Protein AF-A0A9D2F7X6-F1 (afdb_monomer)

Nearest PDB structures (foldseek):
  5cwb-assembly1_A  TM=2.161E-01  e=6.148E+00  synthetic construct
  7mwr-assembly1_B  TM=1.899E-01  e=4.172E+00  synthetic construct

Structure (mmCIF, N/CA/C/O backbone):
data_AF-A0A9D2F7X6-F1
#
_entry.id   AF-A0A9D2F7X6-F1
#
loop_
_atom_site.group_PDB
_atom_site.id
_atom_site.type_symbol
_atom_site.label_atom_id
_atom_site.label_alt_id
_atom_site.label_comp_id
_atom_site.label_asym_id
_atom_site.label_entity_id
_atom_site.label_seq_id
_atom_site.pdbx_PDB_ins_code
_atom_site.Cartn_x
_atom_site.Cartn_y
_atom_site.Cartn_z
_atom_site.occupancy
_atom_site.B_iso_or_equiv
_atom_site.auth_seq_id
_atom_site.auth_comp_id
_atom_site.auth_asym_id
_atom_site.auth_atom_id
_atom_site.pdbx_PDB_model_num
ATOM 1 N N . MET A 1 1 ? -31.550 -9.008 15.359 1.00 56.41 1 MET A N 1
ATOM 2 C CA . MET A 1 1 ? -31.671 -8.046 14.242 1.00 56.41 1 MET A CA 1
ATOM 3 C C . MET A 1 1 ? -32.116 -6.667 14.711 1.00 56.41 1 MET A C 1
ATOM 5 O O . MET A 1 1 ? -31.264 -5.796 14.711 1.00 56.41 1 MET A O 1
ATOM 9 N N . GLN A 1 2 ? -33.357 -6.445 15.178 1.00 63.03 2 GLN A N 1
ATOM 10 C CA . GLN A 1 2 ? -33.814 -5.104 15.616 1.00 63.03 2 GLN A CA 1
ATOM 11 C C . GLN A 1 2 ? -32.894 -4.434 16.651 1.00 63.03 2 GLN A C 1
ATOM 13 O O . GLN A 1 2 ? -32.585 -3.258 16.517 1.00 63.03 2 GLN A O 1
ATOM 18 N N . PHE A 1 3 ? -32.396 -5.184 17.635 1.00 65.75 3 PHE A N 1
ATOM 19 C CA . PHE A 1 3 ? -31.446 -4.672 18.626 1.00 65.75 3 PHE A CA 1
ATOM 20 C C . PHE A 1 3 ? -30.077 -4.287 18.030 1.00 65.75 3 PHE A C 1
ATOM 22 O O . PHE A 1 3 ? -29.533 -3.250 18.381 1.00 65.75 3 PHE A O 1
ATOM 29 N N . GLU A 1 4 ? -29.541 -5.067 17.085 1.00 62.84 4 GLU A N 1
ATOM 30 C CA . GLU A 1 4 ? -28.301 -4.710 16.371 1.00 62.84 4 GLU A CA 1
ATOM 31 C C . GLU A 1 4 ? -28.515 -3.488 15.466 1.00 62.84 4 GLU A C 1
ATOM 33 O O . GLU A 1 4 ? -27.662 -2.611 15.389 1.00 62.84 4 GLU A O 1
ATOM 38 N N . TRP A 1 5 ? -29.700 -3.363 14.863 1.00 63.31 5 TRP A N 1
ATOM 39 C CA . TRP A 1 5 ? -30.104 -2.174 14.114 1.00 63.31 5 TRP A CA 1
ATOM 40 C C . TRP A 1 5 ? -30.262 -0.943 15.012 1.00 63.31 5 TRP A C 1
ATOM 42 O O . TRP A 1 5 ? -29.903 0.166 14.627 1.00 63.31 5 TRP A O 1
ATOM 52 N N . GLN A 1 6 ? -30.770 -1.123 16.232 1.00 66.88 6 GLN A N 1
ATOM 53 C CA . GLN A 1 6 ? -30.838 -0.066 17.235 1.00 66.88 6 GLN A CA 1
ATOM 54 C C . GLN A 1 6 ? -29.460 0.287 17.789 1.00 66.88 6 GLN A C 1
ATOM 56 O O . GLN A 1 6 ? -29.223 1.465 17.988 1.00 66.88 6 GLN A O 1
ATOM 61 N N . LYS A 1 7 ? -28.538 -0.666 17.983 1.00 64.06 7 LYS A N 1
ATOM 62 C CA . LYS A 1 7 ? -27.128 -0.392 18.313 1.00 64.06 7 LYS A CA 1
ATOM 63 C C . LYS A 1 7 ? -26.434 0.380 17.205 1.00 64.06 7 LYS A C 1
ATOM 65 O O . LYS A 1 7 ? -25.734 1.329 17.521 1.00 64.06 7 LYS A O 1
ATOM 70 N N . LEU A 1 8 ? -26.659 0.008 15.943 1.00 57.41 8 LEU A N 1
ATOM 71 C CA . LEU A 1 8 ? -26.263 0.819 14.797 1.00 57.41 8 LEU A CA 1
ATOM 72 C C . LEU A 1 8 ? -26.842 2.215 14.986 1.00 57.41 8 LEU A C 1
ATOM 74 O O . LEU A 1 8 ? -26.084 3.130 15.252 1.00 57.41 8 LEU A O 1
ATOM 78 N N . LYS A 1 9 ? -28.167 2.400 15.006 1.00 56.81 9 LYS A N 1
ATOM 79 C CA . LYS A 1 9 ? -28.824 3.713 15.212 1.00 56.81 9 LYS A CA 1
ATOM 80 C C . LYS A 1 9 ? -28.338 4.504 16.446 1.00 56.81 9 LYS A C 1
ATOM 82 O O . LYS A 1 9 ? -28.261 5.728 16.381 1.00 56.81 9 LYS A O 1
ATOM 87 N N . ALA A 1 10 ? -28.042 3.827 17.554 1.00 55.28 10 ALA A N 1
ATOM 88 C CA . ALA A 1 10 ? -27.684 4.389 18.858 1.00 55.28 10 ALA A CA 1
ATOM 89 C C . ALA A 1 10 ? -26.180 4.592 19.048 1.00 55.28 10 ALA A C 1
ATOM 91 O O . ALA A 1 10 ? -25.790 5.408 19.887 1.00 55.28 10 ALA A O 1
ATOM 92 N N . ALA A 1 11 ? -25.336 3.946 18.239 1.00 54.69 11 ALA A N 1
ATOM 93 C CA . ALA A 1 11 ? -24.028 4.466 17.899 1.00 54.69 11 ALA A CA 1
ATOM 94 C C . ALA A 1 11 ? -24.296 5.776 17.153 1.00 54.69 11 ALA A C 1
ATOM 96 O O . ALA A 1 11 ? -24.245 5.855 15.937 1.00 54.69 11 ALA A O 1
ATOM 97 N N . LYS A 1 12 ? -24.638 6.838 17.892 1.00 47.41 12 LYS A N 1
ATOM 98 C CA . LYS A 1 12 ? -24.925 8.183 17.374 1.00 47.41 12 LYS A CA 1
ATOM 99 C C . LYS A 1 12 ? -23.704 8.797 16.663 1.00 47.41 12 LYS A C 1
ATOM 101 O O . LYS A 1 12 ? -23.815 9.846 16.046 1.00 47.41 12 LYS A O 1
ATOM 106 N N . GLY A 1 13 ? -22.581 8.073 16.647 1.00 44.47 13 GLY A N 1
ATOM 107 C CA . GLY A 1 13 ? -21.526 8.142 15.641 1.00 44.47 13 GLY A CA 1
ATOM 108 C C . GLY A 1 13 ? -21.865 7.533 14.267 1.00 44.47 13 GLY A C 1
ATOM 109 O O . GLY A 1 13 ? -20.953 7.387 13.481 1.00 44.47 13 GLY A O 1
ATOM 110 N N . ASN A 1 14 ? -23.111 7.208 13.905 1.00 47.56 14 ASN A N 1
ATOM 111 C CA . ASN A 1 14 ? -23.527 6.876 12.524 1.00 47.56 14 ASN A CA 1
ATOM 112 C C . ASN A 1 14 ? -23.370 8.048 11.554 1.00 47.56 14 ASN A C 1
ATOM 114 O O . ASN A 1 14 ? -23.218 7.855 10.352 1.00 47.56 14 ASN A O 1
ATOM 118 N N . VAL A 1 15 ? -23.313 9.257 12.111 1.00 48.38 15 VAL A N 1
ATOM 119 C CA . VAL A 1 15 ? -22.747 10.469 11.508 1.00 48.38 15 VAL A CA 1
ATOM 120 C C . VAL A 1 15 ? -21.325 10.223 10.965 1.00 48.38 15 VAL A C 1
ATOM 122 O O . VAL A 1 15 ? -20.863 10.935 10.087 1.00 48.38 15 VAL A O 1
ATOM 125 N N . PHE A 1 16 ? -20.638 9.173 11.420 1.00 45.88 16 PHE A N 1
ATOM 126 C CA . PHE A 1 16 ? -19.346 8.733 10.911 1.00 45.88 16 PHE A CA 1
ATOM 127 C C . PHE A 1 16 ? -19.420 7.790 9.711 1.00 45.88 16 PHE A C 1
ATOM 129 O O . PHE A 1 16 ? -18.524 7.789 8.876 1.00 45.88 16 PHE A O 1
ATOM 136 N N . LEU A 1 17 ? -20.495 7.016 9.579 1.00 41.22 17 LEU A N 1
ATOM 137 C CA . LEU A 1 17 ? -20.753 6.274 8.352 1.00 41.22 17 LEU A CA 1
ATOM 138 C C . LEU A 1 17 ? -21.128 7.215 7.201 1.00 41.22 17 LEU A C 1
ATOM 140 O O . LEU A 1 17 ? -20.724 6.996 6.065 1.00 41.22 17 LEU A O 1
ATOM 144 N N . LEU A 1 18 ? -21.810 8.315 7.534 1.00 46.72 18 LEU A N 1
ATOM 145 C CA . LEU A 1 18 ? -21.977 9.478 6.664 1.00 46.72 18 LEU A CA 1
ATOM 146 C C . LEU A 1 18 ? -20.610 10.083 6.277 1.00 46.72 18 LEU A C 1
ATOM 148 O O . LEU A 1 18 ? -20.424 10.508 5.150 1.00 46.72 18 LEU A O 1
ATOM 152 N N . LEU A 1 19 ? -19.628 10.059 7.181 1.00 46.69 19 LEU A N 1
ATOM 153 C CA . LEU A 1 19 ? -18.274 10.600 6.987 1.00 46.69 19 LEU A CA 1
ATOM 154 C C . LEU A 1 19 ? -17.358 9.657 6.178 1.00 46.69 19 LEU A C 1
ATOM 156 O O . LEU A 1 19 ? -16.547 10.133 5.395 1.00 46.69 19 LEU A O 1
ATOM 160 N N . ALA A 1 20 ? -17.538 8.336 6.285 1.00 47.91 20 ALA A N 1
ATOM 161 C CA . ALA A 1 20 ? -16.945 7.342 5.386 1.00 47.91 20 ALA A CA 1
ATOM 162 C C . ALA A 1 20 ? -17.583 7.382 3.984 1.00 47.91 20 ALA A C 1
ATOM 164 O O . ALA A 1 20 ? -16.874 7.230 2.997 1.00 47.91 20 ALA A O 1
ATOM 165 N N . MET A 1 21 ? -18.887 7.668 3.882 1.00 44.75 21 MET A N 1
ATOM 166 C CA . MET A 1 21 ? -19.545 7.986 2.608 1.00 44.75 21 MET A CA 1
ATOM 167 C C . MET A 1 21 ? -19.063 9.324 2.017 1.00 44.75 21 MET A C 1
ATOM 169 O O . MET A 1 21 ? -18.865 9.396 0.815 1.00 44.75 21 MET A O 1
ATOM 173 N N . ILE A 1 22 ? -18.794 10.355 2.831 1.00 47.69 22 ILE A N 1
ATOM 174 C CA . ILE A 1 22 ? -18.197 11.635 2.392 1.00 47.69 22 ILE A CA 1
ATOM 175 C C . ILE A 1 22 ? -16.727 11.458 1.974 1.00 47.69 22 ILE A C 1
ATOM 177 O O . ILE A 1 22 ? -16.302 12.088 1.015 1.00 47.69 22 ILE A O 1
ATOM 181 N N . LEU A 1 23 ? -15.959 10.577 2.623 1.00 52.12 23 LEU A N 1
ATOM 182 C CA . LEU A 1 23 ? -14.587 10.235 2.222 1.00 52.12 23 LEU A CA 1
ATOM 183 C C . LEU A 1 23 ? -14.542 9.357 0.965 1.00 52.12 23 LEU A C 1
ATOM 185 O O . LEU A 1 23 ? -13.654 9.540 0.143 1.00 52.12 23 LEU A O 1
ATOM 189 N N . PHE A 1 24 ? -15.523 8.473 0.772 1.00 44.50 24 PHE A N 1
ATOM 190 C CA . PHE A 1 24 ? -15.733 7.735 -0.474 1.00 44.50 24 PHE A CA 1
ATOM 191 C C . PHE A 1 24 ? -16.151 8.681 -1.618 1.00 44.50 24 PHE A C 1
ATOM 193 O O . PHE A 1 24 ? -15.562 8.611 -2.687 1.00 44.50 24 PHE A O 1
ATOM 200 N N . CYS A 1 25 ? -17.047 9.649 -1.379 1.00 45.12 25 CYS A N 1
ATOM 201 C CA . CYS A 1 25 ? -17.405 10.681 -2.364 1.00 45.12 25 CYS A CA 1
ATOM 202 C C . CYS A 1 25 ? -16.272 11.693 -2.636 1.00 45.12 25 CYS A C 1
ATOM 204 O O . CYS A 1 25 ? -16.121 12.135 -3.766 1.00 45.12 25 CYS A O 1
ATOM 206 N N . MET A 1 26 ? -15.445 12.049 -1.646 1.00 46.03 26 MET A N 1
ATOM 207 C CA . MET A 1 26 ? -14.251 12.889 -1.844 1.00 46.03 26 MET A CA 1
ATOM 208 C C . MET A 1 26 ? -13.150 12.142 -2.609 1.00 46.03 26 MET A C 1
ATOM 210 O O . MET A 1 26 ? -12.499 12.746 -3.451 1.00 46.03 26 MET A O 1
ATOM 214 N N . PHE A 1 27 ? -12.987 10.830 -2.399 1.00 48.78 27 PHE A N 1
ATOM 215 C CA . PHE A 1 27 ? -12.135 9.972 -3.235 1.00 48.78 27 PHE A CA 1
ATOM 216 C C . PHE A 1 27 ? -12.654 9.935 -4.683 1.00 48.78 27 PHE A C 1
ATOM 218 O O . PHE A 1 27 ? -11.879 10.081 -5.622 1.00 48.78 27 PHE A O 1
ATOM 225 N N . SER A 1 28 ? -13.977 9.880 -4.867 1.00 41.38 28 SER A N 1
ATOM 226 C CA . SER A 1 28 ? -14.625 9.997 -6.179 1.00 41.38 28 SER A CA 1
ATOM 227 C C . SER A 1 28 ? -14.502 11.385 -6.837 1.00 41.38 28 SER A C 1
ATOM 229 O O . SER A 1 28 ? -14.572 11.446 -8.056 1.00 41.38 28 SER A O 1
ATOM 231 N N . ILE A 1 29 ? -14.294 12.478 -6.085 1.00 46.41 29 ILE A N 1
ATOM 232 C CA . ILE A 1 29 ? -14.084 13.853 -6.606 1.00 46.41 29 ILE A CA 1
ATOM 233 C C . ILE A 1 29 ? -12.595 14.132 -6.893 1.00 46.41 29 ILE A C 1
ATOM 235 O O . ILE A 1 29 ? -12.261 14.813 -7.857 1.00 46.41 29 ILE A O 1
ATOM 239 N N . ILE A 1 30 ? -11.684 13.567 -6.097 1.00 44.72 30 ILE A N 1
ATOM 240 C CA . ILE A 1 30 ? -10.230 13.751 -6.225 1.00 44.72 30 ILE A CA 1
ATOM 241 C C . ILE A 1 30 ? -9.653 12.878 -7.356 1.00 44.72 30 ILE A C 1
ATOM 243 O O . ILE A 1 30 ? -8.818 13.360 -8.116 1.00 44.72 30 ILE A O 1
ATOM 247 N N . SER A 1 31 ? -10.148 11.648 -7.552 1.00 44.34 31 SER A N 1
ATOM 248 C CA . SER A 1 31 ? -9.810 10.817 -8.725 1.00 44.34 31 SER A CA 1
ATOM 249 C C . SER A 1 31 ? -10.421 11.330 -10.036 1.00 44.34 31 SER A C 1
ATOM 251 O O . SER A 1 31 ? -9.948 10.966 -11.105 1.00 44.34 31 SER A O 1
ATOM 253 N N . PHE A 1 32 ? -11.456 12.174 -9.964 1.00 38.28 32 PHE A N 1
ATOM 254 C CA . PHE A 1 32 ? -12.116 12.757 -11.138 1.00 38.28 32 PHE A CA 1
ATOM 255 C C . PHE A 1 32 ? -11.474 14.077 -11.608 1.00 38.28 32 PHE A C 1
ATOM 257 O O . PHE A 1 32 ? -11.680 14.465 -12.747 1.00 38.28 32 PHE A O 1
ATOM 264 N N . SER A 1 33 ? -10.677 14.754 -10.766 1.00 40.28 33 SER A N 1
ATOM 265 C CA . SER A 1 33 ? -10.168 16.119 -11.015 1.00 40.28 33 SER A CA 1
ATOM 266 C C . SER A 1 33 ? -8.638 16.238 -11.188 1.00 40.28 33 SER A C 1
ATOM 268 O O . SER A 1 33 ? -8.157 17.333 -11.497 1.00 40.28 33 SER A O 1
ATOM 270 N N . LEU A 1 34 ? -7.843 15.183 -10.952 1.00 41.41 34 LEU A N 1
ATOM 271 C CA . LEU A 1 34 ? -6.375 15.307 -10.832 1.00 41.41 34 LEU A CA 1
ATOM 272 C C . LEU A 1 34 ? -5.518 14.685 -11.932 1.00 41.41 34 LEU A C 1
ATOM 274 O O . LEU A 1 34 ? -4.314 14.926 -11.937 1.00 41.41 34 LEU A O 1
ATOM 278 N N . THR A 1 35 ? -6.087 13.956 -12.885 1.00 40.62 35 THR A N 1
ATOM 279 C CA . THR A 1 35 ? -5.270 13.200 -13.849 1.00 40.62 35 THR A CA 1
ATOM 280 C C . THR A 1 35 ? -5.066 13.878 -15.206 1.00 40.62 35 THR A C 1
ATOM 282 O O . THR A 1 35 ? -4.226 13.412 -15.961 1.00 40.62 35 THR A O 1
ATOM 285 N N . VAL A 1 36 ? -5.767 14.969 -15.544 1.00 42.12 36 VAL A N 1
ATOM 286 C CA . VAL A 1 36 ? -5.799 15.437 -16.954 1.00 42.12 36 VAL A CA 1
ATOM 287 C C . VAL A 1 36 ? -4.914 16.648 -17.214 1.00 42.12 36 VAL A C 1
ATOM 289 O O . VAL A 1 36 ? -4.020 16.579 -18.046 1.00 42.12 36 VAL A O 1
ATOM 292 N N . ASN A 1 37 ? -5.035 17.714 -16.421 1.00 40.03 37 ASN A N 1
ATOM 293 C CA . ASN A 1 37 ? -4.262 18.938 -16.683 1.00 40.03 37 ASN A CA 1
ATOM 294 C C . ASN A 1 37 ? -2.744 18.769 -16.475 1.00 40.03 37 ASN A C 1
ATOM 296 O O . ASN A 1 37 ? -1.966 19.588 -16.941 1.00 40.03 37 ASN A O 1
ATOM 300 N N . LYS A 1 38 ? -2.327 17.740 -15.723 1.00 41.59 38 LYS A N 1
ATOM 301 C CA . LYS A 1 38 ? -0.916 17.443 -15.455 1.00 41.59 38 LYS A CA 1
ATOM 302 C C . LYS A 1 38 ? -0.289 16.538 -16.500 1.00 41.59 38 LYS A C 1
ATOM 304 O O . LYS A 1 38 ? 0.898 16.690 -16.726 1.00 41.59 38 LYS A O 1
ATOM 309 N N . ASN A 1 39 ? -1.049 15.636 -17.122 1.00 44.38 39 ASN A N 1
ATOM 310 C CA . ASN A 1 39 ? -0.533 14.955 -18.300 1.00 44.38 39 ASN A CA 1
ATOM 311 C C . ASN A 1 39 ? -0.401 15.968 -19.422 1.00 44.38 39 ASN A C 1
ATOM 313 O O . ASN A 1 39 ? 0.643 15.999 -20.021 1.00 44.38 39 ASN A O 1
ATOM 317 N N . GLU A 1 40 ? -1.350 16.878 -19.614 1.00 39.66 40 GLU A N 1
ATOM 318 C CA . GLU A 1 40 ? -1.210 17.917 -20.635 1.00 39.66 40 GLU A CA 1
ATOM 319 C C . GLU A 1 40 ? -0.037 18.866 -20.347 1.00 39.66 40 GLU A C 1
ATOM 321 O O . GLU A 1 40 ? 0.799 19.070 -21.207 1.00 39.66 40 GLU A O 1
ATOM 326 N N . GLU A 1 41 ? 0.120 19.389 -19.127 1.00 41.84 41 GLU A N 1
ATOM 327 C CA . GLU A 1 41 ? 1.219 20.318 -18.822 1.00 41.84 41 GLU A CA 1
ATOM 328 C C . GLU A 1 41 ? 2.581 19.618 -18.679 1.00 41.84 41 GLU A C 1
ATOM 330 O O . GLU A 1 41 ? 3.587 20.185 -19.083 1.00 41.84 41 GLU A O 1
ATOM 335 N N . ALA A 1 42 ? 2.647 18.390 -18.148 1.00 42.88 42 ALA A N 1
ATOM 336 C CA . ALA A 1 42 ? 3.895 17.624 -18.069 1.00 42.88 42 ALA A CA 1
ATOM 337 C C . ALA A 1 42 ? 4.279 16.990 -19.408 1.00 42.88 42 ALA A C 1
ATOM 339 O O . ALA A 1 42 ? 5.467 16.939 -19.683 1.00 42.88 42 ALA A O 1
ATOM 340 N N . LEU A 1 43 ? 3.313 16.570 -20.233 1.00 45.06 43 LEU A N 1
ATOM 341 C CA . LEU A 1 43 ? 3.536 16.141 -21.616 1.00 45.06 43 LEU A CA 1
ATOM 342 C C . LEU A 1 43 ? 3.917 17.345 -22.468 1.00 45.06 43 LEU A C 1
ATOM 344 O O . LEU A 1 43 ? 4.912 17.287 -23.157 1.00 45.06 43 LEU A O 1
ATOM 348 N N . ASN A 1 44 ? 3.225 18.481 -22.367 1.00 46.59 44 ASN A N 1
ATOM 349 C CA . ASN A 1 44 ? 3.620 19.692 -23.090 1.00 46.59 44 ASN A CA 1
ATOM 350 C C . ASN A 1 44 ? 4.997 20.175 -22.645 1.00 46.59 44 ASN A C 1
ATOM 352 O O . ASN A 1 44 ? 5.764 20.655 -23.468 1.00 46.59 44 ASN A O 1
ATOM 356 N N . LYS A 1 45 ? 5.339 20.028 -21.361 1.00 49.94 45 LYS A N 1
ATOM 357 C CA . LYS A 1 45 ? 6.662 20.375 -20.842 1.00 49.94 45 LYS A CA 1
ATOM 358 C C . LYS A 1 45 ? 7.724 19.340 -21.210 1.00 49.94 45 LYS A C 1
ATOM 360 O O . LYS A 1 45 ? 8.843 19.752 -21.469 1.00 49.94 45 LYS A O 1
ATOM 365 N N . SER A 1 46 ? 7.406 18.046 -21.269 1.00 47.75 46 SER A N 1
ATOM 366 C CA . SER A 1 46 ? 8.332 17.013 -21.748 1.00 47.75 46 SER A CA 1
ATOM 367 C C . SER A 1 46 ? 8.553 17.141 -23.249 1.00 47.75 46 SER A C 1
ATOM 369 O O . SER A 1 46 ? 9.694 17.145 -23.668 1.00 47.75 46 SER A O 1
ATOM 371 N N . LEU A 1 47 ? 7.493 17.371 -24.028 1.00 49.06 47 LEU A N 1
ATOM 372 C CA . LEU A 1 47 ? 7.542 17.671 -25.459 1.00 49.06 47 LEU A CA 1
ATOM 373 C C . LEU A 1 47 ? 8.298 18.978 -25.718 1.00 49.06 47 LEU A C 1
ATOM 375 O O . LEU A 1 47 ? 9.086 19.046 -26.645 1.00 49.06 47 LEU A O 1
ATOM 379 N N . GLN A 1 48 ? 8.111 20.019 -24.899 1.00 52.19 48 GLN A N 1
ATOM 380 C CA . GLN A 1 48 ? 8.902 21.252 -25.003 1.00 52.19 48 GLN A CA 1
ATOM 381 C C . GLN A 1 48 ? 10.369 21.034 -24.646 1.00 52.19 48 GLN A C 1
ATOM 383 O O . GLN A 1 48 ? 11.227 21.617 -25.298 1.00 52.19 48 GLN A O 1
ATOM 388 N N . VAL A 1 49 ? 10.669 20.238 -23.616 1.00 55.09 49 VAL A N 1
ATOM 389 C CA . VAL A 1 49 ? 12.048 19.875 -23.260 1.00 55.09 49 VAL A CA 1
ATOM 390 C C . VAL A 1 49 ? 12.680 19.070 -24.391 1.00 55.09 49 VAL A C 1
ATOM 392 O O . VAL A 1 49 ? 13.771 19.418 -24.810 1.00 55.09 49 VAL A O 1
ATOM 395 N N . GLU A 1 50 ? 11.965 18.100 -24.955 1.00 52.78 50 GLU A N 1
ATOM 396 C CA . GLU A 1 50 ? 12.406 17.279 -26.084 1.00 52.78 50 GLU A CA 1
ATOM 397 C C . GLU A 1 50 ? 12.624 18.122 -27.350 1.00 52.78 50 GLU A C 1
ATOM 399 O O . GLU A 1 50 ? 13.674 18.020 -27.975 1.00 52.78 50 GLU A O 1
ATOM 404 N N . ILE A 1 51 ? 11.715 19.054 -27.666 1.00 55.25 51 ILE A N 1
ATOM 405 C CA . ILE A 1 51 ? 11.911 20.049 -28.735 1.00 55.25 51 ILE A CA 1
ATOM 406 C C . ILE A 1 51 ? 13.145 20.911 -28.450 1.00 55.25 51 ILE A C 1
ATOM 408 O O . ILE A 1 51 ? 13.954 21.120 -29.344 1.00 55.25 51 ILE A O 1
ATOM 412 N N . THR A 1 52 ? 13.322 21.391 -27.217 1.00 63.12 52 THR A N 1
ATOM 413 C CA . THR A 1 52 ? 14.464 22.249 -26.851 1.00 63.12 52 THR A CA 1
ATOM 414 C C . THR A 1 52 ? 15.789 21.483 -26.927 1.00 63.12 52 THR A C 1
ATOM 416 O O . THR A 1 52 ? 16.794 22.043 -27.355 1.00 63.12 52 THR A O 1
ATOM 419 N N . GLU A 1 53 ? 15.806 20.211 -26.528 1.00 58.09 53 GLU A N 1
ATOM 420 C CA . GLU A 1 53 ? 16.970 19.323 -26.622 1.00 58.09 53 GLU A CA 1
ATOM 421 C C . GLU A 1 53 ? 17.310 19.024 -28.088 1.00 58.09 53 GLU A C 1
ATOM 423 O O . GLU A 1 53 ? 18.471 19.133 -28.483 1.00 58.09 53 GLU A O 1
ATOM 428 N N . GLN A 1 54 ? 16.310 18.747 -28.929 1.00 56.62 54 GLN A N 1
ATOM 429 C CA . GLN A 1 54 ? 16.517 18.554 -30.366 1.00 56.62 54 GLN A CA 1
ATOM 430 C C . GLN A 1 54 ? 16.962 19.844 -31.075 1.00 56.62 54 GLN A C 1
ATOM 432 O O . GLN A 1 54 ? 17.872 19.812 -31.903 1.00 56.62 54 GLN A O 1
ATOM 437 N N . GLU A 1 55 ? 16.408 21.001 -30.708 1.00 64.88 55 GLU A N 1
ATOM 438 C CA . GLU A 1 55 ? 16.872 22.309 -31.186 1.00 64.88 55 GLU A CA 1
ATOM 439 C C . GLU A 1 55 ? 18.314 22.599 -30.743 1.00 64.88 55 GLU A C 1
ATOM 441 O O . GLU A 1 55 ? 19.087 23.192 -31.498 1.00 64.88 55 GLU A O 1
ATOM 446 N N . GLN A 1 56 ? 18.716 22.184 -29.538 1.00 65.00 56 GLN A N 1
ATOM 447 C CA . GLN A 1 56 ? 20.107 22.284 -29.089 1.00 65.00 56 GLN A CA 1
ATOM 448 C C . GLN A 1 56 ? 21.036 21.401 -29.927 1.00 65.00 56 GLN A C 1
ATOM 450 O O . GLN A 1 56 ? 22.073 21.894 -30.365 1.00 65.00 56 GLN A O 1
ATOM 455 N N . LEU A 1 57 ? 20.640 20.164 -30.241 1.00 56.59 57 LEU A N 1
ATOM 456 C CA . LEU A 1 57 ? 21.408 19.268 -31.117 1.00 56.59 57 LEU A CA 1
ATOM 457 C C . LEU A 1 57 ? 21.582 19.841 -32.537 1.00 56.59 57 LEU A C 1
ATOM 459 O O . LEU A 1 57 ? 22.669 19.740 -33.109 1.00 56.59 57 LEU A O 1
ATOM 463 N N . ILE A 1 58 ? 20.554 20.503 -33.085 1.00 62.91 58 ILE A N 1
ATOM 464 C CA . ILE A 1 58 ? 20.651 21.234 -34.363 1.00 62.91 58 ILE A CA 1
ATOM 465 C C . ILE A 1 58 ? 21.641 22.401 -34.248 1.00 62.91 58 ILE A C 1
ATOM 467 O O . ILE A 1 58 ? 22.508 22.573 -35.106 1.00 62.91 58 ILE A O 1
ATOM 471 N N . ASN A 1 59 ? 21.545 23.195 -33.179 1.00 69.31 59 ASN A N 1
ATOM 472 C CA . ASN A 1 59 ? 22.395 24.370 -32.973 1.00 69.31 59 ASN A CA 1
ATOM 473 C C . ASN A 1 59 ? 23.868 24.023 -32.694 1.00 69.31 59 ASN A C 1
ATOM 475 O O . ASN A 1 59 ? 24.750 24.833 -32.983 1.00 69.31 59 ASN A O 1
ATOM 479 N N . GLU A 1 60 ? 24.150 22.833 -32.162 1.00 66.81 60 GLU A N 1
ATOM 480 C CA . GLU A 1 60 ? 25.511 22.324 -31.961 1.00 66.81 60 GLU A CA 1
ATOM 481 C C . GLU A 1 60 ? 26.193 21.883 -33.270 1.00 66.81 60 GLU A C 1
ATOM 483 O O . GLU A 1 60 ? 27.405 21.672 -33.283 1.00 66.81 60 GLU A O 1
ATOM 488 N N . GLY A 1 61 ? 25.458 21.816 -34.390 1.00 56.62 61 GLY A N 1
ATOM 489 C CA . GLY A 1 61 ? 26.020 21.675 -35.739 1.00 56.62 61 GLY A CA 1
ATOM 490 C C . GLY A 1 61 ? 26.634 20.308 -36.057 1.00 56.62 61 GLY A C 1
ATOM 491 O O . GLY A 1 61 ? 27.383 20.189 -37.024 1.00 56.62 61 GLY A O 1
ATOM 492 N N . ASN A 1 62 ? 26.331 19.281 -35.259 1.00 52.06 62 ASN A N 1
ATOM 493 C CA . ASN A 1 62 ? 26.907 17.937 -35.391 1.00 52.06 62 ASN A CA 1
ATOM 494 C C . ASN A 1 62 ? 26.032 16.952 -36.192 1.00 52.06 62 ASN A C 1
ATOM 496 O O . ASN A 1 62 ? 26.374 15.774 -36.294 1.00 52.06 62 ASN A O 1
ATOM 500 N N . LEU A 1 63 ? 24.908 17.405 -36.755 1.00 53.47 63 LEU A N 1
ATOM 501 C CA . LEU A 1 63 ? 23.971 16.562 -37.500 1.00 53.47 63 LEU A CA 1
ATOM 502 C C . LEU A 1 63 ? 24.296 16.557 -39.001 1.00 53.47 63 LEU A C 1
ATOM 504 O O . LEU A 1 63 ? 24.632 17.588 -39.579 1.00 53.47 63 LEU A O 1
ATOM 508 N N . SER A 1 64 ? 24.182 15.389 -39.638 1.00 62.34 64 SER A N 1
ATOM 509 C CA . SER A 1 64 ? 24.262 15.275 -41.100 1.00 62.34 64 SER A CA 1
ATOM 510 C C . SER A 1 64 ? 23.040 15.920 -41.767 1.00 62.34 64 SER A C 1
ATOM 512 O O . SER A 1 64 ? 21.981 15.968 -41.147 1.00 62.34 64 SER A O 1
ATOM 514 N N . ASP A 1 65 ? 23.145 16.359 -43.027 1.00 54.78 65 ASP A N 1
ATOM 515 C CA . ASP A 1 65 ? 22.030 17.002 -43.753 1.00 54.78 65 ASP A CA 1
ATOM 516 C C . ASP A 1 65 ? 20.751 16.138 -43.777 1.00 54.78 65 ASP A C 1
ATOM 518 O O . ASP A 1 65 ? 19.640 16.659 -43.711 1.00 54.78 65 ASP A O 1
ATOM 522 N N . GLU A 1 66 ? 20.890 14.810 -43.826 1.00 48.91 66 GLU A N 1
ATOM 523 C CA . GLU A 1 66 ? 19.763 13.869 -43.817 1.00 48.91 66 GLU A CA 1
ATOM 524 C C . GLU A 1 66 ? 19.156 13.704 -42.411 1.00 48.91 66 GLU A C 1
ATOM 526 O O . GLU A 1 66 ? 17.935 13.673 -42.257 1.00 48.91 66 GLU A O 1
ATOM 531 N N . SER A 1 67 ? 19.999 13.683 -41.373 1.00 43.91 67 SER A N 1
ATOM 532 C CA . SER A 1 67 ? 19.569 13.695 -39.966 1.00 43.91 67 SER A CA 1
ATOM 533 C C . SER A 1 67 ? 18.870 15.006 -39.602 1.00 43.91 67 SER A C 1
ATOM 535 O O . SER A 1 67 ? 17.905 15.003 -38.847 1.00 43.91 67 SER A O 1
ATOM 537 N N . LEU A 1 68 ? 19.331 16.125 -40.159 1.00 48.47 68 LEU A N 1
ATOM 538 C CA . LEU A 1 68 ? 18.803 17.460 -39.893 1.00 48.47 68 LEU A CA 1
ATOM 539 C C . LEU A 1 68 ? 17.362 17.585 -40.406 1.00 48.47 68 LEU A C 1
ATOM 541 O O . LEU A 1 68 ? 16.494 18.043 -39.670 1.00 48.47 68 LEU A O 1
ATOM 545 N N . VAL A 1 69 ? 17.076 17.055 -41.600 1.00 56.69 69 VAL A N 1
ATOM 546 C CA . VAL A 1 69 ? 15.709 16.983 -42.147 1.00 56.69 69 VAL A CA 1
ATOM 547 C C . VAL A 1 69 ? 14.794 16.102 -41.285 1.00 56.69 69 VAL A C 1
ATOM 549 O O . VAL A 1 69 ? 13.642 16.466 -41.059 1.00 56.69 69 VAL A O 1
ATOM 552 N N . GLN A 1 70 ? 15.288 14.972 -40.767 1.00 52.50 70 GLN A N 1
ATOM 553 C CA . GLN A 1 70 ? 14.496 14.088 -39.897 1.00 52.50 70 GLN A CA 1
ATOM 554 C C . GLN A 1 70 ? 14.188 14.725 -38.536 1.00 52.50 70 GLN A C 1
ATOM 556 O O . GLN A 1 70 ? 13.060 14.615 -38.054 1.00 52.50 70 GLN A O 1
ATOM 561 N N . VAL A 1 71 ? 15.160 15.413 -37.931 1.00 48.38 71 VAL A N 1
ATOM 562 C CA . VAL A 1 71 ? 14.979 16.117 -36.651 1.00 48.38 71 VAL A CA 1
ATOM 563 C C . VAL A 1 71 ? 14.074 17.344 -36.828 1.00 48.38 71 VAL A C 1
ATOM 565 O O . VAL A 1 71 ? 13.178 17.561 -36.017 1.00 48.38 71 VAL A O 1
ATOM 568 N N . GLU A 1 72 ? 14.208 18.110 -37.916 1.00 54.75 72 GLU A N 1
ATOM 569 C CA . GLU A 1 72 ? 13.290 19.217 -38.237 1.00 54.75 72 GLU A CA 1
ATOM 570 C C . GLU A 1 72 ? 11.853 18.731 -38.479 1.00 54.75 72 GLU A C 1
ATOM 572 O O . GLU A 1 72 ? 10.895 19.365 -38.028 1.00 54.75 72 GLU A O 1
ATOM 577 N N . GLU A 1 73 ? 11.687 17.592 -39.156 1.00 56.38 73 GLU A N 1
ATOM 578 C CA . GLU A 1 73 ? 10.382 16.967 -39.356 1.00 56.38 73 GLU A CA 1
ATOM 579 C C . GLU A 1 73 ? 9.788 16.504 -38.014 1.00 56.38 73 GLU A C 1
ATOM 581 O O . GLU A 1 73 ? 8.623 16.788 -37.732 1.00 56.38 73 GLU A O 1
ATOM 586 N N . GLN A 1 74 ? 10.583 15.891 -37.131 1.00 51.44 74 GLN A N 1
ATOM 587 C CA . GLN A 1 74 ? 10.147 15.541 -35.774 1.00 51.44 74 GLN A CA 1
ATOM 588 C C . GLN A 1 74 ? 9.731 16.769 -34.954 1.00 51.44 74 GLN A C 1
ATOM 590 O O . GLN A 1 74 ? 8.633 16.765 -34.399 1.00 51.44 74 GLN A O 1
ATOM 595 N N . ILE A 1 75 ? 10.530 17.841 -34.927 1.00 54.22 75 ILE A N 1
ATOM 596 C CA . ILE A 1 75 ? 10.190 19.103 -34.244 1.00 54.22 75 ILE A CA 1
ATOM 597 C C . ILE A 1 75 ? 8.883 19.685 -34.797 1.00 54.22 75 ILE A C 1
ATOM 599 O O . ILE A 1 75 ? 8.016 20.117 -34.032 1.00 54.22 75 ILE A O 1
ATOM 603 N N . TYR A 1 76 ? 8.701 19.660 -36.119 1.00 58.09 76 TYR A N 1
ATOM 604 C CA . TYR A 1 76 ? 7.470 20.110 -36.765 1.00 58.09 76 TYR A CA 1
ATOM 605 C C . TYR A 1 76 ? 6.245 19.305 -36.297 1.00 58.09 76 TYR A C 1
ATOM 607 O O . TYR A 1 76 ? 5.204 19.889 -35.977 1.00 58.09 76 TYR A O 1
ATOM 615 N N . TRP A 1 77 ? 6.361 17.979 -36.198 1.00 55.12 77 TRP A N 1
ATOM 616 C CA . TRP A 1 77 ? 5.275 17.099 -35.751 1.00 55.12 77 TRP A CA 1
ATOM 617 C C . TRP A 1 77 ? 5.010 17.173 -34.240 1.00 55.12 77 TRP A C 1
ATOM 619 O O . TRP A 1 77 ? 3.848 17.173 -33.819 1.00 55.12 77 TRP A O 1
ATOM 629 N N . LEU A 1 78 ? 6.054 17.308 -33.418 1.00 49.78 78 LEU A N 1
ATOM 630 C CA . LEU A 1 78 ? 5.944 17.576 -31.980 1.00 49.78 78 LEU A CA 1
ATOM 631 C C . LEU A 1 78 ? 5.253 18.935 -31.742 1.00 49.78 78 LEU A C 1
ATOM 633 O O . LEU A 1 78 ? 4.361 19.043 -30.899 1.00 49.78 78 LEU A O 1
ATOM 637 N N . GLY A 1 79 ? 5.564 19.947 -32.562 1.00 51.28 79 GLY A N 1
ATOM 638 C CA . GLY A 1 79 ? 4.902 21.257 -32.569 1.00 51.28 79 GLY A CA 1
ATOM 639 C C . GLY A 1 79 ? 3.437 21.226 -33.035 1.00 51.28 79 GLY A C 1
ATOM 640 O O . GLY A 1 79 ? 2.583 21.918 -32.473 1.00 51.28 79 GLY A O 1
ATOM 641 N N . GLN A 1 80 ? 3.105 20.392 -34.023 1.00 55.50 80 GLN A N 1
ATOM 642 C CA . GLN A 1 80 ? 1.718 20.123 -34.440 1.00 55.50 80 GLN A CA 1
ATOM 643 C C . GLN A 1 80 ? 0.917 19.438 -33.322 1.00 55.50 80 GLN A C 1
ATOM 645 O O . GLN A 1 80 ? -0.218 19.820 -33.042 1.00 55.50 80 GLN A O 1
ATOM 650 N N . SER A 1 81 ? 1.529 18.478 -32.627 1.00 48.69 81 SER A N 1
ATOM 651 C CA . SER A 1 81 ? 0.914 17.776 -31.493 1.00 48.69 81 SER A CA 1
ATOM 652 C C . SER A 1 81 ? 0.640 18.723 -30.315 1.00 48.69 81 SER A C 1
ATOM 654 O O . SER A 1 81 ? -0.411 18.637 -29.686 1.00 48.69 81 SER A O 1
ATOM 656 N N . LEU A 1 82 ? 1.526 19.702 -30.082 1.00 48.41 82 LEU A N 1
ATOM 657 C CA . LEU A 1 82 ? 1.350 20.784 -29.102 1.00 48.41 82 LEU A CA 1
ATOM 658 C C . LEU A 1 82 ? 0.217 21.768 -29.440 1.00 48.41 82 LEU A C 1
ATOM 660 O O . LEU A 1 82 ? -0.271 22.462 -28.548 1.00 48.41 82 LEU A O 1
ATOM 664 N N . THR A 1 83 ? -0.187 21.879 -30.710 1.00 47.28 83 THR A N 1
ATOM 665 C CA . THR A 1 83 ? -1.148 22.903 -31.162 1.00 47.28 83 THR A CA 1
ATOM 666 C C . THR A 1 83 ? -2.584 22.403 -31.320 1.00 47.28 83 THR A C 1
ATOM 668 O O . THR A 1 83 ? -3.462 23.223 -31.586 1.00 47.28 83 THR A O 1
ATOM 671 N N . GLY A 1 84 ? -2.854 21.119 -31.051 1.00 44.34 84 GLY A N 1
ATOM 672 C CA . GLY A 1 84 ? -4.203 20.545 -31.023 1.00 44.34 84 GLY A CA 1
ATOM 673 C C . GLY A 1 84 ? -4.850 20.501 -32.412 1.00 44.34 84 GLY A C 1
ATOM 674 O O . GLY A 1 84 ? -5.329 21.506 -32.934 1.00 44.34 84 GLY A O 1
ATOM 675 N N . LEU A 1 85 ? -4.864 19.314 -33.018 1.00 42.00 85 LEU A N 1
ATOM 676 C CA . LEU A 1 85 ? -5.276 19.069 -34.403 1.00 42.00 85 LEU A CA 1
ATOM 677 C C . LEU A 1 85 ? -6.625 19.704 -34.789 1.00 42.00 85 LEU A C 1
ATOM 679 O O . LEU A 1 85 ? -7.653 19.489 -34.146 1.00 42.00 85 LEU A O 1
ATOM 683 N N . ASN A 1 86 ? -6.639 20.375 -35.947 1.00 35.72 86 ASN A N 1
ATOM 684 C CA . ASN A 1 86 ? -7.856 20.658 -36.702 1.00 35.72 86 ASN A CA 1
ATOM 685 C C . ASN A 1 86 ? -7.800 19.948 -38.067 1.00 35.72 86 ASN A C 1
ATOM 687 O O . ASN A 1 86 ? -7.126 20.386 -38.995 1.00 35.72 86 ASN A O 1
ATOM 691 N N . THR A 1 87 ? -8.553 18.848 -38.163 1.00 44.62 87 THR A N 1
ATOM 692 C CA . THR A 1 87 ? -9.122 18.219 -39.371 1.00 44.62 87 THR A CA 1
ATOM 693 C C . THR A 1 87 ? -8.202 17.965 -40.578 1.00 44.62 87 THR A C 1
ATOM 695 O O . THR A 1 87 ? -8.114 18.816 -41.464 1.00 44.62 87 THR A O 1
ATOM 698 N N . LYS A 1 88 ? -7.675 16.731 -40.704 1.00 40.41 88 LYS A N 1
ATOM 699 C CA . LYS A 1 88 ? -7.605 15.948 -41.971 1.00 40.41 88 LYS A CA 1
ATOM 700 C C . LYS A 1 88 ? -7.050 14.518 -41.757 1.00 40.41 88 LYS A C 1
ATOM 702 O O . LYS A 1 88 ? -6.047 14.115 -42.335 1.00 40.41 88 LYS A O 1
ATOM 707 N N . ASP A 1 89 ? -7.763 13.711 -40.973 1.00 49.22 89 ASP A N 1
ATOM 708 C CA . ASP A 1 89 ? -7.365 12.334 -40.630 1.00 49.22 89 ASP A CA 1
ATOM 709 C C . ASP A 1 89 ? -7.855 11.282 -41.634 1.00 49.22 89 ASP A C 1
ATOM 711 O O . ASP A 1 89 ? -8.839 10.576 -41.409 1.00 49.22 89 ASP A O 1
ATOM 715 N N . LYS A 1 90 ? -7.152 11.145 -42.762 1.00 39.12 90 LYS A N 1
ATOM 716 C CA . LYS A 1 90 ? -7.294 9.947 -43.613 1.00 39.12 90 LYS A CA 1
ATOM 717 C C . LYS A 1 90 ? -5.964 9.419 -44.144 1.00 39.12 90 LYS A C 1
ATOM 719 O O . LYS A 1 90 ? -5.750 8.217 -44.098 1.00 39.12 90 LYS A O 1
ATOM 724 N N . GLU A 1 91 ? -5.040 10.305 -44.510 1.00 40.75 91 GLU A N 1
ATOM 725 C CA . GLU A 1 91 ? -3.656 9.929 -44.853 1.00 40.75 91 GLU A CA 1
ATOM 726 C C . GLU A 1 91 ? -2.805 9.613 -43.609 1.00 40.75 91 GLU A C 1
ATOM 728 O O . GLU A 1 91 ? -1.884 8.804 -43.683 1.00 40.75 91 GLU A O 1
ATOM 733 N N . LEU A 1 92 ? -3.138 10.189 -42.445 1.00 47.06 92 LEU A N 1
ATOM 734 C CA . LEU A 1 92 ? -2.411 9.985 -41.183 1.00 47.06 92 LEU A CA 1
ATOM 735 C C . LEU A 1 92 ? -2.525 8.541 -40.660 1.00 47.06 92 LEU A C 1
ATOM 737 O O . LEU A 1 92 ? -1.563 7.995 -40.126 1.00 47.06 92 LEU A O 1
ATOM 741 N N . VAL A 1 93 ? -3.684 7.902 -40.854 1.00 44.09 93 VAL A N 1
ATOM 742 C CA . VAL A 1 93 ? -3.922 6.501 -40.463 1.00 44.09 93 VAL A CA 1
ATOM 743 C C . VAL A 1 93 ? -3.191 5.543 -41.408 1.00 44.09 93 VAL A C 1
ATOM 745 O O . VAL A 1 93 ? -2.580 4.585 -40.952 1.00 44.09 93 VAL A O 1
ATOM 748 N N . GLU A 1 94 ? -3.170 5.826 -42.713 1.00 40.25 94 GLU A N 1
ATOM 749 C CA . GLU A 1 94 ? -2.463 4.996 -43.702 1.00 40.25 94 GLU A CA 1
ATOM 750 C C . GLU A 1 94 ? -0.935 5.099 -43.578 1.00 40.25 94 GLU A C 1
ATOM 752 O O . GLU A 1 94 ? -0.233 4.102 -43.744 1.00 40.25 94 GLU A O 1
ATOM 757 N N . ARG A 1 95 ? -0.402 6.276 -43.226 1.00 40.78 95 ARG A N 1
ATOM 758 C CA . ARG A 1 95 ? 1.047 6.483 -43.079 1.00 40.78 95 ARG A CA 1
ATOM 759 C C . ARG A 1 95 ? 1.591 5.971 -41.745 1.00 40.78 95 ARG A C 1
ATOM 761 O O . ARG A 1 95 ? 2.678 5.404 -41.723 1.00 40.78 95 ARG A O 1
ATOM 768 N N . SER A 1 96 ? 0.819 6.087 -40.661 1.00 41.16 96 SER A N 1
ATOM 769 C CA . SER A 1 96 ? 1.157 5.439 -39.385 1.00 41.16 96 SER A CA 1
ATOM 770 C C . SER A 1 96 ? 1.104 3.913 -39.499 1.00 41.16 96 SER A C 1
ATOM 772 O O . SER A 1 96 ? 2.002 3.254 -38.991 1.00 41.16 96 SER A O 1
ATOM 774 N N . LEU A 1 97 ? 0.150 3.345 -40.251 1.00 38.28 97 LEU A N 1
ATOM 775 C CA . LEU A 1 97 ? 0.131 1.913 -40.589 1.00 38.28 97 LEU A CA 1
ATOM 776 C C . LEU A 1 97 ? 1.383 1.465 -41.368 1.00 38.28 97 LEU A C 1
ATOM 778 O O . LEU A 1 97 ? 1.894 0.379 -41.110 1.00 38.28 97 LEU A O 1
ATOM 782 N N . TYR A 1 98 ? 1.905 2.303 -42.269 1.00 41.22 98 TYR A N 1
ATOM 783 C CA . TYR A 1 98 ? 3.110 2.019 -43.061 1.00 41.22 98 TYR A CA 1
ATOM 784 C C . TYR A 1 98 ? 4.419 2.131 -42.250 1.00 41.22 98 TYR A C 1
ATOM 786 O O . TYR A 1 98 ? 5.301 1.283 -42.369 1.00 41.22 98 TYR A O 1
ATOM 794 N N . GLU A 1 99 ? 4.542 3.140 -41.383 1.00 40.53 99 GLU A N 1
ATOM 795 C CA . GLU A 1 99 ? 5.689 3.317 -40.473 1.00 40.53 99 GLU A CA 1
ATOM 796 C C . GLU A 1 99 ? 5.722 2.237 -39.367 1.00 40.53 99 GLU A C 1
ATOM 798 O O . GLU A 1 99 ? 6.788 1.724 -39.021 1.00 40.53 99 GLU A O 1
ATOM 803 N N . LEU A 1 100 ? 4.553 1.800 -38.875 1.00 39.28 100 LEU A N 1
ATOM 804 C CA . LEU A 1 100 ? 4.405 0.715 -37.890 1.00 39.28 100 LEU A CA 1
ATOM 805 C C . LEU A 1 100 ? 4.826 -0.663 -38.431 1.00 39.28 100 LEU A C 1
ATOM 807 O O . LEU A 1 100 ? 5.241 -1.526 -37.658 1.00 39.28 100 LEU A O 1
ATOM 811 N N . GLU A 1 101 ? 4.742 -0.885 -39.744 1.00 38.28 101 GLU A N 1
ATOM 812 C CA . GLU A 1 101 ? 5.150 -2.144 -40.384 1.00 38.28 101 GLU A CA 1
ATOM 813 C C . GLU A 1 101 ? 6.673 -2.218 -40.621 1.00 38.28 101 GLU A C 1
ATOM 815 O O . GLU A 1 101 ? 7.241 -3.308 -40.755 1.00 38.28 101 GLU A O 1
ATOM 820 N N . LYS A 1 102 ? 7.345 -1.058 -40.611 1.00 38.25 102 LYS A N 1
ATOM 821 C CA . LYS A 1 102 ? 8.778 -0.887 -40.887 1.00 38.25 102 LYS A CA 1
ATOM 822 C C . LYS A 1 102 ? 9.669 -1.122 -39.656 1.00 38.25 102 LYS A C 1
ATOM 824 O O . LYS A 1 102 ? 10.777 -1.630 -39.808 1.00 38.25 102 LYS A O 1
ATOM 829 N N . ASN A 1 103 ? 9.180 -0.872 -38.438 1.00 36.66 103 ASN A N 1
ATOM 830 C CA . ASN A 1 103 ? 9.945 -1.015 -37.182 1.00 36.66 103 ASN A CA 1
ATOM 831 C C . ASN A 1 103 ? 9.929 -2.447 -36.599 1.00 36.66 103 ASN A C 1
ATOM 833 O O . ASN A 1 103 ? 9.684 -2.675 -35.417 1.00 36.66 103 ASN A O 1
ATOM 837 N N . ARG A 1 104 ? 10.166 -3.449 -37.453 1.00 36.97 104 ARG A N 1
ATOM 838 C CA . ARG A 1 104 ? 9.838 -4.866 -37.210 1.00 36.97 104 ARG A CA 1
ATOM 839 C C . ARG A 1 104 ? 10.903 -5.709 -36.475 1.00 36.97 104 ARG A C 1
ATOM 841 O O . ARG A 1 104 ? 10.826 -6.933 -36.576 1.00 36.97 104 ARG A O 1
ATOM 848 N N . PHE A 1 105 ? 11.863 -5.133 -35.739 1.00 35.84 105 PHE A N 1
ATOM 849 C CA . PHE A 1 105 ? 12.912 -5.926 -35.064 1.00 35.84 105 PHE A CA 1
ATOM 850 C C . PHE A 1 105 ? 13.317 -5.429 -33.657 1.00 35.84 105 PHE A C 1
ATOM 852 O O . PHE A 1 105 ? 13.627 -4.254 -33.505 1.00 35.84 105 PHE A O 1
ATOM 859 N N . ALA A 1 106 ? 13.386 -6.396 -32.715 1.00 36.34 106 ALA A N 1
ATOM 860 C CA . ALA A 1 106 ? 14.092 -6.467 -31.408 1.00 36.34 106 ALA A CA 1
ATOM 861 C C . ALA A 1 106 ? 13.281 -6.487 -30.073 1.00 36.34 106 ALA A C 1
ATOM 863 O O . ALA A 1 106 ? 12.826 -5.469 -29.583 1.00 36.34 106 ALA A O 1
ATOM 864 N N . SER A 1 107 ? 13.233 -7.691 -29.469 1.00 43.91 107 SER A N 1
ATOM 865 C CA . SER A 1 107 ? 12.985 -8.103 -28.059 1.00 43.91 107 SER A CA 1
ATOM 866 C C . SER A 1 107 ? 11.710 -7.647 -27.305 1.00 43.91 107 SER A C 1
ATOM 868 O O . SER A 1 107 ? 11.017 -6.725 -27.707 1.00 43.91 107 SER A O 1
ATOM 870 N N . GLU A 1 108 ? 11.326 -8.391 -26.251 1.00 39.69 108 GLU A N 1
ATOM 871 C CA . GLU A 1 108 ? 9.996 -8.472 -25.581 1.00 39.69 108 GLU A CA 1
ATOM 872 C C . GLU A 1 108 ? 9.230 -7.150 -25.338 1.00 39.69 108 GLU A C 1
ATOM 874 O O . GLU A 1 108 ? 7.995 -7.141 -25.287 1.00 39.69 108 GLU A O 1
ATOM 879 N N . GLU A 1 109 ? 9.927 -6.022 -25.217 1.00 37.59 109 GLU A N 1
ATOM 880 C CA . GLU A 1 109 ? 9.330 -4.687 -25.105 1.00 37.59 109 GLU A CA 1
ATOM 881 C C . GLU A 1 109 ? 8.645 -4.247 -26.417 1.00 37.59 109 GLU A C 1
ATOM 883 O O . GLU A 1 109 ? 7.544 -3.690 -26.394 1.00 37.59 109 GLU A O 1
ATOM 888 N N . ILE A 1 110 ? 9.208 -4.620 -27.573 1.00 45.25 110 ILE A N 1
ATOM 889 C CA . ILE A 1 110 ? 8.586 -4.457 -28.893 1.00 45.25 110 ILE A CA 1
ATOM 890 C C . ILE A 1 110 ? 7.396 -5.393 -29.070 1.00 45.25 110 ILE A C 1
ATOM 892 O O . ILE A 1 110 ? 6.433 -5.010 -29.725 1.00 45.25 110 ILE A O 1
ATOM 896 N N . GLU A 1 111 ? 7.389 -6.595 -28.491 1.00 46.56 111 GLU A N 1
ATOM 897 C CA . GLU A 1 111 ? 6.219 -7.476 -28.592 1.00 46.56 111 GLU A CA 1
ATOM 898 C C . GLU A 1 111 ? 5.031 -6.896 -27.815 1.00 46.56 111 GLU A C 1
ATOM 900 O O . GLU A 1 111 ? 3.917 -6.829 -28.337 1.00 46.56 111 GLU A O 1
ATOM 905 N N . MET A 1 112 ? 5.276 -6.362 -26.616 1.00 49.59 112 MET A N 1
ATOM 906 C CA . MET A 1 112 ? 4.263 -5.643 -25.842 1.00 49.59 112 MET A CA 1
ATOM 907 C C . MET A 1 112 ? 3.788 -4.360 -26.536 1.00 49.59 112 MET A C 1
ATOM 909 O O . MET A 1 112 ? 2.585 -4.085 -26.527 1.00 49.59 112 MET A O 1
ATOM 913 N N . ASN A 1 113 ? 4.688 -3.614 -27.184 1.00 52.09 113 ASN A N 1
ATOM 914 C CA . ASN A 1 113 ? 4.325 -2.449 -27.995 1.00 52.09 113 ASN A CA 1
ATOM 915 C C . ASN A 1 113 ? 3.554 -2.853 -29.260 1.00 52.09 113 ASN A C 1
ATOM 917 O O . ASN A 1 113 ? 2.519 -2.278 -29.575 1.00 52.09 113 ASN A O 1
ATOM 921 N N . ARG A 1 114 ? 3.961 -3.912 -29.957 1.00 57.41 114 ARG A N 1
ATOM 922 C CA . ARG A 1 114 ? 3.250 -4.459 -31.119 1.00 57.41 114 ARG A CA 1
ATOM 923 C C . ARG A 1 114 ? 1.835 -4.890 -30.749 1.00 57.41 114 ARG A C 1
ATOM 925 O O . ARG A 1 114 ? 0.896 -4.613 -31.489 1.00 57.41 114 ARG A O 1
ATOM 932 N N . LEU A 1 115 ? 1.675 -5.558 -29.611 1.00 62.72 115 LEU A N 1
ATOM 933 C CA . LEU A 1 115 ? 0.378 -5.994 -29.105 1.00 62.72 115 LEU A CA 1
ATOM 934 C C . LEU A 1 115 ? -0.486 -4.813 -28.651 1.00 62.72 115 LEU A C 1
ATOM 936 O O . LEU A 1 115 ? -1.694 -4.825 -28.885 1.00 62.72 115 LEU A O 1
ATOM 940 N N . SER A 1 116 ? 0.107 -3.780 -28.043 1.00 64.44 116 SER A N 1
ATOM 941 C CA . SER A 1 116 ? -0.616 -2.561 -27.663 1.00 64.44 116 SER A CA 1
ATOM 942 C C . SER A 1 116 ? -1.080 -1.771 -28.895 1.00 64.44 116 SER A C 1
ATOM 944 O O . SER A 1 116 ? -2.236 -1.345 -28.947 1.00 64.44 116 SER A O 1
ATOM 946 N N . HIS A 1 117 ? -0.241 -1.670 -29.931 1.00 64.50 117 HIS A N 1
ATOM 947 C CA . HIS A 1 117 ? -0.593 -1.068 -31.216 1.00 64.50 117 HIS A CA 1
ATOM 948 C C . HIS A 1 117 ? -1.668 -1.873 -31.947 1.00 64.50 117 HIS A C 1
ATOM 950 O O . HIS A 1 117 ? -2.667 -1.298 -32.373 1.00 64.50 117 HIS A O 1
ATOM 956 N N . ALA A 1 118 ? -1.531 -3.198 -32.039 1.00 70.81 118 ALA A N 1
ATOM 957 C CA . ALA A 1 118 ? -2.537 -4.059 -32.661 1.00 70.81 118 ALA A CA 1
ATOM 958 C C . ALA A 1 118 ? -3.891 -3.976 -31.933 1.00 70.81 118 ALA A C 1
ATOM 960 O O . ALA A 1 118 ? -4.942 -3.944 -32.572 1.00 70.81 118 ALA A O 1
ATOM 961 N N . LEU A 1 119 ? -3.874 -3.863 -30.601 1.00 74.31 119 LEU A N 1
ATOM 962 C CA . LEU A 1 119 ? -5.073 -3.621 -29.805 1.00 74.31 119 LEU A CA 1
ATOM 963 C C . LEU A 1 119 ? -5.711 -2.266 -30.131 1.00 74.31 119 LEU A C 1
ATOM 965 O O . LEU A 1 119 ? -6.934 -2.190 -30.258 1.00 74.31 119 LEU A O 1
ATOM 969 N N . LYS A 1 120 ? -4.904 -1.212 -30.307 1.00 75.56 120 LYS A N 1
ATOM 970 C CA . LYS A 1 120 ? -5.415 0.110 -30.684 1.00 75.56 120 LYS A CA 1
ATOM 971 C C . LYS A 1 120 ? -5.990 0.123 -32.099 1.00 75.56 120 LYS A C 1
ATOM 973 O O . LYS A 1 120 ? -7.033 0.729 -32.322 1.00 75.56 120 LYS A O 1
ATOM 978 N N . VAL A 1 121 ? -5.359 -0.580 -33.038 1.00 74.25 121 VAL A N 1
ATOM 979 C CA . VAL A 1 121 ? -5.870 -0.752 -34.406 1.00 74.25 121 VAL A CA 1
ATOM 980 C C . VAL A 1 121 ? -7.213 -1.481 -34.385 1.00 74.25 121 VAL A C 1
ATOM 982 O O . VAL A 1 121 ? -8.180 -0.972 -34.943 1.00 74.25 121 VAL A O 1
ATOM 985 N N . ALA A 1 122 ? -7.317 -2.602 -33.667 1.00 76.44 122 ALA A N 1
ATOM 986 C CA . ALA A 1 122 ? -8.573 -3.342 -33.530 1.00 76.44 122 ALA A CA 1
ATOM 987 C C . ALA A 1 122 ? -9.692 -2.489 -32.900 1.00 76.44 122 ALA A C 1
ATOM 989 O O . ALA A 1 122 ? -10.855 -2.570 -33.303 1.00 76.44 122 ALA A O 1
ATOM 990 N N . GLU A 1 123 ? -9.343 -1.639 -31.930 1.00 80.12 123 GLU A N 1
ATOM 991 C CA . GLU A 1 123 ? -10.265 -0.666 -31.347 1.00 80.12 123 GLU A CA 1
ATOM 992 C C . GLU A 1 123 ? -10.770 0.339 -32.398 1.00 80.12 123 GLU A C 1
ATOM 994 O O . GLU A 1 123 ? -11.978 0.563 -32.516 1.00 80.12 123 GLU A O 1
ATOM 999 N N . LEU A 1 124 ? -9.868 0.925 -33.189 1.00 78.75 124 LEU A N 1
ATOM 1000 C CA . LEU A 1 124 ? -10.211 1.897 -34.229 1.00 78.75 124 LEU A CA 1
ATOM 1001 C C . LEU A 1 124 ? -11.040 1.276 -35.363 1.00 78.75 124 LEU A C 1
ATOM 1003 O O . LEU A 1 124 ? -12.044 1.865 -35.763 1.00 78.75 124 LEU A O 1
ATOM 1007 N N . GLU A 1 125 ? -10.689 0.076 -35.831 1.00 79.88 125 GLU A N 1
ATOM 1008 C CA . GLU A 1 125 ? -11.451 -0.669 -36.847 1.00 79.88 125 GLU A CA 1
ATOM 1009 C C . GLU A 1 125 ? -12.886 -0.955 -36.387 1.00 79.88 125 GLU A C 1
ATOM 1011 O O . GLU A 1 125 ? -13.849 -0.843 -37.159 1.00 79.88 125 GLU A O 1
ATOM 1016 N N . PHE A 1 126 ? -13.065 -1.278 -35.103 1.00 84.31 126 PHE A N 1
ATOM 1017 C CA . PHE A 1 126 ? -14.393 -1.444 -34.527 1.00 84.31 126 PHE A CA 1
ATOM 1018 C C . PHE A 1 126 ? -15.188 -0.137 -34.549 1.00 84.31 126 PHE A C 1
ATOM 1020 O O . PHE A 1 126 ? -16.363 -0.138 -34.919 1.00 84.31 126 PHE A O 1
ATOM 1027 N N . PHE A 1 127 ? -14.592 0.992 -34.167 1.00 82.38 127 PHE A N 1
ATOM 1028 C CA . PHE A 1 127 ? -15.299 2.277 -34.192 1.00 82.38 127 PHE A CA 1
ATOM 1029 C C . PHE A 1 127 ? -15.586 2.765 -35.612 1.00 82.38 127 PHE A C 1
ATOM 1031 O O . PHE A 1 127 ? -16.630 3.364 -35.845 1.00 82.38 127 PHE A O 1
ATOM 1038 N N . GLN A 1 128 ? -14.727 2.442 -36.576 1.00 82.88 128 GLN A N 1
ATOM 1039 C CA . GLN A 1 128 ? -14.951 2.758 -37.983 1.00 82.88 128 GLN A CA 1
ATOM 1040 C C . GLN A 1 128 ? -16.098 1.936 -38.594 1.00 82.88 128 GLN A C 1
ATOM 1042 O O . GLN A 1 128 ? -16.853 2.438 -39.427 1.00 82.88 128 GLN A O 1
ATOM 1047 N N . SER A 1 129 ? -16.232 0.669 -38.193 1.00 81.81 129 SER A N 1
ATOM 1048 C CA . SER A 1 129 ? -17.267 -0.243 -38.700 1.00 81.81 129 SER A CA 1
ATOM 1049 C C . SER A 1 129 ? -18.585 -0.181 -37.917 1.00 81.81 129 SER A C 1
ATOM 1051 O O . SER A 1 129 ? -19.640 -0.556 -38.439 1.00 81.81 129 SER A O 1
ATOM 1053 N N . SER A 1 130 ? -18.560 0.295 -36.671 1.00 82.12 130 SER A N 1
ATOM 1054 C CA . SER A 1 130 ? -19.734 0.391 -35.804 1.00 82.12 130 SER A CA 1
ATOM 1055 C C . SER A 1 130 ? -20.394 1.775 -35.848 1.00 82.12 130 SER A C 1
ATOM 1057 O O . SER A 1 130 ? -19.806 2.774 -36.236 1.00 82.12 130 SER A O 1
ATOM 1059 N N . LYS A 1 131 ? -21.663 1.849 -35.425 1.00 82.56 131 LYS A N 1
ATOM 1060 C CA . LYS A 1 131 ? -22.391 3.123 -35.238 1.00 82.56 131 LYS A CA 1
ATOM 1061 C C . LYS A 1 131 ? -22.152 3.752 -33.856 1.00 82.56 131 LYS A C 1
ATOM 1063 O O . LYS A 1 131 ? -22.951 4.580 -33.426 1.00 82.56 131 LYS A O 1
ATOM 1068 N N . ILE A 1 132 ? -21.160 3.272 -33.107 1.00 82.31 132 ILE A N 1
ATOM 1069 C CA . ILE A 1 132 ? -20.876 3.747 -31.751 1.00 82.31 132 ILE A CA 1
ATOM 1070 C C . ILE A 1 132 ? -19.825 4.843 -31.873 1.00 82.31 132 ILE A C 1
ATOM 1072 O O . ILE A 1 132 ? -18.749 4.598 -32.405 1.00 82.31 132 ILE A O 1
ATOM 1076 N N . GLU A 1 133 ? -20.131 6.038 -31.375 1.00 79.69 133 GLU A N 1
ATOM 1077 C CA . GLU A 1 133 ? -19.145 7.114 -31.318 1.00 79.69 133 GLU A CA 1
ATOM 1078 C C . GLU A 1 133 ? -18.030 6.739 -30.338 1.00 79.69 133 GLU A C 1
ATOM 1080 O O . GLU A 1 133 ? -18.289 6.316 -29.203 1.00 79.69 133 GLU A O 1
ATOM 1085 N N . ARG A 1 134 ? -16.782 6.877 -30.797 1.00 80.06 134 ARG A N 1
ATOM 1086 C CA . ARG A 1 134 ? -15.614 6.730 -29.936 1.00 80.06 134 ARG A CA 1
ATOM 1087 C C . ARG A 1 134 ? -15.643 7.857 -28.912 1.00 80.06 134 ARG A C 1
ATOM 1089 O O . ARG A 1 134 ? -15.777 9.025 -29.268 1.00 80.06 134 ARG A O 1
ATOM 1096 N N . ILE A 1 135 ? -15.530 7.495 -27.641 1.00 75.31 135 ILE A N 1
ATOM 1097 C CA . ILE A 1 135 ? -15.403 8.482 -26.575 1.00 75.31 135 ILE A CA 1
ATOM 1098 C C . ILE A 1 135 ? -13.942 8.889 -26.533 1.00 75.31 135 ILE A C 1
ATOM 1100 O O . ILE A 1 135 ? -13.064 8.030 -26.522 1.00 75.31 135 ILE A O 1
ATOM 1104 N N . ASP A 1 136 ? -13.708 10.194 -26.551 1.00 64.81 136 ASP A N 1
ATOM 1105 C CA . ASP A 1 136 ? -12.361 10.728 -26.569 1.00 64.81 136 ASP A CA 1
ATOM 1106 C C . ASP A 1 136 ? -11.618 10.348 -25.280 1.00 64.81 136 ASP A C 1
ATOM 1108 O O . ASP A 1 136 ? -12.066 10.637 -24.162 1.00 64.81 136 ASP A O 1
ATOM 1112 N N . ASP A 1 137 ? -10.499 9.648 -25.449 1.00 59.75 137 ASP A N 1
ATOM 1113 C CA . ASP A 1 137 ? -9.665 9.192 -24.342 1.00 59.75 137 ASP A CA 1
ATOM 1114 C C . ASP A 1 137 ? -8.948 10.378 -23.677 1.00 59.75 137 ASP A C 1
ATOM 1116 O O . ASP A 1 137 ? -8.644 10.301 -22.482 1.00 59.75 137 ASP A O 1
ATOM 1120 N N . GLU A 1 138 ? -8.762 11.476 -24.422 1.00 51.09 138 GLU A N 1
ATOM 1121 C CA . GLU A 1 138 ? -8.053 12.694 -24.012 1.00 51.09 138 GLU A CA 1
ATOM 1122 C C . GLU A 1 138 ? -8.846 13.535 -23.002 1.00 51.09 138 GLU A C 1
ATOM 1124 O O . GLU A 1 138 ? -8.262 14.219 -22.161 1.00 51.09 138 GLU A O 1
ATOM 1129 N N . PHE A 1 139 ? -10.179 13.413 -22.986 1.00 57.25 139 PHE A N 1
ATOM 1130 C CA . PHE A 1 139 ? -11.052 14.149 -22.065 1.00 57.25 139 PHE A CA 1
ATOM 1131 C C . PHE A 1 139 ? -11.805 13.207 -21.117 1.00 57.25 139 PHE A C 1
ATOM 1133 O O . PHE A 1 139 ? -13.037 13.097 -21.186 1.00 57.25 139 PHE A O 1
ATOM 1140 N N . PRO A 1 140 ? -11.122 12.541 -20.165 1.00 57.34 140 PRO A N 1
ATOM 1141 C CA . PRO A 1 140 ? -11.768 11.582 -19.274 1.00 57.34 140 PRO A CA 1
ATOM 1142 C C . PRO A 1 140 ? -12.804 12.228 -18.338 1.00 57.34 140 PRO A C 1
ATOM 1144 O O . PRO A 1 140 ? -13.669 11.527 -17.811 1.00 57.34 140 PRO A O 1
ATOM 1147 N N . GLU A 1 141 ? -12.772 13.555 -18.187 1.00 56.22 141 GLU A N 1
ATOM 1148 C CA . GLU A 1 141 ? -13.765 14.347 -17.452 1.00 56.22 141 GLU A CA 1
ATOM 1149 C C . GLU A 1 141 ? -15.140 14.356 -18.129 1.00 56.22 141 GLU A C 1
ATOM 1151 O O . GLU A 1 141 ? -16.144 14.541 -17.454 1.00 56.22 141 GLU A O 1
ATOM 1156 N N . LYS A 1 142 ? -15.218 14.109 -19.444 1.00 68.38 142 LYS A N 1
ATOM 1157 C CA . LYS A 1 142 ? -16.479 14.100 -20.203 1.00 68.38 142 LYS A CA 1
ATOM 1158 C C . LYS A 1 142 ? -17.068 12.697 -20.369 1.00 68.38 142 LYS A C 1
ATOM 1160 O O . LYS A 1 142 ? -17.922 12.482 -21.229 1.00 68.38 142 LYS A O 1
ATOM 1165 N N . ARG A 1 143 ? -16.618 11.721 -19.571 1.00 78.44 143 ARG A N 1
ATOM 1166 C CA . ARG A 1 143 ? -17.079 10.332 -19.690 1.00 78.44 143 ARG A CA 1
ATOM 1167 C C . ARG A 1 143 ? -18.533 10.199 -19.217 1.00 78.44 143 ARG A C 1
ATOM 1169 O O . ARG A 1 143 ? -18.830 10.518 -18.064 1.00 78.44 143 ARG A O 1
ATOM 1176 N N . PRO A 1 144 ? -19.433 9.660 -20.057 1.00 85.44 144 PRO A N 1
ATOM 1177 C CA . PRO A 1 144 ? -20.789 9.320 -19.640 1.00 85.44 144 PRO A CA 1
ATOM 1178 C C . PRO A 1 144 ? -20.799 8.275 -18.513 1.00 85.44 144 PRO A C 1
ATOM 1180 O O . PRO A 1 144 ? -19.814 7.561 -18.315 1.00 85.44 144 PRO A O 1
ATOM 1183 N N . LEU A 1 145 ? -21.928 8.124 -17.806 1.00 88.19 145 LEU A N 1
ATOM 1184 C CA . LEU A 1 145 ? -22.058 7.262 -16.616 1.00 88.19 145 LEU A CA 1
ATOM 1185 C C . LEU A 1 145 ? -21.449 5.865 -16.787 1.00 88.19 145 LEU A C 1
ATOM 1187 O O . LEU A 1 145 ? -20.718 5.412 -15.906 1.00 88.19 145 LEU A O 1
ATOM 1191 N N . VAL A 1 146 ? -21.764 5.157 -17.877 1.00 88.06 146 VAL A N 1
ATOM 1192 C CA . VAL A 1 146 ? -21.301 3.771 -18.061 1.00 88.06 146 VAL A CA 1
ATOM 1193 C C . VAL A 1 146 ? -19.778 3.719 -18.150 1.00 88.06 146 VAL A C 1
ATOM 1195 O O . VAL A 1 146 ? -19.154 2.928 -17.444 1.00 88.06 146 VAL A O 1
ATOM 1198 N N . GLN A 1 147 ? -19.183 4.586 -18.966 1.00 88.00 147 GLN A N 1
ATOM 1199 C CA . GLN A 1 147 ? -17.738 4.664 -19.163 1.00 88.00 147 GLN A CA 1
ATOM 1200 C C . GLN A 1 147 ? -17.020 5.201 -17.928 1.00 88.00 147 GLN A C 1
ATOM 1202 O O . GLN A 1 147 ? -15.921 4.756 -17.597 1.00 88.00 147 GLN A O 1
ATOM 1207 N N . TYR A 1 148 ? -17.651 6.121 -17.203 1.00 84.50 148 TYR A N 1
ATOM 1208 C CA . TYR A 1 148 ? -17.172 6.568 -15.905 1.00 84.50 148 TYR A CA 1
ATOM 1209 C C . TYR A 1 148 ? -17.077 5.389 -14.928 1.00 84.50 148 TYR A C 1
ATOM 1211 O O . TYR A 1 148 ? -16.021 5.167 -14.340 1.00 84.50 148 TYR A O 1
ATOM 1219 N N . LEU A 1 149 ? -18.134 4.577 -14.804 1.00 85.06 149 LEU A N 1
ATOM 1220 C CA . LEU A 1 149 ? -18.134 3.413 -13.914 1.00 85.06 149 LEU A CA 1
ATOM 1221 C C . LEU A 1 149 ? -17.111 2.351 -14.335 1.00 85.06 149 LEU A C 1
ATOM 1223 O O . LEU A 1 149 ? -16.439 1.796 -13.465 1.00 85.06 149 LEU A O 1
ATOM 1227 N N . THR A 1 150 ? -16.956 2.063 -15.633 1.00 86.38 150 THR A N 1
ATOM 1228 C CA . THR A 1 150 ? -15.931 1.107 -16.092 1.00 86.38 150 THR A CA 1
ATOM 1229 C C . THR A 1 150 ? -14.530 1.602 -15.754 1.00 86.38 150 THR A C 1
ATOM 1231 O O . THR A 1 150 ? -13.744 0.853 -15.183 1.00 86.38 150 THR A O 1
ATOM 1234 N N . THR A 1 151 ? -14.245 2.877 -16.017 1.00 82.19 151 THR A N 1
ATOM 1235 C CA . THR A 1 151 ? -12.948 3.502 -15.712 1.00 82.19 151 THR A CA 1
ATOM 1236 C C . THR A 1 151 ? -12.679 3.543 -14.209 1.00 82.19 151 THR A C 1
ATOM 1238 O O . THR A 1 151 ? -11.570 3.251 -13.759 1.00 82.19 151 THR A O 1
ATOM 1241 N N . PHE A 1 152 ? -13.702 3.863 -13.413 1.00 81.31 152 PHE A N 1
ATOM 1242 C CA . PHE A 1 152 ? -13.620 3.859 -11.958 1.00 81.31 152 PHE A CA 1
ATOM 1243 C C . PHE A 1 152 ? -13.214 2.479 -11.444 1.00 81.31 152 PHE A C 1
ATOM 1245 O O . PHE A 1 152 ? -12.276 2.371 -10.665 1.00 81.31 152 PHE A O 1
ATOM 1252 N N . PHE A 1 153 ? -13.865 1.412 -11.911 1.00 82.44 153 PHE A N 1
ATOM 1253 C CA . PHE A 1 153 ? -13.533 0.061 -11.464 1.00 82.44 153 PHE A CA 1
ATOM 1254 C C . PHE A 1 153 ? -12.196 -0.456 -11.997 1.00 82.44 153 PHE A C 1
ATOM 1256 O O . PHE A 1 153 ? -11.527 -1.182 -11.267 1.00 82.44 153 PHE A O 1
ATOM 1263 N N . MET A 1 154 ? -11.775 -0.054 -13.200 1.00 79.88 154 MET A N 1
ATOM 1264 C CA . MET A 1 154 ? -10.446 -0.395 -13.722 1.00 79.88 154 MET A CA 1
ATOM 1265 C C . MET A 1 154 ? -9.317 0.276 -12.937 1.00 79.88 154 MET A C 1
ATOM 1267 O O . MET A 1 154 ? -8.280 -0.340 -12.715 1.00 79.88 154 MET A O 1
ATOM 1271 N N . SER A 1 155 ? -9.520 1.520 -12.499 1.00 73.50 155 SER A N 1
ATOM 1272 C CA . SER A 1 155 ? -8.520 2.288 -11.740 1.00 73.50 155 SER A CA 1
ATOM 1273 C C . SER A 1 155 ? -8.579 2.055 -10.226 1.00 73.50 155 SER A C 1
ATOM 1275 O O . SER A 1 155 ? -7.691 2.486 -9.486 1.00 73.50 155 SER A O 1
ATOM 1277 N N . LEU A 1 156 ? -9.611 1.365 -9.734 1.00 74.19 156 LEU A N 1
ATOM 1278 C CA . LEU A 1 156 ? -9.800 1.119 -8.312 1.00 74.19 156 LEU A CA 1
ATOM 1279 C C . LEU A 1 156 ? -8.712 0.181 -7.773 1.00 74.19 156 LEU A C 1
ATOM 1281 O O . LEU A 1 156 ? -8.673 -1.004 -8.096 1.00 74.19 156 LEU A O 1
ATOM 1285 N N . SER A 1 157 ? -7.873 0.689 -6.866 1.00 74.19 157 SER A N 1
ATOM 1286 C CA . SER A 1 157 ? -6.908 -0.142 -6.140 1.00 74.19 157 SER A CA 1
ATOM 1287 C C . SER A 1 157 ? -7.636 -1.162 -5.259 1.00 74.19 157 SER A C 1
ATOM 1289 O O . SER A 1 157 ? -8.072 -0.858 -4.140 1.00 74.19 157 SER A O 1
ATOM 1291 N N . THR A 1 158 ? -7.758 -2.398 -5.751 1.00 78.56 158 THR A N 1
ATOM 1292 C CA . THR A 1 158 ? -8.481 -3.457 -5.038 1.00 78.56 158 THR A CA 1
ATOM 1293 C C . THR A 1 158 ? -7.889 -3.714 -3.651 1.00 78.56 158 THR A C 1
ATOM 1295 O O . THR A 1 158 ? -8.634 -3.876 -2.683 1.00 78.56 158 THR A O 1
ATOM 1298 N N . GLY A 1 159 ? -6.559 -3.657 -3.516 1.00 76.38 159 GLY A N 1
ATOM 1299 C CA . GLY A 1 159 ? -5.872 -3.822 -2.235 1.00 76.38 159 GLY A CA 1
ATOM 1300 C C . GLY A 1 159 ? -6.278 -2.784 -1.184 1.00 76.38 159 GLY A C 1
ATOM 1301 O O . GLY A 1 159 ? -6.556 -3.150 -0.039 1.00 76.38 159 GLY A O 1
ATOM 1302 N N . ALA A 1 160 ? -6.402 -1.509 -1.568 1.00 72.00 160 ALA A N 1
ATOM 1303 C CA . ALA A 1 160 ? -6.809 -0.437 -0.657 1.00 72.00 160 ALA A CA 1
ATOM 1304 C C . ALA A 1 160 ? -8.256 -0.614 -0.169 1.00 72.00 160 ALA A C 1
ATOM 1306 O O . ALA A 1 160 ? -8.547 -0.463 1.022 1.00 72.00 160 ALA A O 1
ATOM 1307 N N . VAL A 1 161 ? -9.165 -0.990 -1.073 1.00 78.12 161 VAL A N 1
ATOM 1308 C CA . VAL A 1 161 ? -10.578 -1.221 -0.743 1.00 78.12 161 VAL A CA 1
ATOM 1309 C C . VAL A 1 161 ? -10.742 -2.450 0.154 1.00 78.12 161 VAL A C 1
ATOM 1311 O O . VAL A 1 161 ? -11.436 -2.381 1.172 1.00 78.12 161 VAL A O 1
ATOM 1314 N N . VAL A 1 162 ? -10.061 -3.555 -0.172 1.00 82.56 162 VAL A N 1
ATOM 1315 C CA . VAL A 1 162 ? -10.027 -4.777 0.650 1.00 82.56 162 VAL A CA 1
ATOM 1316 C C . VAL A 1 162 ? -9.526 -4.470 2.060 1.00 82.56 162 VAL A C 1
ATOM 1318 O O . VAL A 1 162 ? -10.107 -4.941 3.038 1.00 82.56 162 VAL A O 1
ATOM 1321 N N . LEU A 1 163 ? -8.491 -3.639 2.183 1.00 79.06 163 LEU A N 1
ATOM 1322 C CA . LEU A 1 163 ? -7.923 -3.225 3.463 1.00 79.06 163 LEU A CA 1
ATOM 1323 C C . LEU A 1 163 ? -8.924 -2.414 4.300 1.00 79.06 163 LEU A C 1
ATOM 1325 O O . LEU A 1 163 ? -9.164 -2.746 5.463 1.00 79.06 163 LEU A O 1
ATOM 1329 N N . LEU A 1 164 ? -9.552 -1.391 3.714 1.00 77.50 164 LEU A N 1
ATOM 1330 C CA . LEU A 1 164 ? -10.534 -0.541 4.398 1.00 77.50 164 LEU A CA 1
ATOM 1331 C C . LEU A 1 164 ? -11.759 -1.329 4.874 1.00 77.50 164 LEU A C 1
ATOM 1333 O O . LEU A 1 164 ? -12.155 -1.247 6.042 1.00 77.50 164 LEU A O 1
ATOM 1337 N N . ILE A 1 165 ? -12.348 -2.121 3.979 1.00 82.25 165 ILE A N 1
ATOM 1338 C CA . ILE A 1 165 ? -13.548 -2.913 4.271 1.00 82.25 165 ILE A CA 1
ATOM 1339 C C . ILE A 1 165 ? -13.215 -4.046 5.241 1.00 82.25 165 ILE A C 1
ATOM 1341 O O . ILE A 1 165 ? -13.963 -4.306 6.188 1.00 82.25 165 ILE A O 1
ATOM 1345 N N . GLY A 1 166 ? -12.051 -4.671 5.071 1.00 84.06 166 GLY A N 1
ATOM 1346 C CA . GLY A 1 166 ? -11.518 -5.661 5.994 1.00 84.06 166 GLY A CA 1
ATOM 1347 C C . GLY A 1 166 ? -11.361 -5.112 7.412 1.00 84.06 166 GLY A C 1
ATOM 1348 O O . GLY A 1 166 ? -11.790 -5.752 8.378 1.00 84.06 166 GLY A O 1
ATOM 1349 N N . PHE A 1 167 ? -10.831 -3.893 7.556 1.00 79.19 167 PHE A N 1
ATOM 1350 C CA . PHE A 1 167 ? -10.740 -3.222 8.851 1.00 79.19 167 PHE A CA 1
ATOM 1351 C C . PHE A 1 167 ? -12.100 -2.892 9.451 1.00 79.19 167 PHE A C 1
ATOM 1353 O O . PHE A 1 167 ? -12.280 -3.095 10.655 1.00 79.19 167 PHE A O 1
ATOM 1360 N N . PHE A 1 168 ? -13.062 -2.439 8.646 1.00 82.56 168 PHE A N 1
ATOM 1361 C CA . PHE A 1 168 ? -14.426 -2.212 9.120 1.00 82.56 168 PHE A CA 1
ATOM 1362 C C . PHE A 1 168 ? -15.032 -3.504 9.688 1.00 82.56 168 PHE A C 1
ATOM 1364 O O . PHE A 1 168 ? -15.503 -3.514 10.830 1.00 82.56 168 PHE A O 1
ATOM 1371 N N . PHE A 1 169 ? -14.959 -4.617 8.946 1.00 84.44 169 PHE A N 1
ATOM 1372 C CA . PHE A 1 169 ? -15.470 -5.909 9.413 1.00 84.44 169 PHE A CA 1
ATOM 1373 C C . PHE A 1 169 ? -14.774 -6.370 10.694 1.00 84.44 169 PHE A C 1
ATOM 1375 O O . PHE A 1 169 ? -15.439 -6.717 11.673 1.00 84.44 169 PHE A O 1
ATOM 1382 N N . ALA A 1 170 ? -13.440 -6.342 10.720 1.00 84.69 170 ALA A N 1
ATOM 1383 C CA . ALA A 1 170 ? -12.660 -6.743 11.884 1.00 84.69 170 ALA A CA 1
ATOM 1384 C C . ALA A 1 170 ? -12.985 -5.890 13.120 1.00 84.69 170 ALA A C 1
ATOM 1386 O O . ALA A 1 170 ? -13.110 -6.417 14.231 1.00 84.69 170 ALA A O 1
ATOM 1387 N N . PHE A 1 171 ? -13.161 -4.581 12.943 1.00 79.50 171 PHE A N 1
ATOM 1388 C CA . PHE A 1 171 ? -13.521 -3.666 14.019 1.00 79.50 171 PHE A CA 1
ATOM 1389 C C . PHE A 1 171 ? -14.919 -3.961 14.570 1.00 79.50 171 PHE A C 1
ATOM 1391 O O . PHE A 1 171 ? -15.068 -4.195 15.771 1.00 79.50 171 PHE A O 1
ATOM 1398 N N . TRP A 1 172 ? -15.928 -4.006 13.699 1.00 82.44 172 TRP A N 1
ATOM 1399 C CA . TRP A 1 172 ? -17.324 -4.170 14.102 1.00 82.44 172 TRP A CA 1
ATOM 1400 C C . TRP A 1 172 ? -17.586 -5.541 14.737 1.00 82.44 172 TRP A C 1
ATOM 1402 O O . TRP A 1 172 ? -18.201 -5.666 15.801 1.00 82.44 172 TRP A O 1
ATOM 1412 N N . LEU A 1 173 ? -17.048 -6.605 14.137 1.00 84.00 173 LEU A N 1
ATOM 1413 C CA . LEU A 1 173 ? -17.227 -7.959 14.658 1.00 84.00 173 LEU A CA 1
ATOM 1414 C C . LEU A 1 173 ? -16.546 -8.149 16.018 1.00 84.00 173 LEU A C 1
ATOM 1416 O O . LEU A 1 173 ? -17.052 -8.913 16.845 1.00 84.00 173 LEU A O 1
ATOM 1420 N N . THR A 1 174 ? -15.469 -7.412 16.306 1.00 81.81 174 THR A N 1
ATOM 1421 C CA . THR A 1 174 ? -14.743 -7.522 17.582 1.00 81.81 174 THR A CA 1
ATOM 1422 C C . THR A 1 174 ? -15.180 -6.531 18.661 1.00 81.81 174 THR A C 1
ATOM 1424 O O . THR A 1 174 ? -14.713 -6.638 19.797 1.00 81.81 174 THR A O 1
ATOM 1427 N N . GLU A 1 175 ? -16.104 -5.617 18.361 1.00 78.19 175 GLU A N 1
ATOM 1428 C CA . GLU A 1 175 ? -16.558 -4.582 19.296 1.00 78.19 175 GLU A CA 1
ATOM 1429 C C . GLU A 1 175 ? -17.071 -5.144 20.633 1.00 78.19 175 GLU A C 1
ATOM 1431 O O . GLU A 1 175 ? -16.797 -4.591 21.697 1.00 78.19 175 GLU A O 1
ATOM 1436 N N . GLU A 1 176 ? -17.754 -6.285 20.612 1.00 73.12 176 GLU A N 1
ATOM 1437 C CA . GLU A 1 176 ? -18.314 -6.883 21.829 1.00 73.12 176 GLU A CA 1
ATOM 1438 C C . GLU A 1 176 ? -17.237 -7.461 22.745 1.00 73.12 176 GLU A C 1
ATOM 1440 O O . GLU A 1 176 ? -17.317 -7.316 23.963 1.00 73.12 176 GLU A O 1
ATOM 1445 N N . TYR A 1 177 ? -16.185 -8.050 22.167 1.00 74.69 177 TYR A N 1
ATOM 1446 C CA . TYR A 1 177 ? -15.031 -8.515 22.937 1.00 74.69 177 TYR A CA 1
ATOM 1447 C C . TYR A 1 177 ? -14.243 -7.344 23.518 1.00 74.69 177 TYR A C 1
ATOM 1449 O O . TYR A 1 177 ? -13.688 -7.446 24.612 1.00 74.69 177 TYR A O 1
ATOM 1457 N N . ARG A 1 178 ? -14.192 -6.222 22.791 1.00 67.44 178 ARG A N 1
ATOM 1458 C CA . ARG A 1 178 ? -13.543 -4.996 23.257 1.00 67.44 178 ARG A CA 1
ATOM 1459 C C . ARG A 1 178 ? -14.278 -4.407 24.455 1.00 67.44 178 ARG A C 1
ATOM 1461 O O . ARG A 1 178 ? -13.640 -4.103 25.458 1.00 67.44 178 ARG A O 1
ATOM 1468 N N . ASN A 1 179 ? -15.597 -4.287 24.349 1.00 68.19 179 ASN A N 1
ATOM 1469 C CA . ASN A 1 179 ? -16.435 -3.669 25.372 1.00 68.19 179 ASN A CA 1
ATOM 1470 C C . ASN A 1 179 ? -16.837 -4.659 26.487 1.00 68.19 179 ASN A C 1
ATOM 1472 O O . ASN A 1 179 ? -17.552 -4.275 27.406 1.00 68.19 179 ASN A O 1
ATOM 1476 N N . GLN A 1 180 ? -16.394 -5.924 26.413 1.00 68.38 180 GLN A N 1
ATOM 1477 C CA . GLN A 1 180 ? -16.767 -7.025 27.321 1.00 68.38 180 GLN A CA 1
ATOM 1478 C C . GLN A 1 180 ? -18.281 -7.277 27.407 1.00 68.38 180 GLN A C 1
ATOM 1480 O O . GLN A 1 180 ? -18.779 -7.876 28.362 1.00 68.38 180 GLN A O 1
ATOM 1485 N N . THR A 1 181 ? -19.031 -6.834 26.399 1.00 70.44 181 THR A N 1
ATOM 1486 C CA . THR A 1 181 ? -20.475 -7.060 26.316 1.00 70.44 181 THR A CA 1
ATOM 1487 C C . THR A 1 181 ? -20.797 -8.485 25.873 1.00 70.44 181 THR A C 1
ATOM 1489 O O . THR A 1 181 ? -21.924 -8.935 26.059 1.00 70.44 181 THR A O 1
ATOM 1492 N N . ASP A 1 182 ? -19.815 -9.241 25.371 1.00 70.38 182 ASP A N 1
ATOM 1493 C CA . ASP A 1 182 ? -19.954 -10.663 25.038 1.00 70.38 182 ASP A CA 1
ATOM 1494 C C . ASP A 1 182 ? -20.389 -11.508 26.248 1.00 70.38 182 ASP A C 1
ATOM 1496 O O . ASP A 1 182 ? -21.220 -12.410 26.117 1.00 70.38 182 ASP A O 1
ATOM 1500 N N . VAL A 1 183 ? -19.895 -11.176 27.446 1.00 68.75 183 VAL A N 1
ATOM 1501 C CA . VAL A 1 183 ? -20.314 -11.811 28.705 1.00 68.75 183 VAL A CA 1
ATOM 1502 C C . VAL A 1 183 ? -21.794 -11.550 28.978 1.00 68.75 183 VAL A C 1
ATOM 1504 O O . VAL A 1 183 ? -22.509 -12.455 29.399 1.00 68.75 183 VAL A O 1
ATOM 1507 N N . TRP A 1 184 ? -22.279 -10.347 28.686 1.00 67.25 184 TRP A N 1
ATOM 1508 C CA . TRP A 1 184 ? -23.682 -9.989 28.882 1.00 67.25 184 TRP A CA 1
ATOM 1509 C C . TRP A 1 184 ? -24.596 -10.667 27.852 1.00 67.25 184 TRP A C 1
ATOM 1511 O O . TRP A 1 184 ? -25.638 -11.210 28.203 1.00 67.25 184 TRP A O 1
ATOM 1521 N N . PHE A 1 185 ? -24.179 -10.770 26.586 1.00 66.69 185 PHE A N 1
ATOM 1522 C CA . PHE A 1 185 ? -24.933 -11.542 25.588 1.00 66.69 185 PHE A CA 1
ATOM 1523 C C . PHE A 1 185 ? -24.982 -13.035 25.901 1.00 66.69 185 PHE A C 1
ATOM 1525 O O . PHE A 1 185 ? -25.955 -13.710 25.557 1.00 66.69 185 PHE A O 1
ATOM 1532 N N . SER A 1 186 ? -23.966 -13.538 26.606 1.00 66.06 186 SER A N 1
ATOM 1533 C CA . SER A 1 186 ? -23.905 -14.933 27.024 1.00 66.06 186 SER A CA 1
ATOM 1534 C C . SER A 1 186 ? -24.925 -15.325 28.095 1.00 66.06 186 SER A C 1
ATOM 1536 O O . SER A 1 186 ? -25.138 -16.522 28.280 1.00 66.06 186 SER A O 1
ATOM 1538 N N . THR A 1 187 ? -25.560 -14.357 28.768 1.00 69.75 187 THR A N 1
ATOM 1539 C CA . THR A 1 187 ? -26.600 -14.613 29.778 1.00 69.75 187 THR A CA 1
ATOM 1540 C C . THR A 1 187 ? -28.019 -14.614 29.210 1.00 69.75 187 THR A C 1
ATOM 1542 O O . THR A 1 187 ? -28.943 -15.018 29.910 1.00 69.75 187 THR A O 1
ATOM 1545 N N . PHE A 1 188 ? -28.221 -14.191 27.956 1.00 69.38 188 PHE A N 1
ATOM 1546 C CA . PHE A 1 188 ? -29.545 -14.236 27.331 1.00 69.38 188 PHE A CA 1
ATOM 1547 C C . PHE A 1 188 ? -29.907 -15.652 26.867 1.00 69.38 188 PHE A C 1
ATOM 1549 O O . PHE A 1 188 ? -29.049 -16.344 26.313 1.00 69.38 188 PHE A O 1
ATOM 1556 N N . PRO A 1 189 ? -31.185 -16.066 26.981 1.00 72.56 189 PRO A N 1
ATOM 1557 C CA . PRO A 1 189 ? -31.667 -17.380 26.553 1.00 72.56 189 PRO A CA 1
ATOM 1558 C C . PRO A 1 189 ? -31.859 -17.455 25.025 1.00 72.56 189 PRO A C 1
ATOM 1560 O O . PRO A 1 189 ? -32.866 -17.942 24.521 1.00 72.56 189 PRO A O 1
ATOM 1563 N N . VAL A 1 190 ? -30.903 -16.937 24.254 1.00 75.94 190 VAL A N 1
ATOM 1564 C CA . VAL A 1 190 ? -30.909 -16.996 22.790 1.00 75.94 190 VAL A CA 1
ATOM 1565 C C . VAL A 1 190 ? -29.749 -17.873 22.346 1.00 75.94 190 VAL A C 1
ATOM 1567 O O . VAL A 1 190 ? -28.623 -17.705 22.810 1.00 75.94 190 VAL A O 1
ATOM 1570 N N . LYS A 1 191 ? -30.004 -18.801 21.413 1.00 77.56 191 LYS A N 1
ATOM 1571 C CA . LYS A 1 191 ? -28.943 -19.629 20.822 1.00 77.56 191 LYS A CA 1
ATOM 1572 C C . LYS A 1 191 ? -27.826 -18.725 20.285 1.00 77.56 191 LYS A C 1
ATOM 1574 O O . LYS A 1 191 ? -28.071 -17.869 19.436 1.00 77.56 191 LYS A O 1
ATOM 1579 N N . ARG A 1 192 ? -26.592 -18.951 20.738 1.00 71.56 192 ARG A N 1
ATOM 1580 C CA . ARG A 1 192 ? -25.409 -18.153 20.370 1.00 71.56 192 ARG A CA 1
ATOM 1581 C C . ARG A 1 192 ? -25.153 -18.083 18.863 1.00 71.56 192 ARG A C 1
ATOM 1583 O O . ARG A 1 192 ? -24.796 -17.028 18.356 1.00 71.56 192 ARG A O 1
ATOM 1590 N N . ILE A 1 193 ? -25.421 -19.170 18.138 1.00 76.69 193 ILE A N 1
ATOM 1591 C CA . ILE A 1 193 ? -25.348 -19.205 16.669 1.00 76.69 193 ILE A CA 1
ATOM 1592 C C . ILE A 1 193 ? -26.280 -18.154 16.046 1.00 76.69 193 ILE A C 1
ATOM 1594 O O . ILE A 1 193 ? -25.872 -17.440 15.138 1.00 76.69 193 ILE A O 1
ATOM 1598 N N . ARG A 1 194 ? -27.499 -17.983 16.579 1.00 81.06 194 ARG A N 1
ATOM 1599 C CA . ARG A 1 194 ? -28.461 -16.973 16.104 1.00 81.06 194 ARG A CA 1
ATOM 1600 C C . ARG A 1 194 ? -27.981 -15.546 16.392 1.00 81.06 194 ARG A C 1
ATOM 1602 O O . ARG A 1 194 ? -28.209 -14.661 15.572 1.00 81.06 194 ARG A O 1
ATOM 1609 N N . GLN A 1 195 ? -27.313 -15.317 17.526 1.00 78.44 195 GLN A N 1
ATOM 1610 C CA . GLN A 1 195 ? -26.702 -14.017 17.841 1.00 78.44 195 GLN A CA 1
ATOM 1611 C C . GLN A 1 195 ? -25.588 -13.687 16.839 1.00 78.44 195 GLN A C 1
ATOM 1613 O O . GLN A 1 195 ? -25.594 -12.613 16.239 1.00 78.44 195 GLN A O 1
ATOM 1618 N N . LEU A 1 196 ? -24.692 -14.645 16.592 1.00 81.19 196 LEU A N 1
ATOM 1619 C CA . LEU A 1 196 ? -23.583 -14.487 15.659 1.00 81.19 196 LEU A CA 1
ATOM 1620 C C . LEU A 1 196 ? -24.076 -14.279 14.214 1.00 81.19 196 LEU A C 1
ATOM 1622 O O . LEU A 1 196 ? -23.627 -13.347 13.553 1.00 81.19 196 LEU A O 1
ATOM 1626 N N . LEU A 1 197 ? -25.055 -15.070 13.756 1.00 83.50 197 LEU A N 1
ATOM 1627 C CA . LEU A 1 197 ? -25.707 -14.910 12.447 1.00 83.50 197 LEU A CA 1
ATOM 1628 C C . LEU A 1 197 ? -26.375 -13.545 12.299 1.00 83.50 197 LEU A C 1
ATOM 1630 O O . LEU A 1 197 ? -26.241 -12.903 11.259 1.00 83.50 197 LEU A O 1
ATOM 1634 N N . SER A 1 198 ? -27.075 -13.075 13.337 1.00 82.88 198 SER A N 1
ATOM 1635 C CA . SER A 1 198 ? -27.684 -11.743 13.323 1.00 82.88 198 SER A CA 1
ATOM 1636 C C . SER A 1 198 ? -26.635 -10.645 13.205 1.00 82.88 198 SER A C 1
ATOM 1638 O O . SER A 1 198 ? -26.915 -9.632 12.577 1.00 82.88 198 SER A O 1
ATOM 1640 N N . LYS A 1 199 ? -25.470 -10.801 13.835 1.00 81.31 199 LYS A N 1
ATOM 1641 C CA . LYS A 1 199 ? -24.400 -9.806 13.762 1.00 81.31 199 LYS A CA 1
ATOM 1642 C C . LYS A 1 199 ? -23.765 -9.805 12.376 1.00 81.31 199 LYS A C 1
ATOM 1644 O O . LYS A 1 199 ? -23.717 -8.768 11.729 1.00 81.31 199 LYS A O 1
ATOM 1649 N N . TYR A 1 200 ? -23.365 -10.985 11.907 1.00 86.31 200 TYR A N 1
ATOM 1650 C CA . TYR A 1 200 ? -22.776 -11.192 10.589 1.00 86.31 200 TYR A CA 1
ATOM 1651 C C . TYR A 1 200 ? -23.666 -10.643 9.462 1.00 86.31 200 TYR A C 1
ATOM 1653 O O . TYR A 1 200 ? -23.217 -9.807 8.682 1.00 86.31 200 TYR A O 1
ATOM 1661 N N . SER A 1 201 ? -24.942 -11.044 9.427 1.00 85.62 201 SER A N 1
ATOM 1662 C CA . SER A 1 201 ? -25.891 -10.619 8.385 1.00 85.62 201 SER A CA 1
ATOM 1663 C C . SER A 1 201 ? -26.127 -9.110 8.373 1.00 85.62 201 SER A C 1
ATOM 1665 O O . SER A 1 201 ? -26.104 -8.505 7.306 1.00 85.62 201 SER A O 1
ATOM 1667 N N . VAL A 1 202 ? -26.306 -8.484 9.542 1.00 84.62 202 VAL A N 1
ATOM 1668 C CA . VAL A 1 202 ? -26.528 -7.033 9.634 1.00 84.62 202 VAL A CA 1
ATOM 1669 C C . VAL A 1 202 ? -25.297 -6.260 9.162 1.00 84.62 202 VAL A C 1
ATOM 1671 O O . VAL A 1 202 ? -25.443 -5.320 8.388 1.00 84.62 202 VAL A O 1
ATOM 1674 N N . THR A 1 203 ? -24.089 -6.658 9.575 1.00 82.69 203 THR A N 1
ATOM 1675 C CA . THR A 1 203 ? -22.850 -5.990 9.145 1.00 82.69 203 THR A CA 1
ATOM 1676 C C . THR A 1 203 ? -22.598 -6.160 7.648 1.00 82.69 203 THR A C 1
ATOM 1678 O O . THR A 1 203 ? -22.241 -5.192 6.984 1.00 82.69 203 THR A O 1
ATOM 1681 N N . TYR A 1 204 ? -22.806 -7.366 7.111 1.00 87.19 204 TYR A N 1
ATOM 1682 C CA . TYR A 1 204 ? -22.650 -7.643 5.683 1.00 87.19 204 TYR A CA 1
ATOM 1683 C C . TYR A 1 204 ? -23.628 -6.819 4.834 1.00 87.19 204 TYR A C 1
ATOM 1685 O O . TYR A 1 204 ? -23.196 -6.078 3.953 1.00 87.19 204 TYR A O 1
ATOM 1693 N N . LEU A 1 205 ? -24.929 -6.876 5.147 1.00 86.44 205 LEU A N 1
ATOM 1694 C CA . LEU A 1 205 ? -25.962 -6.134 4.415 1.00 86.44 205 LEU A CA 1
ATOM 1695 C C . LEU A 1 205 ? -25.731 -4.625 4.463 1.00 86.44 205 LEU A C 1
ATOM 1697 O O . LEU A 1 205 ? -25.945 -3.936 3.472 1.00 86.44 205 LEU A O 1
ATOM 1701 N N . PHE A 1 206 ? -25.281 -4.117 5.606 1.00 82.69 206 PHE A N 1
ATOM 1702 C CA . PHE A 1 206 ? -24.999 -2.703 5.777 1.00 82.69 206 PHE A CA 1
ATOM 1703 C C . PHE A 1 206 ? -23.873 -2.214 4.863 1.00 82.69 206 PHE A C 1
ATOM 1705 O O . PHE A 1 206 ? -24.055 -1.204 4.193 1.00 82.69 206 PHE A O 1
ATOM 1712 N N . ILE A 1 207 ? -22.753 -2.942 4.773 1.00 82.88 207 ILE A N 1
ATOM 1713 C CA . ILE A 1 207 ? -21.658 -2.564 3.865 1.00 82.88 207 ILE A CA 1
ATOM 1714 C C . ILE A 1 207 ? -22.104 -2.652 2.410 1.00 82.88 207 ILE A C 1
ATOM 1716 O O . ILE A 1 207 ? -21.893 -1.700 1.667 1.00 82.88 207 ILE A O 1
ATOM 1720 N N . VAL A 1 208 ? -22.759 -3.751 2.016 1.00 85.69 208 VAL A N 1
ATOM 1721 C CA . VAL A 1 208 ? -23.274 -3.916 0.647 1.00 85.69 208 VAL A CA 1
ATOM 1722 C C . VAL A 1 208 ? -24.181 -2.741 0.278 1.00 85.69 208 VAL A C 1
ATOM 1724 O O . VAL A 1 208 ? -24.004 -2.127 -0.771 1.00 85.69 208 VAL A O 1
ATOM 1727 N N . PHE A 1 209 ? -25.105 -2.371 1.166 1.00 82.75 209 PHE A N 1
ATOM 1728 C CA . PHE A 1 209 ? -26.018 -1.256 0.943 1.00 82.75 209 PHE A CA 1
ATOM 1729 C C . PHE A 1 209 ? -25.293 0.096 0.868 1.00 82.75 209 PHE A C 1
ATOM 1731 O O . PHE A 1 209 ? -25.560 0.879 -0.041 1.00 82.75 209 PHE A O 1
ATOM 1738 N N . SER A 1 210 ? -24.339 0.365 1.765 1.00 77.38 210 SER A N 1
ATOM 1739 C CA . SER A 1 210 ? -23.533 1.592 1.731 1.00 77.38 210 SER A CA 1
ATOM 1740 C C . SER A 1 210 ? -22.701 1.717 0.452 1.00 77.38 210 SER A C 1
ATOM 1742 O O . SER A 1 210 ? -22.635 2.805 -0.118 1.00 77.38 210 SER A O 1
ATOM 1744 N N . SER A 1 211 ? -22.112 0.620 -0.031 1.00 79.44 211 SER A N 1
ATOM 1745 C CA . SER A 1 211 ? -21.369 0.598 -1.296 1.00 79.44 211 SER A CA 1
ATOM 1746 C C . SER A 1 211 ? -22.276 0.874 -2.496 1.00 79.44 211 SER A C 1
ATOM 1748 O O . SER A 1 211 ? -21.907 1.663 -3.363 1.00 79.44 211 SER A O 1
ATOM 1750 N N . ILE A 1 212 ? -23.480 0.289 -2.526 1.00 82.50 212 ILE A N 1
ATOM 1751 C CA . ILE A 1 212 ? -24.468 0.555 -3.584 1.00 82.50 212 ILE A CA 1
ATOM 1752 C C . ILE A 1 212 ? -24.861 2.034 -3.590 1.00 82.50 212 ILE A C 1
ATOM 1754 O O . ILE A 1 212 ? -24.883 2.647 -4.653 1.00 82.50 212 ILE A O 1
ATOM 1758 N N . ILE A 1 213 ? -25.123 2.634 -2.423 1.00 78.25 213 ILE A N 1
ATOM 1759 C CA . ILE A 1 213 ? -25.479 4.056 -2.347 1.00 78.25 213 ILE A CA 1
ATOM 1760 C C . ILE A 1 213 ? -24.353 4.939 -2.896 1.00 78.25 213 ILE A C 1
ATOM 1762 O O . ILE A 1 213 ? -24.631 5.843 -3.680 1.00 78.25 213 ILE A O 1
ATOM 1766 N N . GLY A 1 214 ? -23.099 4.674 -2.514 1.00 72.69 214 GLY A N 1
ATOM 1767 C CA . GLY A 1 214 ? -21.952 5.434 -3.015 1.00 72.69 214 GLY A CA 1
ATOM 1768 C C . GLY A 1 214 ? -21.827 5.371 -4.542 1.00 72.69 214 GLY A C 1
ATOM 1769 O O . GLY A 1 214 ? -21.659 6.404 -5.185 1.00 72.69 214 GLY A O 1
ATOM 1770 N N . LEU A 1 215 ? -21.992 4.178 -5.128 1.00 77.50 215 LEU A N 1
ATOM 1771 C CA . LEU A 1 215 ? -21.968 3.986 -6.583 1.00 77.50 215 LEU A CA 1
ATOM 1772 C C . LEU A 1 215 ? -23.131 4.692 -7.288 1.00 77.50 215 LEU A C 1
ATOM 1774 O O . LEU A 1 215 ? -22.925 5.317 -8.324 1.00 77.50 215 LEU A O 1
ATOM 1778 N N . VAL A 1 216 ? -24.341 4.628 -6.726 1.00 79.38 216 VAL A N 1
ATOM 1779 C CA . VAL A 1 216 ? -25.514 5.313 -7.288 1.00 79.38 216 VAL A CA 1
ATOM 1780 C C . VAL A 1 216 ? -25.330 6.828 -7.239 1.00 79.38 216 VAL A C 1
ATOM 1782 O O . VAL A 1 216 ? -25.628 7.493 -8.222 1.00 79.38 216 VAL A O 1
ATOM 1785 N N . MET A 1 217 ? -24.804 7.384 -6.143 1.00 73.94 217 MET A N 1
ATOM 1786 C CA . MET A 1 217 ? -24.537 8.825 -6.041 1.00 73.94 217 MET A CA 1
ATOM 1787 C C . MET A 1 217 ? -23.516 9.291 -7.086 1.00 73.94 217 MET A C 1
ATOM 1789 O O . MET A 1 217 ? -23.797 10.243 -7.811 1.00 73.94 217 MET A O 1
ATOM 1793 N N . GLY A 1 218 ? -22.371 8.606 -7.200 1.00 72.00 218 GLY A N 1
ATOM 1794 C CA . GLY A 1 218 ? -21.355 8.930 -8.209 1.00 72.00 218 GLY A CA 1
ATOM 1795 C C . GLY A 1 218 ? -21.881 8.776 -9.639 1.00 72.00 218 GLY A C 1
ATOM 1796 O O . GLY A 1 218 ? -21.686 9.658 -10.471 1.00 72.00 218 GLY A O 1
ATOM 1797 N N . GLY A 1 219 ? -22.635 7.703 -9.899 1.00 76.62 219 GLY A N 1
ATOM 1798 C CA . GLY A 1 219 ? -23.286 7.470 -11.185 1.00 76.62 219 GLY A CA 1
ATOM 1799 C C . GLY A 1 219 ? -24.288 8.567 -11.541 1.00 76.62 219 GLY A C 1
ATOM 1800 O O . GLY A 1 219 ? -24.222 9.110 -12.635 1.00 76.62 219 GLY A O 1
ATOM 1801 N N . VAL A 1 220 ? -25.178 8.954 -10.622 1.00 79.38 220 VAL A N 1
ATOM 1802 C CA . VAL A 1 220 ? -26.166 10.022 -10.862 1.00 79.38 220 VAL A CA 1
ATOM 1803 C C . VAL A 1 220 ? -25.482 11.340 -11.225 1.00 79.38 220 VAL A C 1
ATOM 1805 O O . VAL A 1 220 ? -25.933 12.002 -12.155 1.00 79.38 220 VAL A O 1
ATOM 1808 N N . ILE A 1 221 ? -24.383 11.701 -10.557 1.00 75.88 221 ILE A N 1
ATOM 1809 C CA . ILE A 1 221 ? -23.613 12.910 -10.893 1.00 75.88 221 ILE A CA 1
ATOM 1810 C C . ILE A 1 221 ? -23.073 12.820 -12.328 1.00 75.88 221 ILE A C 1
ATOM 1812 O O . ILE A 1 221 ? -23.316 13.729 -13.120 1.00 75.88 221 ILE A O 1
ATOM 1816 N N . ALA A 1 222 ? -22.429 11.705 -12.687 1.00 76.88 222 ALA A N 1
ATOM 1817 C CA . ALA A 1 222 ? -21.899 11.493 -14.035 1.00 76.88 222 ALA A CA 1
ATOM 1818 C C . ALA A 1 222 ? -23.005 11.500 -15.109 1.00 76.88 222 ALA A C 1
ATOM 1820 O O . ALA A 1 222 ? -22.855 12.135 -16.150 1.00 76.88 222 ALA A O 1
ATOM 1821 N N . ALA A 1 223 ? -24.151 10.862 -14.842 1.00 82.50 223 ALA A N 1
ATOM 1822 C CA . ALA A 1 223 ? -25.287 10.848 -15.765 1.00 82.50 223 ALA A CA 1
ATOM 1823 C C . ALA A 1 223 ? -25.904 12.230 -15.977 1.00 82.50 223 ALA A C 1
ATOM 1825 O O . ALA A 1 223 ? -26.305 12.547 -17.095 1.00 82.50 223 ALA A O 1
ATOM 1826 N N . LEU A 1 224 ? -25.998 13.043 -14.923 1.00 80.69 224 LEU A N 1
ATOM 1827 C CA . LEU A 1 224 ? -26.545 14.396 -15.022 1.00 80.69 224 LEU A CA 1
ATOM 1828 C C . LEU A 1 224 ? -25.617 15.340 -15.791 1.00 80.69 224 LEU A C 1
ATOM 1830 O O . LEU A 1 224 ? -26.109 16.234 -16.471 1.00 80.69 224 LEU A O 1
ATOM 1834 N N . GLN A 1 225 ? -24.300 15.155 -15.682 1.00 80.19 225 GLN A N 1
ATOM 1835 C CA . GLN A 1 225 ? -23.318 16.030 -16.324 1.00 80.19 225 GLN A CA 1
ATOM 1836 C C . GLN A 1 225 ? -23.003 15.624 -17.770 1.00 80.19 225 GLN A C 1
ATOM 1838 O O . GLN A 1 225 ? -22.877 16.495 -18.626 1.00 80.19 225 GLN A O 1
ATOM 1843 N N . PHE A 1 226 ? -22.904 14.322 -18.051 1.00 82.12 226 PHE A N 1
ATOM 1844 C CA . PHE A 1 226 ? -22.347 13.807 -19.312 1.00 82.12 226 PHE A CA 1
ATOM 1845 C C . PHE A 1 226 ? -23.234 12.758 -19.997 1.00 82.12 226 PHE A C 1
ATOM 1847 O O . PHE A 1 226 ? -22.862 12.181 -21.017 1.00 82.12 226 PHE A O 1
ATOM 1854 N N . GLY A 1 227 ? -24.428 12.502 -19.457 1.00 87.81 227 GLY A N 1
ATOM 1855 C CA . GLY A 1 227 ? -25.366 11.521 -19.993 1.00 87.81 227 GLY A CA 1
ATOM 1856 C C . GLY A 1 227 ? -25.058 10.074 -19.588 1.00 87.81 227 GLY A C 1
ATOM 1857 O O . GLY A 1 227 ? -24.131 9.769 -18.839 1.00 87.81 227 GLY A O 1
ATOM 1858 N N . MET A 1 228 ? -25.890 9.146 -20.068 1.00 88.19 228 MET A N 1
ATOM 1859 C CA . MET A 1 228 ? -25.828 7.728 -19.679 1.00 88.19 228 MET A CA 1
ATOM 1860 C C . MET A 1 228 ? -24.677 6.958 -20.343 1.00 88.19 228 MET A C 1
ATOM 1862 O O . MET A 1 228 ? -24.097 6.072 -19.717 1.00 88.19 228 MET A O 1
ATOM 1866 N N . GLY A 1 229 ? -24.350 7.281 -21.597 1.00 87.81 229 GLY A N 1
ATOM 1867 C CA . GLY A 1 229 ? -23.395 6.525 -22.411 1.00 87.81 229 GLY A CA 1
ATOM 1868 C C . GLY A 1 229 ? -23.957 5.225 -22.984 1.00 87.81 229 GLY A C 1
ATOM 1869 O O . GLY A 1 229 ? -25.151 4.929 -22.887 1.00 87.81 229 GLY A O 1
ATOM 1870 N N . HIS A 1 230 ? -23.072 4.431 -23.589 1.00 89.44 230 HIS A N 1
ATOM 1871 C CA . HIS A 1 230 ? -23.429 3.167 -24.238 1.00 89.44 230 HIS A CA 1
ATOM 1872 C C . HIS A 1 230 ? -23.033 1.946 -23.396 1.00 89.44 230 HIS A C 1
ATOM 1874 O O . HIS A 1 230 ? -21.856 1.686 -23.176 1.00 89.44 230 HIS A O 1
ATOM 1880 N N . TRP A 1 231 ? -24.011 1.124 -23.002 1.00 90.06 231 TRP A N 1
ATOM 1881 C CA . TRP A 1 231 ? -23.796 -0.136 -22.262 1.00 90.06 231 TRP A CA 1
ATOM 1882 C C . TRP A 1 231 ? -23.017 -1.205 -23.040 1.00 90.06 231 TRP A C 1
ATOM 1884 O O . TRP A 1 231 ? -22.368 -2.065 -22.446 1.00 90.06 231 TRP A O 1
ATOM 1894 N N . ARG A 1 232 ? -23.084 -1.149 -24.374 1.00 90.62 232 ARG A N 1
ATOM 1895 C CA . ARG A 1 232 ? -22.387 -2.062 -25.292 1.00 90.62 232 ARG A CA 1
ATOM 1896 C C . ARG A 1 232 ? -21.046 -1.517 -25.780 1.00 90.62 232 ARG A C 1
ATOM 1898 O O . ARG A 1 232 ? -20.509 -2.050 -26.742 1.00 90.62 232 ARG A O 1
ATOM 1905 N N . TYR A 1 233 ? -20.534 -0.460 -25.154 1.00 88.94 233 TYR A N 1
ATOM 1906 C CA . TYR A 1 233 ? -19.222 0.067 -25.500 1.00 88.94 233 TYR A CA 1
ATOM 1907 C C . TYR A 1 233 ? -18.166 -1.033 -25.305 1.00 88.94 233 TYR A C 1
ATOM 1909 O O . TYR A 1 233 ? -18.196 -1.714 -24.269 1.00 88.94 233 TYR A O 1
ATOM 1917 N N . PRO A 1 234 ? -17.315 -1.292 -26.307 1.00 90.06 234 PRO A N 1
ATOM 1918 C CA . PRO A 1 234 ? -16.325 -2.350 -26.221 1.00 90.06 234 PRO A CA 1
ATOM 1919 C C . PRO A 1 234 ? -15.185 -1.931 -25.292 1.00 90.06 234 PRO A C 1
ATOM 1921 O O . PRO A 1 234 ? -14.793 -0.772 -25.215 1.00 90.06 234 PRO A O 1
ATOM 1924 N N . ILE A 1 235 ? -14.653 -2.906 -24.579 1.00 88.12 235 ILE A N 1
ATOM 1925 C CA . ILE A 1 235 ? -13.413 -2.823 -23.826 1.00 88.12 235 ILE A CA 1
ATOM 1926 C C . ILE A 1 235 ? -12.493 -3.828 -24.501 1.00 88.12 235 ILE A C 1
ATOM 1928 O O . ILE A 1 235 ? -12.733 -5.035 -24.401 1.00 88.12 235 ILE A O 1
ATOM 1932 N N . PHE A 1 236 ? -11.490 -3.326 -25.213 1.00 83.94 236 PHE A N 1
ATOM 1933 C CA . PHE A 1 236 ? -10.455 -4.146 -25.828 1.00 83.94 236 PHE A CA 1
ATOM 1934 C C . PHE A 1 236 ? -9.352 -4.424 -24.818 1.00 83.94 236 PHE A C 1
ATOM 1936 O O . PHE A 1 236 ? -8.968 -3.548 -24.042 1.00 83.94 236 PHE A O 1
ATOM 1943 N N . TYR A 1 237 ? -8.870 -5.659 -24.802 1.00 83.19 237 TYR A N 1
ATOM 1944 C CA . TYR A 1 237 ? -7.810 -6.082 -23.904 1.00 83.19 237 TYR A CA 1
ATOM 1945 C C . TYR A 1 237 ? -7.004 -7.239 -24.484 1.00 83.19 237 TYR A C 1
ATOM 1947 O O . TYR A 1 237 ? -7.480 -7.982 -25.339 1.00 83.19 237 TYR A O 1
ATOM 1955 N N . LEU A 1 238 ? -5.782 -7.398 -23.983 1.00 76.38 238 LEU A N 1
ATOM 1956 C CA . LEU A 1 238 ? -4.937 -8.554 -24.260 1.00 76.38 238 LEU A CA 1
ATOM 1957 C C . LEU A 1 238 ? -5.182 -9.606 -23.181 1.00 76.38 238 LEU A C 1
ATOM 1959 O O . LEU A 1 238 ? -5.054 -9.305 -21.989 1.00 76.38 238 LEU A O 1
ATOM 1963 N N . ASN A 1 239 ? -5.541 -10.821 -23.591 1.00 76.25 239 ASN A N 1
ATOM 1964 C CA . ASN A 1 239 ? -5.628 -11.947 -22.665 1.00 76.25 239 ASN A CA 1
ATOM 1965 C C . ASN A 1 239 ? -4.214 -12.427 -22.255 1.00 76.25 239 ASN A C 1
ATOM 1967 O O . ASN A 1 239 ? -3.195 -11.950 -22.756 1.00 76.25 239 ASN A O 1
ATOM 1971 N N . TYR A 1 240 ? -4.135 -13.400 -21.344 1.00 71.19 240 TYR A N 1
ATOM 1972 C CA . TYR A 1 240 ? -2.857 -13.986 -20.907 1.00 71.19 240 TYR A CA 1
ATOM 1973 C C . TYR A 1 240 ? -2.071 -14.721 -22.014 1.00 71.19 240 TYR A C 1
ATOM 1975 O O . TYR A 1 240 ? -0.887 -14.982 -21.826 1.00 71.19 240 TYR A O 1
ATOM 1983 N N . GLN A 1 241 ? -2.716 -15.082 -23.128 1.00 70.31 241 GLN A N 1
ATOM 1984 C CA . GLN A 1 241 ? -2.106 -15.683 -24.327 1.00 70.31 241 GLN A CA 1
ATOM 1985 C C . GLN A 1 241 ? -1.755 -14.628 -25.380 1.00 70.31 241 GLN A C 1
ATOM 1987 O O . GLN A 1 241 ? -1.552 -14.992 -26.531 1.00 70.31 241 GLN A O 1
ATOM 1992 N N . THR A 1 242 ? -1.757 -13.347 -24.988 1.00 70.50 242 THR A N 1
ATOM 1993 C CA . THR A 1 242 ? -1.510 -12.185 -25.851 1.00 70.50 242 THR A CA 1
ATOM 1994 C C . THR A 1 242 ? -2.475 -12.043 -27.034 1.00 70.50 242 THR A C 1
ATOM 1996 O O . THR A 1 242 ? -2.232 -11.268 -27.954 1.00 70.50 242 THR A O 1
ATOM 1999 N N . GLU A 1 243 ? -3.637 -12.699 -26.987 1.00 77.81 243 GLU A N 1
ATOM 2000 C CA . GLU A 1 243 ? -4.684 -12.545 -27.996 1.00 77.81 243 GLU A CA 1
ATOM 2001 C C . GLU A 1 243 ? -5.565 -11.329 -27.688 1.00 77.81 243 GLU A C 1
ATOM 2003 O O . GLU A 1 243 ? -5.993 -11.105 -26.547 1.00 77.81 243 GLU A O 1
ATOM 2008 N N . ILE A 1 244 ? -5.877 -10.552 -28.728 1.00 80.75 244 ILE A N 1
ATOM 2009 C CA . ILE A 1 244 ? -6.785 -9.408 -28.630 1.00 80.75 244 ILE A CA 1
ATOM 2010 C C . ILE A 1 244 ? -8.204 -9.936 -28.451 1.00 80.75 244 ILE A C 1
ATOM 2012 O O . ILE A 1 244 ? -8.780 -10.574 -29.330 1.00 80.75 244 ILE A O 1
ATOM 2016 N N . SER A 1 245 ? -8.779 -9.635 -27.297 1.00 86.19 245 SER A N 1
ATOM 2017 C CA . SER A 1 245 ? -10.150 -9.963 -26.942 1.00 86.19 245 SER A CA 1
ATOM 2018 C C . SER A 1 245 ? -10.937 -8.683 -26.684 1.00 86.19 245 SER A C 1
ATOM 2020 O O . SER A 1 245 ? -10.381 -7.630 -26.364 1.00 86.19 245 SER A O 1
ATOM 2022 N N . SER A 1 246 ? -12.260 -8.758 -26.816 1.00 87.94 246 SER A N 1
ATOM 2023 C CA . SER A 1 246 ? -13.140 -7.645 -26.467 1.00 87.94 246 SER A CA 1
ATOM 2024 C C . SER A 1 246 ? -14.287 -8.110 -25.585 1.00 87.94 246 SER A C 1
ATOM 2026 O O . SER A 1 246 ? -14.813 -9.216 -25.723 1.00 87.94 246 SER A O 1
ATOM 2028 N N . MET A 1 247 ? -14.691 -7.249 -24.657 1.00 92.81 247 MET A N 1
ATOM 2029 C CA . MET A 1 247 ? -15.899 -7.443 -23.865 1.00 92.81 247 MET A CA 1
ATOM 2030 C C . MET A 1 247 ? -16.702 -6.156 -23.793 1.00 92.81 247 MET A C 1
ATOM 2032 O O . MET A 1 247 ? -16.160 -5.063 -23.868 1.00 92.81 247 MET A O 1
ATOM 2036 N N . THR A 1 248 ? -18.010 -6.258 -23.598 1.00 93.25 248 THR A N 1
ATOM 2037 C CA . THR A 1 248 ? -18.840 -5.059 -23.426 1.00 93.25 248 THR A CA 1
ATOM 2038 C C . THR A 1 248 ? -18.684 -4.462 -22.023 1.00 93.25 248 THR A C 1
ATOM 2040 O O . THR A 1 248 ? -18.495 -5.190 -21.040 1.00 93.25 248 THR A O 1
ATOM 2043 N N . SER A 1 249 ? -18.867 -3.146 -21.890 1.00 91.88 249 SER A N 1
ATOM 2044 C CA . SER A 1 249 ? -18.948 -2.472 -20.586 1.00 91.88 249 SER A CA 1
ATOM 2045 C C . SER A 1 249 ? -19.995 -3.101 -19.663 1.00 91.88 249 SER A C 1
ATOM 2047 O O . SER A 1 249 ? -19.743 -3.273 -18.473 1.00 91.88 249 SER A O 1
ATOM 2049 N N . GLN A 1 250 ? -21.147 -3.520 -20.198 1.00 93.25 250 GLN A N 1
ATOM 2050 C CA . GLN A 1 250 ? -22.172 -4.231 -19.434 1.00 93.25 250 GLN A CA 1
ATOM 2051 C C . GLN A 1 250 ? -21.638 -5.534 -18.823 1.00 93.25 250 GLN A C 1
ATOM 2053 O O . GLN A 1 250 ? -21.801 -5.762 -17.623 1.00 93.25 250 GLN A O 1
ATOM 2058 N N . THR A 1 251 ? -20.998 -6.390 -19.627 1.00 94.12 251 THR A N 1
ATOM 2059 C CA . THR A 1 251 ? -20.430 -7.656 -19.137 1.00 94.12 251 THR A CA 1
ATOM 2060 C C . THR A 1 251 ? -19.348 -7.419 -18.087 1.00 94.12 251 THR A C 1
ATOM 2062 O O . THR A 1 251 ? -19.338 -8.106 -17.065 1.00 94.12 251 THR A O 1
ATOM 2065 N N . TYR A 1 252 ? -18.498 -6.408 -18.291 1.00 93.69 252 TYR A N 1
ATOM 2066 C CA . TYR A 1 252 ? -17.463 -6.021 -17.335 1.00 93.69 252 TYR A CA 1
ATOM 2067 C C . TYR A 1 252 ? -18.063 -5.582 -15.990 1.00 93.69 252 TYR A C 1
ATOM 2069 O O . TYR A 1 252 ? -17.720 -6.136 -14.947 1.00 93.69 252 TYR A O 1
ATOM 2077 N N . LEU A 1 253 ? -19.026 -4.652 -16.002 1.00 91.81 253 LEU A N 1
ATOM 2078 C CA . LEU A 1 253 ? -19.660 -4.134 -14.784 1.00 91.81 253 LEU A CA 1
ATOM 2079 C C . LEU A 1 253 ? -20.419 -5.221 -14.008 1.00 91.81 253 LEU A C 1
ATOM 2081 O O . LEU A 1 253 ? -20.371 -5.241 -12.778 1.00 91.81 253 LEU A O 1
ATOM 2085 N N . ILE A 1 254 ? -21.082 -6.158 -14.696 1.00 93.44 254 ILE A N 1
ATOM 2086 C CA . ILE A 1 254 ? -21.748 -7.296 -14.041 1.00 93.44 254 ILE A CA 1
ATOM 2087 C C . ILE A 1 254 ? -20.718 -8.200 -13.354 1.00 93.44 254 ILE A C 1
ATOM 2089 O O . ILE A 1 254 ? -20.886 -8.518 -12.171 1.00 93.44 254 ILE A O 1
ATOM 2093 N N . LYS A 1 255 ? -19.640 -8.582 -14.060 1.00 94.31 255 LYS A N 1
ATOM 2094 C CA . LYS A 1 255 ? -18.545 -9.378 -13.481 1.00 94.31 255 LYS A CA 1
ATOM 2095 C C . LYS A 1 255 ? -17.942 -8.665 -12.266 1.00 94.31 255 LYS A C 1
ATOM 2097 O O . LYS A 1 255 ? -17.734 -9.294 -11.227 1.00 94.31 255 LYS A O 1
ATOM 2102 N N . GLN A 1 256 ? -17.741 -7.353 -12.348 1.00 91.19 256 GLN A N 1
ATOM 2103 C CA . GLN A 1 256 ? -17.190 -6.536 -11.269 1.00 91.19 256 GLN A CA 1
ATOM 2104 C C . GLN A 1 256 ? -18.101 -6.492 -10.032 1.00 91.19 256 GLN A C 1
ATOM 2106 O O . GLN A 1 256 ? -17.640 -6.733 -8.914 1.00 91.19 256 GLN A O 1
ATOM 2111 N N . CYS A 1 257 ? -19.398 -6.236 -10.217 1.00 90.69 257 CYS A N 1
ATOM 2112 C CA . CYS A 1 257 ? -20.383 -6.218 -9.133 1.00 90.69 257 CYS A CA 1
ATOM 2113 C C . CYS A 1 257 ? -20.476 -7.573 -8.421 1.00 90.69 257 CYS A C 1
ATOM 2115 O O . CYS A 1 257 ? -20.459 -7.624 -7.188 1.00 90.69 257 CYS A O 1
ATOM 2117 N N . LEU A 1 258 ? -20.525 -8.676 -9.180 1.00 93.81 258 LEU A N 1
ATOM 2118 C CA . LEU A 1 258 ? -20.547 -10.023 -8.607 1.00 93.81 258 LEU A CA 1
ATOM 2119 C C . LEU A 1 258 ? -19.277 -10.302 -7.794 1.00 93.81 258 LEU A C 1
ATOM 2121 O O . LEU A 1 258 ? -19.350 -10.814 -6.676 1.00 93.81 258 LEU A O 1
ATOM 2125 N N . SER A 1 259 ? -18.121 -9.910 -8.326 1.00 92.81 259 SER A N 1
ATOM 2126 C CA . SER A 1 259 ? -16.834 -10.121 -7.666 1.00 92.81 259 SER A CA 1
ATOM 2127 C C . SER A 1 259 ? -16.728 -9.367 -6.339 1.00 92.81 259 SER A C 1
ATOM 2129 O O . SER A 1 259 ? -16.304 -9.941 -5.334 1.00 92.81 259 SER A O 1
ATOM 2131 N N . TRP A 1 260 ? -17.189 -8.112 -6.285 1.00 90.69 260 TRP A N 1
ATOM 2132 C CA . TRP A 1 260 ? -17.220 -7.333 -5.043 1.00 90.69 260 TRP A CA 1
ATOM 2133 C C . TRP A 1 260 ? -18.131 -7.948 -3.976 1.00 90.69 260 TRP A C 1
ATOM 2135 O O . TRP A 1 260 ? -17.745 -8.013 -2.807 1.00 90.69 260 TRP A O 1
ATOM 2145 N N . LEU A 1 261 ? -19.304 -8.461 -4.363 1.00 91.88 261 LEU A N 1
ATOM 2146 C CA . LEU A 1 261 ? -20.210 -9.148 -3.434 1.00 91.88 261 LEU A CA 1
ATOM 2147 C C . LEU A 1 261 ? -19.561 -10.388 -2.806 1.00 91.88 261 LEU A C 1
ATOM 2149 O O . LEU A 1 261 ? -19.684 -10.597 -1.592 1.00 91.88 261 LEU A O 1
ATOM 2153 N N . VAL A 1 262 ? -18.848 -11.180 -3.614 1.00 93.44 262 VAL A N 1
ATOM 2154 C CA . VAL A 1 262 ? -18.110 -12.368 -3.159 1.00 93.44 262 VAL A CA 1
ATOM 2155 C C . VAL A 1 262 ? -16.944 -11.971 -2.253 1.00 93.44 262 VAL A C 1
ATOM 2157 O O . VAL A 1 262 ? -16.766 -12.564 -1.191 1.00 93.44 262 VAL A O 1
ATOM 2160 N N . ILE A 1 263 ? -16.194 -10.920 -2.588 1.00 91.00 263 ILE A N 1
ATOM 2161 C CA . ILE A 1 263 ? -15.095 -10.431 -1.742 1.00 91.00 263 ILE A CA 1
ATOM 2162 C C . ILE A 1 263 ? -15.600 -9.945 -0.386 1.00 91.00 263 ILE A C 1
ATOM 2164 O O . ILE A 1 263 ? -15.034 -10.313 0.644 1.00 91.00 263 ILE A O 1
ATOM 2168 N N . PHE A 1 264 ? -16.692 -9.178 -0.340 1.00 91.00 264 PHE A N 1
ATOM 2169 C CA . PHE A 1 264 ? -17.283 -8.759 0.934 1.00 91.00 264 PHE A CA 1
ATOM 2170 C C . PHE A 1 264 ? -17.729 -9.965 1.766 1.00 91.00 264 PHE A C 1
ATOM 2172 O O . PHE A 1 264 ? -17.594 -9.968 2.995 1.00 91.00 264 PHE A O 1
ATOM 2179 N N . PHE A 1 265 ? -18.219 -11.018 1.110 1.00 92.44 265 PHE A N 1
ATOM 2180 C CA . PHE A 1 265 ? -18.608 -12.259 1.770 1.00 92.44 265 PHE A CA 1
ATOM 2181 C C . PHE A 1 265 ? -17.392 -12.996 2.355 1.00 92.44 265 PHE A C 1
ATOM 2183 O O . PHE A 1 265 ? -17.419 -13.397 3.522 1.00 92.44 265 PHE A O 1
ATOM 2190 N N . VAL A 1 266 ? -16.291 -13.106 1.610 1.00 91.94 266 VAL A N 1
ATOM 2191 C CA . VAL A 1 266 ? -15.046 -13.733 2.086 1.00 91.94 266 VAL A CA 1
ATOM 2192 C C . VAL A 1 266 ? -14.421 -12.941 3.231 1.00 91.94 266 VAL A C 1
ATOM 2194 O O . VAL A 1 266 ? -14.134 -13.517 4.282 1.00 91.94 266 VAL A O 1
ATOM 2197 N N . LEU A 1 267 ? -14.262 -11.623 3.078 1.00 90.75 267 LEU A N 1
ATOM 2198 C CA . LEU A 1 267 ? -13.648 -10.766 4.098 1.00 90.75 267 LEU A CA 1
ATOM 2199 C C . LEU A 1 267 ? -14.442 -10.776 5.403 1.00 90.75 267 LEU A C 1
ATOM 2201 O O . LEU A 1 267 ? -13.858 -10.899 6.480 1.00 90.75 267 LEU A O 1
ATOM 2205 N N . SER A 1 268 ? -15.772 -10.701 5.325 1.00 91.62 268 SER A N 1
ATOM 2206 C CA . SER A 1 268 ? -16.629 -10.789 6.511 1.00 91.62 268 SER A CA 1
ATOM 2207 C C . SER A 1 268 ? -16.529 -12.152 7.199 1.00 91.62 268 SER A C 1
ATOM 2209 O O . SER A 1 268 ? -16.451 -12.212 8.428 1.00 91.62 268 SER A O 1
ATOM 2211 N N . SER A 1 269 ? -16.484 -13.242 6.428 1.00 92.69 269 SER A N 1
ATOM 2212 C CA . SER A 1 269 ? -16.389 -14.613 6.950 1.00 92.69 269 SER A CA 1
ATOM 2213 C C . SER A 1 269 ? -15.035 -14.878 7.608 1.00 92.69 269 SER A C 1
ATOM 2215 O O . SER A 1 269 ? -14.969 -15.451 8.698 1.00 92.69 269 SER A O 1
ATOM 2217 N N . LEU A 1 270 ? -13.951 -14.396 6.998 1.00 90.94 270 LEU A N 1
ATOM 2218 C CA . LEU A 1 270 ? -12.608 -14.464 7.566 1.00 90.94 270 LEU A CA 1
ATOM 2219 C C . LEU A 1 270 ? -12.489 -13.612 8.835 1.00 90.94 270 LEU A C 1
ATOM 2221 O O . LEU A 1 270 ? -11.997 -14.089 9.860 1.00 90.94 270 LEU A O 1
ATOM 2225 N N . ALA A 1 271 ? -12.976 -12.367 8.802 1.00 91.06 271 ALA A N 1
ATOM 2226 C CA . ALA A 1 271 ? -12.986 -11.479 9.962 1.00 91.06 271 ALA A CA 1
ATOM 2227 C C . ALA A 1 271 ? -13.744 -12.110 11.135 1.00 91.06 271 ALA A C 1
ATOM 2229 O O . ALA A 1 271 ? -13.287 -12.071 12.281 1.00 91.06 271 ALA A O 1
ATOM 2230 N N . LEU A 1 272 ? -14.874 -12.756 10.847 1.00 90.56 272 LEU A N 1
ATOM 2231 C CA . LEU A 1 272 ? -15.656 -13.492 11.825 1.00 90.56 272 LEU A CA 1
ATOM 2232 C C . LEU A 1 272 ? -14.876 -14.677 12.406 1.00 90.56 272 LEU A C 1
ATOM 2234 O O . LEU A 1 272 ? -14.779 -14.786 13.631 1.00 90.56 272 LEU A O 1
ATOM 2238 N N . LEU A 1 273 ? -14.272 -15.520 11.564 1.00 90.56 273 LEU A N 1
ATOM 2239 C CA . LEU A 1 273 ? -13.451 -16.652 11.998 1.00 90.56 273 LEU A CA 1
ATOM 2240 C C . LEU A 1 273 ? -12.305 -16.199 12.912 1.00 90.56 273 LEU A C 1
ATOM 2242 O O . LEU A 1 273 ? -12.157 -16.707 14.028 1.00 90.56 273 LEU A O 1
ATOM 2246 N N . LEU A 1 274 ? -11.535 -15.198 12.482 1.00 88.75 274 LEU A N 1
ATOM 2247 C CA . LEU A 1 274 ? -10.426 -14.636 13.251 1.00 88.75 274 LEU A CA 1
ATOM 2248 C C . LEU A 1 274 ? -10.910 -14.013 14.567 1.00 88.75 274 LEU A C 1
ATOM 2250 O O . LEU A 1 274 ? -10.279 -14.194 15.612 1.00 88.75 274 LEU A O 1
ATOM 2254 N N . SER A 1 275 ? -12.054 -13.322 14.554 1.00 87.81 275 SER A N 1
ATOM 2255 C CA . SER A 1 275 ? -12.664 -12.778 15.773 1.00 87.81 275 SER A CA 1
ATOM 2256 C C . SER A 1 275 ? -13.053 -13.885 16.764 1.00 87.81 275 SER A C 1
ATOM 2258 O O . SER A 1 275 ? -12.807 -13.747 17.964 1.00 87.81 275 SER A O 1
ATOM 2260 N N . ALA A 1 276 ? -13.584 -15.014 16.282 1.00 83.75 276 ALA A N 1
ATOM 2261 C CA . ALA A 1 276 ? -13.975 -16.158 17.104 1.00 83.75 276 ALA A CA 1
ATOM 2262 C C . ALA A 1 276 ? -12.760 -16.940 17.640 1.00 83.75 276 ALA A C 1
ATOM 2264 O O . ALA A 1 276 ? -12.771 -17.446 18.772 1.00 83.75 276 ALA A O 1
ATOM 2265 N N . LEU A 1 277 ? -11.689 -17.046 16.846 1.00 83.69 277 LEU A N 1
ATOM 2266 C CA . LEU A 1 277 ? -10.438 -17.704 17.225 1.00 83.69 277 LEU A CA 1
ATOM 2267 C C . LEU A 1 277 ? -9.690 -16.906 18.292 1.00 83.69 277 LEU A C 1
ATOM 2269 O O . LEU A 1 277 ? -9.428 -17.437 19.375 1.00 83.69 277 LEU A O 1
ATOM 2273 N N . PHE A 1 278 ? -9.400 -15.637 18.019 1.00 81.00 278 PHE A N 1
ATOM 2274 C CA . PHE A 1 278 ? -8.478 -14.862 18.843 1.00 81.00 278 PHE A CA 1
ATOM 2275 C C . PHE A 1 278 ? -9.179 -13.990 19.883 1.00 81.00 278 PHE A C 1
ATOM 2277 O O . PHE A 1 278 ? -8.624 -13.772 20.958 1.00 81.00 278 PHE A O 1
ATOM 2284 N N . ARG A 1 279 ? -10.393 -13.490 19.601 1.00 75.69 279 ARG A N 1
ATOM 2285 C CA . ARG A 1 279 ? -11.112 -12.500 20.438 1.00 75.69 279 ARG A CA 1
ATOM 2286 C C . ARG A 1 279 ? -10.273 -11.258 20.764 1.00 75.69 279 ARG A C 1
ATOM 2288 O O . ARG A 1 279 ? -10.460 -10.605 21.791 1.00 75.69 279 ARG A O 1
ATOM 2295 N N . LYS A 1 280 ? -9.301 -10.952 19.902 1.00 76.69 280 LYS A N 1
ATOM 2296 C CA . LYS A 1 280 ? -8.408 -9.799 20.000 1.00 76.69 280 LYS A CA 1
ATOM 2297 C C . LYS A 1 280 ? -8.575 -8.967 18.739 1.00 76.69 280 LYS A C 1
ATOM 2299 O O . LYS A 1 280 ? -8.138 -9.388 17.676 1.00 76.69 280 LYS A O 1
ATOM 2304 N N . THR A 1 281 ? -9.137 -7.768 18.886 1.00 76.00 281 THR A N 1
ATOM 2305 C CA . THR A 1 281 ? -9.358 -6.820 17.782 1.00 76.00 281 THR A CA 1
ATOM 2306 C C . THR A 1 281 ? -8.105 -6.581 16.943 1.00 76.00 281 THR A C 1
ATOM 2308 O O . THR A 1 281 ? -8.206 -6.544 15.729 1.00 76.00 281 THR A O 1
ATOM 2311 N N . MET A 1 282 ? -6.924 -6.478 17.565 1.00 72.12 282 MET A N 1
ATOM 2312 C CA . MET A 1 282 ? -5.658 -6.275 16.843 1.00 72.12 282 MET A CA 1
ATOM 2313 C C . MET A 1 282 ? -5.309 -7.431 15.908 1.00 72.12 282 MET A C 1
ATOM 2315 O O . MET A 1 282 ? -4.972 -7.209 14.754 1.00 72.12 282 MET A O 1
ATOM 2319 N N . VAL A 1 283 ? -5.418 -8.665 16.405 1.00 77.00 283 VAL A N 1
ATOM 2320 C CA . VAL A 1 283 ? -5.085 -9.860 15.622 1.00 77.00 283 VAL A CA 1
ATOM 2321 C C . VAL A 1 283 ? -6.077 -10.023 14.474 1.00 77.00 283 VAL A C 1
ATOM 2323 O O . VAL A 1 283 ? -5.681 -10.355 13.366 1.00 77.00 283 VAL A O 1
ATOM 2326 N N . THR A 1 284 ? -7.357 -9.731 14.714 1.00 82.25 284 THR A N 1
ATOM 2327 C CA . THR A 1 284 ? -8.377 -9.739 13.659 1.00 82.25 284 THR A CA 1
ATOM 2328 C C . THR A 1 284 ? -8.136 -8.631 12.631 1.00 82.25 284 THR A C 1
ATOM 2330 O O . THR A 1 284 ? -8.203 -8.906 11.441 1.00 82.25 284 THR A O 1
ATOM 2333 N N . LEU A 1 285 ? -7.818 -7.405 13.065 1.00 79.25 285 LEU A N 1
ATOM 2334 C CA . LEU A 1 285 ? -7.503 -6.290 12.165 1.00 79.25 285 LEU A CA 1
ATOM 2335 C C . LEU A 1 285 ? -6.300 -6.618 11.283 1.00 79.25 285 LEU A C 1
ATOM 2337 O O . LEU A 1 285 ? -6.395 -6.480 10.073 1.00 79.25 285 LEU A O 1
ATOM 2341 N N . LEU A 1 286 ? -5.203 -7.098 11.869 1.00 75.25 286 LEU A N 1
ATOM 2342 C CA . LEU A 1 286 ? -4.002 -7.449 11.113 1.00 75.25 286 LEU A CA 1
ATOM 2343 C C . LEU A 1 286 ? -4.201 -8.667 10.222 1.00 75.25 286 LEU A C 1
ATOM 2345 O O . LEU A 1 286 ? -3.720 -8.648 9.103 1.00 75.25 286 LEU A O 1
ATOM 2349 N N . GLY A 1 287 ? -4.919 -9.694 10.681 1.00 79.44 287 GLY A N 1
ATOM 2350 C CA . GLY A 1 287 ? -5.136 -10.904 9.888 1.00 79.44 287 GLY A CA 1
ATOM 2351 C C . GLY A 1 287 ? -6.045 -10.693 8.674 1.00 79.44 287 GLY A C 1
ATOM 2352 O O . GLY A 1 287 ? -5.854 -11.350 7.660 1.00 79.44 287 GLY A O 1
ATOM 2353 N N . VAL A 1 288 ? -7.023 -9.783 8.754 1.00 82.50 288 VAL A N 1
ATOM 2354 C CA . VAL A 1 288 ? -7.843 -9.412 7.585 1.00 82.50 288 VAL A CA 1
ATOM 2355 C C . VAL A 1 288 ? -7.126 -8.356 6.743 1.00 82.50 288 VAL A C 1
ATOM 2357 O O . VAL A 1 288 ? -7.083 -8.458 5.522 1.00 82.50 288 VAL A O 1
ATOM 2360 N N . GLY A 1 289 ? -6.525 -7.352 7.389 1.00 75.56 289 GLY A N 1
ATOM 2361 C CA . GLY A 1 289 ? -5.809 -6.275 6.709 1.00 75.56 289 GLY A CA 1
ATOM 2362 C C . GLY A 1 289 ? -4.559 -6.735 5.971 1.00 75.56 289 GLY A C 1
ATOM 2363 O O . GLY A 1 289 ? -4.228 -6.148 4.947 1.00 75.56 289 GLY A O 1
ATOM 2364 N N . SER A 1 290 ? -3.898 -7.804 6.428 1.00 75.00 290 SER A N 1
ATOM 2365 C CA . SER A 1 290 ? -2.747 -8.378 5.731 1.00 75.00 290 SER A CA 1
ATOM 2366 C C . SER A 1 290 ? -3.101 -8.836 4.321 1.00 75.00 290 SER A C 1
ATOM 2368 O O . SER A 1 290 ? -2.262 -8.698 3.444 1.00 75.00 290 SER A O 1
ATOM 2370 N N . MET A 1 291 ? -4.333 -9.289 4.053 1.00 76.69 291 MET A N 1
ATOM 2371 C CA . MET A 1 291 ? -4.755 -9.616 2.683 1.00 76.69 291 MET A CA 1
ATOM 2372 C C . MET A 1 291 ? -4.747 -8.383 1.776 1.00 76.69 291 MET A C 1
ATOM 2374 O O . MET A 1 291 ? -4.286 -8.460 0.643 1.00 76.69 291 MET A O 1
ATOM 2378 N N . GLY A 1 292 ? -5.213 -7.237 2.283 1.00 72.75 292 GLY A N 1
ATOM 2379 C CA . GLY A 1 292 ? -5.164 -5.970 1.553 1.00 72.75 292 GLY A CA 1
ATOM 2380 C C . GLY A 1 292 ? -3.735 -5.459 1.363 1.00 72.75 292 GLY A C 1
ATOM 2381 O O . GLY A 1 292 ? -3.387 -5.018 0.275 1.00 72.75 292 GLY A O 1
ATOM 2382 N N . ILE A 1 293 ? -2.882 -5.591 2.387 1.00 70.38 293 ILE A N 1
ATOM 2383 C CA . ILE A 1 293 ? -1.454 -5.234 2.306 1.00 70.38 293 ILE A CA 1
ATOM 2384 C C . ILE A 1 293 ? -0.746 -6.079 1.244 1.00 70.38 293 ILE A C 1
ATOM 2386 O O . ILE A 1 293 ? -0.016 -5.540 0.425 1.00 70.38 293 ILE A O 1
ATOM 2390 N N . VAL A 1 294 ? -1.002 -7.387 1.219 1.00 72.00 294 VAL A N 1
ATOM 2391 C CA . VAL A 1 294 ? -0.413 -8.308 0.241 1.00 72.00 294 VAL A CA 1
ATOM 2392 C C . VAL A 1 294 ? -0.816 -7.946 -1.197 1.00 72.00 294 VAL A C 1
ATOM 2394 O O . VAL A 1 294 ? 0.004 -8.059 -2.097 1.00 72.00 294 VAL A O 1
ATOM 2397 N N . LEU A 1 295 ? -2.033 -7.437 -1.420 1.00 70.12 295 LEU A N 1
ATOM 2398 C CA . LEU A 1 295 ? -2.463 -6.944 -2.739 1.00 70.12 295 LEU A CA 1
ATOM 2399 C C . LEU A 1 295 ? -1.850 -5.599 -3.122 1.00 70.12 295 LEU A C 1
ATOM 2401 O O . LEU A 1 295 ? -1.584 -5.361 -4.293 1.00 70.12 295 LEU A O 1
ATOM 2405 N N . LEU A 1 296 ? -1.625 -4.719 -2.145 1.00 66.50 296 LEU A N 1
ATOM 2406 C CA . LEU A 1 296 ? -0.897 -3.465 -2.361 1.00 66.50 296 LEU A CA 1
ATOM 2407 C C . LEU A 1 296 ? 0.596 -3.699 -2.624 1.00 66.50 296 LEU A C 1
ATOM 2409 O O . LEU A 1 296 ? 1.293 -2.791 -3.064 1.00 66.50 296 LEU A O 1
ATOM 2413 N N . MET A 1 297 ? 1.085 -4.907 -2.352 1.00 66.62 297 MET A N 1
ATOM 2414 C CA . MET A 1 297 ? 2.474 -5.310 -2.523 1.00 66.62 297 MET A CA 1
ATOM 2415 C C . MET A 1 297 ? 2.526 -6.556 -3.419 1.00 66.62 297 MET A C 1
ATOM 2417 O O . MET A 1 297 ? 2.898 -7.625 -2.938 1.00 66.62 297 MET A O 1
ATOM 2421 N N . PRO A 1 298 ? 2.158 -6.457 -4.714 1.00 57.78 298 PRO A N 1
ATOM 2422 C CA . PRO A 1 298 ? 2.021 -7.613 -5.609 1.00 57.78 298 PRO A CA 1
ATOM 2423 C C . PRO A 1 298 ? 3.295 -8.456 -5.701 1.00 57.78 298 PRO A C 1
ATOM 2425 O O . PRO A 1 298 ? 3.237 -9.659 -5.944 1.00 57.78 298 PRO A O 1
ATOM 2428 N N . GLY A 1 299 ? 4.454 -7.862 -5.428 1.00 54.66 299 GLY A N 1
ATOM 2429 C CA . GLY A 1 299 ? 5.690 -8.611 -5.322 1.00 54.66 299 GLY A CA 1
ATOM 2430 C C . GLY A 1 299 ? 5.699 -9.683 -4.213 1.00 54.66 299 GLY A C 1
ATOM 2431 O O . GLY A 1 299 ? 6.320 -10.720 -4.425 1.00 54.66 299 GLY A O 1
ATOM 2432 N N . LEU A 1 300 ? 4.994 -9.508 -3.078 1.00 55.34 300 LEU A N 1
ATOM 2433 C CA . LEU A 1 300 ? 4.957 -10.481 -1.960 1.00 55.34 300 LEU A CA 1
ATOM 2434 C C . LEU A 1 300 ? 4.464 -11.847 -2.415 1.00 55.34 300 LEU A C 1
ATOM 2436 O O . LEU A 1 300 ? 4.906 -12.889 -1.942 1.00 55.34 300 LEU A O 1
ATOM 2440 N N . LEU A 1 301 ? 3.519 -11.822 -3.341 1.00 57.53 301 LEU A N 1
ATOM 2441 C CA . LEU A 1 301 ? 2.883 -13.009 -3.869 1.00 57.53 301 LEU A CA 1
ATOM 2442 C C . LEU A 1 301 ? 3.718 -13.670 -4.977 1.00 57.53 301 LEU A C 1
ATOM 2444 O O . LEU A 1 301 ? 3.557 -14.869 -5.188 1.00 57.53 301 LEU A O 1
ATOM 2448 N N . LYS A 1 302 ? 4.653 -12.947 -5.622 1.00 56.19 302 LYS A N 1
ATOM 2449 C CA . LYS A 1 302 ? 5.566 -13.534 -6.623 1.00 56.19 302 LYS A CA 1
ATOM 2450 C C . LYS A 1 302 ? 6.512 -14.570 -5.998 1.00 56.19 302 LYS A C 1
ATOM 2452 O O . LYS A 1 302 ? 6.890 -15.507 -6.685 1.00 56.19 302 LYS A O 1
ATOM 2457 N N . MET A 1 303 ? 6.806 -14.483 -4.695 1.00 51.97 303 MET A N 1
ATOM 2458 C CA . MET A 1 303 ? 7.621 -15.478 -3.968 1.00 51.97 303 MET A CA 1
ATOM 2459 C C . MET A 1 303 ? 7.015 -16.886 -3.946 1.00 51.97 303 MET A C 1
ATOM 2461 O O . MET A 1 303 ? 7.689 -17.861 -3.610 1.00 51.97 303 MET A O 1
ATOM 2465 N N . ILE A 1 304 ? 5.712 -17.000 -4.195 1.00 62.41 304 ILE A N 1
ATOM 2466 C CA . ILE A 1 304 ? 5.007 -18.263 -4.051 1.00 62.41 304 ILE A CA 1
ATOM 2467 C C . ILE A 1 304 ? 5.138 -19.008 -5.380 1.00 62.41 304 ILE A C 1
ATOM 2469 O O . ILE A 1 304 ? 4.727 -18.461 -6.404 1.00 62.41 304 ILE A O 1
ATOM 2473 N N . PRO A 1 305 ? 5.685 -20.244 -5.396 1.00 65.25 305 PRO A N 1
ATOM 2474 C CA . PRO A 1 305 ? 5.911 -20.961 -6.643 1.00 65.25 305 PRO A CA 1
ATOM 2475 C C . PRO A 1 305 ? 4.640 -20.995 -7.485 1.00 65.25 305 PRO A C 1
ATOM 2477 O O . PRO A 1 305 ? 3.556 -21.223 -6.941 1.00 65.25 305 PRO A O 1
ATOM 2480 N N . THR A 1 306 ? 4.767 -20.821 -8.803 1.00 68.19 306 THR A N 1
ATOM 2481 C CA . THR A 1 306 ? 3.625 -20.648 -9.721 1.00 68.19 306 THR A CA 1
ATOM 2482 C C . THR A 1 306 ? 2.563 -21.739 -9.597 1.00 68.19 306 THR A C 1
ATOM 2484 O O . THR A 1 306 ? 1.374 -21.474 -9.758 1.00 68.19 306 THR A O 1
ATOM 2487 N N . LYS A 1 307 ? 2.979 -22.946 -9.198 1.00 74.94 307 LYS A N 1
ATOM 2488 C CA . LYS A 1 307 ? 2.120 -24.098 -8.890 1.00 74.94 307 LYS A CA 1
ATOM 2489 C C . LYS A 1 307 ? 1.149 -23.868 -7.726 1.00 74.94 307 LYS A C 1
ATOM 2491 O O . LYS A 1 307 ? 0.061 -24.429 -7.738 1.00 74.94 307 LYS A O 1
ATOM 2496 N N . TRP A 1 308 ? 1.524 -23.081 -6.720 1.00 75.44 308 TRP A N 1
ATOM 2497 C CA . TRP A 1 308 ? 0.716 -22.824 -5.523 1.00 75.44 308 TRP A CA 1
ATOM 2498 C C . TRP A 1 308 ? -0.224 -21.627 -5.672 1.00 75.44 308 TRP A C 1
ATOM 2500 O O . TRP A 1 308 ? -1.220 -21.540 -4.954 1.00 75.44 308 TRP A O 1
ATOM 2510 N N . ILE A 1 309 ? 0.061 -20.729 -6.618 1.00 78.31 309 ILE A N 1
ATOM 2511 C CA . ILE A 1 309 ? -0.697 -19.492 -6.839 1.00 78.31 309 ILE A CA 1
ATOM 2512 C C . ILE A 1 309 ? -2.204 -19.744 -7.031 1.00 78.31 309 ILE A C 1
ATOM 2514 O O . ILE A 1 309 ? -2.985 -19.049 -6.379 1.00 78.31 309 ILE A O 1
ATOM 2518 N N . PRO A 1 310 ? -2.657 -20.743 -7.820 1.00 83.44 310 PRO A N 1
ATOM 2519 C CA . PRO A 1 310 ? -4.086 -21.011 -8.001 1.00 83.44 310 PRO A CA 1
ATOM 2520 C C . PRO A 1 310 ? -4.825 -21.424 -6.725 1.00 83.44 310 PRO A C 1
ATOM 2522 O O . PRO A 1 310 ? -6.054 -21.413 -6.703 1.00 83.44 310 PRO A O 1
ATOM 2525 N N . TYR A 1 311 ? -4.108 -21.777 -5.658 1.00 83.19 311 TYR A N 1
ATOM 2526 C CA . TYR A 1 311 ? -4.690 -22.193 -4.382 1.00 83.19 311 TYR A CA 1
ATOM 2527 C C . TYR A 1 311 ? -4.708 -21.067 -3.341 1.00 83.19 311 TYR A C 1
ATOM 2529 O O . TYR A 1 311 ? -5.206 -21.252 -2.230 1.00 83.19 311 TYR A O 1
ATOM 2537 N N . LEU A 1 312 ? -4.192 -19.881 -3.658 1.00 82.19 312 LEU A N 1
ATOM 2538 C CA . LEU A 1 312 ? -4.204 -18.754 -2.733 1.00 82.19 312 LEU A CA 1
ATOM 2539 C C . LEU A 1 312 ? -5.443 -17.894 -2.935 1.00 82.19 312 LEU A C 1
ATOM 2541 O O . LEU A 1 312 ? -5.767 -17.484 -4.044 1.00 82.19 312 LEU A O 1
ATOM 2545 N N . ILE A 1 313 ? -6.096 -17.537 -1.830 1.00 83.75 313 ILE A N 1
ATOM 2546 C CA . ILE A 1 313 ? -7.255 -16.633 -1.852 1.00 83.75 313 ILE A CA 1
ATOM 2547 C C . ILE A 1 313 ? -6.859 -15.272 -2.439 1.00 83.75 313 ILE A C 1
ATOM 2549 O O . ILE A 1 313 ? -7.602 -14.703 -3.229 1.00 83.75 313 ILE A O 1
ATOM 2553 N N . THR A 1 314 ? -5.672 -14.770 -2.090 1.00 82.62 314 THR A N 1
ATOM 2554 C CA . THR A 1 314 ? -5.153 -13.471 -2.537 1.00 82.62 314 THR A CA 1
ATOM 2555 C C . THR A 1 314 ? -4.924 -13.391 -4.041 1.00 82.62 314 THR A C 1
ATOM 2557 O O . THR A 1 314 ? -5.075 -12.312 -4.601 1.00 82.62 314 THR A O 1
ATOM 2560 N N . SER A 1 315 ? -4.637 -14.508 -4.713 1.00 82.44 315 SER A N 1
ATOM 2561 C CA . SER A 1 315 ? -4.388 -14.520 -6.160 1.00 82.44 315 SER A CA 1
ATOM 2562 C C . SER A 1 315 ? -5.626 -14.197 -6.996 1.00 82.44 315 SER A C 1
ATOM 2564 O O . SER A 1 315 ? -5.488 -13.775 -8.139 1.00 82.44 315 SER A O 1
ATOM 2566 N N . TYR A 1 316 ? -6.824 -14.338 -6.419 1.00 87.06 316 TYR A N 1
ATOM 2567 C CA . TYR A 1 316 ? -8.100 -14.018 -7.068 1.00 87.06 316 TYR A CA 1
ATOM 2568 C C . TYR A 1 316 ? -8.692 -12.674 -6.629 1.00 87.06 316 TYR A C 1
ATOM 2570 O O . TYR A 1 316 ? -9.801 -12.335 -7.036 1.00 87.06 316 TYR A O 1
ATOM 2578 N N . LEU A 1 317 ? -8.002 -11.922 -5.763 1.00 85.12 317 LEU A N 1
ATOM 2579 C CA . LEU A 1 317 ? -8.518 -10.647 -5.266 1.00 85.12 317 LEU A CA 1
ATOM 2580 C C . LEU A 1 317 ? -8.179 -9.464 -6.180 1.00 85.12 317 LEU A C 1
ATOM 2582 O O . LEU A 1 317 ? -8.777 -8.417 -5.989 1.00 85.12 317 LEU A O 1
ATOM 2586 N N . ASP A 1 318 ? -7.277 -9.589 -7.159 1.00 81.75 318 ASP A N 1
ATOM 2587 C CA . ASP A 1 318 ? -7.007 -8.506 -8.117 1.00 81.75 318 ASP A CA 1
ATOM 2588 C C . ASP A 1 318 ? -8.042 -8.478 -9.255 1.00 81.75 318 ASP A C 1
ATOM 2590 O O . ASP A 1 318 ? -7.856 -9.062 -10.323 1.00 81.75 318 ASP A O 1
ATOM 2594 N N . LEU A 1 319 ? -9.187 -7.851 -8.981 1.00 83.38 319 LEU A N 1
ATOM 2595 C CA . LEU A 1 319 ? -10.378 -7.954 -9.824 1.00 83.38 319 LEU A CA 1
ATOM 2596 C C . LEU A 1 319 ? -10.228 -7.390 -11.240 1.00 83.38 319 LEU A C 1
ATOM 2598 O O . LEU A 1 319 ? -10.638 -8.099 -12.161 1.00 83.38 319 LEU A O 1
ATOM 2602 N N . PRO A 1 320 ? -9.708 -6.161 -11.451 1.00 83.00 320 PRO A N 1
ATOM 2603 C CA . PRO A 1 320 ? -9.680 -5.574 -12.787 1.00 83.00 320 PRO A CA 1
ATOM 2604 C C . PRO A 1 320 ? -8.875 -6.445 -13.747 1.00 83.00 320 PRO A C 1
ATOM 2606 O O . PRO A 1 320 ? -9.365 -6.799 -14.817 1.00 83.00 320 PRO A O 1
ATOM 2609 N N . SER A 1 321 ? -7.694 -6.875 -13.307 1.00 82.38 321 SER A N 1
ATOM 2610 C CA . SER A 1 321 ? -6.785 -7.706 -14.087 1.00 82.38 321 SER A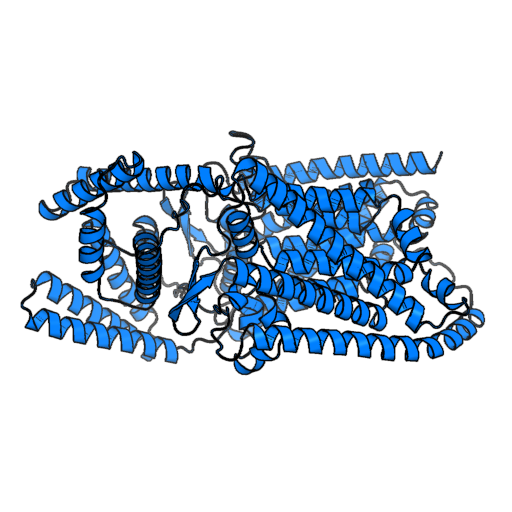 CA 1
ATOM 2611 C C . SER A 1 321 ? -7.360 -9.117 -14.293 1.00 82.38 321 SER A C 1
ATOM 2613 O O . SER A 1 321 ? -7.378 -9.617 -15.415 1.00 82.38 321 SER A O 1
ATOM 2615 N N . LEU A 1 322 ? -7.952 -9.736 -13.260 1.00 86.62 322 LEU A N 1
ATOM 2616 C CA . LEU A 1 322 ? -8.563 -11.069 -13.372 1.00 86.62 322 LEU A CA 1
ATOM 2617 C C . LEU A 1 322 ? -9.774 -11.104 -14.320 1.00 86.62 322 LEU A C 1
ATOM 2619 O O . LEU A 1 322 ? -9.955 -12.084 -15.040 1.00 86.62 322 LEU A O 1
ATOM 2623 N N . ILE A 1 323 ? -10.619 -10.067 -14.316 1.00 87.44 323 ILE A N 1
ATOM 2624 C CA . ILE A 1 323 ? -11.796 -9.983 -15.200 1.00 87.44 323 ILE A CA 1
ATOM 2625 C C . ILE A 1 323 ? -11.368 -9.836 -16.656 1.00 87.44 323 ILE A C 1
ATOM 2627 O O . ILE A 1 323 ? -11.978 -10.456 -17.523 1.00 87.44 323 ILE A O 1
ATOM 2631 N N . ILE A 1 324 ? -10.323 -9.044 -16.890 1.00 84.75 324 ILE A N 1
ATOM 2632 C CA . ILE A 1 324 ? -9.693 -8.803 -18.190 1.00 84.75 324 ILE A CA 1
ATOM 2633 C C . ILE A 1 324 ? -8.794 -9.994 -18.600 1.00 84.75 324 ILE A C 1
ATOM 2635 O O . ILE A 1 324 ? -8.124 -9.963 -19.620 1.00 84.75 324 ILE A O 1
ATOM 2639 N N . GLU A 1 325 ? -8.774 -11.081 -17.820 1.00 81.06 325 GLU A N 1
ATOM 2640 C CA . GLU A 1 325 ? -7.952 -12.278 -18.071 1.00 81.06 325 GLU A CA 1
ATOM 2641 C C . GLU A 1 325 ? -6.445 -11.987 -18.157 1.00 81.06 325 GLU A C 1
ATOM 2643 O O . GLU A 1 325 ? -5.655 -12.818 -18.603 1.00 81.06 325 GLU A O 1
ATOM 2648 N N . ARG A 1 326 ? -6.038 -10.826 -17.640 1.00 71.56 326 ARG A N 1
ATOM 2649 C CA . ARG A 1 326 ? -4.657 -10.408 -17.452 1.00 71.56 326 ARG A CA 1
ATOM 2650 C C . ARG A 1 326 ? -4.288 -10.722 -16.013 1.00 71.56 326 ARG A C 1
ATOM 2652 O O . ARG A 1 326 ? -4.495 -9.913 -15.120 1.00 71.56 326 ARG A O 1
ATOM 2659 N N . ASN A 1 327 ? -3.801 -11.923 -15.730 1.00 69.00 327 ASN A N 1
ATOM 2660 C CA . ASN A 1 327 ? -3.377 -12.227 -14.364 1.00 69.00 327 ASN A CA 1
ATOM 2661 C C . ASN A 1 327 ? -1.915 -11.800 -14.143 1.00 69.00 327 ASN A C 1
ATOM 2663 O O . ASN A 1 327 ? -1.062 -12.023 -14.991 1.00 69.00 327 ASN A O 1
ATOM 2667 N N . ILE A 1 328 ? -1.611 -11.218 -12.976 1.00 64.31 328 ILE A N 1
ATOM 2668 C CA . ILE A 1 328 ? -0.247 -10.777 -12.589 1.00 64.31 328 ILE A CA 1
ATOM 2669 C C . ILE A 1 328 ? 0.753 -11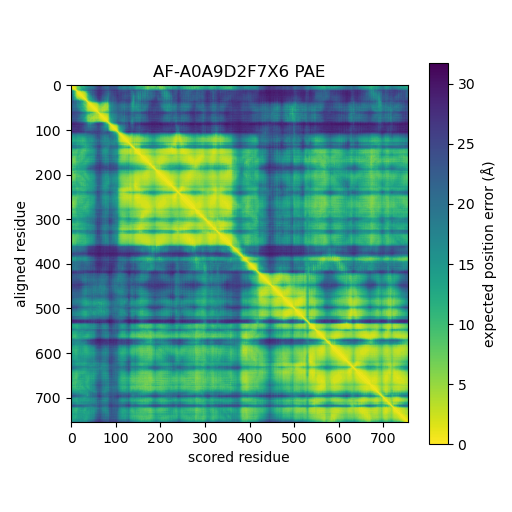.959 -12.524 1.00 64.31 328 ILE A C 1
ATOM 2671 O O . ILE A 1 328 ? 1.960 -11.781 -12.366 1.00 64.31 328 ILE A O 1
ATOM 2675 N N . TRP A 1 329 ? 0.243 -13.185 -12.617 1.00 65.94 329 TRP A N 1
ATOM 2676 C CA . TRP A 1 329 ? 0.943 -14.429 -12.323 1.00 65.94 329 TRP A CA 1
ATOM 2677 C C . TRP A 1 329 ? 1.371 -15.205 -13.567 1.00 65.94 329 TRP A C 1
ATOM 2679 O O . TRP A 1 329 ? 1.983 -16.260 -13.411 1.00 65.94 329 TRP A O 1
ATOM 2689 N N . ASN A 1 330 ? 0.986 -14.741 -14.759 1.00 66.62 330 ASN A N 1
ATOM 2690 C CA . ASN A 1 330 ? 1.082 -15.454 -16.034 1.00 66.62 330 ASN A CA 1
ATOM 2691 C C . ASN A 1 330 ? 0.701 -16.946 -15.923 1.00 66.62 330 ASN A C 1
ATOM 2693 O O . ASN A 1 330 ? 1.379 -17.827 -16.445 1.00 66.62 330 ASN A O 1
ATOM 2697 N N . ASN A 1 331 ? -0.377 -17.256 -15.191 1.00 70.12 331 ASN A N 1
ATOM 2698 C CA . ASN A 1 331 ? -0.812 -18.629 -14.931 1.00 70.12 331 ASN A CA 1
ATOM 2699 C C . ASN A 1 331 ? -2.191 -18.909 -15.538 1.00 70.12 331 ASN A C 1
ATOM 2701 O O . ASN A 1 331 ? -3.206 -18.410 -15.055 1.00 70.12 331 ASN A O 1
ATOM 2705 N N . VAL A 1 332 ? -2.232 -19.792 -16.535 1.00 75.81 332 VAL A N 1
ATOM 2706 C CA . VAL A 1 332 ? -3.436 -20.226 -17.273 1.00 75.81 332 VAL A CA 1
ATOM 2707 C C . VAL A 1 332 ? -4.564 -20.735 -16.364 1.00 75.81 332 VAL A C 1
ATOM 2709 O O . VAL A 1 332 ? -5.747 -20.682 -16.698 1.00 75.81 332 VAL A O 1
ATOM 2712 N N . GLN A 1 333 ? -4.231 -21.253 -15.181 1.00 81.50 333 GLN A N 1
ATOM 2713 C CA . GLN A 1 333 ? -5.229 -21.803 -14.269 1.00 81.50 333 GLN A CA 1
ATOM 2714 C C . GLN A 1 333 ? -6.056 -20.727 -13.556 1.00 81.50 333 GLN A C 1
ATOM 2716 O O . GLN A 1 333 ? -7.139 -21.048 -13.061 1.00 81.50 333 GLN A O 1
ATOM 2721 N N . LEU A 1 334 ? -5.589 -19.477 -13.518 1.00 83.00 334 LEU A N 1
ATOM 2722 C CA . LEU A 1 334 ? -6.273 -18.361 -12.872 1.00 83.00 334 LEU A CA 1
ATOM 2723 C C . LEU A 1 334 ? -7.268 -17.715 -13.831 1.00 83.00 334 LEU A C 1
ATOM 2725 O O . LEU A 1 334 ? -6.934 -16.815 -14.596 1.00 83.00 334 LEU A O 1
ATOM 2729 N N . THR A 1 335 ? -8.513 -18.166 -13.746 1.00 88.50 335 THR A N 1
ATOM 2730 C CA . THR A 1 335 ? -9.644 -17.581 -14.473 1.00 88.50 335 THR A CA 1
ATOM 2731 C C . THR A 1 335 ? -10.629 -16.960 -13.493 1.00 88.50 335 THR A C 1
ATOM 2733 O O . THR A 1 335 ? -10.740 -17.394 -12.340 1.00 88.50 335 THR A O 1
ATOM 2736 N N . TRP A 1 336 ? -11.374 -15.957 -13.958 1.00 91.31 336 TRP A N 1
ATOM 2737 C CA . TRP A 1 336 ? -12.414 -15.302 -13.165 1.00 91.31 336 TRP A CA 1
ATOM 2738 C C . TRP A 1 336 ? -13.447 -16.302 -12.616 1.00 91.31 336 TRP A C 1
ATOM 2740 O O . TRP A 1 336 ? -13.797 -16.255 -11.437 1.00 91.31 336 TRP A O 1
ATOM 2750 N N . GLU A 1 337 ? -13.870 -17.263 -13.439 1.00 91.94 337 GLU A N 1
ATOM 2751 C CA . GLU A 1 337 ? -14.868 -18.280 -13.084 1.00 91.94 337 GLU A CA 1
ATOM 2752 C C . GLU A 1 337 ? -14.395 -19.166 -11.925 1.00 91.94 337 GLU A C 1
ATOM 2754 O O . GLU A 1 337 ? -15.093 -19.318 -10.917 1.00 91.94 337 GLU A O 1
ATOM 2759 N N . LYS A 1 338 ? -13.166 -19.695 -12.024 1.00 90.50 338 LYS A N 1
ATOM 2760 C CA . LYS A 1 338 ? -12.544 -20.477 -10.947 1.00 90.50 338 LYS A CA 1
ATOM 2761 C C . LYS A 1 338 ? -12.361 -19.635 -9.690 1.00 90.50 338 LYS A C 1
ATOM 2763 O O . LYS A 1 338 ? -12.609 -20.133 -8.593 1.00 90.50 338 LYS A O 1
ATOM 2768 N N . GLY A 1 339 ? -11.994 -18.363 -9.846 1.00 90.12 339 GLY A N 1
ATOM 2769 C CA . GLY A 1 339 ? -11.842 -17.425 -8.740 1.00 90.12 339 GLY A CA 1
ATOM 2770 C C . GLY A 1 339 ? -13.125 -17.233 -7.943 1.00 90.12 339 GLY A C 1
ATOM 2771 O O . GLY A 1 339 ? -13.114 -17.398 -6.725 1.00 90.12 339 GLY A O 1
ATOM 2772 N N . ILE A 1 340 ? -14.254 -16.970 -8.606 1.00 93.31 340 ILE A N 1
ATOM 2773 C CA . ILE A 1 340 ? -15.551 -16.807 -7.933 1.00 93.31 340 ILE A CA 1
ATOM 2774 C C . ILE A 1 340 ? -15.950 -18.073 -7.167 1.00 93.31 340 ILE A C 1
ATOM 2776 O O . ILE A 1 340 ? -16.375 -17.979 -6.011 1.00 93.31 340 ILE A O 1
ATOM 2780 N N . ILE A 1 341 ? -15.778 -19.254 -7.768 1.00 92.75 341 ILE A N 1
ATOM 2781 C CA . ILE A 1 341 ? -16.096 -20.538 -7.124 1.00 92.75 341 ILE A CA 1
ATOM 2782 C C . ILE A 1 341 ? -15.193 -20.763 -5.907 1.00 92.75 341 ILE A C 1
ATOM 2784 O O . ILE A 1 341 ? -15.685 -21.050 -4.813 1.00 92.75 341 ILE A O 1
ATOM 2788 N N . TYR A 1 342 ? -13.881 -20.592 -6.076 1.00 91.75 342 TYR A N 1
ATOM 2789 C CA . TYR A 1 342 ? -12.896 -20.812 -5.024 1.00 91.75 342 TYR A CA 1
ATOM 2790 C C . TYR A 1 342 ? -13.085 -19.853 -3.844 1.00 91.75 342 TYR A C 1
ATOM 2792 O O . TYR A 1 342 ? -13.159 -20.291 -2.695 1.00 91.75 342 TYR A O 1
ATOM 2800 N N . LEU A 1 343 ? -13.243 -18.554 -4.118 1.00 92.31 343 LEU A N 1
ATOM 2801 C CA . LEU A 1 343 ? -13.510 -17.538 -3.102 1.00 92.31 343 LEU A CA 1
ATOM 2802 C C . LEU A 1 343 ? -14.809 -17.839 -2.345 1.00 92.31 343 LEU A C 1
ATOM 2804 O O . LEU A 1 343 ? -14.831 -17.793 -1.115 1.00 92.31 343 LEU A O 1
ATOM 2808 N N . SER A 1 344 ? -15.875 -18.212 -3.053 1.00 94.19 344 SER A N 1
ATOM 2809 C CA . SER A 1 344 ? -17.155 -18.563 -2.429 1.00 94.19 344 SER A CA 1
ATOM 2810 C C . SER A 1 344 ? -17.020 -19.771 -1.500 1.00 94.19 344 SER A C 1
ATOM 2812 O O . SER A 1 344 ? -17.475 -19.717 -0.354 1.00 94.19 344 SER A O 1
ATOM 2814 N N . LEU A 1 345 ? -16.335 -20.830 -1.947 1.00 92.88 345 LEU A N 1
ATOM 2815 C CA . LEU A 1 345 ? -16.053 -22.009 -1.125 1.00 92.88 345 LEU A CA 1
ATOM 2816 C C . LEU A 1 345 ? -15.223 -21.645 0.111 1.00 92.88 345 LEU A C 1
ATOM 2818 O O . LEU A 1 345 ? -15.607 -22.001 1.224 1.00 92.88 345 LEU A O 1
ATOM 2822 N N . ALA A 1 346 ? -14.148 -20.871 -0.054 1.00 90.62 346 ALA A N 1
ATOM 2823 C CA . ALA A 1 346 ? -13.311 -20.416 1.052 1.00 90.62 346 ALA A CA 1
ATOM 2824 C C . ALA A 1 346 ? -14.104 -19.585 2.078 1.00 90.62 346 ALA A C 1
ATOM 2826 O O . ALA A 1 346 ? -13.948 -19.775 3.290 1.00 90.62 346 ALA A O 1
ATOM 2827 N N . GLY A 1 347 ? -14.993 -18.701 1.613 1.00 92.81 347 GLY A N 1
ATOM 2828 C CA . GLY A 1 347 ? -15.897 -17.927 2.463 1.00 92.81 347 GLY A CA 1
ATOM 2829 C C . GLY A 1 347 ? -16.843 -18.819 3.271 1.00 92.81 347 GLY A C 1
ATOM 2830 O O . GLY A 1 347 ? -16.916 -18.685 4.495 1.00 92.81 347 GLY A O 1
ATOM 2831 N N . VAL A 1 348 ? -17.497 -19.789 2.620 1.00 94.00 348 VAL A N 1
ATOM 2832 C CA . VAL A 1 348 ? -18.384 -20.762 3.285 1.00 94.00 348 VAL A CA 1
ATOM 2833 C C . VAL A 1 348 ? -17.614 -21.600 4.308 1.00 94.00 348 VAL A C 1
ATOM 2835 O O . VAL A 1 348 ? -18.071 -21.745 5.443 1.00 94.00 348 VAL A O 1
ATOM 2838 N N . SER A 1 349 ? -16.423 -22.098 3.963 1.00 92.38 349 SER A N 1
ATOM 2839 C CA . SER A 1 349 ? -15.566 -22.848 4.886 1.00 92.38 349 SER A CA 1
ATOM 2840 C C . SER A 1 349 ? -15.179 -22.014 6.109 1.00 92.38 349 SER A C 1
ATOM 2842 O O . SER A 1 349 ? -15.302 -22.493 7.238 1.00 92.38 349 SER A O 1
ATOM 2844 N N . CYS A 1 350 ? -14.775 -20.753 5.919 1.00 92.38 350 CYS A N 1
ATOM 2845 C CA . CYS A 1 350 ? -14.459 -19.846 7.026 1.00 92.38 350 CYS A CA 1
ATOM 2846 C C . CYS A 1 350 ? -15.666 -19.631 7.944 1.00 92.38 350 CYS A C 1
ATOM 2848 O O . CYS A 1 350 ? -15.538 -19.666 9.171 1.00 92.38 350 CYS A O 1
ATOM 2850 N N . LEU A 1 351 ? -16.845 -19.448 7.354 1.00 91.69 351 LEU A N 1
ATOM 2851 C CA . LEU A 1 351 ? -18.090 -19.232 8.075 1.00 91.69 351 LEU A CA 1
ATOM 2852 C C . LEU A 1 351 ? -18.490 -20.480 8.885 1.00 91.69 351 LEU A C 1
ATOM 2854 O O . LEU A 1 351 ? -18.766 -20.362 10.081 1.00 91.69 351 LEU A O 1
ATOM 2858 N N . LEU A 1 352 ? -18.419 -21.681 8.304 1.00 91.19 352 LEU A N 1
ATOM 2859 C CA . LEU A 1 352 ? -18.675 -22.947 9.006 1.00 91.19 352 LEU A CA 1
ATOM 2860 C C . LEU A 1 352 ? -17.687 -23.182 10.157 1.00 91.19 352 LEU A C 1
ATOM 2862 O O . LEU A 1 352 ? -18.097 -23.474 11.283 1.00 91.19 352 LEU A O 1
ATOM 2866 N N . LEU A 1 353 ? -16.387 -22.987 9.912 1.00 91.00 353 LEU A N 1
ATOM 2867 C CA . LEU A 1 353 ? -15.355 -23.096 10.946 1.00 91.00 353 LEU A CA 1
ATOM 2868 C C . LEU A 1 353 ? -15.579 -22.092 12.080 1.00 91.00 353 LEU A C 1
ATOM 2870 O O . LEU A 1 353 ? -15.364 -22.418 13.253 1.00 91.00 353 LEU A O 1
ATOM 2874 N N . SER A 1 354 ? -16.048 -20.884 11.752 1.00 89.69 354 SER A N 1
ATOM 2875 C CA . SER A 1 354 ? -16.375 -19.871 12.753 1.00 89.69 354 SER A CA 1
ATOM 2876 C C . SER A 1 354 ? -17.491 -20.355 13.683 1.00 89.69 354 SER A C 1
ATOM 2878 O O . SER A 1 354 ? -17.352 -20.224 14.901 1.00 89.69 354 SER A O 1
ATOM 2880 N N . PHE A 1 355 ? -18.535 -21.000 13.146 1.00 86.75 355 PHE A N 1
ATOM 2881 C CA . PHE A 1 355 ? -19.629 -21.554 13.943 1.00 86.75 355 PHE A CA 1
ATOM 2882 C C . PHE A 1 355 ? -19.163 -22.683 14.857 1.00 86.75 355 PHE A C 1
ATOM 2884 O O . PHE A 1 355 ? -19.415 -22.624 16.062 1.00 86.75 355 PHE A O 1
ATOM 2891 N N . ILE A 1 356 ? -18.418 -23.653 14.315 1.00 85.94 356 ILE A N 1
ATOM 2892 C CA . ILE A 1 356 ? -17.904 -24.802 15.078 1.00 85.94 356 ILE A CA 1
ATOM 2893 C C . ILE A 1 356 ? -17.045 -24.322 16.259 1.00 85.94 356 ILE A C 1
ATOM 2895 O O . ILE A 1 356 ? -17.191 -24.776 17.397 1.00 85.94 356 ILE A O 1
ATOM 2899 N N . ASN A 1 357 ? -16.142 -23.373 16.007 1.00 84.06 357 ASN A N 1
ATOM 2900 C CA . ASN A 1 357 ? -15.257 -22.830 17.034 1.00 84.06 357 ASN A CA 1
ATOM 2901 C C . ASN A 1 357 ? -16.021 -21.991 18.079 1.00 84.06 357 ASN A C 1
ATOM 2903 O O . ASN A 1 357 ? -15.711 -22.045 19.276 1.00 84.06 357 ASN A O 1
ATOM 2907 N N . TYR A 1 358 ? -17.034 -21.234 17.651 1.00 78.31 358 TYR A N 1
ATOM 2908 C CA . TYR A 1 358 ? -17.854 -20.429 18.555 1.00 78.31 358 TYR A CA 1
ATOM 2909 C C . TYR A 1 358 ? -18.682 -21.296 19.514 1.00 78.31 358 TYR A C 1
ATOM 2911 O O . TYR A 1 358 ? -18.802 -20.964 20.698 1.00 78.31 358 TYR A O 1
ATOM 2919 N N . GLU A 1 359 ? -19.182 -22.438 19.036 1.00 74.44 359 GLU A N 1
ATOM 2920 C CA . GLU A 1 359 ? -19.920 -23.412 19.839 1.00 74.44 359 GLU A CA 1
ATOM 2921 C C . GLU A 1 359 ? -19.018 -24.098 20.877 1.00 74.44 359 GLU A C 1
ATOM 2923 O O . GLU A 1 359 ? -19.299 -24.021 22.076 1.00 74.44 359 GLU A O 1
ATOM 2928 N N . LYS A 1 360 ? -17.866 -24.655 20.471 1.00 69.94 360 LYS A N 1
ATOM 2929 C CA . LYS A 1 360 ? -16.944 -25.365 21.386 1.00 69.94 360 LYS A CA 1
ATOM 2930 C C . LYS A 1 360 ? -16.426 -24.492 22.535 1.00 69.94 360 LYS A C 1
ATOM 2932 O O . LYS A 1 360 ? -16.385 -24.921 23.687 1.00 69.94 360 LYS A O 1
ATOM 2937 N N . LYS A 1 361 ? -16.054 -23.235 22.264 1.00 64.44 361 LYS A N 1
ATOM 2938 C CA . LYS A 1 361 ? -15.538 -22.321 23.305 1.00 64.44 361 LYS A CA 1
ATOM 2939 C C . LYS A 1 361 ? -16.615 -21.796 24.260 1.00 64.44 361 LYS A C 1
ATOM 2941 O O . LYS A 1 361 ? -16.273 -21.149 25.253 1.00 64.44 361 LYS A O 1
ATOM 2946 N N . SER A 1 362 ? -17.899 -22.014 23.972 1.00 55.19 362 SER A N 1
ATOM 2947 C CA . SER A 1 362 ? -18.989 -21.591 24.856 1.00 55.19 362 SER A CA 1
ATOM 2948 C C . SER A 1 362 ? -19.041 -22.412 26.149 1.00 55.19 362 SER A C 1
ATOM 2950 O O . SER A 1 362 ? -19.244 -21.832 27.215 1.00 55.19 362 SER A O 1
ATOM 2952 N N . VAL A 1 363 ? -18.731 -23.708 26.056 1.00 51.97 363 VAL A N 1
ATOM 2953 C CA . VAL A 1 363 ? -18.702 -24.665 27.172 1.00 51.97 363 VAL A CA 1
ATOM 2954 C C . VAL A 1 363 ? -17.549 -24.347 28.134 1.00 51.97 363 VAL A C 1
ATOM 2956 O O . VAL A 1 363 ? -17.750 -24.166 29.330 1.00 51.97 363 VAL A O 1
ATOM 2959 N N . LEU A 1 364 ? -16.353 -24.114 27.589 1.00 53.69 364 LEU A N 1
ATOM 2960 C CA . LEU A 1 364 ? -15.107 -23.901 28.344 1.00 53.69 364 LEU A CA 1
ATOM 2961 C C . LEU A 1 364 ? -15.072 -22.619 29.205 1.00 53.69 364 LEU A C 1
ATOM 2963 O O . LEU A 1 364 ? -14.319 -22.525 30.177 1.00 53.69 364 LEU A O 1
ATOM 2967 N N . ASN A 1 365 ? -15.851 -21.595 28.845 1.00 53.94 365 ASN A N 1
ATOM 2968 C CA . ASN A 1 365 ? -15.843 -20.308 29.550 1.00 53.94 365 ASN A CA 1
ATOM 2969 C C . ASN A 1 365 ? -16.750 -20.272 30.784 1.00 53.94 365 ASN A C 1
ATOM 2971 O O . ASN A 1 365 ? -16.455 -19.514 31.712 1.00 53.94 365 ASN A O 1
ATOM 2975 N N . LEU A 1 366 ? -17.818 -21.074 30.815 1.00 55.47 366 LEU A N 1
ATOM 2976 C CA . LEU A 1 366 ? -18.661 -21.207 32.006 1.00 55.47 366 LEU A CA 1
ATOM 2977 C C . LEU A 1 366 ? -17.851 -21.775 33.180 1.00 55.47 366 LEU A C 1
ATOM 2979 O O . LEU A 1 366 ? -17.944 -21.262 34.297 1.00 55.47 366 LEU A O 1
ATOM 2983 N N . ASP A 1 367 ? -16.963 -22.729 32.907 1.00 51.88 367 ASP A N 1
ATOM 2984 C CA . ASP A 1 367 ? -16.104 -23.341 33.925 1.00 51.88 367 ASP A CA 1
ATOM 2985 C C . ASP A 1 367 ? -15.006 -22.388 34.419 1.00 51.88 367 ASP A C 1
ATOM 2987 O O . ASP A 1 367 ? -14.749 -22.276 35.620 1.00 51.88 367 ASP A O 1
ATOM 2991 N N . ARG A 1 368 ? -14.408 -21.590 33.521 1.00 53.56 368 ARG A N 1
ATOM 2992 C CA . ARG A 1 368 ? -13.399 -20.583 33.906 1.00 53.56 368 ARG A CA 1
ATOM 2993 C C . ARG A 1 368 ? -13.975 -19.418 34.710 1.00 53.56 368 ARG A C 1
ATOM 2995 O O . ARG A 1 368 ? -13.273 -18.874 35.563 1.00 53.56 368 ARG A O 1
ATOM 3002 N N . LEU A 1 369 ? -15.222 -19.011 34.461 1.00 54.81 369 LEU A N 1
ATOM 3003 C CA . LEU A 1 369 ? -15.891 -17.972 35.255 1.00 54.81 369 LEU A CA 1
ATOM 3004 C C . LEU A 1 369 ? -16.203 -18.458 36.678 1.00 54.81 369 LEU A C 1
ATOM 3006 O O . LEU A 1 369 ? -16.032 -17.684 37.623 1.00 54.81 369 LEU A O 1
ATOM 3010 N N . LYS A 1 370 ? -16.557 -19.740 36.846 1.00 54.47 370 LYS A N 1
ATOM 3011 C CA . LYS A 1 370 ? -16.674 -20.380 38.168 1.00 54.47 370 LYS A CA 1
ATOM 3012 C C . LYS A 1 370 ? -15.321 -20.402 38.898 1.00 54.47 370 LYS A C 1
ATOM 3014 O O . LYS A 1 370 ? -15.241 -19.975 40.047 1.00 54.47 370 LYS A O 1
ATOM 3019 N N . LEU A 1 371 ? -14.235 -20.754 38.203 1.00 51.78 371 LEU A N 1
ATOM 3020 C CA . LEU A 1 371 ? -12.874 -20.780 38.767 1.00 51.78 371 LEU A CA 1
ATOM 3021 C C . LEU A 1 371 ? -12.299 -19.386 39.091 1.00 51.78 371 LEU A C 1
ATOM 3023 O O . LEU A 1 371 ? -11.594 -19.223 40.084 1.00 51.78 371 LEU A O 1
ATOM 3027 N N . ARG A 1 372 ? -12.604 -18.346 38.300 1.00 48.62 372 ARG A N 1
ATOM 3028 C CA . ARG A 1 372 ? -12.156 -16.966 38.584 1.00 48.62 372 ARG A CA 1
ATOM 3029 C C . ARG A 1 372 ? -12.861 -16.338 39.784 1.00 48.62 372 ARG A C 1
ATOM 3031 O O . ARG A 1 372 ? -12.233 -15.539 40.476 1.00 48.62 372 ARG A O 1
ATOM 3038 N N . LYS A 1 373 ? -14.122 -16.697 40.055 1.00 51.91 373 LYS A N 1
ATOM 3039 C CA . LYS A 1 373 ? -14.799 -16.303 41.302 1.00 51.91 373 LYS A CA 1
ATOM 3040 C C . LYS A 1 373 ? -14.164 -16.978 42.523 1.00 51.91 373 LYS A C 1
ATOM 3042 O O . LYS A 1 373 ? -14.053 -16.333 43.557 1.00 51.91 373 LYS A O 1
ATOM 3047 N N . ALA A 1 374 ? -13.666 -18.207 42.375 1.00 47.12 374 ALA A N 1
ATOM 3048 C CA . ALA A 1 374 ? -12.996 -18.937 43.451 1.00 47.12 374 ALA A CA 1
ATOM 3049 C C . ALA A 1 374 ? -11.588 -18.407 43.802 1.00 47.12 374 ALA A C 1
ATOM 3051 O O . ALA A 1 374 ? -11.099 -18.669 44.893 1.00 47.12 374 ALA A O 1
ATOM 3052 N N . ASN A 1 375 ? -10.926 -17.651 42.913 1.00 42.84 375 ASN A N 1
ATOM 3053 C CA . ASN A 1 375 ? -9.486 -17.377 43.031 1.00 42.84 375 ASN A CA 1
ATOM 3054 C C . ASN A 1 375 ? -9.110 -15.885 43.125 1.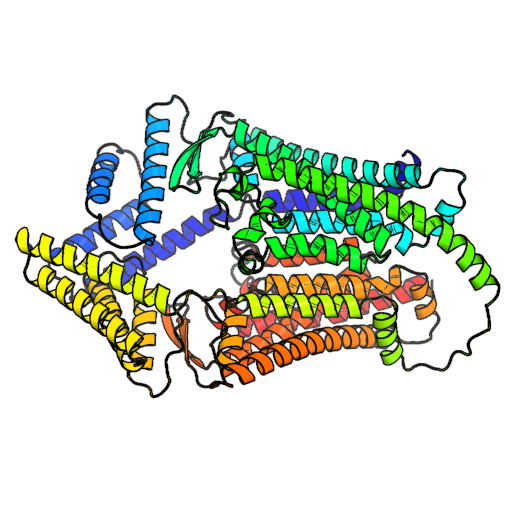00 42.84 375 ASN A C 1
ATOM 3056 O O . ASN A 1 375 ? -8.035 -15.463 42.690 1.00 42.84 375 ASN A O 1
ATOM 3060 N N . LYS A 1 376 ? -9.987 -15.053 43.697 1.00 42.38 376 LYS A N 1
ATOM 3061 C CA . LYS A 1 376 ? -9.746 -13.612 43.875 1.00 42.38 376 LYS A CA 1
ATOM 3062 C C . LYS A 1 376 ? -8.854 -13.338 45.102 1.00 42.38 376 LYS A C 1
ATOM 3064 O O . LYS A 1 376 ? -9.257 -12.652 46.032 1.00 42.38 376 LYS A O 1
ATOM 3069 N N . LYS A 1 377 ? -7.623 -13.868 45.105 1.00 43.62 377 LYS A N 1
ATOM 3070 C CA . LYS A 1 377 ? -6.570 -13.447 46.047 1.00 43.62 377 LYS A CA 1
ATOM 3071 C C . LYS A 1 377 ? -6.036 -12.075 45.627 1.00 43.62 377 LYS A C 1
ATOM 3073 O O . LYS A 1 377 ? -5.585 -11.878 44.498 1.00 43.62 377 LYS A O 1
ATOM 3078 N N . THR A 1 378 ? -6.116 -11.124 46.548 1.00 45.16 378 THR A N 1
ATOM 3079 C CA . THR A 1 378 ? -5.666 -9.736 46.430 1.00 45.16 378 THR A CA 1
ATOM 3080 C C . THR A 1 378 ? -4.164 -9.673 46.134 1.00 45.16 378 THR A C 1
ATOM 3082 O O . THR A 1 378 ? -3.320 -9.948 46.984 1.00 45.16 378 THR A O 1
ATOM 3085 N N . ARG A 1 379 ? -3.797 -9.318 44.895 1.00 45.00 379 ARG A N 1
ATOM 3086 C CA . ARG A 1 379 ? -2.401 -9.025 44.538 1.00 45.00 379 ARG A CA 1
ATOM 3087 C C . ARG A 1 379 ? -2.031 -7.644 45.079 1.00 45.00 379 ARG A C 1
ATOM 3089 O O . ARG A 1 379 ? -2.633 -6.652 44.677 1.00 45.00 379 ARG A O 1
ATOM 3096 N N . LYS A 1 380 ? -1.027 -7.588 45.963 1.00 39.78 380 LYS A N 1
ATOM 3097 C CA . LYS A 1 380 ? -0.401 -6.336 46.417 1.00 39.78 380 LYS A CA 1
ATOM 3098 C C . LYS A 1 380 ? 0.144 -5.569 45.208 1.00 39.78 380 LYS A C 1
ATOM 3100 O O . LYS A 1 380 ? 0.934 -6.107 44.431 1.00 39.78 380 LYS A O 1
ATOM 3105 N N . ILE A 1 381 ? -0.290 -4.322 45.058 1.00 46.44 381 ILE A N 1
ATOM 3106 C CA . ILE A 1 381 ? 0.158 -3.417 44.001 1.00 46.44 381 ILE A CA 1
ATOM 3107 C C . ILE A 1 381 ? 1.512 -2.854 44.439 1.00 46.44 381 ILE A C 1
ATOM 3109 O O . ILE A 1 381 ? 1.582 -2.050 45.363 1.00 46.44 381 ILE A O 1
ATOM 3113 N N . LYS A 1 382 ? 2.603 -3.316 43.819 1.00 47.94 382 LYS A N 1
ATOM 3114 C CA . LYS A 1 382 ? 3.907 -2.648 43.945 1.00 47.94 382 LYS A CA 1
ATOM 3115 C C . LYS A 1 382 ? 3.888 -1.362 43.104 1.00 47.94 382 LYS A C 1
ATOM 3117 O O . LYS A 1 382 ? 3.273 -1.380 42.036 1.00 47.94 382 LYS A O 1
ATOM 3122 N N . PRO A 1 383 ? 4.569 -0.282 43.525 1.00 49.28 383 PRO A N 1
ATOM 3123 C CA . PRO A 1 383 ? 4.771 0.883 42.673 1.00 49.28 383 PRO A CA 1
ATOM 3124 C C . PRO A 1 383 ? 5.595 0.452 41.452 1.00 49.28 383 PRO A C 1
ATOM 3126 O O . PRO A 1 383 ? 6.739 0.019 41.569 1.00 49.28 383 PRO A O 1
ATOM 3129 N N . ILE A 1 384 ? 4.970 0.472 40.278 1.00 57.81 384 ILE A N 1
ATOM 3130 C CA . ILE A 1 384 ? 5.594 0.108 39.003 1.00 57.81 384 ILE A CA 1
ATOM 3131 C C . ILE A 1 384 ? 6.018 1.415 38.331 1.00 57.81 384 ILE A C 1
ATOM 3133 O O . ILE A 1 384 ? 5.199 2.319 38.187 1.00 57.81 384 ILE A O 1
ATOM 3137 N N . ASN A 1 385 ? 7.282 1.512 37.905 1.00 72.75 385 ASN A N 1
ATOM 3138 C CA . ASN A 1 385 ? 7.764 2.613 37.067 1.00 72.75 385 ASN A CA 1
ATOM 3139 C C . ASN A 1 385 ? 6.827 2.777 35.851 1.00 72.75 385 ASN A C 1
ATOM 3141 O O . ASN A 1 385 ? 6.575 1.800 35.143 1.00 72.75 385 ASN A O 1
ATOM 3145 N N . ARG A 1 386 ? 6.290 3.979 35.610 1.00 69.12 386 ARG A N 1
ATOM 3146 C CA . ARG A 1 386 ? 5.240 4.225 34.605 1.00 69.12 386 ARG A CA 1
ATOM 3147 C C . ARG A 1 386 ? 5.650 3.817 33.191 1.00 69.12 386 ARG A C 1
ATOM 3149 O O . ARG A 1 386 ? 4.846 3.218 32.482 1.00 69.12 386 ARG A O 1
ATOM 3156 N N . LEU A 1 387 ? 6.913 4.029 32.823 1.00 71.62 387 LEU A N 1
ATOM 3157 C CA . LEU A 1 387 ? 7.439 3.550 31.544 1.00 71.62 387 LEU A CA 1
ATOM 3158 C C . LEU A 1 387 ? 7.289 2.023 31.448 1.00 71.62 387 LEU A C 1
ATOM 3160 O O . LEU A 1 387 ? 6.720 1.493 30.499 1.00 71.62 387 LEU A O 1
ATOM 3164 N N . SER A 1 388 ? 7.702 1.302 32.495 1.00 69.81 388 SER A N 1
ATOM 3165 C CA . SER A 1 388 ? 7.555 -0.157 32.561 1.00 69.81 388 SER A CA 1
ATOM 3166 C C . SER A 1 388 ? 6.088 -0.617 32.589 1.00 69.81 388 SER A C 1
ATOM 3168 O O . SER A 1 388 ? 5.790 -1.737 32.175 1.00 69.81 388 SER A O 1
ATOM 3170 N N . PHE A 1 389 ? 5.158 0.229 33.047 1.00 73.50 389 PHE A N 1
ATOM 3171 C CA . PHE A 1 389 ? 3.721 -0.032 32.966 1.00 73.50 389 PHE A CA 1
ATOM 3172 C C . PHE A 1 389 ? 3.211 0.050 31.522 1.00 73.50 389 PHE A C 1
ATOM 3174 O O . PHE A 1 389 ? 2.520 -0.872 31.088 1.00 73.50 389 PHE A O 1
ATOM 3181 N N . GLU A 1 390 ? 3.588 1.081 30.760 1.00 74.12 390 GLU A N 1
ATOM 3182 C CA . GLU A 1 390 ? 3.227 1.193 29.338 1.00 74.12 390 GLU A CA 1
ATOM 3183 C C . GLU A 1 390 ? 3.828 0.042 28.510 1.00 74.12 390 GLU A C 1
ATOM 3185 O O . GLU A 1 390 ? 3.119 -0.597 27.727 1.00 74.12 390 GLU A O 1
ATOM 3190 N N . TRP A 1 391 ? 5.075 -0.350 28.786 1.00 75.50 391 TRP A N 1
ATOM 3191 C CA . TRP A 1 391 ? 5.686 -1.554 28.208 1.00 75.50 391 TRP A CA 1
ATOM 3192 C C . TRP A 1 391 ? 4.917 -2.841 28.560 1.00 75.50 391 TRP A C 1
ATOM 3194 O O . TRP A 1 391 ? 4.595 -3.652 27.689 1.00 75.50 391 TRP A O 1
ATOM 3204 N N . LYS A 1 392 ? 4.531 -3.034 29.828 1.00 71.38 392 LYS A N 1
ATOM 3205 C CA . LYS A 1 392 ? 3.719 -4.197 30.242 1.00 71.38 392 LYS A CA 1
ATOM 3206 C C . LYS A 1 392 ? 2.326 -4.197 29.612 1.00 71.38 392 LYS A C 1
ATOM 3208 O O . LYS A 1 392 ? 1.786 -5.265 29.318 1.00 71.38 392 LYS A O 1
ATOM 3213 N N . LYS A 1 393 ? 1.739 -3.022 29.385 1.00 69.62 393 LYS A N 1
ATOM 3214 C CA . LYS A 1 393 ? 0.439 -2.846 28.722 1.00 69.62 393 LYS A CA 1
ATOM 3215 C C . LYS A 1 393 ? 0.502 -3.248 27.249 1.00 69.62 393 LYS A C 1
ATOM 3217 O O . LYS A 1 393 ? -0.445 -3.879 26.774 1.00 69.62 393 LYS A O 1
ATOM 3222 N N . MET A 1 394 ? 1.612 -2.970 26.561 1.00 68.31 394 MET A N 1
ATOM 3223 C CA . MET A 1 394 ? 1.877 -3.532 25.233 1.00 68.31 394 MET A CA 1
ATOM 3224 C C . MET A 1 394 ? 1.943 -5.073 25.293 1.00 68.31 394 MET A C 1
ATOM 3226 O O . MET A 1 394 ? 1.279 -5.756 24.509 1.00 68.31 394 MET A O 1
ATOM 3230 N N . GLY A 1 395 ? 2.663 -5.639 26.272 1.00 59.88 395 GLY A N 1
ATOM 3231 C CA . GLY A 1 395 ? 2.819 -7.094 26.456 1.00 59.88 395 GLY A CA 1
ATOM 3232 C C . GLY A 1 395 ? 1.502 -7.834 26.693 1.00 59.88 395 GLY A C 1
ATOM 3233 O O . GLY A 1 395 ? 1.176 -8.799 26.004 1.00 59.88 395 GLY A O 1
ATOM 3234 N N . GLY A 1 396 ? 0.691 -7.350 27.634 1.00 57.88 396 GLY A N 1
ATOM 3235 C CA . GLY A 1 396 ? -0.525 -8.037 28.081 1.00 57.88 396 GLY A CA 1
ATOM 3236 C C . GLY A 1 396 ? -1.697 -8.024 27.090 1.00 57.88 396 GLY A C 1
ATOM 3237 O O . GLY A 1 396 ? -2.653 -8.786 27.263 1.00 57.88 396 GLY A O 1
ATOM 3238 N N . LYS A 1 397 ? -1.664 -7.168 26.059 1.00 61.19 397 LYS A N 1
ATOM 3239 C CA . LYS A 1 397 ? -2.768 -7.009 25.092 1.00 61.19 397 LYS A CA 1
ATOM 3240 C C . LYS A 1 397 ? -2.501 -7.640 23.720 1.00 61.19 397 LYS A C 1
ATOM 3242 O O . LYS A 1 397 ? -3.360 -7.525 22.848 1.00 61.19 397 LYS A O 1
ATOM 3247 N N . GLY A 1 398 ? -1.381 -8.348 23.549 1.00 58.25 398 GLY A N 1
ATOM 3248 C CA . GLY A 1 398 ? -0.998 -8.962 22.272 1.00 58.25 398 GLY A CA 1
ATOM 3249 C C . GLY A 1 398 ? -0.414 -7.969 21.264 1.00 58.25 398 GLY A C 1
ATOM 3250 O O . GLY A 1 398 ? -0.287 -8.320 20.097 1.00 58.25 398 GLY A O 1
ATOM 3251 N N . LEU A 1 399 ? -0.049 -6.756 21.707 1.00 63.06 399 LEU A N 1
ATOM 3252 C CA . LEU A 1 399 ? 0.555 -5.737 20.842 1.00 63.06 399 LEU A CA 1
ATOM 3253 C C . LEU A 1 399 ? 1.978 -6.101 20.412 1.00 63.06 399 LEU A C 1
ATOM 3255 O O . LEU A 1 399 ? 2.367 -5.839 19.279 1.00 63.06 399 LEU A O 1
ATOM 3259 N N . PHE A 1 400 ? 2.717 -6.778 21.291 1.00 60.66 400 PHE A N 1
ATOM 3260 C CA . PHE A 1 400 ? 4.008 -7.366 20.938 1.00 60.66 400 PHE A CA 1
ATOM 3261 C C . PHE A 1 400 ? 3.880 -8.443 19.868 1.00 60.66 400 PHE A C 1
ATOM 3263 O O . PHE A 1 400 ? 4.684 -8.468 18.952 1.00 60.66 400 PHE A O 1
ATOM 3270 N N . PHE A 1 401 ? 2.857 -9.299 19.943 1.00 57.56 401 PHE A N 1
ATOM 3271 C CA . PHE A 1 401 ? 2.641 -10.327 18.926 1.00 57.56 401 PHE A CA 1
ATOM 3272 C C . PHE A 1 401 ? 2.270 -9.710 17.573 1.00 57.56 401 PHE A C 1
ATOM 3274 O O . PHE A 1 401 ? 2.792 -10.130 16.551 1.00 57.56 401 PHE A O 1
ATOM 3281 N N . SER A 1 402 ? 1.426 -8.673 17.556 1.00 56.41 402 SER A N 1
ATOM 3282 C CA . SER A 1 402 ? 1.116 -7.943 16.321 1.00 56.41 402 SER A CA 1
ATOM 3283 C C . SER A 1 402 ? 2.319 -7.225 15.718 1.00 56.41 402 SER A C 1
ATOM 3285 O O . SER A 1 402 ? 2.455 -7.192 14.504 1.00 56.41 402 SER A O 1
ATOM 3287 N N . ALA A 1 403 ? 3.181 -6.648 16.550 1.00 57.97 403 ALA A N 1
ATOM 3288 C CA . ALA A 1 403 ? 4.389 -5.984 16.085 1.00 57.97 403 ALA A CA 1
ATOM 3289 C C . ALA A 1 403 ? 5.461 -6.979 15.641 1.00 57.97 403 ALA A C 1
ATOM 3291 O O . ALA A 1 403 ? 6.149 -6.734 14.666 1.00 57.97 403 ALA A O 1
ATOM 3292 N N . PHE A 1 404 ? 5.561 -8.126 16.312 1.00 61.75 404 PHE A N 1
ATOM 3293 C CA . PHE A 1 404 ? 6.391 -9.239 15.874 1.00 61.75 404 PHE A CA 1
ATOM 3294 C C . PHE A 1 404 ? 5.903 -9.792 14.533 1.00 61.75 404 PHE A C 1
ATOM 3296 O O . PHE A 1 404 ? 6.707 -9.995 13.640 1.00 61.75 404 PHE A O 1
ATOM 3303 N N . LEU A 1 405 ? 4.589 -9.965 14.351 1.00 59.16 405 LEU A N 1
ATOM 3304 C CA . LEU A 1 405 ? 4.001 -10.335 13.062 1.00 59.16 405 LEU A CA 1
ATOM 3305 C C . LEU A 1 405 ? 4.290 -9.269 11.996 1.00 59.16 405 LEU A C 1
ATOM 3307 O O . LEU A 1 405 ? 4.604 -9.609 10.866 1.00 59.16 405 LEU A O 1
ATOM 3311 N N . MET A 1 406 ? 4.208 -7.986 12.354 1.00 61.12 406 MET A N 1
ATOM 3312 C CA . MET A 1 406 ? 4.540 -6.872 11.465 1.00 61.12 406 MET A CA 1
ATOM 3313 C C . MET A 1 406 ? 6.020 -6.895 11.064 1.00 61.12 406 MET A C 1
ATOM 3315 O O . MET A 1 406 ? 6.321 -6.737 9.890 1.00 61.12 406 MET A O 1
ATOM 3319 N N . LEU A 1 407 ? 6.923 -7.162 12.009 1.00 60.59 407 LEU A N 1
ATOM 3320 C CA . LEU A 1 407 ? 8.353 -7.341 11.760 1.00 60.59 407 LEU A CA 1
ATOM 3321 C C . LEU A 1 407 ? 8.652 -8.585 10.934 1.00 60.59 407 LEU A C 1
ATOM 3323 O O . LEU A 1 407 ? 9.517 -8.547 10.074 1.00 60.59 407 LEU A O 1
ATOM 3327 N N . PHE A 1 408 ? 7.911 -9.664 11.162 1.00 60.81 408 PHE A N 1
ATOM 3328 C CA . PHE A 1 408 ? 8.024 -10.902 10.408 1.00 60.81 408 PHE A CA 1
ATOM 3329 C C . PHE A 1 408 ? 7.563 -10.709 8.960 1.00 60.81 408 PHE A C 1
ATOM 3331 O O . PHE A 1 408 ? 8.296 -11.040 8.036 1.00 60.81 408 PHE A O 1
ATOM 3338 N N . LEU A 1 409 ? 6.398 -10.093 8.744 1.00 57.69 409 LEU A N 1
ATOM 3339 C CA . LEU A 1 409 ? 5.897 -9.757 7.408 1.00 57.69 409 LEU A CA 1
ATOM 3340 C C . LEU A 1 409 ? 6.800 -8.746 6.698 1.00 57.69 409 LEU A C 1
ATOM 3342 O O . LEU A 1 409 ? 7.048 -8.898 5.509 1.00 57.69 409 LEU A O 1
ATOM 3346 N N . PHE A 1 410 ? 7.323 -7.755 7.425 1.00 59.91 410 PHE A N 1
ATOM 3347 C CA . PHE A 1 410 ? 8.311 -6.828 6.884 1.00 59.91 410 PHE A CA 1
ATOM 3348 C C . PHE A 1 410 ? 9.589 -7.574 6.499 1.00 59.91 410 PHE A C 1
ATOM 3350 O O . PHE A 1 410 ? 10.037 -7.421 5.377 1.00 59.91 410 PHE A O 1
ATOM 3357 N N . SER A 1 411 ? 10.111 -8.468 7.345 1.00 56.62 411 SER A N 1
ATOM 3358 C CA . SER A 1 411 ? 11.276 -9.293 7.006 1.00 56.62 411 SER A CA 1
ATOM 3359 C C . SER A 1 411 ? 11.027 -10.200 5.796 1.00 56.62 411 SER A C 1
ATOM 3361 O O . SER A 1 411 ? 11.890 -10.276 4.935 1.00 56.62 411 SER A O 1
ATOM 3363 N N . ILE A 1 412 ? 9.838 -10.799 5.651 1.00 56.28 412 ILE A N 1
ATOM 3364 C CA . ILE A 1 412 ? 9.453 -11.555 4.445 1.00 56.28 412 ILE A CA 1
ATOM 3365 C C . ILE A 1 412 ? 9.417 -10.644 3.214 1.00 56.28 412 ILE A C 1
ATOM 3367 O O . ILE A 1 412 ? 9.923 -11.035 2.170 1.00 56.28 412 ILE A O 1
ATOM 3371 N N . TYR A 1 413 ? 8.889 -9.421 3.333 1.00 55.66 413 TYR A N 1
ATOM 3372 C CA . TYR A 1 413 ? 8.971 -8.422 2.264 1.00 55.66 413 TYR A CA 1
ATOM 3373 C C . TYR A 1 413 ? 10.424 -8.090 1.896 1.00 55.66 413 TYR A C 1
ATOM 3375 O O . TYR A 1 413 ? 10.738 -7.946 0.720 1.00 55.66 413 TYR A O 1
ATOM 3383 N N . LEU A 1 414 ? 11.329 -8.031 2.879 1.00 53.16 414 LEU A N 1
ATOM 3384 C CA . LEU A 1 414 ? 12.759 -7.850 2.618 1.00 53.16 414 LEU A CA 1
ATOM 3385 C C . LEU A 1 414 ? 13.350 -9.037 1.832 1.00 53.16 414 LEU A C 1
ATOM 3387 O O . LEU A 1 414 ? 14.217 -8.828 0.994 1.00 53.16 414 LEU A O 1
ATOM 3391 N N . PHE A 1 415 ? 12.848 -10.257 2.052 1.00 51.47 415 PHE A N 1
ATOM 3392 C CA . PHE A 1 415 ? 13.260 -11.478 1.342 1.00 51.47 415 PHE A CA 1
ATOM 3393 C C . PHE A 1 415 ? 12.572 -11.701 -0.012 1.00 51.47 415 PHE A C 1
ATOM 3395 O O . PHE A 1 415 ? 13.079 -12.462 -0.824 1.00 51.47 415 PHE A O 1
ATOM 3402 N N . GLN A 1 416 ? 11.470 -11.002 -0.305 1.00 49.22 416 GLN A N 1
ATOM 3403 C CA . GLN A 1 416 ? 10.790 -10.948 -1.617 1.00 49.22 416 GLN A CA 1
ATOM 3404 C C . GLN A 1 416 ? 11.668 -10.443 -2.759 1.00 49.22 416 GLN A C 1
ATOM 3406 O O . GLN A 1 416 ? 11.263 -10.282 -3.914 1.00 49.22 416 GLN A O 1
ATOM 3411 N N . MET A 1 417 ? 12.864 -10.064 -2.378 1.00 49.59 417 MET A N 1
ATOM 3412 C CA . MET A 1 417 ? 13.863 -9.647 -3.274 1.00 49.59 417 MET A CA 1
ATOM 3413 C C . MET A 1 417 ? 14.230 -10.830 -4.204 1.00 49.59 417 MET A C 1
ATOM 3415 O O . MET A 1 417 ? 14.175 -10.628 -5.402 1.00 49.59 417 MET A O 1
ATOM 3419 N N . ASP A 1 418 ? 14.347 -12.082 -3.761 1.00 44.81 418 ASP A N 1
ATOM 3420 C CA . ASP A 1 418 ? 14.722 -13.186 -4.664 1.00 44.81 418 ASP A CA 1
ATOM 3421 C C . ASP A 1 418 ? 13.520 -13.856 -5.337 1.00 44.81 418 ASP A C 1
ATOM 3423 O O . ASP A 1 418 ? 12.747 -14.579 -4.701 1.00 44.81 418 ASP A O 1
ATOM 3427 N N . ILE A 1 419 ? 13.428 -13.731 -6.658 1.00 42.75 419 ILE A N 1
ATOM 3428 C CA . ILE A 1 419 ? 13.105 -14.904 -7.469 1.00 42.75 419 ILE A CA 1
ATOM 3429 C C . ILE A 1 419 ? 14.273 -15.058 -8.415 1.00 42.75 419 ILE A C 1
ATOM 3431 O O . ILE A 1 419 ? 14.433 -14.294 -9.357 1.00 42.75 419 ILE A O 1
ATOM 3435 N N . GLU A 1 420 ? 15.099 -16.030 -8.075 1.00 39.69 420 GLU A N 1
ATOM 3436 C CA . GLU A 1 420 ? 16.273 -16.499 -8.784 1.00 39.69 420 GLU A CA 1
ATOM 3437 C C . GLU A 1 420 ? 15.971 -16.674 -10.287 1.00 39.69 420 GLU A C 1
ATOM 3439 O O . GLU A 1 420 ? 15.501 -17.720 -10.735 1.00 39.69 420 GLU A O 1
ATOM 3444 N N . TYR A 1 421 ? 16.227 -15.634 -11.085 1.00 44.53 421 TYR A N 1
ATOM 3445 C CA . TYR A 1 421 ? 16.513 -15.802 -12.504 1.00 44.53 421 TYR A CA 1
ATOM 3446 C C . TYR A 1 421 ? 17.952 -16.304 -12.538 1.00 44.53 421 TYR A C 1
ATOM 3448 O O . TYR A 1 421 ? 18.899 -15.540 -12.364 1.00 44.53 421 TYR A O 1
ATOM 3456 N N . SER A 1 422 ? 18.116 -17.624 -12.625 1.00 51.62 422 SER A N 1
ATOM 3457 C CA . SER A 1 422 ? 19.437 -18.253 -12.647 1.00 51.62 422 SER A CA 1
ATOM 3458 C C . SER A 1 422 ? 20.351 -17.558 -13.670 1.00 51.62 422 SER A C 1
ATOM 3460 O O . SER A 1 422 ? 19.892 -17.167 -14.747 1.00 51.62 422 SER A O 1
ATOM 3462 N N . GLN A 1 423 ? 21.651 -17.427 -13.385 1.00 55.03 423 GLN A N 1
ATOM 3463 C CA . GLN A 1 423 ? 22.626 -16.953 -14.386 1.00 55.03 423 GLN A CA 1
ATOM 3464 C C . GLN A 1 423 ? 22.473 -17.708 -15.721 1.00 55.03 423 GLN A C 1
ATOM 3466 O O . GLN A 1 423 ? 22.588 -17.115 -16.788 1.00 55.03 423 GLN A O 1
ATOM 3471 N N . GLN A 1 424 ? 22.082 -18.986 -15.659 1.00 53.69 424 GLN A N 1
ATOM 3472 C CA . GLN A 1 424 ? 21.783 -19.818 -16.819 1.00 53.69 424 GLN A CA 1
ATOM 3473 C C . GLN A 1 424 ? 20.657 -19.262 -17.703 1.00 53.69 424 GLN A C 1
ATOM 3475 O O . GLN A 1 424 ? 20.802 -19.226 -18.921 1.00 53.69 424 GLN A O 1
ATOM 3480 N N . SER A 1 425 ? 19.549 -18.797 -17.122 1.00 56.44 425 SER A N 1
ATOM 3481 C CA . SER A 1 425 ? 18.457 -18.183 -17.894 1.00 56.44 425 SER A CA 1
ATOM 3482 C C . SER A 1 425 ? 18.875 -16.877 -18.578 1.00 56.44 425 SER A C 1
ATOM 3484 O O . SER A 1 425 ? 18.383 -16.594 -19.661 1.00 56.44 425 SER A O 1
ATOM 3486 N N . ARG A 1 426 ? 19.835 -16.132 -18.009 1.00 59.28 426 ARG A N 1
ATOM 3487 C CA . ARG A 1 426 ? 20.389 -14.907 -18.620 1.00 59.28 426 ARG A CA 1
ATOM 3488 C C . ARG A 1 426 ? 21.338 -15.211 -19.773 1.00 59.28 426 ARG A C 1
ATOM 3490 O O . ARG A 1 426 ? 21.266 -14.589 -20.823 1.00 59.28 426 ARG A O 1
ATOM 3497 N N . ILE A 1 427 ? 22.205 -16.206 -19.594 1.00 64.06 427 ILE A N 1
ATOM 3498 C CA . ILE A 1 427 ? 23.053 -16.706 -20.682 1.00 64.06 427 ILE A CA 1
ATOM 3499 C C . ILE A 1 427 ? 22.172 -17.187 -21.840 1.00 64.06 427 ILE A C 1
ATOM 3501 O O . ILE A 1 427 ? 22.486 -16.923 -22.993 1.00 64.06 427 ILE A O 1
ATOM 3505 N N . THR A 1 428 ? 21.044 -17.833 -21.531 1.00 66.62 428 THR A N 1
ATOM 3506 C CA . THR A 1 428 ? 20.087 -18.298 -22.545 1.00 66.62 428 THR A CA 1
ATOM 3507 C C . THR A 1 428 ? 19.420 -17.125 -23.273 1.00 66.62 428 THR A C 1
ATOM 3509 O O . THR A 1 428 ? 19.406 -17.133 -24.497 1.00 66.62 428 THR A O 1
ATOM 3512 N N . SER A 1 429 ? 18.961 -16.083 -22.566 1.00 64.88 429 SER A N 1
ATOM 3513 C CA . SER A 1 429 ? 18.346 -14.909 -23.211 1.00 64.88 429 SER A CA 1
ATOM 3514 C C . SER A 1 429 ? 19.328 -14.133 -24.094 1.00 64.88 429 SER A C 1
ATOM 3516 O O . SER A 1 429 ? 18.989 -13.777 -25.217 1.00 64.88 429 SER A O 1
ATOM 3518 N N . TYR A 1 430 ? 20.565 -13.914 -23.634 1.00 67.31 430 TYR A N 1
ATOM 3519 C CA . TYR A 1 430 ? 21.583 -13.251 -24.458 1.00 67.31 430 TYR A CA 1
ATOM 3520 C C . TYR A 1 430 ? 22.016 -14.119 -25.644 1.00 67.31 430 TYR A C 1
ATOM 3522 O O . TYR A 1 430 ? 22.302 -13.593 -26.715 1.00 67.31 430 TYR A O 1
ATOM 3530 N N . ALA A 1 431 ? 22.051 -15.446 -25.483 1.00 71.88 431 ALA A N 1
ATOM 3531 C CA . ALA A 1 431 ? 22.335 -16.357 -26.587 1.00 71.88 431 ALA A CA 1
ATOM 3532 C C . ALA A 1 431 ? 21.240 -16.310 -27.665 1.00 71.88 431 ALA A C 1
ATOM 3534 O O . ALA A 1 431 ? 21.568 -16.285 -28.850 1.00 71.88 431 ALA A O 1
ATOM 3535 N N . GLU A 1 432 ? 19.966 -16.239 -27.269 1.00 69.19 432 GLU A N 1
ATOM 3536 C CA . GLU A 1 432 ? 18.842 -16.037 -28.193 1.00 69.19 432 GLU A CA 1
ATOM 3537 C C . GLU A 1 432 ? 18.950 -14.685 -28.919 1.00 69.19 432 GLU A C 1
ATOM 3539 O O . GLU A 1 432 ? 18.785 -14.620 -30.138 1.00 69.19 432 GLU A O 1
ATOM 3544 N N . GLU A 1 433 ? 19.296 -13.613 -28.202 1.00 67.19 433 GLU A N 1
ATOM 3545 C CA . GLU A 1 433 ? 19.503 -12.278 -28.776 1.00 67.19 433 GLU A CA 1
ATOM 3546 C C . GLU A 1 433 ? 20.679 -12.240 -29.768 1.00 67.19 433 GLU A C 1
ATOM 3548 O O . GLU A 1 433 ? 20.569 -11.664 -30.854 1.00 67.19 433 GLU A O 1
ATOM 3553 N N . TYR A 1 434 ? 21.785 -12.908 -29.438 1.00 75.06 434 TYR A N 1
ATOM 3554 C CA . TYR A 1 434 ? 22.937 -13.073 -30.323 1.00 75.06 434 TYR A CA 1
ATOM 3555 C C . TYR A 1 434 ? 22.585 -13.875 -31.586 1.00 75.06 434 TYR A C 1
ATOM 3557 O O . TYR A 1 434 ? 23.014 -13.529 -32.691 1.00 75.06 434 TYR A O 1
ATOM 3565 N N . GLU A 1 435 ? 21.792 -14.942 -31.462 1.00 72.44 435 GLU A N 1
ATOM 3566 C CA . GLU A 1 435 ? 21.338 -15.730 -32.611 1.00 72.44 435 GLU A CA 1
ATOM 3567 C C . GLU A 1 435 ? 20.453 -14.893 -33.547 1.00 72.44 435 GLU A C 1
ATOM 3569 O O . GLU A 1 435 ? 20.646 -14.912 -34.765 1.00 72.44 435 GLU A O 1
ATOM 3574 N N . GLN A 1 436 ? 19.554 -14.079 -32.987 1.00 68.62 436 GLN A N 1
ATOM 3575 C CA . GLN A 1 436 ? 18.723 -13.149 -33.754 1.00 68.62 436 GLN A CA 1
ATOM 3576 C C . GLN A 1 436 ? 19.557 -12.085 -34.481 1.00 68.62 436 GLN A C 1
ATOM 3578 O O . GLN A 1 436 ? 19.337 -11.859 -35.672 1.00 68.62 436 GLN A O 1
ATOM 3583 N N . HIS A 1 437 ? 20.550 -11.479 -33.821 1.00 68.00 437 HIS A N 1
ATOM 3584 C CA . HIS A 1 437 ? 21.436 -10.493 -34.457 1.00 68.00 437 HIS A CA 1
ATOM 3585 C C . HIS A 1 437 ? 22.213 -11.093 -35.632 1.00 68.00 437 HIS A C 1
ATOM 3587 O O . HIS A 1 437 ? 22.337 -10.457 -36.677 1.00 68.00 437 HIS A O 1
ATOM 3593 N N . ASN A 1 438 ? 22.670 -12.343 -35.518 1.00 74.25 438 ASN A N 1
ATOM 3594 C CA . ASN A 1 438 ? 23.339 -13.027 -36.627 1.00 74.25 438 ASN A CA 1
ATOM 3595 C C . ASN A 1 438 ? 22.396 -13.320 -37.801 1.00 74.25 438 ASN A C 1
ATOM 3597 O O . ASN A 1 438 ? 22.794 -13.167 -38.956 1.00 74.25 438 ASN A O 1
ATOM 3601 N N . GLN A 1 439 ? 21.143 -13.697 -37.532 1.00 71.94 439 GLN A N 1
ATOM 3602 C CA . GLN A 1 439 ? 20.137 -13.885 -38.583 1.00 71.94 439 GLN A CA 1
ATOM 3603 C C . GLN A 1 439 ? 19.812 -12.565 -39.297 1.00 71.94 439 GLN A C 1
ATOM 3605 O O . GLN A 1 439 ? 19.688 -12.530 -40.524 1.00 71.94 439 GLN A O 1
ATOM 3610 N N . VAL A 1 440 ? 19.705 -11.461 -38.550 1.00 68.62 440 VAL A N 1
ATOM 3611 C CA . VAL A 1 440 ? 19.521 -10.118 -39.118 1.00 68.62 440 VAL A CA 1
ATOM 3612 C C . VAL A 1 440 ? 20.739 -9.723 -39.951 1.00 68.62 440 VAL A C 1
ATOM 3614 O O . VAL A 1 440 ? 20.567 -9.308 -41.094 1.00 68.62 440 VAL A O 1
ATOM 3617 N N . LEU A 1 441 ? 21.959 -9.931 -39.450 1.00 72.38 441 LEU A N 1
ATOM 3618 C CA . LEU A 1 441 ? 23.195 -9.654 -40.182 1.00 72.38 441 LEU A CA 1
ATOM 3619 C C . LEU A 1 441 ? 23.253 -10.419 -41.513 1.00 72.38 441 LEU A C 1
ATOM 3621 O O . LEU A 1 441 ? 23.572 -9.833 -42.548 1.00 72.38 441 LEU A O 1
ATOM 3625 N N . GLU A 1 442 ? 22.898 -11.706 -41.519 1.00 72.94 442 GLU A N 1
ATOM 3626 C CA . GLU A 1 442 ? 22.857 -12.532 -42.732 1.00 72.94 442 GLU A CA 1
ATOM 3627 C C . GLU A 1 442 ? 21.832 -12.002 -43.750 1.00 72.94 442 GLU A C 1
ATOM 3629 O O . GLU A 1 442 ? 22.117 -11.918 -44.948 1.00 72.94 442 GLU A O 1
ATOM 3634 N N . ASN A 1 443 ? 20.658 -11.584 -43.278 1.00 69.94 443 ASN A N 1
ATOM 3635 C CA . ASN A 1 443 ? 19.594 -11.021 -44.108 1.00 69.94 443 ASN A CA 1
ATOM 3636 C C . ASN A 1 443 ? 19.967 -9.649 -44.691 1.00 69.94 443 ASN A C 1
ATOM 3638 O O . ASN A 1 443 ? 19.800 -9.422 -45.888 1.00 69.94 443 ASN A O 1
ATOM 3642 N N . VAL A 1 444 ? 20.519 -8.759 -43.869 1.00 65.88 444 VAL A N 1
ATOM 3643 C CA . VAL A 1 444 ? 20.939 -7.400 -44.244 1.00 65.88 444 VAL A CA 1
ATOM 3644 C C . VAL A 1 444 ? 22.123 -7.450 -45.222 1.00 65.88 444 VAL A C 1
ATOM 3646 O O . VAL A 1 444 ? 22.135 -6.732 -46.224 1.00 65.88 444 VAL A O 1
ATOM 3649 N N . THR A 1 445 ? 23.058 -8.387 -45.025 1.00 71.94 445 THR A N 1
ATOM 3650 C CA . THR A 1 445 ? 24.169 -8.636 -45.962 1.00 71.94 445 THR A CA 1
ATOM 3651 C C . THR A 1 445 ? 23.665 -9.163 -47.310 1.00 71.94 445 THR A C 1
ATOM 3653 O O . THR A 1 445 ? 24.143 -8.746 -48.363 1.00 71.94 445 THR A O 1
ATOM 3656 N N . ARG A 1 446 ? 22.661 -10.053 -47.310 1.00 69.69 446 ARG A N 1
ATOM 3657 C CA . ARG A 1 446 ? 22.042 -10.583 -48.542 1.00 69.69 446 ARG A CA 1
ATOM 3658 C C . ARG A 1 446 ? 21.244 -9.540 -49.321 1.00 69.69 446 ARG A C 1
ATOM 3660 O O . ARG A 1 446 ? 21.161 -9.640 -50.542 1.00 69.69 446 ARG A O 1
ATOM 3667 N N . MET A 1 447 ? 20.644 -8.576 -48.628 1.00 61.16 447 MET A N 1
ATOM 3668 C CA . MET A 1 447 ? 19.797 -7.537 -49.223 1.00 61.16 447 MET A CA 1
ATOM 3669 C C . MET A 1 447 ? 20.577 -6.293 -49.684 1.00 61.16 447 MET A C 1
ATOM 3671 O O . MET A 1 447 ? 19.986 -5.428 -50.323 1.00 61.16 447 MET A O 1
ATOM 3675 N N . GLY A 1 448 ? 21.889 -6.215 -49.419 1.00 71.31 448 GLY A N 1
ATOM 3676 C CA . GLY A 1 448 ? 22.752 -5.138 -49.920 1.00 71.31 448 GLY A CA 1
ATOM 3677 C C . GLY A 1 448 ? 22.559 -3.794 -49.211 1.00 71.31 448 GLY A C 1
ATOM 3678 O O . GLY A 1 448 ? 22.626 -2.749 -49.854 1.00 71.31 448 GLY A O 1
ATOM 3679 N N . PHE A 1 449 ? 22.287 -3.816 -47.905 1.00 65.06 449 PHE A N 1
ATOM 3680 C CA . PHE A 1 449 ? 22.194 -2.607 -47.082 1.00 65.06 449 PHE A CA 1
ATOM 3681 C C . PHE A 1 449 ? 23.551 -1.879 -46.952 1.00 65.06 449 PHE A C 1
ATOM 3683 O O . PHE A 1 449 ? 24.594 -2.477 -47.227 1.00 65.06 449 PHE A O 1
ATOM 3690 N N . PRO A 1 450 ? 23.559 -0.600 -46.524 1.00 73.88 450 PRO A N 1
ATOM 3691 C CA . PRO A 1 450 ? 24.782 0.191 -46.375 1.00 73.88 450 PRO A CA 1
ATOM 3692 C C . PRO A 1 450 ? 25.834 -0.485 -45.479 1.00 73.88 450 PRO A C 1
ATOM 3694 O O . PRO A 1 450 ? 25.491 -1.052 -44.440 1.00 73.88 450 PRO A O 1
ATOM 3697 N N . GLU A 1 451 ? 27.120 -0.378 -45.843 1.00 73.75 451 GLU A N 1
ATOM 3698 C CA . GLU A 1 451 ? 28.233 -0.990 -45.089 1.00 73.75 451 GLU A CA 1
ATOM 3699 C C . GLU A 1 451 ? 28.275 -0.546 -43.621 1.00 73.75 451 GLU A C 1
ATOM 3701 O O . GLU A 1 451 ? 28.566 -1.362 -42.752 1.00 73.75 451 GLU A O 1
ATOM 3706 N N . GLU A 1 452 ? 27.908 0.704 -43.334 1.00 68.69 452 GLU A N 1
ATOM 3707 C CA . GLU A 1 452 ? 27.843 1.262 -41.975 1.00 68.69 452 GLU A CA 1
ATOM 3708 C C . GLU A 1 452 ? 26.771 0.579 -41.101 1.00 68.69 452 GLU A C 1
ATOM 3710 O O . GLU A 1 452 ? 26.943 0.393 -39.895 1.00 68.69 452 GLU A O 1
ATOM 3715 N N . MET A 1 453 ? 25.671 0.128 -41.712 1.00 61.94 453 MET A N 1
ATOM 3716 C CA . MET A 1 453 ? 24.623 -0.627 -41.020 1.00 61.94 453 MET A CA 1
ATOM 3717 C C . MET A 1 453 ? 25.068 -2.071 -40.760 1.00 61.94 453 MET A C 1
ATOM 3719 O O . MET A 1 453 ? 24.824 -2.622 -39.688 1.00 61.94 453 MET A O 1
ATOM 3723 N N . ILE A 1 454 ? 25.765 -2.674 -41.728 1.00 70.44 454 ILE A N 1
ATOM 3724 C CA . ILE A 1 454 ? 26.325 -4.025 -41.602 1.00 70.44 454 ILE A CA 1
ATOM 3725 C C . ILE A 1 454 ? 27.414 -4.056 -40.520 1.00 70.44 454 ILE A C 1
ATOM 3727 O O . ILE A 1 454 ? 27.443 -4.994 -39.724 1.00 70.44 454 ILE A O 1
ATOM 3731 N N . SER A 1 455 ? 28.285 -3.041 -40.453 1.00 76.06 455 SER A N 1
ATOM 3732 C CA . SER A 1 455 ? 29.312 -2.943 -39.408 1.00 76.06 455 SER A CA 1
ATOM 3733 C C . SER A 1 455 ? 28.691 -2.763 -38.027 1.00 76.06 455 SER A C 1
ATOM 3735 O O . SER A 1 455 ? 29.063 -3.474 -37.105 1.00 76.06 455 SER A O 1
ATOM 3737 N N . THR A 1 456 ? 27.668 -1.915 -37.911 1.00 70.44 456 THR A N 1
ATOM 3738 C CA . THR A 1 456 ? 26.956 -1.668 -36.649 1.00 70.44 456 THR A CA 1
ATOM 3739 C C . THR A 1 456 ? 26.345 -2.940 -36.058 1.00 70.44 456 THR A C 1
ATOM 3741 O O . THR A 1 456 ? 26.572 -3.264 -34.894 1.00 70.44 456 THR A O 1
ATOM 3744 N N . ILE A 1 457 ? 25.614 -3.708 -36.871 1.00 69.69 457 ILE A N 1
ATOM 3745 C CA . ILE A 1 457 ? 24.976 -4.959 -36.427 1.00 69.69 457 ILE A CA 1
ATOM 3746 C C . ILE A 1 457 ? 26.037 -6.009 -36.065 1.00 69.69 457 ILE A C 1
ATOM 3748 O O . ILE A 1 457 ? 25.853 -6.804 -35.141 1.00 69.69 457 ILE A O 1
ATOM 3752 N N . LYS A 1 458 ? 27.164 -6.015 -36.785 1.00 78.56 458 LYS A N 1
ATOM 3753 C CA . LYS A 1 458 ? 28.286 -6.913 -36.514 1.00 78.56 458 LYS A CA 1
ATOM 3754 C C . LYS A 1 458 ? 28.972 -6.585 -35.185 1.00 78.56 458 LYS A C 1
ATOM 3756 O O . LYS A 1 458 ? 29.240 -7.510 -34.422 1.00 78.56 458 LYS A O 1
ATOM 3761 N N . ASP A 1 459 ? 29.201 -5.308 -34.898 1.00 78.25 459 ASP A N 1
ATOM 3762 C CA . ASP A 1 459 ? 29.815 -4.851 -33.649 1.00 78.25 459 ASP A CA 1
ATOM 3763 C C . ASP A 1 459 ? 28.902 -5.159 -32.447 1.00 78.25 459 ASP A C 1
ATOM 3765 O O . ASP A 1 459 ? 29.360 -5.712 -31.446 1.00 78.25 459 ASP A O 1
ATOM 3769 N N . GLN A 1 460 ? 27.586 -4.946 -32.579 1.00 75.81 460 GLN A N 1
ATOM 3770 C CA . GLN A 1 460 ? 26.595 -5.337 -31.564 1.00 75.81 460 GLN A CA 1
ATOM 3771 C C . GLN A 1 460 ? 26.594 -6.849 -31.293 1.00 75.81 460 GLN A C 1
ATOM 3773 O O . GLN A 1 460 ? 26.605 -7.277 -30.135 1.00 75.81 460 GLN A O 1
ATOM 3778 N N . ALA A 1 461 ? 26.625 -7.672 -32.346 1.00 75.81 461 ALA A N 1
ATOM 3779 C CA . ALA A 1 461 ? 26.717 -9.123 -32.204 1.00 75.81 461 ALA A CA 1
ATOM 3780 C C . ALA A 1 461 ? 28.030 -9.547 -31.517 1.00 75.81 461 ALA A C 1
ATOM 3782 O O . ALA A 1 461 ? 28.032 -10.468 -30.697 1.00 75.81 461 ALA A O 1
ATOM 3783 N N . GLU A 1 462 ? 29.143 -8.873 -31.813 1.00 84.12 462 GLU A N 1
ATOM 3784 C CA . GLU A 1 462 ? 30.439 -9.133 -31.184 1.00 84.12 462 GLU A CA 1
ATOM 3785 C C . GLU A 1 462 ? 30.443 -8.759 -29.694 1.00 84.12 462 GLU A C 1
ATOM 3787 O O . GLU A 1 462 ? 30.907 -9.548 -28.868 1.00 84.12 462 GLU A O 1
ATOM 3792 N N . TRP A 1 463 ? 29.859 -7.620 -29.314 1.00 81.69 463 TRP A N 1
ATOM 3793 C CA . TRP A 1 463 ? 29.725 -7.235 -27.906 1.00 81.69 463 TRP A CA 1
ATOM 3794 C C . TRP A 1 463 ? 28.797 -8.169 -27.127 1.00 81.69 463 TRP A C 1
ATOM 3796 O O . TRP A 1 463 ? 29.150 -8.571 -26.019 1.00 81.69 463 TRP A O 1
ATOM 3806 N N . LEU A 1 464 ? 27.669 -8.597 -27.707 1.00 77.06 464 LEU A N 1
ATOM 3807 C CA . LEU A 1 464 ? 26.784 -9.604 -27.102 1.00 77.06 464 LEU A CA 1
ATOM 3808 C C . LEU A 1 464 ? 27.507 -10.935 -26.878 1.00 77.06 464 LEU A C 1
ATOM 3810 O O . LEU A 1 464 ? 27.392 -11.539 -25.811 1.00 77.06 464 LEU A O 1
ATOM 3814 N N . LYS A 1 465 ? 28.305 -11.376 -27.854 1.00 83.38 465 LYS A N 1
ATOM 3815 C CA . LYS A 1 465 ? 29.123 -12.583 -27.722 1.00 83.38 465 LYS A CA 1
ATOM 3816 C C . LYS A 1 465 ? 30.159 -12.449 -26.608 1.00 83.38 465 LYS A C 1
ATOM 3818 O O . LYS A 1 465 ? 30.253 -13.332 -25.759 1.00 83.38 465 LYS A O 1
ATOM 3823 N N . ASN A 1 466 ? 30.885 -11.333 -26.578 1.00 83.62 466 ASN A N 1
ATOM 3824 C CA . ASN A 1 466 ? 31.860 -11.048 -25.528 1.00 83.62 466 ASN A CA 1
ATOM 3825 C C . ASN A 1 466 ? 31.189 -11.019 -24.148 1.00 83.62 466 ASN A C 1
ATOM 3827 O O . ASN A 1 466 ? 31.730 -11.578 -23.200 1.00 83.62 466 ASN A O 1
ATOM 3831 N N . ARG A 1 467 ? 29.969 -10.476 -24.045 1.00 77.81 467 ARG A N 1
ATOM 3832 C CA . ARG A 1 467 ? 29.165 -10.499 -22.816 1.00 77.81 467 ARG A CA 1
ATOM 3833 C C . ARG A 1 467 ? 28.839 -11.924 -22.364 1.00 77.81 467 ARG A C 1
ATOM 3835 O O . ARG A 1 467 ? 28.998 -12.239 -21.186 1.00 77.81 467 ARG A O 1
ATOM 3842 N N . ILE A 1 468 ? 28.403 -12.788 -23.284 1.00 77.62 468 ILE A N 1
ATOM 3843 C CA . ILE A 1 468 ? 28.101 -14.204 -23.009 1.00 77.62 468 ILE A CA 1
ATOM 3844 C C . ILE A 1 468 ? 29.357 -14.945 -22.535 1.00 77.62 468 ILE A C 1
ATOM 3846 O O . ILE A 1 468 ? 29.312 -15.655 -21.528 1.00 77.62 468 ILE A O 1
ATOM 3850 N N . ASP A 1 469 ? 30.481 -14.760 -23.226 1.00 81.69 469 ASP A N 1
ATOM 3851 C CA . ASP A 1 469 ? 31.754 -15.402 -22.889 1.00 81.69 469 ASP A CA 1
ATOM 3852 C C . ASP A 1 469 ? 32.280 -14.919 -21.527 1.00 81.69 469 ASP A C 1
ATOM 3854 O O . ASP A 1 469 ? 32.712 -15.728 -20.701 1.00 81.69 469 ASP A O 1
ATOM 3858 N N . SER A 1 470 ? 32.171 -13.622 -21.237 1.00 79.69 470 SER A N 1
ATOM 3859 C CA . SER A 1 470 ? 32.515 -13.042 -19.936 1.00 79.69 470 SER A CA 1
ATOM 3860 C C . SER A 1 470 ? 31.610 -13.546 -18.806 1.00 79.69 470 SER A C 1
ATOM 3862 O O . SER A 1 470 ? 32.114 -13.865 -17.729 1.00 79.69 470 SER A O 1
ATOM 3864 N N . LEU A 1 471 ? 30.302 -13.717 -19.040 1.00 73.56 471 LEU A N 1
ATOM 3865 C CA . LEU A 1 471 ? 29.382 -14.323 -18.066 1.00 73.56 471 LEU A CA 1
ATOM 3866 C C . LEU A 1 471 ? 29.716 -15.798 -17.794 1.00 73.56 471 LEU A C 1
ATOM 3868 O O . LEU A 1 471 ? 29.748 -16.211 -16.634 1.00 73.56 471 LEU A O 1
ATOM 3872 N N . ASN A 1 472 ? 30.018 -16.579 -18.837 1.00 76.19 472 ASN A N 1
ATOM 3873 C CA . ASN A 1 472 ? 30.435 -17.981 -18.709 1.00 76.19 472 ASN A CA 1
ATOM 3874 C C . ASN A 1 472 ? 31.748 -18.127 -17.921 1.00 76.19 472 ASN A C 1
ATOM 3876 O O . ASN A 1 472 ? 31.907 -19.075 -17.150 1.00 76.19 472 ASN A O 1
ATOM 3880 N N . ASN A 1 473 ? 32.670 -17.176 -18.091 1.00 79.38 473 ASN A N 1
ATOM 3881 C CA . ASN A 1 473 ? 33.979 -17.163 -17.436 1.00 79.38 473 ASN A CA 1
ATOM 3882 C C . ASN A 1 473 ? 34.001 -16.412 -16.090 1.00 79.38 473 ASN A C 1
ATOM 3884 O O . ASN A 1 473 ? 35.056 -16.342 -15.461 1.00 79.38 473 ASN A O 1
ATOM 3888 N N . GLN A 1 474 ? 32.865 -15.868 -15.633 1.00 69.94 474 GLN A N 1
ATOM 3889 C CA . GLN A 1 474 ? 32.749 -15.028 -14.427 1.00 69.94 474 GLN A CA 1
ATOM 3890 C C . GLN A 1 474 ? 33.654 -13.775 -14.438 1.00 69.94 474 GLN A C 1
ATOM 3892 O O . GLN A 1 474 ? 34.046 -13.265 -13.386 1.00 69.94 474 GLN A O 1
ATOM 3897 N N . ASP A 1 475 ? 33.969 -13.261 -15.628 1.00 77.50 475 ASP A N 1
ATOM 3898 C CA . ASP A 1 475 ? 34.728 -12.028 -15.838 1.00 77.50 475 ASP A CA 1
ATOM 3899 C C . ASP A 1 475 ? 33.781 -10.819 -15.875 1.00 77.50 475 ASP A C 1
ATOM 3901 O O . ASP A 1 475 ? 33.338 -10.368 -16.930 1.00 77.50 475 ASP A O 1
ATOM 3905 N N . TYR A 1 476 ? 33.459 -10.280 -14.699 1.00 72.75 476 TYR A N 1
ATOM 3906 C CA . TYR A 1 476 ? 32.546 -9.140 -14.573 1.00 72.75 476 TYR A CA 1
ATOM 3907 C C . TYR A 1 476 ? 33.067 -7.858 -15.237 1.00 72.75 476 TYR A C 1
ATOM 3909 O O . TYR A 1 476 ? 32.262 -7.063 -15.717 1.00 72.75 476 TYR A O 1
ATOM 3917 N N . SER A 1 477 ? 34.387 -7.657 -15.312 1.00 75.94 477 SER A N 1
ATOM 3918 C CA . SER A 1 477 ? 34.966 -6.520 -16.041 1.00 75.94 477 SER A CA 1
ATOM 3919 C C . SER A 1 477 ? 34.668 -6.597 -17.536 1.00 75.94 477 SER A C 1
ATOM 3921 O O . SER A 1 477 ? 34.285 -5.592 -18.131 1.00 75.94 477 SER A O 1
ATOM 3923 N N . GLY A 1 478 ? 34.770 -7.789 -18.130 1.00 78.50 478 GLY A N 1
ATOM 3924 C CA . GLY A 1 478 ? 34.391 -8.010 -19.525 1.00 78.50 478 GLY A CA 1
ATOM 3925 C C . GLY A 1 478 ? 32.897 -7.785 -19.783 1.00 78.50 478 GLY A C 1
ATOM 3926 O O . GLY A 1 478 ? 32.537 -7.190 -20.799 1.00 78.50 478 GLY A O 1
ATOM 3927 N N . VAL A 1 479 ? 32.028 -8.151 -18.829 1.00 75.81 479 VAL A N 1
ATOM 3928 C CA . VAL A 1 479 ? 30.579 -7.872 -18.907 1.00 75.81 479 VAL A CA 1
ATOM 3929 C C . VAL A 1 479 ? 30.308 -6.368 -18.938 1.00 75.81 479 VAL A C 1
ATOM 3931 O O . VAL A 1 479 ? 29.667 -5.896 -19.875 1.00 75.81 479 VAL A O 1
ATOM 3934 N N . VAL A 1 480 ? 30.840 -5.608 -17.974 1.00 80.00 480 VAL A N 1
ATOM 3935 C CA . VAL A 1 480 ? 30.653 -4.146 -17.904 1.00 80.00 480 VAL A CA 1
ATOM 3936 C C . VAL A 1 480 ? 31.208 -3.464 -19.151 1.00 80.00 480 VAL A C 1
ATOM 3938 O O . VAL A 1 480 ? 30.560 -2.585 -19.710 1.00 80.00 480 VAL A O 1
ATOM 3941 N N . GLN A 1 481 ? 32.374 -3.902 -19.628 1.00 84.25 481 GLN A N 1
ATOM 3942 C CA . GLN A 1 481 ? 32.985 -3.367 -20.840 1.00 84.25 481 GLN A CA 1
ATOM 3943 C C . GLN A 1 481 ? 32.100 -3.596 -22.072 1.00 84.25 481 GLN A C 1
ATOM 3945 O O . GLN A 1 481 ? 31.881 -2.665 -22.838 1.00 84.25 481 GLN A O 1
ATOM 3950 N N . SER A 1 482 ? 31.570 -4.806 -22.260 1.00 80.75 482 SER A N 1
ATOM 3951 C CA . SER A 1 482 ? 30.676 -5.104 -23.387 1.00 80.75 482 SER A CA 1
ATOM 3952 C C . SER A 1 482 ? 29.359 -4.321 -23.328 1.00 80.75 482 SER A C 1
ATOM 3954 O O . SER A 1 482 ? 28.888 -3.834 -24.351 1.00 80.75 482 SER A O 1
ATOM 3956 N N . GLU A 1 483 ? 28.790 -4.150 -22.133 1.00 80.00 483 GLU A N 1
ATOM 3957 C CA . GLU A 1 483 ? 27.554 -3.393 -21.927 1.00 80.00 483 GLU A CA 1
ATOM 3958 C C . GLU A 1 483 ? 27.770 -1.889 -22.134 1.00 80.00 483 GLU A C 1
ATOM 3960 O O . GLU A 1 483 ? 26.931 -1.227 -22.741 1.00 80.00 483 GLU A O 1
ATOM 3965 N N . TYR A 1 484 ? 28.925 -1.364 -21.712 1.00 85.50 484 TYR A N 1
ATOM 3966 C CA . TYR A 1 484 ? 29.322 0.018 -21.965 1.00 85.50 484 TYR A CA 1
ATOM 3967 C C . TYR A 1 484 ? 29.382 0.334 -23.461 1.00 85.50 484 TYR A C 1
ATOM 3969 O O . TYR A 1 484 ? 28.833 1.350 -23.876 1.00 85.50 484 TYR A O 1
ATOM 3977 N N . GLU A 1 485 ? 30.019 -0.515 -24.276 1.00 84.44 485 GLU A N 1
ATOM 3978 C CA . GLU A 1 485 ? 30.137 -0.241 -25.715 1.00 84.44 485 GLU A CA 1
ATOM 3979 C C . GLU A 1 485 ? 28.764 -0.274 -26.418 1.00 84.44 485 GLU A C 1
ATOM 3981 O O . GLU A 1 485 ? 28.476 0.612 -27.222 1.00 84.44 485 GLU A O 1
ATOM 3986 N N . VAL A 1 486 ? 27.875 -1.209 -26.046 1.00 81.50 486 VAL A N 1
ATOM 3987 C CA . VAL A 1 486 ? 26.491 -1.265 -26.566 1.00 81.50 486 VAL A CA 1
ATOM 3988 C C . VAL A 1 486 ? 25.717 0.006 -26.209 1.00 81.50 486 VAL A C 1
ATOM 3990 O O . VAL A 1 486 ? 25.136 0.652 -27.081 1.00 81.50 486 VAL A O 1
ATOM 3993 N N . GLU A 1 487 ? 25.712 0.393 -24.934 1.00 82.38 487 GLU A N 1
ATOM 3994 C CA . GLU A 1 487 ? 24.903 1.527 -24.480 1.00 82.38 487 GLU A CA 1
ATOM 3995 C C . GLU A 1 487 ? 25.490 2.875 -24.924 1.00 82.38 487 GLU A C 1
ATOM 3997 O O . GLU A 1 487 ? 24.745 3.823 -25.189 1.00 82.38 487 GLU A O 1
ATOM 4002 N N . LYS A 1 488 ? 26.814 2.966 -25.084 1.00 86.50 488 LYS A N 1
ATOM 4003 C CA . LYS A 1 488 ? 27.466 4.129 -25.691 1.00 86.50 488 LYS A CA 1
ATOM 4004 C C . LYS A 1 488 ? 27.064 4.280 -27.153 1.00 86.50 488 LYS A C 1
ATOM 4006 O O . LYS A 1 488 ? 26.745 5.386 -27.580 1.00 86.50 488 LYS A O 1
ATOM 4011 N N . MET A 1 489 ? 27.025 3.180 -27.901 1.00 81.31 489 MET A N 1
ATOM 4012 C CA . MET A 1 489 ? 26.566 3.204 -29.284 1.00 81.31 489 MET A CA 1
ATOM 4013 C C . MET A 1 489 ? 25.109 3.666 -29.380 1.00 81.31 489 MET A C 1
ATOM 4015 O O . MET A 1 489 ? 24.796 4.529 -30.195 1.00 81.31 489 MET A O 1
ATOM 4019 N N . ASN A 1 490 ? 24.232 3.160 -28.507 1.00 78.56 490 ASN A N 1
ATOM 4020 C CA . ASN A 1 490 ? 22.841 3.611 -28.432 1.00 78.56 490 ASN A CA 1
ATOM 4021 C C . ASN A 1 490 ? 22.746 5.120 -28.151 1.00 78.56 490 ASN A C 1
ATOM 4023 O O . ASN A 1 490 ? 21.925 5.807 -28.753 1.00 78.56 490 ASN A O 1
ATOM 4027 N N . LEU A 1 491 ? 23.609 5.666 -27.287 1.00 80.25 491 LEU A N 1
ATOM 4028 C CA . LEU A 1 491 ? 23.667 7.108 -27.035 1.00 80.25 491 LEU A CA 1
ATOM 4029 C C . LEU A 1 491 ? 24.104 7.896 -28.280 1.00 80.25 491 LEU A C 1
ATOM 4031 O O . LEU A 1 491 ? 23.493 8.912 -28.598 1.00 80.25 491 LEU A O 1
ATOM 4035 N N . GLU A 1 492 ? 25.122 7.424 -29.003 1.00 81.81 492 GLU A N 1
ATOM 4036 C CA . GLU A 1 492 ? 25.575 8.039 -30.260 1.00 81.81 492 GLU A CA 1
ATOM 4037 C C . GLU A 1 492 ? 24.485 7.990 -31.344 1.00 81.81 492 GLU A C 1
ATOM 4039 O O . GLU A 1 492 ? 24.323 8.943 -32.107 1.00 81.81 492 GLU A O 1
ATOM 4044 N N . MET A 1 493 ? 23.698 6.911 -31.397 1.00 73.62 493 MET A N 1
ATOM 4045 C CA . MET A 1 493 ? 22.536 6.799 -32.283 1.00 73.62 493 MET A CA 1
ATOM 4046 C C . MET A 1 493 ? 21.455 7.831 -31.930 1.00 73.62 493 MET A C 1
ATOM 4048 O O . MET A 1 493 ? 20.971 8.526 -32.825 1.00 73.62 493 MET A O 1
ATOM 4052 N N . ILE A 1 494 ? 21.134 8.000 -30.641 1.00 73.62 494 ILE A N 1
ATOM 4053 C CA . ILE A 1 494 ? 20.188 9.030 -30.173 1.00 73.62 494 ILE A CA 1
ATOM 4054 C C . ILE A 1 494 ? 20.697 10.434 -30.528 1.00 73.62 494 ILE A C 1
ATOM 4056 O O . ILE A 1 494 ? 19.932 11.250 -31.035 1.00 73.62 494 ILE A O 1
ATOM 4060 N N . GLN A 1 495 ? 21.992 10.715 -30.335 1.00 75.12 495 GLN A N 1
ATOM 4061 C CA . GLN A 1 495 ? 22.604 12.002 -30.708 1.00 75.12 495 GLN A CA 1
ATOM 4062 C C . GLN A 1 495 ? 22.507 12.293 -32.208 1.00 75.12 495 GLN A C 1
ATOM 4064 O O . GLN A 1 495 ? 22.381 13.448 -32.605 1.00 75.12 495 GLN A O 1
ATOM 4069 N N . LYS A 1 496 ? 22.538 11.250 -33.045 1.00 74.81 496 LYS A N 1
ATOM 4070 C CA . LYS A 1 496 ? 22.342 11.344 -34.498 1.00 74.81 496 LYS A CA 1
ATOM 4071 C C . LYS A 1 496 ? 20.863 11.452 -34.911 1.00 74.81 496 LYS A C 1
ATOM 4073 O O . LYS A 1 496 ? 20.582 11.468 -36.109 1.00 74.81 496 LYS A O 1
ATOM 4078 N N . GLY A 1 497 ? 19.932 11.524 -33.955 1.00 57.69 497 GLY A N 1
ATOM 4079 C CA . GLY A 1 497 ? 18.491 11.653 -34.195 1.00 57.69 497 GLY A CA 1
ATOM 4080 C C . GLY A 1 497 ? 17.756 10.328 -34.427 1.00 57.69 497 GLY A C 1
ATOM 4081 O O . GLY A 1 497 ? 16.618 10.338 -34.894 1.00 57.69 497 GLY A O 1
ATOM 4082 N N . GLN A 1 498 ? 18.375 9.179 -34.133 1.00 66.00 498 GLN A N 1
ATOM 4083 C CA . GLN A 1 498 ? 17.710 7.881 -34.266 1.00 66.00 498 GLN A CA 1
ATOM 4084 C C . GLN A 1 498 ? 16.792 7.599 -33.070 1.00 66.00 498 GLN A C 1
ATOM 4086 O O . GLN A 1 498 ? 17.108 7.921 -31.925 1.00 66.00 498 GLN A O 1
ATOM 4091 N N . LEU A 1 499 ? 15.645 6.972 -33.345 1.00 52.56 499 LEU A N 1
ATOM 4092 C CA . LEU A 1 499 ? 14.664 6.605 -32.325 1.00 52.56 499 LEU A CA 1
ATOM 4093 C C . LEU A 1 499 ? 15.233 5.542 -31.374 1.00 52.56 499 LEU A C 1
ATOM 4095 O O . LEU A 1 499 ? 15.751 4.518 -31.816 1.00 52.56 499 LEU A O 1
ATOM 4099 N N . SER A 1 500 ? 15.063 5.767 -30.073 1.00 64.12 500 SER A N 1
ATOM 4100 C CA . SER A 1 500 ? 15.409 4.825 -29.005 1.00 64.12 500 SER A CA 1
ATOM 4101 C C . SER A 1 500 ? 14.235 4.660 -28.043 1.00 64.12 500 SER A C 1
ATOM 4103 O O . SER A 1 500 ? 13.378 5.536 -27.934 1.00 64.12 500 SER A O 1
ATOM 4105 N N . SER A 1 501 ? 14.192 3.530 -27.336 1.00 54.66 501 SER A N 1
ATOM 4106 C CA . SER A 1 501 ? 13.200 3.277 -26.286 1.00 54.66 501 SER A CA 1
ATOM 4107 C C . SER A 1 501 ? 13.453 4.083 -25.008 1.00 54.66 501 SER A C 1
ATOM 4109 O O . SER A 1 501 ? 12.536 4.245 -24.205 1.00 54.66 501 SER A O 1
ATOM 4111 N N . LYS A 1 502 ? 14.677 4.592 -24.817 1.00 63.88 502 LYS A N 1
ATOM 4112 C CA . LYS A 1 502 ? 15.088 5.391 -23.654 1.00 63.88 502 LYS A CA 1
ATOM 4113 C C . LYS A 1 502 ? 15.296 6.846 -24.061 1.00 63.88 502 LYS A C 1
ATOM 4115 O O . LYS A 1 502 ? 15.801 7.124 -25.149 1.00 63.88 502 LYS A O 1
ATOM 4120 N N . THR A 1 503 ? 14.950 7.774 -23.169 1.00 67.19 503 THR A N 1
ATOM 4121 C CA . THR A 1 503 ? 15.239 9.202 -23.384 1.00 67.19 503 THR A CA 1
ATOM 4122 C C . THR A 1 503 ? 16.751 9.454 -23.408 1.00 67.19 503 THR A C 1
ATOM 4124 O O . THR A 1 503 ? 17.519 8.692 -22.815 1.00 67.19 503 THR A O 1
ATOM 4127 N N . PHE A 1 504 ? 17.200 10.542 -24.049 1.00 71.75 504 PHE A N 1
ATOM 4128 C CA . PHE A 1 504 ? 18.623 10.910 -24.086 1.00 71.75 504 PHE A CA 1
ATOM 4129 C C . PHE A 1 504 ? 19.239 10.957 -22.679 1.00 71.75 504 PHE A C 1
ATOM 4131 O O . PHE A 1 504 ? 20.310 10.401 -22.452 1.00 71.75 504 PHE A O 1
ATOM 4138 N N . SER A 1 505 ? 18.535 11.545 -21.708 1.00 70.88 505 SER A N 1
ATOM 4139 C CA . SER A 1 505 ? 19.017 11.662 -20.328 1.00 70.88 505 SER A CA 1
ATOM 4140 C C . SER A 1 505 ? 19.102 10.318 -19.598 1.00 70.88 505 SER A C 1
ATOM 4142 O O . SER A 1 505 ? 20.061 10.075 -18.866 1.00 70.88 505 SER A O 1
ATOM 4144 N N . GLU A 1 506 ? 18.124 9.429 -19.785 1.00 70.62 506 GLU A N 1
ATOM 4145 C CA . GLU A 1 506 ? 18.164 8.073 -19.219 1.00 70.62 506 GLU A CA 1
ATOM 4146 C C . GLU A 1 506 ? 19.300 7.253 -19.832 1.00 70.62 506 GLU A C 1
ATOM 4148 O O . GLU A 1 506 ? 20.026 6.571 -19.110 1.00 70.62 506 GLU A O 1
ATOM 4153 N N . GLN A 1 507 ? 19.501 7.368 -21.146 1.00 78.00 507 GLN A N 1
ATOM 4154 C CA . GLN A 1 507 ? 20.601 6.706 -21.834 1.00 78.00 507 GLN A CA 1
ATOM 4155 C C . GLN A 1 507 ? 21.959 7.247 -21.369 1.00 78.00 507 GLN A C 1
ATOM 4157 O O . GLN A 1 507 ? 22.877 6.477 -21.092 1.00 78.00 507 GLN A O 1
ATOM 4162 N N . GLN A 1 508 ? 22.080 8.567 -21.218 1.00 81.81 508 GLN A N 1
ATOM 4163 C CA . GLN A 1 508 ? 23.286 9.210 -20.707 1.00 81.81 508 GLN A CA 1
ATOM 4164 C C . GLN A 1 508 ? 23.609 8.748 -19.280 1.00 81.81 508 GLN A C 1
ATOM 4166 O O . GLN A 1 508 ? 24.770 8.488 -18.973 1.00 81.81 508 GLN A O 1
ATOM 4171 N N . LEU A 1 509 ? 22.600 8.587 -18.416 1.00 81.50 509 LEU A N 1
ATOM 4172 C CA . LEU A 1 509 ? 22.787 8.051 -17.065 1.00 81.50 509 LEU A CA 1
ATOM 4173 C C . LEU A 1 509 ? 23.390 6.644 -17.080 1.00 81.50 509 LEU A C 1
ATOM 4175 O O . LEU A 1 509 ? 24.311 6.378 -16.311 1.00 81.50 509 LEU A O 1
ATOM 4179 N N . ILE A 1 510 ? 22.901 5.769 -17.960 1.00 79.50 510 ILE A N 1
ATOM 4180 C CA . ILE A 1 510 ? 23.389 4.389 -18.079 1.00 79.50 510 ILE A CA 1
ATOM 4181 C C . ILE A 1 510 ? 24.840 4.370 -18.564 1.00 79.50 510 ILE A C 1
ATOM 4183 O O . ILE A 1 510 ? 25.673 3.664 -17.996 1.00 79.50 510 ILE A O 1
ATOM 4187 N N . VAL A 1 511 ? 25.166 5.173 -19.580 1.00 84.94 511 VAL A N 1
ATOM 4188 C CA . VAL A 1 511 ? 26.530 5.255 -20.121 1.00 84.94 511 VAL A CA 1
ATOM 4189 C C . VAL A 1 511 ? 27.514 5.783 -19.078 1.00 84.94 511 VAL A C 1
ATOM 4191 O O . VAL A 1 511 ? 28.599 5.226 -18.941 1.00 84.94 511 VAL A O 1
ATOM 4194 N N . GLU A 1 512 ? 27.142 6.810 -18.315 1.00 84.81 512 GLU A N 1
ATOM 4195 C CA . GLU A 1 512 ? 27.969 7.362 -17.233 1.00 84.81 512 GLU A CA 1
ATOM 4196 C C . GLU A 1 512 ? 28.135 6.376 -16.061 1.00 84.81 512 GLU A C 1
ATOM 4198 O O . GLU A 1 512 ? 29.230 6.243 -15.509 1.00 84.81 512 GLU A O 1
ATOM 4203 N N . GLU A 1 513 ? 27.079 5.635 -15.702 1.00 83.50 513 GLU A N 1
ATOM 4204 C CA . GLU A 1 513 ? 27.152 4.564 -14.699 1.00 83.50 513 GLU A CA 1
ATOM 4205 C C . GLU A 1 513 ? 28.147 3.476 -15.134 1.00 83.50 513 GLU A C 1
ATOM 4207 O O . GLU A 1 513 ? 29.044 3.101 -14.373 1.00 83.50 513 GLU A O 1
ATOM 4212 N N . LEU A 1 514 ? 28.031 3.002 -16.376 1.00 83.75 514 LEU A N 1
ATOM 4213 C CA . LEU A 1 514 ? 28.904 1.971 -16.935 1.00 83.75 514 LEU A CA 1
ATOM 4214 C C . LEU A 1 514 ? 30.344 2.464 -17.121 1.00 83.75 514 LEU A C 1
ATOM 4216 O O . LEU A 1 514 ? 31.277 1.724 -16.809 1.00 83.75 514 LEU A O 1
ATOM 4220 N N . ALA A 1 515 ? 30.543 3.713 -17.557 1.00 86.06 515 ALA A N 1
ATOM 4221 C CA . ALA A 1 515 ? 31.863 4.337 -17.671 1.00 86.06 515 ALA A CA 1
ATOM 4222 C C . ALA A 1 515 ? 32.585 4.353 -16.318 1.00 86.06 515 ALA A C 1
ATOM 4224 O O . ALA A 1 515 ? 33.749 3.967 -16.218 1.00 86.06 515 ALA A O 1
ATOM 4225 N N . PHE A 1 516 ? 31.872 4.726 -15.252 1.00 85.38 516 PHE A N 1
ATOM 4226 C CA . PHE A 1 516 ? 32.433 4.712 -13.908 1.00 85.38 516 PHE A CA 1
ATOM 4227 C C . PHE A 1 516 ? 32.869 3.305 -13.480 1.00 85.38 516 PHE A C 1
ATOM 4229 O O . PHE A 1 516 ? 33.945 3.140 -12.903 1.00 85.38 516 PHE A O 1
ATOM 4236 N N . PHE A 1 517 ? 32.049 2.280 -13.723 1.00 82.00 517 PHE A N 1
ATOM 4237 C CA . PHE A 1 517 ? 32.379 0.910 -13.317 1.00 82.00 517 PHE A CA 1
ATOM 4238 C C . PHE A 1 517 ? 33.457 0.260 -14.180 1.00 82.00 517 PHE A C 1
ATOM 4240 O O . PHE A 1 517 ? 34.210 -0.568 -13.677 1.00 82.00 517 PHE A O 1
ATOM 4247 N N . LYS A 1 518 ? 33.567 0.659 -15.446 1.00 83.56 518 LYS A N 1
ATOM 4248 C CA . LYS A 1 518 ? 34.667 0.275 -16.331 1.00 83.56 518 LYS A CA 1
ATOM 4249 C C . LYS A 1 518 ? 36.015 0.787 -15.815 1.00 83.56 518 LYS A C 1
ATOM 4251 O O . LYS A 1 518 ? 36.992 0.043 -15.825 1.00 83.56 518 LYS A O 1
ATOM 4256 N N . ASP A 1 519 ? 36.052 2.034 -15.348 1.00 83.31 519 ASP A N 1
ATOM 4257 C CA . ASP A 1 519 ? 37.293 2.713 -14.957 1.00 83.31 519 ASP A CA 1
ATOM 4258 C C . ASP A 1 519 ? 37.649 2.553 -13.466 1.00 83.31 519 ASP A C 1
ATOM 4260 O O . ASP A 1 519 ? 38.741 2.938 -13.039 1.00 83.31 519 ASP A O 1
ATOM 4264 N N . SER A 1 520 ? 36.743 2.009 -12.646 1.00 81.06 520 SER A N 1
ATOM 4265 C CA . SER A 1 520 ? 36.935 1.874 -11.198 1.00 81.06 520 SER A CA 1
ATOM 4266 C C . SER A 1 520 ? 37.192 0.434 -10.750 1.00 81.06 520 SER A C 1
ATOM 4268 O O . SER A 1 520 ? 36.668 -0.524 -11.301 1.00 81.06 520 SER A O 1
ATOM 4270 N N . ASP A 1 521 ? 37.926 0.278 -9.643 1.00 74.75 521 ASP A N 1
ATOM 4271 C CA . ASP A 1 521 ? 38.130 -1.023 -8.978 1.00 74.75 521 ASP A CA 1
ATOM 4272 C C . ASP A 1 521 ? 36.867 -1.541 -8.249 1.00 74.75 521 ASP A C 1
ATOM 4274 O O . ASP A 1 521 ? 36.903 -2.542 -7.525 1.00 74.75 521 ASP A O 1
ATOM 4278 N N . ILE A 1 522 ? 35.743 -0.825 -8.352 1.00 75.00 522 ILE A N 1
ATOM 4279 C CA . ILE A 1 522 ? 34.490 -1.189 -7.697 1.00 75.00 522 ILE A CA 1
ATOM 4280 C C . ILE A 1 522 ? 33.728 -2.108 -8.642 1.00 75.00 522 ILE A C 1
ATOM 4282 O O . ILE A 1 522 ? 33.252 -1.677 -9.684 1.00 75.00 522 ILE A O 1
ATOM 4286 N N . GLN A 1 523 ? 33.548 -3.367 -8.246 1.00 71.00 523 GLN A N 1
ATOM 4287 C CA . GLN A 1 523 ? 32.704 -4.283 -9.008 1.00 71.00 523 GLN A CA 1
ATOM 4288 C C . GLN A 1 523 ? 31.276 -3.737 -9.092 1.00 71.00 523 GLN A C 1
ATOM 4290 O O . GLN A 1 523 ? 30.642 -3.464 -8.064 1.00 71.00 523 GLN A O 1
ATOM 4295 N N . MET A 1 524 ? 30.778 -3.592 -10.321 1.00 70.00 524 MET A N 1
ATOM 4296 C CA . MET A 1 524 ? 29.383 -3.267 -10.567 1.00 70.00 524 MET A CA 1
ATOM 4297 C C . MET A 1 524 ? 28.517 -4.380 -9.987 1.00 70.00 524 MET A C 1
ATOM 4299 O O . MET A 1 524 ? 28.593 -5.539 -10.394 1.00 70.00 524 MET A O 1
ATOM 4303 N N . VAL A 1 525 ? 27.687 -4.025 -9.015 1.00 64.69 525 VAL A N 1
ATOM 4304 C CA . VAL A 1 525 ? 26.588 -4.883 -8.594 1.00 64.69 525 VAL A CA 1
ATOM 4305 C C . VAL A 1 525 ? 25.472 -4.606 -9.595 1.00 64.69 525 VAL A C 1
ATOM 4307 O O . VAL A 1 525 ? 24.884 -3.533 -9.547 1.00 64.69 525 VAL A O 1
ATOM 4310 N N . GLU A 1 526 ? 25.256 -5.509 -10.555 1.00 55.56 526 GLU A N 1
ATOM 4311 C CA . GLU A 1 526 ? 24.320 -5.295 -11.671 1.00 55.56 526 GLU A CA 1
ATOM 4312 C C . GLU A 1 526 ? 22.952 -4.780 -11.181 1.00 55.56 526 GLU A C 1
ATOM 4314 O O . GLU A 1 526 ? 22.258 -5.438 -10.399 1.00 55.56 526 GLU A O 1
ATOM 4319 N N . ASN A 1 527 ? 22.581 -3.584 -11.650 1.00 46.28 527 ASN A N 1
ATOM 4320 C CA . ASN A 1 527 ? 21.367 -2.862 -11.257 1.00 46.28 527 ASN A CA 1
ATOM 4321 C C . ASN A 1 527 ? 20.197 -3.038 -12.242 1.00 46.28 527 ASN A C 1
ATOM 4323 O O . ASN A 1 527 ? 19.099 -2.544 -11.974 1.00 46.28 527 ASN A O 1
ATOM 4327 N N . HIS A 1 528 ? 20.383 -3.752 -13.356 1.00 43.12 528 HIS A N 1
ATOM 4328 C CA . HIS A 1 528 ? 19.356 -3.853 -14.390 1.00 43.12 528 HIS A CA 1
ATOM 4329 C C . HIS A 1 528 ? 18.208 -4.799 -13.981 1.00 43.12 528 HIS A C 1
ATOM 4331 O O . HIS A 1 528 ? 18.267 -6.023 -14.049 1.00 43.12 528 HIS A O 1
ATOM 4337 N N . HIS A 1 529 ? 17.143 -4.151 -13.511 1.00 38.09 529 HIS A N 1
ATOM 4338 C CA . HIS A 1 529 ? 15.738 -4.547 -13.404 1.00 38.09 529 HIS A CA 1
ATOM 4339 C C . HIS A 1 529 ? 15.290 -5.800 -12.632 1.00 38.09 529 HIS A C 1
ATOM 4341 O O . HIS A 1 529 ? 14.142 -5.775 -12.183 1.00 38.09 529 HIS A O 1
ATOM 4347 N N . LEU A 1 530 ? 16.074 -6.853 -12.368 1.00 34.56 530 LEU A N 1
ATOM 4348 C CA . LEU A 1 530 ? 15.493 -8.081 -11.781 1.00 34.56 530 LEU A CA 1
ATOM 4349 C C . LEU A 1 530 ? 16.438 -8.874 -10.832 1.00 34.56 530 LEU A C 1
ATOM 4351 O O . LEU A 1 530 ? 17.379 -9.508 -11.282 1.00 34.56 530 LEU A O 1
ATOM 4355 N N . TYR A 1 531 ? 16.072 -8.890 -9.528 1.00 43.97 531 TYR A N 1
ATOM 4356 C CA . TYR A 1 531 ? 16.388 -9.858 -8.431 1.00 43.97 531 TYR A CA 1
ATOM 4357 C C . TYR A 1 531 ? 17.871 -9.980 -7.952 1.00 43.97 531 TYR A C 1
ATOM 4359 O O . TYR A 1 531 ? 18.708 -10.438 -8.707 1.00 43.97 531 TYR A O 1
ATOM 4367 N N . ARG A 1 532 ? 18.389 -9.599 -6.763 1.00 52.78 532 ARG A N 1
ATOM 4368 C CA . ARG A 1 532 ? 17.959 -9.249 -5.387 1.00 52.78 532 ARG A CA 1
ATOM 4369 C C . ARG A 1 532 ? 18.047 -10.414 -4.330 1.00 52.78 532 ARG A C 1
ATOM 4371 O O . ARG A 1 532 ? 17.030 -10.951 -3.950 1.00 52.78 532 ARG A O 1
ATOM 4378 N N . ILE A 1 533 ? 19.232 -10.720 -3.781 1.00 42.00 533 ILE A N 1
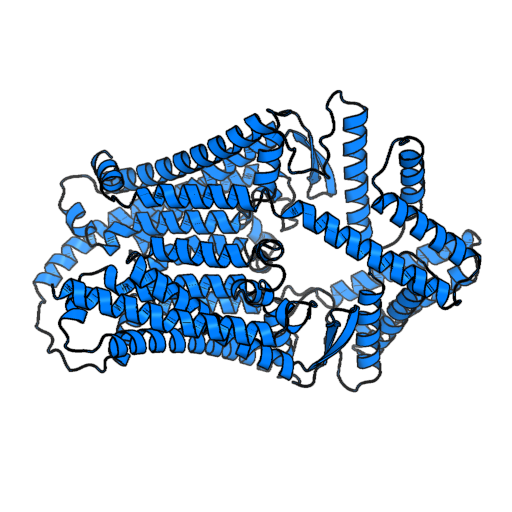ATOM 4379 C CA . ILE A 1 533 ? 19.599 -11.175 -2.388 1.00 42.00 533 ILE A CA 1
ATOM 4380 C C . ILE A 1 533 ? 21.092 -11.541 -2.398 1.00 42.00 533 ILE A C 1
ATOM 4382 O O . ILE A 1 533 ? 21.750 -11.384 -1.374 1.00 42.00 533 ILE A O 1
ATOM 4386 N N . THR A 1 534 ? 21.653 -11.912 -3.554 1.00 52.75 534 THR A N 1
ATOM 4387 C CA . THR A 1 534 ? 23.102 -12.109 -3.776 1.00 52.75 534 THR A CA 1
ATOM 4388 C C . THR A 1 534 ? 23.952 -10.856 -3.556 1.00 52.75 534 THR A C 1
ATOM 4390 O O . THR A 1 534 ? 25.177 -10.892 -3.659 1.00 52.75 534 THR A O 1
ATOM 4393 N N . GLN A 1 535 ? 23.312 -9.733 -3.240 1.00 66.62 535 GLN A N 1
ATOM 4394 C CA . GLN A 1 535 ? 23.972 -8.466 -3.022 1.00 66.62 535 GLN A CA 1
ATOM 4395 C C . GLN A 1 535 ? 24.513 -8.367 -1.589 1.00 66.62 535 GLN A C 1
ATOM 4397 O O . GLN A 1 535 ? 23.839 -8.772 -0.633 1.00 66.62 535 GLN A O 1
ATOM 4402 N N . PRO A 1 536 ? 25.694 -7.760 -1.401 1.00 79.12 536 PRO A N 1
ATOM 4403 C CA . PRO A 1 536 ? 26.206 -7.506 -0.066 1.00 79.12 536 PRO A CA 1
ATOM 4404 C C . PRO A 1 536 ? 25.274 -6.574 0.728 1.00 79.12 536 PRO A C 1
ATOM 4406 O O . PRO A 1 536 ? 24.549 -5.751 0.165 1.00 79.12 536 PRO A O 1
ATOM 4409 N N . MET A 1 537 ? 25.319 -6.663 2.058 1.00 85.44 537 MET A N 1
ATOM 4410 C CA . MET A 1 537 ? 24.374 -6.009 2.980 1.00 85.44 537 MET A CA 1
ATOM 4411 C C . MET A 1 537 ? 24.060 -4.533 2.666 1.00 85.44 537 MET A C 1
ATOM 4413 O O . MET A 1 537 ? 22.896 -4.131 2.690 1.00 85.44 537 MET A O 1
ATOM 4417 N N . ILE A 1 538 ? 25.077 -3.706 2.408 1.00 86.12 538 ILE A N 1
ATOM 4418 C CA . ILE A 1 538 ? 24.892 -2.261 2.184 1.00 86.12 538 ILE A CA 1
ATOM 4419 C C . ILE A 1 538 ? 24.080 -1.989 0.911 1.00 86.12 538 ILE A C 1
ATOM 4421 O O . ILE A 1 538 ? 23.209 -1.115 0.902 1.00 86.12 538 ILE A O 1
ATOM 4425 N N . TYR A 1 539 ? 24.325 -2.763 -0.141 1.00 78.88 539 TYR A N 1
ATOM 4426 C CA . TYR A 1 539 ? 23.596 -2.687 -1.405 1.00 78.88 539 TYR A CA 1
ATOM 4427 C C . TYR A 1 539 ? 22.158 -3.123 -1.221 1.00 78.88 539 TYR A C 1
ATOM 4429 O O . TYR A 1 539 ? 21.240 -2.394 -1.585 1.00 78.88 539 TYR A O 1
ATOM 4437 N N . PHE A 1 540 ? 21.974 -4.248 -0.533 1.00 77.69 540 PHE A N 1
ATOM 4438 C CA . PHE A 1 540 ? 20.657 -4.748 -0.192 1.00 77.69 540 PHE A CA 1
ATOM 4439 C C . PHE A 1 540 ? 19.828 -3.697 0.558 1.00 77.69 540 PHE A C 1
ATOM 4441 O O . PHE A 1 540 ? 18.682 -3.450 0.197 1.00 77.69 540 PHE A O 1
ATOM 4448 N N . TRP A 1 541 ? 20.392 -3.016 1.563 1.00 82.25 541 TRP A N 1
ATOM 4449 C CA . TRP A 1 541 ? 19.693 -1.927 2.256 1.00 82.25 541 TRP A CA 1
ATOM 4450 C C . TRP A 1 541 ? 19.399 -0.733 1.351 1.00 82.25 541 TRP A C 1
ATOM 4452 O O . TRP A 1 541 ? 18.317 -0.151 1.436 1.00 82.25 541 TRP A O 1
ATOM 4462 N N . THR A 1 542 ? 20.341 -0.367 0.487 1.00 79.75 542 THR A N 1
ATOM 4463 C CA . THR A 1 542 ? 20.175 0.739 -0.461 1.00 79.75 542 THR A CA 1
ATOM 4464 C C . THR A 1 542 ? 19.026 0.451 -1.425 1.00 79.75 542 THR A C 1
ATOM 4466 O O . THR A 1 542 ? 18.098 1.248 -1.548 1.00 79.75 542 THR A O 1
ATOM 4469 N N . GLN A 1 543 ? 19.013 -0.742 -2.015 1.00 74.00 543 GLN A N 1
ATOM 4470 C CA . GLN A 1 543 ? 17.964 -1.201 -2.914 1.00 74.00 543 GLN A CA 1
ATOM 4471 C C . GLN A 1 543 ? 16.625 -1.379 -2.191 1.00 74.00 543 GLN A C 1
ATOM 4473 O O . GLN A 1 543 ? 15.574 -1.019 -2.722 1.00 74.00 543 GLN A O 1
ATOM 4478 N N . LEU A 1 544 ? 16.639 -1.896 -0.960 1.00 74.38 544 LEU A N 1
ATOM 4479 C CA . LEU A 1 544 ? 15.461 -2.009 -0.102 1.00 74.38 544 LEU A CA 1
ATOM 4480 C C . LEU A 1 544 ? 14.811 -0.648 0.072 1.00 74.38 544 LEU A C 1
ATOM 4482 O O . LEU A 1 544 ? 13.612 -0.527 -0.144 1.00 74.38 544 LEU A O 1
ATOM 4486 N N . PHE A 1 545 ? 15.579 0.380 0.416 1.00 75.56 545 PHE A N 1
ATOM 4487 C CA . PHE A 1 545 ? 15.019 1.709 0.606 1.00 75.56 545 PHE A CA 1
ATOM 4488 C C . PHE A 1 545 ? 14.647 2.412 -0.689 1.00 75.56 545 PHE A C 1
ATOM 4490 O O . PHE A 1 545 ? 13.698 3.185 -0.655 1.00 75.56 545 PHE A O 1
ATOM 4497 N N . ASN A 1 546 ? 15.332 2.126 -1.796 1.00 70.88 546 ASN A N 1
ATOM 4498 C CA . ASN A 1 546 ? 14.967 2.655 -3.106 1.00 70.88 546 ASN A CA 1
ATOM 4499 C C . ASN A 1 546 ? 13.643 2.049 -3.616 1.00 70.88 546 ASN A C 1
ATOM 4501 O O . ASN A 1 546 ? 12.791 2.739 -4.161 1.00 70.88 546 ASN A O 1
ATOM 4505 N N . THR A 1 547 ? 13.432 0.750 -3.383 1.00 65.06 547 THR A N 1
ATOM 4506 C CA . THR A 1 547 ? 12.275 0.006 -3.920 1.00 65.06 547 THR A CA 1
ATOM 4507 C C . THR A 1 547 ? 11.083 -0.075 -2.973 1.00 65.06 547 THR A C 1
ATOM 4509 O O . THR A 1 547 ? 9.949 -0.283 -3.407 1.00 65.06 547 THR A O 1
ATOM 4512 N N . LEU A 1 548 ? 11.300 0.037 -1.663 1.00 62.94 548 LEU A N 1
ATOM 4513 C CA . LEU A 1 548 ? 10.220 0.050 -0.691 1.00 62.94 548 LEU A CA 1
ATOM 4514 C C . LEU A 1 548 ? 9.421 1.341 -0.862 1.00 62.94 548 LEU A C 1
ATOM 4516 O O . LEU A 1 548 ? 9.834 2.395 -0.387 1.00 62.94 548 LEU A O 1
ATOM 4520 N N . SER A 1 549 ? 8.218 1.222 -1.431 1.00 59.94 549 SER A N 1
ATOM 4521 C CA . SER A 1 549 ? 7.235 2.303 -1.405 1.00 59.94 549 SER A CA 1
ATOM 4522 C C . SER A 1 549 ? 6.995 2.700 0.064 1.00 59.94 549 SER A C 1
ATOM 4524 O O . SER A 1 549 ? 6.435 1.892 0.825 1.00 59.94 549 SER A O 1
ATOM 4526 N N . PRO A 1 550 ? 7.372 3.909 0.507 1.00 63.38 550 PRO A N 1
ATOM 4527 C CA . PRO A 1 550 ? 7.295 4.283 1.921 1.00 63.38 550 PRO A CA 1
ATOM 4528 C C . PRO A 1 550 ? 5.866 4.253 2.472 1.00 63.38 550 PRO A C 1
ATOM 4530 O O . PRO A 1 550 ? 5.660 4.106 3.678 1.00 63.38 550 PRO A O 1
ATOM 4533 N N . GLY A 1 551 ? 4.864 4.329 1.588 1.00 66.50 551 GLY A N 1
ATOM 4534 C CA . GLY A 1 551 ? 3.455 4.256 1.952 1.00 66.50 551 GLY A CA 1
ATOM 4535 C C . GLY A 1 551 ? 3.063 2.985 2.707 1.00 66.50 551 GLY A C 1
ATOM 4536 O O . GLY A 1 551 ? 2.237 3.056 3.615 1.00 66.50 551 GLY A O 1
ATOM 4537 N N . SER A 1 552 ? 3.699 1.843 2.426 1.00 66.88 552 SER A N 1
ATOM 4538 C CA . SER A 1 552 ? 3.418 0.584 3.132 1.00 66.88 552 SER A CA 1
ATOM 4539 C C . SER A 1 552 ? 3.900 0.619 4.590 1.00 66.88 552 SER A C 1
ATOM 4541 O O . SER A 1 552 ? 3.144 0.275 5.503 1.00 66.88 552 SER A O 1
ATOM 4543 N N . LEU A 1 553 ? 5.120 1.115 4.838 1.00 72.50 553 LEU A N 1
ATOM 4544 C CA . LEU A 1 553 ? 5.652 1.321 6.189 1.00 72.50 553 LEU A CA 1
ATOM 4545 C C . LEU A 1 553 ? 4.819 2.335 6.966 1.00 72.50 553 LEU A C 1
ATOM 4547 O O . LEU A 1 553 ? 4.455 2.090 8.117 1.00 72.50 553 LEU A O 1
ATOM 4551 N N . VAL A 1 554 ? 4.474 3.450 6.325 1.00 77.88 554 VAL A N 1
ATOM 4552 C CA . VAL A 1 554 ? 3.631 4.495 6.909 1.00 77.88 554 VAL A CA 1
ATOM 4553 C C . VAL A 1 554 ? 2.260 3.935 7.312 1.00 77.88 554 VAL A C 1
ATOM 4555 O O . VAL A 1 554 ? 1.775 4.219 8.410 1.00 77.88 554 VAL A O 1
ATOM 4558 N N . LEU A 1 555 ? 1.657 3.078 6.483 1.00 73.31 555 LEU A N 1
ATOM 4559 C CA . LEU A 1 555 ? 0.385 2.411 6.774 1.00 73.31 555 LEU A CA 1
ATOM 4560 C C . LEU A 1 555 ? 0.494 1.482 7.991 1.00 73.31 555 LEU A C 1
ATOM 4562 O O . LEU A 1 555 ? -0.365 1.509 8.878 1.00 73.31 555 LEU A O 1
ATOM 4566 N N . LEU A 1 556 ? 1.563 0.686 8.070 1.00 74.19 556 LEU A N 1
ATOM 4567 C CA . LEU A 1 556 ? 1.823 -0.196 9.210 1.00 74.19 556 LEU A CA 1
ATOM 4568 C C . LEU A 1 556 ? 2.011 0.597 10.515 1.00 74.19 556 LEU A C 1
ATOM 4570 O O . LEU A 1 556 ? 1.389 0.272 11.534 1.00 74.19 556 LEU A O 1
ATOM 4574 N N . MET A 1 557 ? 2.800 1.677 10.474 1.00 80.81 557 MET A N 1
ATOM 4575 C CA . MET A 1 557 ? 2.993 2.595 11.603 1.00 80.81 557 MET A CA 1
ATOM 4576 C C . MET A 1 557 ? 1.668 3.212 12.056 1.00 80.81 557 MET A C 1
ATOM 4578 O O . MET A 1 557 ? 1.366 3.236 13.252 1.00 80.81 557 MET A O 1
ATOM 4582 N N . LEU A 1 558 ? 0.844 3.664 11.109 1.00 83.56 558 LEU A N 1
ATOM 4583 C CA . LEU A 1 558 ? -0.462 4.256 11.380 1.00 83.56 558 LEU A CA 1
ATOM 4584 C C . LEU A 1 558 ? -1.383 3.288 12.123 1.00 83.56 558 LEU A C 1
ATOM 4586 O O . LEU A 1 558 ? -2.033 3.675 13.101 1.00 83.56 558 LEU A O 1
ATOM 4590 N N . LEU A 1 559 ? -1.431 2.028 11.689 1.00 78.31 559 LEU A N 1
ATOM 4591 C CA . LEU A 1 559 ? -2.263 0.991 12.298 1.00 78.31 559 LEU A CA 1
ATOM 4592 C C . LEU A 1 559 ? -1.837 0.752 13.755 1.00 78.31 559 LEU A C 1
ATOM 4594 O O . LEU A 1 559 ? -2.672 0.732 14.670 1.00 78.31 559 LEU A O 1
ATOM 4598 N N . PHE A 1 560 ? -0.524 0.650 13.978 1.00 82.12 560 PHE A N 1
ATOM 4599 C CA . PHE A 1 560 ? 0.058 0.494 15.306 1.00 82.12 560 PHE A CA 1
ATOM 4600 C C . PHE A 1 560 ? -0.242 1.692 16.216 1.00 82.12 560 PHE A C 1
ATOM 4602 O O . PHE A 1 560 ? -0.834 1.514 17.286 1.00 82.12 560 PHE A O 1
ATOM 4609 N N . PHE A 1 561 ? 0.111 2.912 15.795 1.00 87.06 561 PHE A N 1
ATOM 4610 C CA . PHE A 1 561 ? -0.070 4.122 16.600 1.00 87.06 561 PHE A CA 1
ATOM 4611 C C . PHE A 1 561 ? -1.532 4.381 16.920 1.00 87.06 561 PHE A C 1
ATOM 4613 O O . PHE A 1 561 ? -1.872 4.658 18.072 1.00 87.06 561 PHE A O 1
ATOM 4620 N N . THR A 1 562 ? -2.416 4.214 15.935 1.00 85.81 562 THR A N 1
ATOM 4621 C CA . THR A 1 562 ? -3.848 4.424 16.132 1.00 85.81 562 THR A CA 1
ATOM 4622 C C . THR A 1 562 ? -4.356 3.511 17.227 1.00 85.81 562 THR A C 1
ATOM 4624 O O . THR A 1 562 ? -5.097 3.929 18.125 1.00 85.81 562 THR A O 1
ATOM 4627 N N . PHE A 1 563 ? -3.946 2.244 17.192 1.00 79.19 563 PHE A N 1
ATOM 4628 C CA . PHE A 1 563 ? -4.402 1.306 18.189 1.00 79.19 563 PHE A CA 1
ATOM 4629 C C . PHE A 1 563 ? -3.789 1.564 19.551 1.00 79.19 563 PHE A C 1
ATOM 4631 O O . PHE A 1 563 ? -4.532 1.514 20.529 1.00 79.19 563 PHE A O 1
ATOM 4638 N N . PHE A 1 564 ? -2.486 1.842 19.606 1.00 84.31 564 PHE A N 1
ATOM 4639 C CA . PHE A 1 564 ? -1.762 2.121 20.837 1.00 84.31 564 PHE A CA 1
ATOM 4640 C C . PHE A 1 564 ? -2.325 3.351 21.556 1.00 84.31 564 PHE A C 1
ATOM 4642 O O . PHE A 1 564 ? -2.692 3.260 22.730 1.00 84.31 564 PHE A O 1
ATOM 4649 N N . PHE A 1 565 ? -2.496 4.473 20.853 1.00 86.44 565 PHE A N 1
ATOM 4650 C CA . PHE A 1 565 ? -2.983 5.701 21.473 1.00 86.44 565 PHE A CA 1
ATOM 4651 C C . PHE A 1 565 ? -4.438 5.608 21.918 1.00 86.44 565 PHE A C 1
ATOM 4653 O O . PHE A 1 565 ? -4.781 6.127 22.983 1.00 86.44 565 PHE A O 1
ATOM 4660 N N . THR A 1 566 ? -5.267 4.848 21.200 1.00 82.75 566 THR A N 1
ATOM 4661 C CA . THR A 1 566 ? -6.675 4.661 21.574 1.00 82.75 566 THR A CA 1
ATOM 4662 C C . THR A 1 566 ? -6.927 3.513 22.556 1.00 82.75 566 THR A C 1
ATOM 4664 O O . THR A 1 566 ? -8.073 3.285 22.934 1.00 82.75 566 THR A O 1
ATOM 4667 N N . LEU A 1 567 ? -5.893 2.805 23.033 1.00 76.88 567 LEU A N 1
ATOM 4668 C CA . LEU A 1 567 ? -6.029 1.705 24.003 1.00 76.88 567 LEU A CA 1
ATOM 4669 C C . LEU A 1 567 ? -6.776 2.084 25.285 1.00 76.88 567 LEU A C 1
ATOM 4671 O O . LEU A 1 567 ? -7.420 1.219 25.882 1.00 76.88 567 LEU A O 1
ATOM 4675 N N . GLU A 1 568 ? -6.605 3.321 25.743 1.00 72.06 568 GLU A N 1
ATOM 4676 C CA . GLU A 1 568 ? -7.126 3.814 27.022 1.00 72.06 568 GLU A CA 1
ATOM 4677 C C . GLU A 1 568 ? -8.616 4.107 26.961 1.00 72.06 568 GLU A C 1
ATOM 4679 O O . GLU A 1 568 ? -9.308 3.828 27.932 1.00 72.06 568 GLU A O 1
ATOM 4684 N N . TYR A 1 569 ? -9.116 4.553 25.807 1.00 71.75 569 TYR A N 1
ATOM 4685 C CA . TYR A 1 569 ? -10.534 4.843 25.581 1.00 71.75 569 TYR A CA 1
ATOM 4686 C C . TYR A 1 569 ? -11.400 3.584 25.427 1.00 71.75 569 TYR A C 1
ATOM 4688 O O . TYR A 1 569 ? -12.621 3.663 25.388 1.00 71.75 569 TYR A O 1
ATOM 4696 N N . ARG A 1 570 ? -10.782 2.400 25.326 1.00 61.78 570 ARG A N 1
ATOM 4697 C CA . ARG A 1 570 ? -11.487 1.121 25.113 1.00 61.78 570 ARG A CA 1
ATOM 4698 C C . ARG A 1 570 ? -11.832 0.369 26.389 1.00 61.78 570 ARG A C 1
ATOM 4700 O O . ARG A 1 570 ? -12.484 -0.666 26.322 1.00 61.78 570 ARG A O 1
ATOM 4707 N N . GLY A 1 571 ? -11.343 0.828 27.531 1.00 56.97 571 GLY A N 1
ATOM 4708 C CA . GLY A 1 571 ? -11.717 0.298 28.835 1.00 56.97 571 GLY A CA 1
ATOM 4709 C C . GLY A 1 571 ? -11.813 1.441 29.830 1.00 56.97 571 GLY A C 1
ATOM 4710 O O . GLY A 1 571 ? -11.269 2.511 29.584 1.00 56.97 571 GLY A O 1
ATOM 4711 N N . SER A 1 572 ? -12.405 1.204 30.998 1.00 51.94 572 SER A N 1
ATOM 4712 C CA . SER A 1 572 ? -12.425 2.173 32.111 1.00 51.94 572 SER A CA 1
ATOM 4713 C C . SER A 1 572 ? -11.028 2.530 32.657 1.00 51.94 572 SER A C 1
ATOM 4715 O O . SER A 1 572 ? -10.891 3.193 33.675 1.00 51.94 572 SER A O 1
ATOM 4717 N N . SER A 1 573 ? -9.950 2.101 31.990 1.00 58.56 573 SER A N 1
ATOM 4718 C CA . SER A 1 573 ? -8.567 2.442 32.318 1.00 58.56 573 SER A CA 1
ATOM 4719 C C . SER A 1 573 ? -8.243 3.929 32.185 1.00 58.56 573 SER A C 1
ATOM 4721 O O . SER A 1 573 ? -7.314 4.372 32.853 1.00 58.56 573 SER A O 1
ATOM 4723 N N . ASN A 1 574 ? -8.957 4.685 31.339 1.00 56.19 574 ASN A N 1
ATOM 4724 C CA . ASN A 1 574 ? -8.760 6.136 31.257 1.00 56.19 574 ASN A CA 1
ATOM 4725 C C . ASN A 1 574 ? -9.139 6.807 32.587 1.00 56.19 574 ASN A C 1
ATOM 4727 O O . ASN A 1 574 ? -8.357 7.585 33.125 1.00 56.19 574 ASN A O 1
ATOM 4731 N N . ASP A 1 575 ? -10.267 6.399 33.172 1.00 58.28 575 ASP A N 1
ATOM 4732 C CA . ASP A 1 575 ? -10.725 6.889 34.476 1.00 58.28 575 ASP A CA 1
ATOM 4733 C C . ASP A 1 575 ? -9.690 6.564 35.563 1.00 58.28 575 ASP A C 1
ATOM 4735 O O . ASP A 1 575 ? -9.327 7.421 36.361 1.00 58.28 575 ASP A O 1
ATOM 4739 N N . TRP A 1 576 ? -9.107 5.359 35.530 1.00 59.25 576 TRP A N 1
ATOM 4740 C CA . TRP A 1 576 ? -8.029 4.974 36.450 1.00 59.25 576 TRP A CA 1
ATOM 4741 C C . TRP A 1 576 ? -6.754 5.807 36.297 1.00 59.25 576 TRP A C 1
ATOM 4743 O O . TRP A 1 576 ? -6.118 6.129 37.297 1.00 59.25 576 TRP A O 1
ATOM 4753 N N . LEU A 1 577 ? -6.354 6.146 35.069 1.00 61.66 577 LEU A N 1
ATOM 4754 C CA . LEU A 1 577 ? -5.158 6.958 34.817 1.00 61.66 577 LEU A CA 1
ATOM 4755 C C . LEU A 1 577 ? -5.337 8.409 35.277 1.00 61.66 577 LEU A C 1
ATOM 4757 O O . LEU A 1 577 ? -4.366 9.035 35.700 1.00 61.66 577 LEU A O 1
ATOM 4761 N N . GLN A 1 578 ? -6.568 8.917 35.236 1.00 62.38 578 GLN A N 1
ATOM 4762 C CA . GLN A 1 578 ? -6.911 10.274 35.663 1.00 62.38 578 GLN A CA 1
ATOM 4763 C C . GLN A 1 578 ? -6.989 10.435 37.186 1.00 62.38 578 GLN A C 1
ATOM 4765 O O . GLN A 1 578 ? -6.856 11.552 37.679 1.00 62.38 578 GLN A O 1
ATOM 4770 N N . ILE A 1 579 ? -7.141 9.338 37.937 1.00 65.94 579 ILE A N 1
ATOM 4771 C CA . ILE A 1 579 ? -7.092 9.348 39.410 1.00 65.94 579 ILE A CA 1
ATOM 4772 C C . ILE A 1 579 ? -5.665 9.609 39.919 1.00 65.94 579 ILE A C 1
ATOM 4774 O O . ILE A 1 579 ? -5.479 10.110 41.029 1.00 65.94 579 ILE A O 1
ATOM 4778 N N . PHE A 1 580 ? -4.634 9.298 39.127 1.00 64.88 580 PHE A N 1
ATOM 4779 C CA . PHE A 1 580 ? -3.259 9.546 39.545 1.00 64.88 580 PHE A CA 1
ATOM 4780 C C . PHE A 1 580 ? -2.874 11.026 39.368 1.00 64.88 580 PHE A C 1
ATOM 4782 O O . PHE A 1 580 ? -3.113 11.594 38.300 1.00 64.88 580 PHE A O 1
ATOM 4789 N N . PRO A 1 581 ? -2.202 11.648 40.358 1.00 66.06 581 PRO A N 1
ATOM 4790 C CA . PRO A 1 581 ? -1.862 13.073 40.363 1.00 66.06 581 PRO A CA 1
ATOM 4791 C C . PRO A 1 581 ? -0.651 13.390 39.465 1.00 66.06 581 PRO A C 1
ATOM 4793 O O . PRO A 1 581 ? 0.310 14.030 39.884 1.00 66.06 581 PRO A O 1
ATOM 4796 N N . PHE A 1 582 ? -0.660 12.918 38.219 1.00 70.56 582 PHE A N 1
ATOM 4797 C CA . PHE A 1 582 ? 0.395 13.197 37.250 1.00 70.56 582 PHE A CA 1
ATOM 4798 C C . PHE A 1 582 ? -0.028 14.299 36.290 1.00 70.56 582 PHE A C 1
ATOM 4800 O O . PHE A 1 582 ? -1.149 14.298 35.776 1.00 70.56 582 PHE A O 1
ATOM 4807 N N . SER A 1 583 ? 0.906 15.195 35.973 1.00 78.81 583 SER A N 1
ATOM 4808 C CA . SER A 1 583 ? 0.670 16.224 34.965 1.00 78.81 583 SER A CA 1
ATOM 4809 C C . SER A 1 583 ? 0.391 15.598 33.584 1.00 78.81 583 SER A C 1
ATOM 4811 O O . SER A 1 583 ? 1.002 14.575 33.250 1.00 78.81 583 SER A O 1
ATOM 4813 N N . PRO A 1 584 ? -0.493 16.202 32.757 1.00 74.06 584 PRO A N 1
ATOM 4814 C CA . PRO A 1 584 ? -0.778 15.753 31.385 1.00 74.06 584 PRO A CA 1
ATOM 4815 C C . PRO A 1 584 ? 0.490 15.545 30.556 1.00 74.06 584 PRO A C 1
ATOM 4817 O O . PRO A 1 584 ? 0.595 14.574 29.813 1.00 74.06 584 PRO A O 1
ATOM 4820 N N . TRP A 1 585 ? 1.477 16.426 30.738 1.00 79.25 585 TRP A N 1
ATOM 4821 C CA . TRP A 1 585 ? 2.766 16.369 30.052 1.00 79.25 585 TRP A CA 1
ATOM 4822 C C . TRP A 1 585 ? 3.501 15.050 30.290 1.00 79.25 585 TRP A C 1
ATOM 4824 O O . TRP A 1 585 ? 3.913 14.401 29.334 1.00 79.25 585 TRP A O 1
ATOM 4834 N N . ILE A 1 586 ? 3.620 14.614 31.550 1.00 80.62 586 ILE A N 1
ATOM 4835 C CA . ILE A 1 586 ? 4.300 13.354 31.886 1.00 80.62 586 ILE A CA 1
ATOM 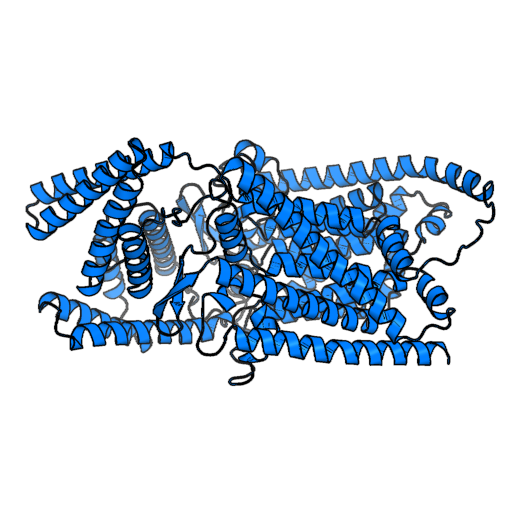4836 C C . ILE A 1 586 ? 3.543 12.170 31.272 1.00 80.62 586 ILE A C 1
ATOM 4838 O O . ILE A 1 586 ? 4.162 11.238 30.765 1.00 80.62 586 ILE A O 1
ATOM 4842 N N . GLN A 1 587 ? 2.206 12.230 31.263 1.00 78.19 587 GLN A N 1
ATOM 4843 C CA . GLN A 1 587 ? 1.373 11.184 30.667 1.00 78.19 587 GLN A CA 1
ATOM 4844 C C . GLN A 1 587 ? 1.614 11.059 29.160 1.00 78.19 587 GLN A C 1
ATOM 4846 O O . GLN A 1 587 ? 1.824 9.958 28.653 1.00 78.19 587 GLN A O 1
ATOM 4851 N N . LEU A 1 588 ? 1.601 12.195 28.458 1.00 82.75 588 LEU A N 1
ATOM 4852 C CA . LEU A 1 588 ? 1.768 12.258 27.012 1.00 82.75 588 LEU A CA 1
ATOM 4853 C C . LEU A 1 588 ? 3.199 11.885 26.603 1.00 82.75 588 LEU A C 1
ATOM 4855 O O . LEU A 1 588 ? 3.379 11.065 25.706 1.00 82.75 588 LEU A O 1
ATOM 4859 N N . ARG A 1 589 ? 4.207 12.418 27.307 1.00 87.25 589 ARG A N 1
ATOM 4860 C CA . ARG A 1 589 ? 5.630 12.131 27.078 1.00 87.25 589 ARG A CA 1
ATOM 4861 C C . ARG A 1 589 ? 5.920 10.638 27.159 1.00 87.25 589 ARG A C 1
ATOM 4863 O O . ARG A 1 589 ? 6.522 10.096 26.242 1.00 87.25 589 ARG A O 1
ATOM 4870 N N . ASP A 1 590 ? 5.489 9.967 28.227 1.00 83.81 590 ASP A N 1
ATOM 4871 C CA . ASP A 1 590 ? 5.780 8.540 28.412 1.00 83.81 590 ASP A CA 1
ATOM 4872 C C . ASP A 1 590 ? 5.113 7.691 27.319 1.00 83.81 590 ASP A C 1
ATOM 4874 O O . ASP A 1 590 ? 5.692 6.713 26.839 1.00 83.81 590 ASP A O 1
ATOM 4878 N N . LYS A 1 591 ? 3.921 8.100 26.868 1.00 84.31 591 LYS A N 1
ATOM 4879 C CA . LYS A 1 591 ? 3.188 7.448 25.778 1.00 84.31 591 LYS A CA 1
ATOM 4880 C C . LYS A 1 591 ? 3.896 7.633 24.432 1.00 84.31 591 LYS A C 1
ATOM 4882 O O . LYS A 1 591 ? 4.087 6.654 23.716 1.00 84.31 591 LYS A O 1
ATOM 4887 N N . ILE A 1 592 ? 4.330 8.856 24.119 1.00 88.88 592 ILE A N 1
ATOM 4888 C CA . ILE A 1 592 ? 5.121 9.173 22.920 1.00 88.88 592 ILE A CA 1
ATOM 4889 C C . ILE A 1 592 ? 6.433 8.391 22.931 1.00 88.88 592 ILE A C 1
ATOM 4891 O O . ILE A 1 592 ? 6.722 7.691 21.968 1.00 88.88 592 ILE A O 1
ATOM 4895 N N . MET A 1 593 ? 7.191 8.453 24.029 1.00 87.69 593 MET A N 1
ATOM 4896 C CA . MET A 1 593 ? 8.483 7.776 24.152 1.00 87.69 593 MET A CA 1
ATOM 4897 C C . MET A 1 593 ? 8.353 6.266 23.987 1.00 87.69 593 MET A C 1
ATOM 4899 O O . MET A 1 593 ? 9.156 5.659 23.286 1.00 87.69 593 MET A O 1
ATOM 4903 N N . THR A 1 594 ? 7.327 5.654 24.586 1.00 86.94 594 THR A N 1
ATOM 4904 C CA . THR A 1 594 ? 7.094 4.211 24.437 1.00 86.94 594 THR A CA 1
ATOM 4905 C C . THR A 1 594 ? 6.762 3.861 22.985 1.00 86.94 594 THR A C 1
ATOM 4907 O O . THR A 1 594 ? 7.335 2.921 22.447 1.00 86.94 594 THR A O 1
ATOM 4910 N N . ALA A 1 595 ? 5.878 4.619 22.327 1.00 87.38 595 ALA A N 1
ATOM 4911 C CA . ALA A 1 595 ? 5.517 4.381 20.929 1.00 87.38 595 ALA A CA 1
ATOM 4912 C C . ALA A 1 595 ? 6.706 4.579 19.971 1.00 87.38 595 ALA A C 1
ATOM 4914 O O . ALA A 1 595 ? 6.921 3.752 19.085 1.00 87.38 595 ALA A O 1
ATOM 4915 N N . PHE A 1 596 ? 7.487 5.642 20.177 1.00 89.88 596 PHE A N 1
ATOM 4916 C CA . PHE A 1 596 ? 8.661 5.981 19.378 1.00 89.88 596 PHE A CA 1
ATOM 4917 C C . PHE A 1 596 ? 9.764 4.927 19.515 1.00 89.88 596 PHE A C 1
ATOM 4919 O O . PHE A 1 596 ? 10.163 4.332 18.517 1.00 89.88 596 PHE A O 1
ATOM 4926 N N . LEU A 1 597 ? 10.199 4.627 20.748 1.00 88.69 597 LEU A N 1
ATOM 4927 C CA . LEU A 1 597 ? 11.237 3.619 21.007 1.00 88.69 597 LEU A CA 1
ATOM 4928 C C . LEU A 1 597 ? 10.834 2.245 20.477 1.00 88.69 597 LEU A C 1
ATOM 4930 O O . LEU A 1 597 ? 11.677 1.499 19.988 1.00 88.69 597 LEU A O 1
ATOM 4934 N N . PHE A 1 598 ? 9.546 1.914 20.557 1.00 84.69 598 PHE A N 1
ATOM 4935 C CA . PHE A 1 598 ? 9.040 0.652 20.053 1.00 84.69 598 PHE A CA 1
ATOM 4936 C C . PHE A 1 598 ? 9.135 0.544 18.528 1.00 84.69 598 PHE A C 1
ATOM 4938 O O . PHE A 1 598 ? 9.647 -0.457 18.035 1.00 84.69 598 PHE A O 1
ATOM 4945 N N . ILE A 1 599 ? 8.664 1.547 17.778 1.00 84.06 599 ILE A N 1
ATOM 4946 C CA . ILE A 1 599 ? 8.717 1.530 16.306 1.00 84.06 599 ILE A CA 1
ATOM 4947 C C . ILE A 1 599 ? 10.160 1.594 15.811 1.00 84.06 599 ILE A C 1
ATOM 4949 O O . ILE A 1 599 ? 10.544 0.770 14.986 1.00 84.06 599 ILE A O 1
ATOM 4953 N N . VAL A 1 600 ? 10.968 2.512 16.349 1.00 86.25 600 VAL A N 1
ATOM 4954 C CA . VAL A 1 600 ? 12.380 2.641 15.963 1.00 86.25 600 VAL A CA 1
ATOM 4955 C C . VAL A 1 600 ? 13.131 1.353 16.283 1.00 86.25 600 VAL A C 1
ATOM 4957 O O . VAL A 1 600 ? 13.764 0.788 15.400 1.00 86.25 600 VAL A O 1
ATOM 4960 N N . GLY A 1 601 ? 12.978 0.820 17.500 1.00 84.81 601 GLY A N 1
ATOM 4961 C CA . GLY A 1 601 ? 13.600 -0.445 17.887 1.00 84.81 601 GLY A CA 1
ATOM 4962 C C . GLY A 1 601 ? 13.147 -1.619 17.019 1.00 84.81 601 GLY A C 1
ATOM 4963 O O . GLY A 1 601 ? 13.966 -2.457 16.657 1.00 84.81 601 GLY A O 1
ATOM 4964 N N . SER A 1 602 ? 11.872 -1.659 16.626 1.00 79.38 602 SER A N 1
ATOM 4965 C CA . SER A 1 602 ? 11.349 -2.683 15.715 1.00 79.38 602 SER A CA 1
ATOM 4966 C C . SER A 1 602 ? 12.043 -2.604 14.351 1.00 79.38 602 SER A C 1
ATOM 4968 O O . SER A 1 602 ? 12.610 -3.594 13.894 1.00 79.38 602 SER A O 1
ATOM 4970 N N . ILE A 1 603 ? 12.074 -1.424 13.729 1.00 79.50 603 ILE A N 1
ATOM 4971 C CA . ILE A 1 603 ? 12.721 -1.223 12.424 1.00 79.50 603 ILE A CA 1
ATOM 4972 C C . ILE A 1 603 ? 14.211 -1.569 12.502 1.00 79.50 603 ILE A C 1
ATOM 4974 O O . ILE A 1 603 ? 14.695 -2.336 11.672 1.00 79.50 603 ILE A O 1
ATOM 4978 N N . SER A 1 604 ? 14.916 -1.101 13.537 1.00 84.00 604 SER A N 1
ATOM 4979 C CA . SER A 1 604 ? 16.334 -1.413 13.743 1.00 84.00 604 SER A CA 1
ATOM 4980 C C . SER A 1 604 ? 16.591 -2.912 13.900 1.00 84.00 604 SER A C 1
ATOM 4982 O O . SER A 1 604 ? 17.531 -3.425 13.304 1.00 84.00 604 SER A O 1
ATOM 4984 N N . VAL A 1 605 ? 15.753 -3.639 14.650 1.00 82.00 605 VAL A N 1
ATOM 4985 C CA . VAL A 1 605 ? 15.883 -5.100 14.792 1.00 82.00 605 VAL A CA 1
ATOM 4986 C C . VAL A 1 605 ? 15.660 -5.804 13.455 1.00 82.00 605 VAL A C 1
ATOM 4988 O O . VAL A 1 605 ? 16.414 -6.715 13.125 1.00 82.00 605 VAL A O 1
ATOM 4991 N N . SER A 1 606 ? 14.680 -5.377 12.654 1.00 78.12 606 SER A N 1
ATOM 4992 C CA . SER A 1 606 ? 14.462 -5.973 11.329 1.00 78.12 606 SER A CA 1
ATOM 4993 C C . SER A 1 606 ? 15.611 -5.701 10.363 1.00 78.12 606 SER A C 1
ATOM 4995 O O . SER A 1 606 ? 15.996 -6.589 9.601 1.00 78.12 606 SER A O 1
ATOM 4997 N N . MET A 1 607 ? 16.164 -4.487 10.386 1.00 78.81 607 MET A N 1
ATOM 4998 C CA . MET A 1 607 ? 17.337 -4.139 9.585 1.00 78.81 607 MET A CA 1
ATOM 4999 C C . MET A 1 607 ? 18.563 -4.938 10.023 1.00 78.81 607 MET A C 1
ATOM 5001 O O . MET A 1 607 ? 19.299 -5.424 9.176 1.00 78.81 607 MET A O 1
ATOM 5005 N N . LEU A 1 608 ? 18.746 -5.144 11.330 1.00 84.56 608 LEU A N 1
ATOM 5006 C CA . LEU A 1 608 ? 19.839 -5.955 11.861 1.00 84.56 608 LEU A CA 1
ATOM 5007 C C . LEU A 1 608 ? 19.698 -7.415 11.424 1.00 84.56 608 LEU A C 1
ATOM 5009 O O . LEU A 1 608 ? 20.654 -7.977 10.909 1.00 84.56 608 LEU A O 1
ATOM 5013 N N . ILE A 1 609 ? 18.517 -8.024 11.580 1.00 80.12 609 ILE A N 1
ATOM 5014 C CA . ILE A 1 609 ? 18.290 -9.423 11.180 1.00 80.12 609 ILE A CA 1
ATOM 5015 C C . ILE A 1 609 ? 18.531 -9.602 9.681 1.00 80.12 609 ILE A C 1
ATOM 5017 O O . ILE A 1 609 ? 19.300 -10.478 9.295 1.00 80.12 609 ILE A O 1
ATOM 5021 N N . SER A 1 610 ? 17.903 -8.769 8.846 1.00 77.38 610 SER A N 1
ATOM 5022 C CA . SER A 1 610 ? 18.096 -8.847 7.392 1.00 77.38 610 SER A CA 1
ATOM 5023 C C . SER A 1 610 ? 19.550 -8.598 7.006 1.00 77.38 610 SER A C 1
ATOM 5025 O O . SER A 1 610 ? 20.104 -9.367 6.229 1.00 77.38 610 SER A O 1
ATOM 5027 N N . GLY A 1 611 ? 20.195 -7.606 7.624 1.00 81.69 611 GLY A N 1
ATOM 5028 C CA . GLY A 1 611 ? 21.586 -7.279 7.357 1.00 81.69 611 GLY A CA 1
ATOM 5029 C C . GLY A 1 611 ? 22.560 -8.385 7.755 1.00 81.69 611 GLY A C 1
ATOM 5030 O O . GLY A 1 611 ? 23.461 -8.698 6.987 1.00 81.69 611 GLY A O 1
ATOM 5031 N N . VAL A 1 612 ? 22.354 -9.034 8.908 1.00 84.00 612 VAL A N 1
ATOM 5032 C CA . VAL A 1 612 ? 23.159 -10.189 9.342 1.00 84.00 612 VAL A CA 1
ATOM 5033 C C . VAL A 1 612 ? 22.994 -11.350 8.372 1.00 84.00 612 VAL A C 1
ATOM 5035 O O . VAL A 1 612 ? 23.993 -11.948 7.987 1.00 84.00 612 VAL A O 1
ATOM 5038 N N . VAL A 1 613 ? 21.764 -11.653 7.948 1.00 79.25 613 VAL A N 1
ATOM 5039 C CA . VAL A 1 613 ? 21.522 -12.724 6.975 1.00 79.25 613 VAL A CA 1
ATOM 5040 C C . VAL A 1 613 ? 22.264 -12.427 5.671 1.00 79.25 613 VAL A C 1
ATOM 5042 O O . VAL A 1 613 ? 23.079 -13.241 5.247 1.00 79.25 613 VAL A O 1
ATOM 5045 N N . THR A 1 614 ? 22.084 -11.243 5.082 1.00 76.81 614 THR A N 1
ATOM 5046 C CA . THR A 1 614 ? 22.778 -10.878 3.836 1.00 76.81 614 THR A CA 1
ATOM 5047 C C . THR A 1 614 ? 24.294 -10.820 4.000 1.00 76.81 614 THR A C 1
ATOM 5049 O O . THR A 1 614 ? 25.019 -11.266 3.120 1.00 76.81 614 THR A O 1
ATOM 5052 N N . ALA A 1 615 ? 24.792 -10.337 5.142 1.00 83.62 615 ALA A N 1
ATOM 5053 C CA . ALA A 1 615 ? 26.224 -10.236 5.399 1.00 83.62 615 ALA A CA 1
ATOM 5054 C C . ALA A 1 615 ? 26.899 -11.605 5.529 1.00 83.62 615 ALA A C 1
ATOM 5056 O O . ALA A 1 615 ? 28.034 -11.763 5.088 1.00 83.62 615 ALA A O 1
ATOM 5057 N N . VAL A 1 616 ? 26.211 -12.588 6.117 1.00 79.81 616 VAL A N 1
ATOM 5058 C CA . VAL A 1 616 ? 26.727 -13.956 6.260 1.00 79.81 616 VAL A CA 1
ATOM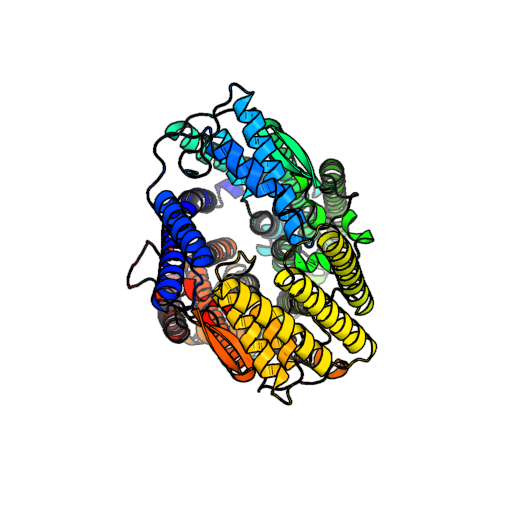 5059 C C . VAL A 1 616 ? 26.807 -14.664 4.909 1.00 79.81 616 VAL A C 1
ATOM 5061 O O . VAL A 1 616 ? 27.778 -15.375 4.671 1.00 79.81 616 VAL A O 1
ATOM 5064 N N . PHE A 1 617 ? 25.818 -14.471 4.033 1.00 75.44 617 PHE A N 1
ATOM 5065 C CA . PHE A 1 617 ? 25.776 -15.161 2.741 1.00 75.44 617 PHE A CA 1
ATOM 5066 C C . PHE A 1 617 ? 26.559 -14.442 1.630 1.00 75.44 617 PHE A C 1
ATOM 5068 O O . PHE A 1 617 ? 27.168 -15.112 0.803 1.00 75.44 617 PHE A O 1
ATOM 5075 N N . HIS A 1 618 ? 26.593 -13.104 1.626 1.00 74.75 618 HIS A N 1
ATOM 5076 C CA . HIS A 1 618 ? 27.083 -12.303 0.488 1.00 74.75 618 HIS A CA 1
ATOM 5077 C C . HIS A 1 618 ? 28.069 -11.192 0.881 1.00 74.75 618 HIS A C 1
ATOM 5079 O O . HIS A 1 618 ? 28.507 -10.405 0.045 1.00 74.75 618 HIS A O 1
ATOM 5085 N N . GLY A 1 619 ? 28.440 -11.109 2.160 1.00 82.06 619 GLY A N 1
ATOM 5086 C CA . GLY A 1 619 ? 29.350 -10.086 2.667 1.00 82.06 619 GLY A CA 1
ATOM 5087 C C . GLY A 1 619 ? 28.682 -8.736 2.950 1.00 82.06 619 GLY A C 1
ATOM 5088 O O . GLY A 1 619 ? 27.490 -8.511 2.742 1.00 82.06 619 GLY A O 1
ATOM 5089 N N . VAL A 1 620 ? 29.468 -7.807 3.495 1.00 86.31 620 VAL A N 1
ATOM 5090 C CA . VAL A 1 620 ? 28.968 -6.517 4.007 1.00 86.31 620 VAL A CA 1
ATOM 5091 C C . VAL A 1 620 ? 28.794 -5.476 2.891 1.00 86.31 620 VAL A C 1
ATOM 5093 O O . VAL A 1 620 ? 27.839 -4.700 2.913 1.00 86.31 620 VAL A O 1
ATOM 5096 N N . GLY A 1 621 ? 29.683 -5.474 1.894 1.00 84.88 621 GLY A N 1
ATOM 5097 C CA . GLY A 1 621 ? 29.730 -4.461 0.835 1.00 84.88 621 GLY A CA 1
ATOM 5098 C C . GLY A 1 621 ? 30.499 -3.201 1.231 1.00 84.88 621 GLY A C 1
ATOM 5099 O O . GLY A 1 621 ? 31.215 -3.187 2.232 1.00 84.88 621 GLY A O 1
ATOM 5100 N N . THR A 1 622 ? 30.336 -2.126 0.453 1.00 86.38 622 THR A N 1
ATOM 5101 C CA . THR A 1 622 ? 30.994 -0.831 0.690 1.00 86.38 622 THR A CA 1
ATOM 5102 C C . THR A 1 622 ? 29.991 0.321 0.745 1.00 86.38 622 THR A C 1
ATOM 5104 O O . THR A 1 622 ? 29.067 0.409 -0.060 1.00 86.38 622 THR A O 1
ATOM 5107 N N . PHE A 1 623 ? 30.199 1.245 1.688 1.00 87.12 623 PHE A N 1
ATOM 5108 C CA . PHE A 1 623 ? 29.440 2.501 1.792 1.00 87.12 623 PHE A CA 1
ATOM 5109 C C . PHE A 1 623 ? 29.828 3.534 0.725 1.00 87.12 623 PHE A C 1
ATOM 5111 O O . PHE A 1 623 ? 29.196 4.584 0.627 1.00 87.12 623 PHE A O 1
ATOM 5118 N N . ARG A 1 624 ? 30.898 3.264 -0.031 1.00 88.00 624 ARG A N 1
ATOM 5119 C CA . ARG A 1 624 ? 31.406 4.132 -1.100 1.00 88.00 624 ARG A CA 1
ATOM 5120 C C . ARG A 1 624 ? 30.866 3.759 -2.477 1.00 88.00 624 ARG A C 1
ATOM 5122 O O . ARG A 1 624 ? 31.392 4.236 -3.472 1.00 88.00 624 ARG A O 1
ATOM 5129 N N . TYR A 1 625 ? 29.866 2.889 -2.536 1.00 84.62 625 TYR A N 1
ATOM 5130 C CA . TYR A 1 625 ? 29.262 2.546 -3.810 1.00 84.62 625 TYR A CA 1
ATOM 5131 C C . TYR A 1 625 ? 28.474 3.743 -4.358 1.00 84.62 625 TYR A C 1
ATOM 5133 O O . TYR A 1 625 ? 27.669 4.297 -3.602 1.00 84.62 625 TYR A O 1
ATOM 5141 N N . PRO A 1 626 ? 28.705 4.175 -5.606 1.00 85.38 626 PRO A N 1
ATOM 5142 C CA . PRO A 1 626 ? 27.973 5.289 -6.190 1.00 85.38 626 PRO A CA 1
ATOM 5143 C C . PRO A 1 626 ? 26.570 4.863 -6.625 1.00 85.38 626 PRO A C 1
ATOM 5145 O O . PRO A 1 626 ? 26.348 3.757 -7.105 1.00 85.38 626 PRO A O 1
ATOM 5148 N N . LEU A 1 627 ? 25.622 5.773 -6.460 1.00 83.44 627 LEU A N 1
ATOM 5149 C CA . LEU A 1 627 ? 24.257 5.684 -6.951 1.00 83.44 627 LEU A CA 1
ATOM 5150 C C . LEU A 1 627 ? 24.056 6.833 -7.925 1.00 83.44 627 LEU A C 1
ATOM 5152 O O . LEU A 1 627 ? 24.129 7.993 -7.511 1.00 83.44 627 LEU A O 1
ATOM 5156 N N . PHE A 1 628 ? 23.832 6.509 -9.191 1.00 81.56 628 PHE A N 1
ATOM 5157 C CA . PHE A 1 628 ? 23.598 7.494 -10.238 1.00 81.56 628 PHE A CA 1
ATOM 5158 C C . PHE A 1 628 ? 22.114 7.861 -10.299 1.00 81.56 628 PHE A C 1
ATOM 5160 O O . PHE A 1 628 ? 21.242 7.009 -10.130 1.00 81.56 628 PHE A O 1
ATOM 5167 N N . TYR A 1 629 ? 21.822 9.147 -10.474 1.00 80.19 629 TYR A N 1
ATOM 5168 C CA . TYR A 1 629 ? 20.465 9.675 -10.598 1.00 80.19 629 TYR A CA 1
ATOM 5169 C C . TYR A 1 629 ? 20.446 10.932 -11.471 1.00 80.19 629 TYR A C 1
ATOM 5171 O O . TYR A 1 629 ? 21.468 11.599 -11.648 1.00 80.19 629 TYR A O 1
ATOM 5179 N N . LEU A 1 630 ? 19.269 11.259 -12.004 1.00 73.25 630 LEU A N 1
ATOM 5180 C CA . LEU A 1 630 ? 19.034 12.485 -12.764 1.00 73.25 630 LEU A CA 1
ATOM 5181 C C . LEU A 1 630 ? 18.590 13.613 -11.827 1.00 73.25 630 LEU A C 1
ATOM 5183 O O . LEU A 1 630 ? 17.639 13.464 -11.057 1.00 73.25 630 LEU A O 1
ATOM 5187 N N . ASP A 1 631 ? 19.271 14.755 -11.898 1.00 72.81 631 ASP A N 1
ATOM 5188 C CA . ASP A 1 631 ? 18.831 15.987 -11.234 1.00 72.81 631 ASP A CA 1
ATOM 5189 C C . ASP A 1 631 ? 17.643 16.628 -11.988 1.00 72.81 631 ASP A C 1
ATOM 5191 O O . ASP A 1 631 ? 17.341 16.278 -13.123 1.00 72.81 631 ASP A O 1
ATOM 5195 N N . SER A 1 632 ? 17.003 17.635 -11.389 1.00 66.38 632 SER A N 1
ATOM 5196 C CA . SER A 1 632 ? 15.946 18.500 -11.955 1.00 66.38 632 SER A CA 1
ATOM 5197 C C . SER A 1 632 ? 16.186 19.020 -13.372 1.00 66.38 632 SER A C 1
ATOM 5199 O O . SER A 1 632 ? 15.235 19.424 -14.036 1.00 66.38 632 SER A O 1
ATOM 5201 N N . GLN A 1 633 ? 17.447 19.103 -13.785 1.00 68.25 633 GLN A N 1
ATOM 5202 C CA . GLN A 1 633 ? 17.880 19.590 -15.094 1.00 68.25 633 GLN A CA 1
ATOM 5203 C C . GLN A 1 633 ? 18.357 18.447 -15.997 1.00 68.25 633 GLN A C 1
ATOM 5205 O O . GLN A 1 633 ? 19.173 18.682 -16.880 1.00 68.25 633 GLN A O 1
ATOM 5210 N N . SER A 1 634 ? 17.938 17.213 -15.707 1.00 69.88 634 SER A N 1
ATOM 5211 C CA . SER A 1 634 ? 18.304 16.000 -16.443 1.00 69.88 634 SER A CA 1
ATOM 5212 C C . SER A 1 634 ? 19.812 15.730 -16.513 1.00 69.88 634 SER A C 1
ATOM 5214 O O . SER A 1 634 ? 20.296 15.035 -17.398 1.00 69.88 634 SER A O 1
ATOM 5216 N N . ARG A 1 635 ? 20.578 16.263 -15.554 1.00 75.38 635 ARG A N 1
ATOM 5217 C CA . ARG A 1 635 ? 22.025 16.038 -15.453 1.00 75.38 635 ARG A CA 1
ATOM 5218 C C . ARG A 1 635 ? 22.313 14.838 -14.567 1.00 75.38 635 ARG A C 1
ATOM 5220 O O . ARG A 1 635 ? 21.752 14.739 -13.474 1.00 75.38 635 ARG A O 1
ATOM 5227 N N . VAL A 1 636 ? 23.226 13.981 -15.012 1.00 78.00 636 VAL A N 1
ATOM 5228 C CA . VAL A 1 636 ? 23.675 12.811 -14.252 1.00 78.00 636 VAL A CA 1
ATOM 5229 C C . VAL A 1 636 ? 24.486 13.268 -13.039 1.00 78.00 636 VAL A C 1
ATOM 5231 O O . VAL A 1 636 ? 25.465 14.005 -13.160 1.00 78.00 636 VAL A O 1
ATOM 5234 N N . GLN A 1 637 ? 24.069 12.844 -11.850 1.00 83.81 637 GLN A N 1
ATOM 5235 C CA . GLN A 1 637 ? 24.797 13.038 -10.599 1.00 83.81 637 GLN A CA 1
ATOM 5236 C C . GLN A 1 637 ? 24.976 11.700 -9.892 1.00 83.81 637 GLN A C 1
ATOM 5238 O O . GLN A 1 637 ? 24.186 10.777 -10.074 1.00 83.81 637 GLN A O 1
ATOM 5243 N N . SER A 1 638 ? 26.005 11.604 -9.050 1.00 83.81 638 SER A N 1
ATOM 5244 C CA . SER A 1 638 ? 26.242 10.430 -8.216 1.00 83.81 638 SER A CA 1
ATOM 5245 C C . SER A 1 638 ? 26.170 10.773 -6.728 1.00 83.81 638 SER A C 1
ATOM 5247 O O . SER A 1 638 ? 26.571 11.850 -6.283 1.00 83.81 638 SER A O 1
ATOM 5249 N N . MET A 1 639 ? 25.625 9.851 -5.935 1.00 87.31 639 MET A N 1
ATOM 5250 C CA . MET A 1 639 ? 25.593 9.913 -4.472 1.00 87.31 639 MET A CA 1
ATOM 5251 C C . MET A 1 639 ? 26.140 8.613 -3.898 1.00 87.31 639 MET A C 1
ATOM 5253 O O . MET A 1 639 ? 25.832 7.534 -4.386 1.00 87.31 639 MET A O 1
ATOM 5257 N N . LEU A 1 640 ? 26.927 8.685 -2.827 1.00 89.88 640 LEU A N 1
ATOM 5258 C CA . LEU A 1 640 ? 27.432 7.474 -2.179 1.00 89.88 640 LEU A CA 1
ATOM 5259 C C . LEU A 1 640 ? 26.309 6.748 -1.423 1.00 89.88 640 LEU A C 1
ATOM 5261 O O . LEU A 1 640 ? 25.491 7.375 -0.747 1.00 89.88 640 LEU A O 1
ATOM 5265 N N . SER A 1 641 ? 26.321 5.416 -1.440 1.00 87.81 641 SER A N 1
ATOM 5266 C CA . SER A 1 641 ? 25.337 4.572 -0.752 1.00 87.81 641 SER A CA 1
ATOM 5267 C C . SER A 1 641 ? 25.242 4.873 0.746 1.00 87.81 641 SER A C 1
ATOM 5269 O O . SER A 1 641 ? 24.149 4.919 1.309 1.00 87.81 641 SER A O 1
ATOM 5271 N N . GLY A 1 642 ? 26.366 5.169 1.407 1.00 88.62 642 GLY A N 1
ATOM 5272 C CA . GLY A 1 642 ? 26.368 5.604 2.805 1.00 88.62 642 GLY A CA 1
ATOM 5273 C C . GLY A 1 642 ? 25.656 6.936 3.034 1.00 88.62 642 GLY A C 1
ATOM 5274 O O . GLY A 1 642 ? 24.910 7.070 4.004 1.00 88.62 642 GLY A O 1
ATOM 5275 N N . GLU A 1 643 ? 25.835 7.905 2.136 1.00 90.44 643 GLU A N 1
ATOM 5276 C CA . GLU A 1 643 ? 25.135 9.187 2.214 1.00 90.44 643 GLU A CA 1
ATOM 5277 C C . GLU A 1 643 ? 23.629 9.002 2.009 1.00 90.44 643 GLU A C 1
ATOM 5279 O O . GLU A 1 643 ? 22.833 9.506 2.807 1.00 90.44 643 GLU A O 1
ATOM 5284 N N . PHE A 1 644 ? 23.247 8.212 1.004 1.00 89.00 644 PHE A N 1
ATOM 5285 C CA . PHE A 1 644 ? 21.858 7.854 0.740 1.00 89.00 644 PHE A CA 1
ATOM 5286 C C . PHE A 1 644 ? 21.197 7.211 1.967 1.00 89.00 644 PHE A C 1
ATOM 5288 O O . PHE A 1 644 ? 20.152 7.675 2.421 1.00 89.00 644 PHE A O 1
ATOM 5295 N N . LEU A 1 645 ? 21.832 6.201 2.573 1.00 89.12 645 LEU A N 1
ATOM 5296 C CA . LEU A 1 645 ? 21.301 5.507 3.751 1.00 89.12 645 LEU A CA 1
ATOM 5297 C C . LEU A 1 645 ? 21.155 6.427 4.972 1.00 89.12 645 LEU A C 1
ATOM 5299 O O . LEU A 1 645 ? 20.180 6.302 5.718 1.00 89.12 645 LEU A O 1
ATOM 5303 N N . ILE A 1 646 ? 22.082 7.368 5.181 1.00 90.81 646 ILE A N 1
ATOM 5304 C CA . ILE A 1 646 ? 21.989 8.355 6.268 1.00 90.81 646 ILE A CA 1
ATOM 5305 C C . ILE A 1 646 ? 20.819 9.311 6.025 1.00 90.81 646 ILE A C 1
ATOM 5307 O O . ILE A 1 646 ? 19.989 9.498 6.922 1.00 90.81 646 ILE A O 1
ATOM 5311 N N . ARG A 1 647 ? 20.724 9.889 4.818 1.00 90.12 647 ARG A N 1
ATOM 5312 C CA . ARG A 1 647 ? 19.616 10.780 4.434 1.00 90.12 647 ARG A CA 1
ATOM 5313 C C . ARG A 1 647 ? 18.276 10.061 4.580 1.00 90.12 647 ARG A C 1
ATOM 5315 O O . ARG A 1 647 ? 17.351 10.607 5.177 1.00 90.12 647 ARG A O 1
ATOM 5322 N N . GLN A 1 648 ? 18.202 8.810 4.135 1.00 87.06 648 GLN A N 1
ATOM 5323 C CA . GLN A 1 648 ? 17.020 7.961 4.227 1.00 87.06 648 GLN A CA 1
ATOM 5324 C C . GLN A 1 648 ? 16.626 7.651 5.673 1.00 87.06 648 GLN A C 1
ATOM 5326 O O . GLN A 1 648 ? 15.465 7.824 6.051 1.00 87.06 648 GLN A O 1
ATOM 5331 N N . GLY A 1 649 ? 17.578 7.216 6.502 1.00 88.06 649 GLY A N 1
ATOM 5332 C CA . GLY A 1 649 ? 17.332 6.904 7.909 1.00 88.06 649 GLY A CA 1
ATOM 5333 C C . GLY A 1 649 ? 16.838 8.123 8.690 1.00 88.06 649 GLY A C 1
ATOM 5334 O O . GLY A 1 649 ? 15.900 8.019 9.485 1.00 88.06 649 GLY A O 1
ATOM 5335 N N . PHE A 1 650 ? 17.414 9.295 8.415 1.00 90.69 650 PHE A N 1
ATOM 5336 C CA . PHE A 1 650 ? 16.980 10.552 9.015 1.00 90.69 650 PHE A CA 1
ATOM 5337 C C . PHE A 1 650 ? 15.569 10.956 8.564 1.00 90.69 650 PHE A C 1
ATOM 5339 O O . PHE A 1 650 ? 14.720 11.261 9.406 1.00 90.69 650 PHE A O 1
ATOM 5346 N N . SER A 1 651 ? 15.276 10.891 7.262 1.00 88.69 651 SER A N 1
ATOM 5347 C CA . SER A 1 651 ? 13.936 11.177 6.738 1.00 88.69 651 SER A CA 1
ATOM 5348 C C . SER A 1 651 ? 12.880 10.227 7.308 1.00 88.69 651 SER A C 1
ATOM 5350 O O . SER A 1 651 ? 11.801 10.666 7.707 1.00 88.69 651 SER A O 1
ATOM 5352 N N . LEU A 1 652 ? 13.190 8.931 7.424 1.00 87.31 652 LEU A N 1
ATOM 5353 C CA . LEU A 1 652 ? 12.290 7.940 8.014 1.00 87.31 652 LEU A CA 1
ATOM 5354 C C . LEU A 1 652 ? 11.988 8.258 9.485 1.00 87.31 652 LEU A C 1
ATOM 5356 O O . LEU A 1 652 ? 10.837 8.156 9.910 1.00 87.31 652 LEU A O 1
ATOM 5360 N N . LEU A 1 653 ? 12.987 8.692 10.259 1.00 90.44 653 LEU A N 1
ATOM 5361 C CA . LEU A 1 653 ? 12.790 9.123 11.646 1.00 90.44 653 LEU A CA 1
ATOM 5362 C C . LEU A 1 653 ? 11.835 10.323 11.727 1.00 90.44 653 LEU A C 1
ATOM 5364 O O . LEU A 1 653 ? 10.933 10.337 12.569 1.00 90.44 653 LEU A O 1
ATOM 5368 N N . LEU A 1 654 ? 11.982 11.304 10.833 1.00 90.81 654 LEU A N 1
ATOM 5369 C CA . LEU A 1 654 ? 11.076 12.453 10.764 1.00 90.81 654 LEU A CA 1
ATOM 5370 C C . LEU A 1 654 ? 9.650 12.051 10.381 1.00 90.81 654 LEU A C 1
ATOM 5372 O O . LEU A 1 654 ? 8.702 12.531 11.004 1.00 90.81 654 LEU A O 1
ATOM 5376 N N . ILE A 1 655 ? 9.482 11.131 9.428 1.00 89.31 655 ILE A N 1
ATOM 5377 C CA . ILE A 1 655 ? 8.167 10.576 9.078 1.00 89.31 655 ILE A CA 1
ATOM 5378 C C . ILE A 1 655 ? 7.540 9.875 10.287 1.00 89.31 655 ILE A C 1
ATOM 5380 O O . ILE A 1 655 ? 6.366 10.101 10.579 1.00 89.31 655 ILE A O 1
ATOM 5384 N N . VAL A 1 656 ? 8.307 9.076 11.037 1.00 90.44 656 VAL A N 1
ATOM 5385 C CA . VAL A 1 656 ? 7.823 8.431 12.269 1.00 90.44 656 VAL A CA 1
ATOM 5386 C C . VAL A 1 656 ? 7.320 9.479 13.262 1.00 90.44 656 VAL A C 1
ATOM 5388 O O . VAL A 1 656 ? 6.216 9.334 13.787 1.00 90.44 656 VAL A O 1
ATOM 5391 N N . CYS A 1 657 ? 8.080 10.551 13.495 1.00 92.00 657 CYS A N 1
ATOM 5392 C CA . CYS A 1 657 ? 7.674 11.656 14.369 1.00 92.00 657 CYS A CA 1
ATOM 5393 C C . CYS A 1 657 ? 6.393 12.353 13.879 1.00 92.00 657 CYS A C 1
ATOM 5395 O O . CYS A 1 657 ? 5.477 12.607 14.673 1.00 92.00 657 CYS A O 1
ATOM 5397 N N . PHE A 1 658 ? 6.293 12.610 12.575 1.00 91.81 658 PHE A N 1
ATOM 5398 C CA . PHE A 1 658 ? 5.131 13.243 11.961 1.00 91.81 658 PHE A CA 1
ATOM 5399 C C . PHE A 1 658 ? 3.876 12.375 12.096 1.00 91.81 658 PHE A C 1
ATOM 5401 O O . PHE A 1 658 ? 2.874 12.819 12.656 1.00 91.81 658 PHE A O 1
ATOM 5408 N N . VAL A 1 659 ? 3.933 11.107 11.681 1.00 91.00 659 VAL A N 1
ATOM 5409 C CA . VAL A 1 659 ? 2.792 10.181 11.768 1.00 91.00 659 VAL A CA 1
ATOM 5410 C C . VAL A 1 659 ? 2.390 9.952 13.227 1.00 91.00 659 VAL A C 1
ATOM 5412 O O . VAL A 1 659 ? 1.201 9.955 13.548 1.00 91.00 659 VAL A O 1
ATOM 5415 N N . LEU A 1 660 ? 3.357 9.810 14.139 1.00 92.56 660 LEU A N 1
ATOM 5416 C CA . LEU A 1 660 ? 3.091 9.650 15.570 1.00 92.56 660 LEU A CA 1
ATOM 5417 C C . LEU A 1 660 ? 2.330 10.855 16.133 1.00 92.56 660 LEU A C 1
ATOM 5419 O O . LEU A 1 660 ? 1.304 10.675 16.793 1.00 92.56 660 LEU A O 1
ATOM 5423 N N . SER A 1 661 ? 2.810 12.073 15.870 1.00 91.50 661 SER A N 1
ATOM 5424 C CA . SER A 1 661 ? 2.191 13.310 16.365 1.00 91.50 661 SER A CA 1
ATOM 5425 C C . SER A 1 661 ? 0.795 13.540 15.771 1.00 91.50 661 SER A C 1
ATOM 5427 O O . SER A 1 661 ? -0.144 13.857 16.508 1.00 91.50 661 SER A O 1
ATOM 5429 N N . LEU A 1 662 ? 0.623 13.276 14.474 1.00 90.38 662 LEU A N 1
ATOM 5430 C CA . LEU A 1 662 ? -0.660 13.346 13.775 1.00 90.38 662 LEU A CA 1
ATOM 5431 C C . LEU A 1 662 ? -1.682 12.374 14.369 1.00 90.38 662 LEU A C 1
ATOM 5433 O O . LEU A 1 662 ? -2.781 12.776 14.760 1.00 90.38 662 LEU A O 1
ATOM 5437 N N . VAL A 1 663 ? -1.319 11.096 14.495 1.00 92.12 663 VAL A N 1
ATOM 5438 C CA . VAL A 1 663 ? -2.224 10.066 15.018 1.00 92.12 663 VAL A CA 1
ATOM 5439 C C . VAL A 1 663 ? -2.550 10.320 16.488 1.00 92.12 663 VAL A C 1
ATOM 5441 O O . VAL A 1 663 ? -3.693 10.121 16.901 1.00 92.12 663 VAL A O 1
ATOM 5444 N N . LEU A 1 664 ? -1.590 10.802 17.283 1.00 90.81 664 LEU A N 1
ATOM 5445 C CA . LEU A 1 664 ? -1.836 11.197 18.667 1.00 90.81 664 LEU A CA 1
ATOM 5446 C C . LEU A 1 664 ? -2.891 12.307 18.746 1.00 90.81 664 LEU A C 1
ATOM 5448 O O . LEU A 1 664 ? -3.866 12.154 19.483 1.00 90.81 664 LEU A O 1
ATOM 5452 N N . CYS A 1 665 ? -2.743 13.376 17.961 1.00 88.31 665 CYS A N 1
ATOM 5453 C CA . CYS A 1 665 ? -3.699 14.482 17.921 1.00 88.31 665 CYS A CA 1
ATOM 5454 C C . CYS A 1 665 ? -5.110 13.994 17.542 1.00 88.31 665 CYS A C 1
ATOM 5456 O O . CYS A 1 665 ? -6.075 14.217 18.279 1.00 88.31 665 CYS A O 1
ATOM 5458 N N . LEU A 1 666 ? -5.226 13.208 16.465 1.00 87.25 666 LEU A N 1
ATOM 5459 C CA . LEU A 1 666 ? -6.502 12.629 16.029 1.00 87.25 666 LEU A CA 1
ATOM 5460 C C . LEU A 1 666 ? -7.085 11.640 17.054 1.00 87.25 666 LEU A C 1
ATOM 5462 O O . LEU A 1 666 ? -8.305 11.527 17.184 1.00 87.25 666 LEU A O 1
ATOM 5466 N N . SER A 1 667 ? -6.242 10.936 17.814 1.00 90.00 667 SER A N 1
ATOM 5467 C CA . SER A 1 667 ? -6.699 10.023 18.868 1.00 90.00 667 SER A CA 1
ATOM 5468 C C . SER A 1 667 ? -7.364 10.755 20.031 1.00 90.00 667 SER A C 1
ATOM 5470 O O . SER A 1 667 ? -8.377 10.276 20.543 1.00 90.00 667 SER A O 1
ATOM 5472 N N . LEU A 1 668 ? -6.842 11.929 20.401 1.00 85.06 668 LEU A N 1
ATOM 5473 C CA . LEU A 1 668 ? -7.401 12.781 21.452 1.00 85.06 668 LEU A CA 1
ATOM 5474 C C . LEU A 1 668 ? -8.697 13.464 20.991 1.00 85.06 668 LEU A C 1
ATOM 5476 O O . LEU A 1 668 ? -9.635 13.601 21.777 1.00 85.06 668 LEU A O 1
ATOM 5480 N N . LEU A 1 669 ? -8.766 13.860 19.713 1.00 81.62 669 LEU A N 1
ATOM 5481 C CA . LEU A 1 669 ? -9.958 14.474 19.118 1.00 81.62 669 LEU A CA 1
ATOM 5482 C C . LEU A 1 669 ? -11.129 13.494 19.041 1.00 81.62 669 LEU A C 1
ATOM 5484 O O . LEU A 1 669 ? -12.227 13.797 19.507 1.00 81.62 669 LEU A O 1
ATOM 5488 N N . PHE A 1 670 ? -10.901 12.314 18.464 1.00 81.19 670 PHE A N 1
ATOM 5489 C CA . PHE A 1 670 ? -11.987 11.382 18.178 1.00 81.19 670 PHE A CA 1
ATOM 5490 C C . PHE A 1 670 ? -12.282 10.397 19.306 1.00 81.19 670 PHE A C 1
ATOM 5492 O O . PHE A 1 670 ? -13.400 9.886 19.386 1.00 81.19 670 PHE A O 1
ATOM 5499 N N . LYS A 1 671 ? -11.286 10.076 20.145 1.00 80.25 671 LYS A N 1
ATOM 5500 C CA . LYS A 1 671 ? -11.389 9.109 21.259 1.00 80.25 671 LYS A CA 1
ATOM 5501 C C . LYS A 1 671 ? -11.926 7.733 20.852 1.00 80.25 671 LYS A C 1
ATOM 5503 O O . LYS A 1 671 ? -12.390 6.951 21.677 1.00 80.25 671 LYS A O 1
ATOM 5508 N N . ASN A 1 672 ? -11.856 7.415 19.565 1.00 79.56 672 ASN A N 1
ATOM 5509 C CA . ASN A 1 672 ? -12.346 6.177 18.992 1.00 79.56 672 ASN A CA 1
ATOM 5510 C C . ASN A 1 672 ? -11.351 5.720 17.937 1.00 79.56 672 ASN A C 1
ATOM 5512 O O . ASN A 1 672 ? -11.026 6.440 17.000 1.00 79.56 672 ASN A O 1
ATOM 5516 N N . THR A 1 673 ? -10.886 4.489 18.100 1.00 78.25 673 THR A N 1
ATOM 5517 C CA . THR A 1 673 ? -9.889 3.861 17.234 1.00 78.25 673 THR A CA 1
ATOM 5518 C C . THR A 1 673 ? -10.243 3.917 15.768 1.00 78.25 673 THR A C 1
ATOM 5520 O O . THR A 1 673 ? -9.371 4.204 14.966 1.00 78.25 673 THR A O 1
ATOM 5523 N N . PHE A 1 674 ? -11.486 3.605 15.417 1.00 72.00 674 PHE A N 1
ATOM 5524 C CA . PHE A 1 674 ? -11.881 3.518 14.019 1.00 72.00 674 PHE A CA 1
ATOM 5525 C C . PHE A 1 674 ? -11.891 4.899 13.370 1.00 72.00 674 PHE A C 1
ATOM 5527 O O . PHE A 1 674 ? -11.364 5.066 12.276 1.00 72.00 674 PHE A O 1
ATOM 5534 N N . LEU A 1 675 ? -12.390 5.898 14.106 1.00 74.94 675 LEU A N 1
ATOM 5535 C CA . LEU A 1 675 ? -12.373 7.299 13.687 1.00 74.94 675 LEU A CA 1
ATOM 5536 C C . LEU A 1 675 ? -10.947 7.791 13.460 1.00 74.94 675 LEU A C 1
ATOM 5538 O O . LEU A 1 675 ? -10.634 8.345 12.414 1.00 74.94 675 LEU A O 1
ATOM 5542 N N . THR A 1 676 ? -10.069 7.544 14.431 1.00 85.00 676 THR A N 1
ATOM 5543 C CA . THR A 1 676 ? -8.661 7.915 14.334 1.00 85.00 676 THR A CA 1
ATOM 5544 C C . THR A 1 676 ? -7.969 7.184 13.187 1.00 85.00 676 THR A C 1
ATOM 5546 O O . THR A 1 676 ? -7.180 7.807 12.484 1.00 85.00 676 THR A O 1
ATOM 5549 N N . LEU A 1 677 ? -8.285 5.905 12.954 1.00 81.56 677 LEU A N 1
ATOM 5550 C CA . LEU A 1 677 ? -7.699 5.111 11.871 1.00 81.56 677 LEU A CA 1
ATOM 5551 C C . LEU A 1 677 ? -8.077 5.691 10.513 1.00 81.56 677 LEU A C 1
ATOM 5553 O O . LEU A 1 677 ? -7.202 5.977 9.713 1.00 81.56 677 LEU A O 1
ATOM 5557 N N . ILE A 1 678 ? -9.369 5.906 10.268 1.00 75.12 678 ILE A N 1
ATOM 5558 C CA . ILE A 1 678 ? -9.848 6.437 8.990 1.00 75.12 678 ILE A CA 1
ATOM 5559 C C . ILE A 1 678 ? -9.383 7.868 8.780 1.00 75.12 678 ILE A C 1
ATOM 5561 O O . ILE A 1 678 ? -8.944 8.189 7.683 1.00 75.12 678 ILE A O 1
ATOM 5565 N N . ALA A 1 679 ? -9.445 8.723 9.801 1.00 79.50 679 ALA A N 1
ATOM 5566 C CA . ALA A 1 679 ? -9.006 10.104 9.663 1.00 79.50 679 ALA A CA 1
ATOM 5567 C C . ALA A 1 679 ? -7.507 10.182 9.351 1.00 79.50 679 ALA A C 1
ATOM 5569 O O . ALA A 1 679 ? -7.113 10.885 8.428 1.00 79.50 679 ALA A O 1
ATOM 5570 N N . SER A 1 680 ? -6.675 9.418 10.067 1.00 83.62 680 SER A N 1
ATOM 5571 C CA . SER A 1 680 ? -5.237 9.374 9.784 1.00 83.62 680 SER A CA 1
ATOM 5572 C C . SER A 1 680 ? -4.955 8.769 8.409 1.00 83.62 680 SER A C 1
ATOM 5574 O O . SER A 1 680 ? -4.132 9.299 7.672 1.00 83.62 680 SER A O 1
ATOM 5576 N N . PHE A 1 681 ? -5.680 7.716 8.026 1.00 77.69 681 PHE A N 1
ATOM 5577 C CA . PHE A 1 681 ? -5.497 7.056 6.735 1.00 77.69 681 PHE A CA 1
ATOM 5578 C C . PHE A 1 681 ? -5.880 7.980 5.582 1.00 77.69 681 PHE A C 1
ATOM 5580 O O . PHE A 1 681 ? -5.135 8.100 4.618 1.00 77.69 681 PHE A O 1
ATOM 5587 N N . SER A 1 682 ? -6.993 8.700 5.726 1.00 74.44 682 SER A N 1
ATOM 5588 C CA . SER A 1 682 ? -7.470 9.667 4.735 1.00 74.44 682 SER A CA 1
ATOM 5589 C C . SER A 1 682 ? -6.478 10.809 4.549 1.00 74.44 682 SER A C 1
ATOM 5591 O O . SER A 1 682 ? -6.188 11.176 3.418 1.00 74.44 682 SER A O 1
ATOM 5593 N N . VAL A 1 683 ? -5.912 11.335 5.642 1.00 78.25 683 VAL A N 1
ATOM 5594 C CA . VAL A 1 683 ? -4.911 12.409 5.570 1.00 78.25 683 VAL A CA 1
ATOM 5595 C C . VAL A 1 683 ? -3.631 11.939 4.874 1.00 78.25 683 VAL A C 1
ATOM 5597 O O . VAL A 1 683 ? -3.073 12.681 4.073 1.00 78.25 683 VAL A O 1
ATOM 5600 N N . LEU A 1 684 ? -3.173 10.711 5.135 1.00 76.62 684 LEU A N 1
ATOM 5601 C CA . LEU A 1 684 ? -1.953 10.189 4.512 1.00 76.62 684 LEU A CA 1
ATOM 5602 C C . LEU A 1 684 ? -2.157 9.799 3.046 1.00 76.62 684 LEU A C 1
ATOM 5604 O O . LEU A 1 684 ? -1.302 10.120 2.228 1.00 76.62 684 LEU A O 1
ATOM 5608 N N . ILE A 1 685 ? -3.292 9.184 2.698 1.00 70.44 685 ILE A N 1
ATOM 5609 C CA . ILE A 1 685 ? -3.640 8.907 1.297 1.00 70.44 685 ILE A CA 1
ATOM 5610 C C . ILE A 1 685 ? -3.752 10.199 0.504 1.00 70.44 685 ILE A C 1
ATOM 5612 O O . ILE A 1 685 ? -3.209 10.273 -0.590 1.00 70.44 685 ILE A O 1
ATOM 5616 N N . PHE A 1 686 ? -4.401 11.225 1.058 1.00 67.44 686 PHE A N 1
ATOM 5617 C CA . PHE A 1 686 ? -4.502 12.531 0.407 1.00 67.44 686 PHE A CA 1
ATOM 5618 C C . PHE A 1 686 ? -3.119 13.099 0.052 1.00 67.44 686 PHE A C 1
ATOM 5620 O O . PHE A 1 686 ? -2.963 13.761 -0.965 1.00 67.44 686 PHE A O 1
ATOM 5627 N N . GLY A 1 687 ? -2.106 12.765 0.856 1.00 64.00 687 GLY A N 1
ATOM 5628 C CA . GLY A 1 687 ? -0.696 13.036 0.604 1.00 64.00 687 GLY A CA 1
ATOM 5629 C C . GLY A 1 687 ? -0.038 12.316 -0.556 1.00 64.00 687 GLY A C 1
ATOM 5630 O O . GLY A 1 687 ? 0.857 12.865 -1.186 1.00 64.00 687 GLY A O 1
ATOM 5631 N N . MET A 1 688 ? -0.464 11.083 -0.796 1.00 64.81 688 MET A N 1
ATOM 5632 C CA . MET A 1 688 ? 0.155 10.176 -1.758 1.00 64.81 688 MET A CA 1
ATOM 5633 C C . MET A 1 688 ? -0.471 10.266 -3.145 1.00 64.81 688 MET A C 1
ATOM 5635 O O . MET A 1 688 ? 0.083 9.691 -4.073 1.00 64.81 688 MET A O 1
ATOM 5639 N N . ILE A 1 689 ? -1.612 10.943 -3.296 1.00 61.16 689 ILE A N 1
ATOM 5640 C CA . ILE A 1 689 ? -2.244 11.131 -4.603 1.00 61.16 689 ILE A CA 1
ATOM 5641 C C . ILE A 1 689 ? -1.416 12.167 -5.383 1.00 61.16 689 ILE A C 1
ATOM 5643 O O . ILE A 1 689 ? -1.374 13.339 -4.983 1.00 61.16 689 ILE A O 1
ATOM 5647 N N . PRO A 1 690 ? -0.761 11.768 -6.490 1.00 51.97 690 PRO A N 1
ATOM 5648 C CA . PRO A 1 690 ? 0.020 12.690 -7.303 1.00 51.97 690 PRO A CA 1
ATOM 5649 C C . PRO A 1 690 ? -0.860 13.841 -7.809 1.00 51.97 690 PRO A C 1
ATOM 5651 O O . PRO A 1 690 ? -1.985 13.626 -8.252 1.00 51.97 690 PRO A O 1
ATOM 5654 N N . GLY A 1 691 ? -0.366 15.080 -7.723 1.00 52.59 691 GLY A N 1
ATOM 5655 C CA . GLY A 1 691 ? -1.039 16.255 -8.292 1.00 52.59 691 GLY A CA 1
ATOM 5656 C C . GLY A 1 691 ? -2.034 16.989 -7.388 1.00 52.59 691 GLY A C 1
ATOM 5657 O O . GLY A 1 691 ? -2.348 18.137 -7.699 1.00 52.59 691 GLY A O 1
ATOM 5658 N N . VAL A 1 692 ? -2.479 16.414 -6.256 1.00 56.62 692 VAL A N 1
ATOM 5659 C CA . VAL A 1 692 ? -3.402 17.102 -5.316 1.00 56.62 692 VAL A CA 1
ATOM 5660 C C . VAL A 1 692 ? -2.854 18.467 -4.901 1.00 56.62 692 VAL A C 1
ATOM 5662 O O . VAL A 1 692 ? -3.581 19.456 -4.850 1.00 56.62 692 VAL A O 1
ATOM 5665 N N . PHE A 1 693 ? -1.561 18.519 -4.586 1.00 53.22 693 PHE A N 1
ATOM 5666 C CA . PHE A 1 693 ? -0.941 19.686 -3.964 1.00 53.22 693 PHE A CA 1
ATOM 5667 C C . PHE A 1 693 ? -0.335 20.681 -4.946 1.00 53.22 693 PHE A C 1
ATOM 5669 O O . PHE A 1 693 ? -0.103 21.825 -4.568 1.00 53.22 693 PHE A O 1
ATOM 5676 N N . ASP A 1 694 ? -0.121 20.277 -6.192 1.00 53.16 694 ASP A N 1
ATOM 5677 C CA . ASP A 1 694 ? 0.531 21.095 -7.213 1.00 53.16 694 ASP A CA 1
ATOM 5678 C C . ASP A 1 694 ? -0.358 22.259 -7.664 1.00 53.16 694 ASP A C 1
ATOM 5680 O O . ASP A 1 694 ? 0.142 23.351 -7.904 1.00 53.16 694 ASP A O 1
ATOM 5684 N N . LYS A 1 695 ? -1.685 22.066 -7.678 1.00 50.62 695 LYS A N 1
ATOM 5685 C CA . LYS A 1 695 ? -2.657 23.138 -7.961 1.00 50.62 695 LYS A CA 1
ATOM 5686 C C . LYS A 1 695 ? -3.021 23.973 -6.733 1.00 50.62 695 LYS A C 1
ATOM 5688 O O . LYS A 1 695 ? -3.386 25.136 -6.870 1.00 50.62 695 LYS A O 1
ATOM 5693 N N . LEU A 1 696 ? -2.982 23.384 -5.534 1.00 51.72 696 LEU A N 1
ATOM 5694 C CA . LEU A 1 696 ? -3.530 24.027 -4.337 1.00 51.72 696 LEU A CA 1
ATOM 5695 C C . LEU A 1 696 ? -2.659 25.171 -3.811 1.00 51.72 696 LEU A C 1
ATOM 5697 O O . LEU A 1 696 ? -3.209 26.067 -3.175 1.00 51.72 696 LEU A O 1
ATOM 5701 N N . THR A 1 697 ? -1.345 25.183 -4.065 1.00 49.47 697 THR A N 1
ATOM 5702 C CA . THR A 1 697 ? -0.469 26.267 -3.598 1.00 49.47 697 THR A CA 1
ATOM 5703 C C . THR A 1 697 ? 0.849 26.377 -4.381 1.00 49.47 697 THR A C 1
ATOM 5705 O O . THR A 1 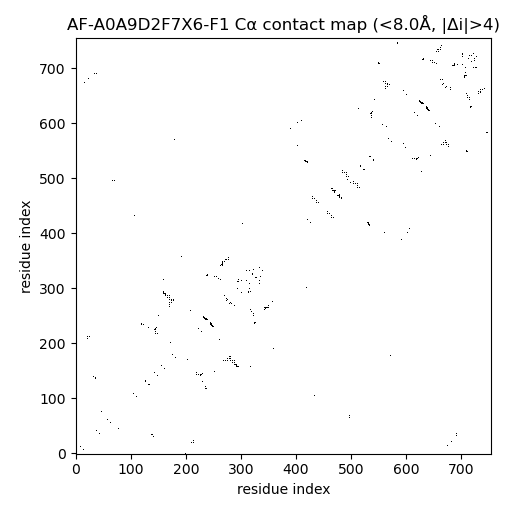697 ? 1.902 25.954 -3.899 1.00 49.47 697 THR A O 1
ATOM 5708 N N . THR A 1 698 ? 0.858 27.032 -5.543 1.00 55.34 698 THR A N 1
ATOM 5709 C CA . THR A 1 698 ? 2.125 27.473 -6.160 1.00 55.34 698 THR A CA 1
ATOM 5710 C C . THR A 1 698 ? 2.874 28.363 -5.151 1.00 55.34 698 THR A C 1
ATOM 5712 O O . THR A 1 698 ? 2.378 29.421 -4.760 1.00 55.34 698 THR A O 1
ATOM 5715 N N . GLY A 1 699 ? 4.002 27.881 -4.619 1.00 62.41 699 GLY A N 1
ATOM 5716 C CA . GLY A 1 699 ? 4.793 28.517 -3.551 1.00 62.41 699 GLY A CA 1
ATOM 5717 C C . GLY A 1 699 ? 4.732 27.844 -2.166 1.00 62.41 699 GLY A C 1
ATOM 5718 O O . GLY A 1 699 ? 5.775 27.701 -1.529 1.00 62.41 699 GLY A O 1
ATOM 5719 N N . TRP A 1 700 ? 3.566 27.369 -1.694 1.00 65.81 700 TRP A N 1
ATOM 5720 C CA . TRP A 1 700 ? 3.466 26.671 -0.390 1.00 65.81 700 TRP A CA 1
ATOM 5721 C C . TRP A 1 700 ? 3.476 25.149 -0.499 1.00 65.81 700 TRP A C 1
ATOM 5723 O O . TRP A 1 700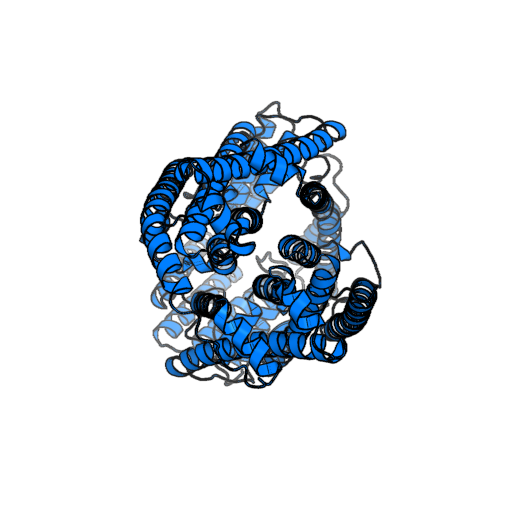 ? 3.655 24.473 0.516 1.00 65.81 700 TRP A O 1
ATOM 5733 N N . ALA A 1 701 ? 3.320 24.597 -1.703 1.00 64.94 701 ALA A N 1
ATOM 5734 C CA . ALA A 1 701 ? 3.251 23.156 -1.903 1.00 64.94 701 ALA A CA 1
ATOM 5735 C C . ALA A 1 701 ? 4.523 22.451 -1.404 1.00 64.94 701 ALA A C 1
ATOM 5737 O O . ALA A 1 701 ? 4.444 21.362 -0.836 1.00 64.94 701 ALA A O 1
ATOM 5738 N N . GLY A 1 702 ? 5.680 23.115 -1.512 1.00 70.38 702 GLY A N 1
ATOM 5739 C CA . GLY A 1 702 ? 6.956 22.658 -0.958 1.00 70.38 702 GLY A CA 1
ATOM 5740 C C . GLY A 1 702 ? 7.031 22.637 0.577 1.00 70.38 702 GLY A C 1
ATOM 5741 O O . GLY A 1 702 ? 8.013 22.152 1.123 1.00 70.38 702 GLY A O 1
ATOM 5742 N N . TYR A 1 703 ? 6.030 23.117 1.313 1.00 76.56 703 TYR A N 1
ATOM 5743 C CA . TYR A 1 703 ? 6.003 23.053 2.783 1.00 76.56 703 TYR A CA 1
ATOM 5744 C C . TYR A 1 703 ? 4.977 22.060 3.323 1.00 76.56 703 TYR A C 1
ATOM 5746 O O . TYR A 1 703 ? 4.845 21.915 4.540 1.00 76.56 703 TYR A O 1
ATOM 5754 N N . ILE A 1 704 ? 4.273 21.344 2.447 1.00 80.25 704 ILE A N 1
ATOM 5755 C CA . ILE A 1 704 ? 3.246 20.388 2.845 1.00 80.25 704 ILE A CA 1
ATOM 5756 C C . ILE A 1 704 ? 3.916 19.050 3.192 1.00 80.25 704 ILE A C 1
ATOM 5758 O O . ILE A 1 704 ? 4.459 18.399 2.299 1.00 80.25 704 ILE A O 1
ATOM 5762 N N . PRO A 1 705 ? 3.835 18.580 4.454 1.00 83.19 705 PRO A N 1
ATOM 5763 C CA . PRO A 1 705 ? 4.580 17.403 4.926 1.00 83.19 705 PRO A CA 1
ATOM 5764 C C . PRO A 1 705 ? 4.199 16.122 4.185 1.00 83.19 705 PRO A C 1
ATOM 5766 O O . PRO A 1 705 ? 4.980 15.182 4.091 1.00 83.19 705 PRO A O 1
ATOM 5769 N N . LEU A 1 706 ? 2.986 16.094 3.642 1.00 81.06 706 LEU A N 1
ATOM 5770 C CA . LEU A 1 706 ? 2.426 14.953 2.949 1.00 81.06 706 LEU A CA 1
ATOM 5771 C C . LEU A 1 706 ? 3.106 14.650 1.601 1.00 81.06 706 LEU A C 1
ATOM 5773 O O . LEU A 1 706 ? 3.166 13.480 1.234 1.00 81.06 706 LEU A O 1
ATOM 5777 N N . ARG A 1 707 ? 3.675 15.655 0.910 1.00 77.06 707 ARG A N 1
ATOM 5778 C CA . ARG A 1 707 ? 4.430 15.440 -0.345 1.00 77.06 707 ARG A CA 1
ATOM 5779 C C . ARG A 1 707 ? 5.746 14.696 -0.109 1.00 77.06 707 ARG A C 1
ATOM 5781 O O . ARG A 1 707 ? 6.245 14.013 -0.989 1.00 77.06 707 ARG A O 1
ATOM 5788 N N . TYR A 1 708 ? 6.277 14.793 1.106 1.00 80.56 708 TYR A N 1
ATOM 5789 C CA . TYR A 1 708 ? 7.573 14.241 1.494 1.00 80.56 708 TYR A CA 1
ATOM 5790 C C . TYR A 1 708 ? 7.505 12.799 1.998 1.00 80.56 708 TYR A C 1
ATOM 5792 O O . TYR A 1 708 ? 8.485 12.281 2.532 1.00 80.56 708 TYR A O 1
ATOM 5800 N N . LEU A 1 709 ? 6.350 12.141 1.859 1.00 78.38 709 LEU A N 1
ATOM 5801 C CA . LEU A 1 709 ? 6.204 10.742 2.240 1.00 78.38 709 LEU A CA 1
ATOM 5802 C C . LEU A 1 709 ? 6.877 9.798 1.231 1.00 78.38 709 LEU A C 1
ATOM 5804 O O . LEU A 1 709 ? 7.225 8.693 1.632 1.00 78.38 709 LEU A O 1
ATOM 5808 N N . ASN A 1 710 ? 7.114 10.210 -0.024 1.00 74.44 710 ASN A N 1
ATOM 5809 C CA . ASN A 1 710 ? 7.847 9.407 -1.012 1.00 74.44 710 ASN A CA 1
ATOM 5810 C C . ASN A 1 710 ? 9.371 9.634 -0.923 1.00 74.44 710 ASN A C 1
ATOM 5812 O O . ASN A 1 710 ? 9.945 10.470 -1.613 1.00 74.44 710 ASN A O 1
ATOM 5816 N N . LEU A 1 711 ? 10.022 8.907 -0.016 1.00 73.25 711 LEU A N 1
ATOM 5817 C CA . LEU A 1 711 ? 11.443 9.027 0.311 1.00 73.25 711 LEU A CA 1
ATOM 5818 C C . LEU A 1 711 ? 12.438 8.810 -0.851 1.00 73.25 711 LEU A C 1
ATOM 5820 O O . LEU A 1 711 ? 13.361 9.617 -0.935 1.00 73.25 711 LEU A O 1
ATOM 5824 N N . PRO A 1 712 ? 12.311 7.786 -1.724 1.00 67.38 712 PRO A N 1
ATOM 5825 C CA . PRO A 1 712 ? 13.279 7.578 -2.808 1.00 67.38 712 PRO A CA 1
ATOM 5826 C C . PRO A 1 712 ? 13.293 8.755 -3.781 1.00 67.38 712 PRO A C 1
ATOM 5828 O O . PRO A 1 712 ? 14.350 9.303 -4.076 1.00 67.38 712 PRO A O 1
ATOM 5831 N N . GLU A 1 713 ? 12.103 9.210 -4.177 1.00 70.00 713 GLU A N 1
ATOM 5832 C CA . GLU A 1 713 ? 11.925 10.380 -5.036 1.00 70.00 713 GLU A CA 1
ATOM 5833 C C . GLU A 1 713 ? 12.460 11.649 -4.354 1.00 70.00 713 GLU A C 1
ATOM 5835 O O . GLU A 1 713 ? 13.157 12.428 -4.979 1.00 70.00 713 GLU A O 1
ATOM 5840 N N . LEU A 1 714 ? 12.261 11.819 -3.043 1.00 73.88 714 LEU A N 1
ATOM 5841 C CA . LEU A 1 714 ? 12.790 12.971 -2.303 1.00 73.88 714 LEU A CA 1
ATOM 5842 C C . LEU A 1 714 ? 14.328 13.058 -2.277 1.00 73.88 714 LEU A C 1
ATOM 5844 O O . LEU A 1 714 ? 14.877 14.153 -2.138 1.00 73.88 714 LEU A O 1
ATOM 5848 N N . ILE A 1 715 ? 15.020 11.916 -2.288 1.00 73.50 715 ILE A N 1
ATOM 5849 C CA . ILE A 1 715 ? 16.483 11.868 -2.159 1.00 73.50 715 ILE A CA 1
ATOM 5850 C C . ILE A 1 715 ? 17.163 11.830 -3.527 1.00 73.50 715 ILE A C 1
ATOM 5852 O O . ILE A 1 715 ? 18.220 12.442 -3.668 1.00 73.50 715 ILE A O 1
ATOM 5856 N N . LEU A 1 716 ? 16.571 11.119 -4.492 1.00 69.81 716 LEU A N 1
ATOM 5857 C CA . LEU A 1 716 ? 17.144 10.884 -5.819 1.00 69.81 716 LEU A CA 1
ATOM 5858 C C . LEU A 1 716 ? 16.553 11.806 -6.891 1.00 69.81 716 LEU A C 1
ATOM 5860 O O . LEU A 1 716 ? 17.281 12.248 -7.760 1.00 69.81 716 LEU A O 1
ATOM 5864 N N . ALA A 1 717 ? 15.267 12.152 -6.837 1.00 61.38 717 ALA A N 1
ATOM 5865 C CA . ALA A 1 717 ? 14.652 13.067 -7.796 1.00 61.38 717 ALA A CA 1
ATOM 5866 C C . ALA A 1 717 ? 14.540 14.464 -7.169 1.00 61.38 717 ALA A C 1
ATOM 5868 O O . ALA A 1 717 ? 13.514 14.856 -6.611 1.00 61.38 717 ALA A O 1
ATOM 5869 N N . ASN A 1 718 ? 15.618 15.246 -7.247 1.00 53.16 718 ASN A N 1
ATOM 5870 C CA . ASN A 1 718 ? 15.547 16.674 -6.940 1.00 53.16 718 ASN A CA 1
ATOM 5871 C C . ASN A 1 718 ? 14.654 17.344 -7.992 1.00 53.16 718 ASN A C 1
ATOM 5873 O O . ASN A 1 718 ? 15.137 17.763 -9.030 1.00 53.16 718 ASN A O 1
ATOM 5877 N N . GLN A 1 719 ? 13.349 17.452 -7.756 1.00 58.97 719 GLN A N 1
ATOM 5878 C CA . GLN A 1 719 ? 12.470 18.289 -8.576 1.00 58.97 719 GLN A CA 1
ATOM 5879 C C . GLN A 1 719 ? 12.621 19.752 -8.121 1.00 58.97 719 GLN A C 1
ATOM 5881 O O . GLN A 1 719 ? 12.739 20.010 -6.924 1.00 58.97 719 GLN A O 1
ATOM 5886 N N . LEU A 1 720 ? 12.583 20.725 -9.048 1.00 53.88 720 LEU A N 1
ATOM 5887 C CA . LEU A 1 720 ? 12.878 22.160 -8.807 1.00 53.88 720 LEU A CA 1
ATOM 5888 C C . LEU A 1 720 ? 12.209 22.768 -7.551 1.00 53.88 720 LEU A C 1
ATOM 5890 O O . LEU A 1 720 ? 12.745 23.689 -6.932 1.00 53.88 720 LEU A O 1
ATOM 5894 N N . GLU A 1 721 ? 11.052 22.250 -7.130 1.00 63.19 721 GLU A N 1
ATOM 5895 C CA . GLU A 1 721 ? 10.331 22.737 -5.950 1.00 63.19 721 GLU A CA 1
ATOM 5896 C C . GLU A 1 721 ? 10.477 21.871 -4.686 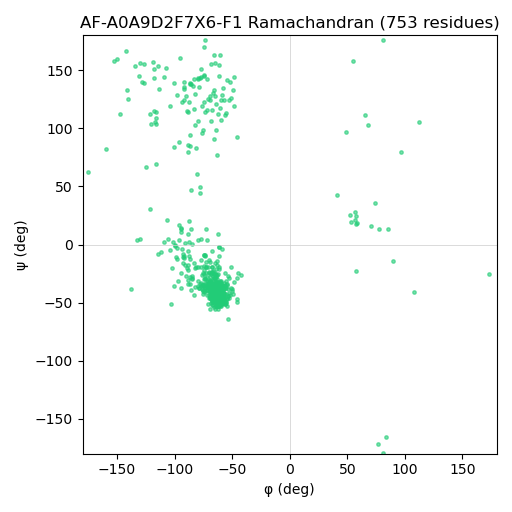1.00 63.19 721 GLU A C 1
ATOM 5898 O O . GLU A 1 721 ? 10.281 22.393 -3.580 1.00 63.19 721 GLU A O 1
ATOM 5903 N N . ILE A 1 722 ? 10.864 20.599 -4.813 1.00 71.12 722 ILE A N 1
ATOM 5904 C CA . ILE A 1 722 ? 10.866 19.586 -3.749 1.00 71.12 722 ILE A CA 1
ATOM 5905 C C . ILE A 1 722 ? 12.309 19.141 -3.510 1.00 71.12 722 ILE A C 1
ATOM 5907 O O . ILE A 1 722 ? 12.879 18.392 -4.291 1.00 71.12 722 ILE A O 1
ATOM 5911 N N . THR A 1 723 ? 12.903 19.592 -2.405 1.00 81.69 723 THR A N 1
ATOM 5912 C CA . THR A 1 723 ? 14.260 19.187 -2.015 1.00 81.69 723 THR A CA 1
ATOM 5913 C C . THR A 1 723 ? 14.232 18.455 -0.684 1.00 81.69 723 THR A C 1
ATOM 5915 O O . THR A 1 723 ? 13.398 18.754 0.181 1.00 81.69 723 THR A O 1
ATOM 5918 N N . TRP A 1 724 ? 15.185 17.543 -0.472 1.00 85.25 724 TRP A N 1
ATOM 5919 C CA . TRP A 1 724 ? 15.338 16.825 0.799 1.00 85.25 724 TRP A CA 1
ATOM 5920 C C . TRP A 1 724 ? 15.337 17.770 2.010 1.00 85.25 724 TRP A C 1
ATOM 5922 O O . TRP A 1 724 ? 14.635 17.532 2.994 1.00 85.25 724 TRP A O 1
ATOM 5932 N N . MET A 1 725 ? 16.038 18.906 1.909 1.00 87.56 725 MET A N 1
ATOM 5933 C CA . MET A 1 725 ? 16.103 19.906 2.979 1.00 87.56 725 MET A CA 1
ATOM 5934 C C . MET A 1 725 ? 14.739 20.544 3.285 1.00 87.56 725 MET A C 1
ATOM 5936 O O . MET A 1 725 ? 14.377 20.700 4.453 1.00 87.56 725 MET A O 1
ATOM 5940 N N . LYS A 1 726 ? 13.943 20.881 2.258 1.00 85.75 726 LYS A N 1
ATOM 5941 C CA . LYS A 1 726 ? 12.573 21.384 2.461 1.00 85.75 726 LYS A CA 1
ATOM 5942 C C . LYS A 1 726 ? 11.689 20.322 3.114 1.00 85.75 726 LYS A C 1
ATOM 5944 O O . LYS A 1 726 ? 10.894 20.661 3.989 1.00 85.75 726 LYS A O 1
ATOM 5949 N N . GLY A 1 727 ? 11.878 19.049 2.765 1.00 85.88 727 GLY A N 1
ATOM 5950 C CA . GLY A 1 727 ? 11.193 17.927 3.405 1.00 85.88 727 GLY A CA 1
ATOM 5951 C C . GLY A 1 727 ? 11.525 17.788 4.885 1.00 85.88 727 GLY A C 1
ATOM 5952 O O . GLY A 1 727 ? 10.617 17.677 5.711 1.00 85.88 727 GLY A O 1
ATOM 5953 N N . VAL A 1 728 ? 12.809 17.891 5.239 1.00 88.94 728 VAL A N 1
ATOM 5954 C CA . VAL A 1 728 ? 13.275 17.904 6.634 1.00 88.94 728 VAL A CA 1
ATOM 5955 C C . VAL A 1 728 ? 12.605 19.027 7.426 1.00 88.94 728 VAL A C 1
ATOM 5957 O O . VAL A 1 728 ? 12.050 18.787 8.502 1.00 88.94 728 VAL A O 1
ATOM 5960 N N . ILE A 1 729 ? 12.608 20.244 6.876 1.00 89.25 729 ILE A N 1
ATOM 5961 C CA . ILE A 1 729 ? 11.999 21.417 7.512 1.00 89.25 729 ILE A CA 1
ATOM 5962 C C . ILE A 1 729 ? 10.483 21.227 7.651 1.00 89.25 729 ILE A C 1
ATOM 5964 O O . ILE A 1 729 ? 9.937 21.430 8.735 1.00 89.25 729 ILE A O 1
ATOM 5968 N N . SER A 1 730 ? 9.800 20.800 6.588 1.00 89.75 730 SER A N 1
ATOM 5969 C CA . SER A 1 730 ? 8.346 20.617 6.561 1.00 89.75 730 SER A CA 1
ATOM 5970 C C . SER A 1 730 ? 7.872 19.553 7.556 1.00 89.75 730 SER A C 1
ATOM 5972 O O . SER A 1 730 ? 7.002 19.829 8.391 1.00 89.75 730 SER A O 1
ATOM 5974 N N . LEU A 1 731 ? 8.463 18.353 7.528 1.00 89.62 731 LEU A N 1
ATOM 5975 C CA . LEU A 1 731 ? 8.117 17.259 8.441 1.00 89.62 731 LEU A CA 1
ATOM 5976 C C . LEU A 1 731 ? 8.471 17.607 9.892 1.00 89.62 731 LEU A C 1
ATOM 5978 O O . LEU A 1 731 ? 7.680 17.342 10.804 1.00 89.62 731 LEU A O 1
ATOM 5982 N N . GLY A 1 732 ? 9.628 18.239 10.110 1.00 90.44 732 GLY A N 1
ATOM 5983 C CA . GLY A 1 732 ? 10.081 18.687 11.425 1.00 90.44 732 GLY A CA 1
ATOM 5984 C C . GLY A 1 732 ? 9.147 19.730 12.042 1.00 90.44 732 GLY A C 1
ATOM 5985 O O . GLY A 1 732 ? 8.645 19.527 13.149 1.00 90.44 732 GLY A O 1
ATOM 5986 N N . LEU A 1 733 ? 8.847 20.810 11.312 1.00 88.75 733 LEU A N 1
ATOM 5987 C CA . LEU A 1 733 ? 7.943 21.871 11.771 1.00 88.75 733 LEU A CA 1
ATOM 5988 C C . LEU A 1 733 ? 6.520 21.355 11.993 1.00 88.75 733 LEU A C 1
ATOM 5990 O O . LEU A 1 733 ? 5.905 21.677 13.009 1.00 88.75 733 LEU A O 1
ATOM 5994 N N . SER A 1 734 ? 6.011 20.506 11.097 1.00 89.50 734 SER A N 1
ATOM 5995 C CA . SER A 1 734 ? 4.679 19.910 11.246 1.00 89.50 734 SER A CA 1
ATOM 5996 C C . SER A 1 734 ? 4.587 19.049 12.506 1.00 89.50 734 SER A C 1
ATOM 5998 O O . SER A 1 734 ? 3.630 19.163 13.274 1.00 89.50 734 SER A O 1
ATOM 6000 N N . SER A 1 735 ? 5.616 18.241 12.779 1.00 90.69 735 SER A N 1
ATOM 6001 C CA . SER A 1 735 ? 5.705 17.444 14.009 1.00 90.69 735 SER A CA 1
ATOM 6002 C C . SER A 1 735 ? 5.765 18.329 15.259 1.00 90.69 735 SER A C 1
ATOM 6004 O O . SER A 1 735 ? 5.064 18.078 16.243 1.00 90.69 735 SER A O 1
ATOM 6006 N N . LEU A 1 736 ? 6.568 19.399 15.211 1.00 88.62 736 LEU A N 1
ATOM 6007 C CA . LEU A 1 736 ? 6.696 20.374 16.295 1.00 88.62 736 LEU A CA 1
ATOM 6008 C C . LEU A 1 736 ? 5.410 21.162 16.545 1.00 88.62 736 LEU A C 1
ATOM 6010 O O . LEU A 1 736 ? 5.167 21.535 17.685 1.00 88.62 736 LEU A O 1
ATOM 6014 N N . PHE A 1 737 ? 4.574 21.392 15.532 1.00 89.00 737 PHE A N 1
ATOM 6015 C CA . PHE A 1 737 ? 3.279 22.061 15.682 1.00 89.00 737 PHE A CA 1
ATOM 6016 C C . PHE A 1 737 ? 2.190 21.121 16.233 1.00 89.00 737 PHE A C 1
ATOM 6018 O O . PHE A 1 737 ? 1.357 21.508 17.061 1.00 89.00 737 PHE A O 1
ATOM 6025 N N . LEU A 1 738 ? 2.205 19.850 15.824 1.00 88.25 738 LEU A N 1
ATOM 6026 C CA . LEU A 1 738 ? 1.220 18.851 16.250 1.00 88.25 738 LEU A CA 1
ATOM 6027 C C . LEU A 1 738 ? 1.385 18.413 17.717 1.00 88.25 738 LEU A C 1
ATOM 6029 O O . LEU A 1 738 ? 0.410 18.057 18.380 1.00 88.25 738 LEU A O 1
ATOM 6033 N N . LEU A 1 739 ? 2.597 18.466 18.272 1.00 85.56 739 LEU A N 1
ATOM 6034 C CA . LEU A 1 739 ? 2.835 18.085 19.669 1.00 85.56 739 LEU A CA 1
ATOM 6035 C C . LEU A 1 739 ? 2.206 19.061 20.694 1.00 85.56 739 LEU A C 1
ATOM 6037 O O . LEU A 1 739 ? 1.469 18.598 21.570 1.00 85.56 739 LEU A O 1
ATOM 6041 N N . PRO A 1 740 ? 2.399 20.392 20.608 1.00 84.88 740 PRO A N 1
ATOM 6042 C CA . PRO A 1 740 ? 1.717 21.366 21.459 1.00 84.88 740 PRO A CA 1
ATOM 6043 C C . PRO A 1 740 ? 0.196 21.327 21.326 1.00 84.88 740 PRO A C 1
ATOM 6045 O O . PRO A 1 740 ? -0.508 21.462 22.328 1.00 84.88 740 PRO A O 1
ATOM 6048 N N . THR A 1 741 ? -0.335 21.100 20.120 1.00 84.62 741 THR A N 1
ATOM 6049 C CA . THR A 1 741 ? -1.788 20.960 19.930 1.00 84.62 741 THR A CA 1
ATOM 6050 C C . THR A 1 741 ? -2.320 19.712 20.637 1.00 84.62 741 THR A C 1
ATOM 6052 O O . THR A 1 741 ? -3.324 19.800 21.348 1.00 84.62 741 THR A O 1
ATOM 6055 N N . ALA A 1 742 ? -1.607 18.582 20.573 1.00 84.94 742 ALA A N 1
ATOM 6056 C CA . ALA A 1 742 ? -1.940 17.394 21.359 1.00 84.94 742 ALA A CA 1
ATOM 6057 C C . ALA A 1 742 ? -1.902 17.663 22.878 1.00 84.94 742 ALA A C 1
ATOM 6059 O O . ALA A 1 742 ? -2.780 17.205 23.614 1.00 84.94 742 ALA A O 1
ATOM 6060 N N . LEU A 1 743 ? -0.943 18.457 23.367 1.00 84.88 743 LEU A N 1
ATOM 6061 C CA . LEU A 1 743 ? -0.893 18.858 24.779 1.00 84.88 743 LEU A CA 1
ATOM 6062 C C . LEU A 1 743 ? -2.058 19.734 25.200 1.00 84.88 743 LEU A C 1
ATOM 6064 O O . LEU A 1 743 ? -2.638 19.512 26.264 1.00 84.88 743 LEU A O 1
ATOM 6068 N N . TYR A 1 744 ? -2.401 20.720 24.377 1.00 85.50 744 TYR A N 1
ATOM 6069 C CA . TYR A 1 744 ? -3.541 21.587 24.621 1.00 85.50 744 TYR A CA 1
ATOM 6070 C C . TYR A 1 744 ? -4.836 20.769 24.714 1.00 85.50 744 TYR A C 1
ATOM 6072 O O . TYR A 1 744 ? -5.599 20.923 25.671 1.00 85.50 744 TYR A O 1
ATOM 6080 N N . LEU A 1 745 ? -5.046 19.838 23.776 1.00 82.19 745 LEU A N 1
ATOM 6081 C CA . LEU A 1 745 ? -6.198 18.934 23.779 1.00 82.19 745 LEU A CA 1
ATOM 6082 C C . LEU A 1 745 ? -6.225 18.036 25.021 1.00 82.19 745 LEU A C 1
ATOM 6084 O O . LEU A 1 745 ? -7.270 17.907 25.659 1.00 82.19 745 LEU A O 1
ATOM 6088 N N . SER A 1 746 ? -5.077 17.472 25.405 1.00 82.44 746 SER A N 1
ATOM 6089 C CA . SER A 1 746 ? -4.953 16.645 26.608 1.00 82.44 746 SER A CA 1
ATOM 6090 C C . SER A 1 746 ? -5.265 17.434 27.885 1.00 82.44 746 SER A C 1
ATOM 6092 O O . SER A 1 746 ? -6.025 16.962 28.731 1.00 82.44 746 SER A O 1
ATOM 6094 N N . LYS A 1 747 ? -4.746 18.662 28.018 1.00 82.56 747 LYS A N 1
ATOM 6095 C CA . LYS A 1 747 ? -5.033 19.534 29.166 1.00 82.56 747 LYS A CA 1
ATOM 6096 C C . LYS A 1 747 ? -6.520 19.886 29.239 1.00 82.56 747 LYS A C 1
ATOM 6098 O O . LYS A 1 747 ? -7.130 19.723 30.292 1.00 82.56 747 LYS A O 1
ATOM 6103 N N . ARG A 1 748 ? -7.114 20.292 28.111 1.00 80.56 748 ARG A N 1
ATOM 6104 C CA . ARG A 1 748 ? -8.547 20.609 28.008 1.00 80.56 748 ARG A CA 1
ATOM 6105 C C . ARG A 1 748 ? -9.427 19.427 28.418 1.00 80.56 748 ARG A C 1
ATOM 6107 O O . ARG A 1 748 ? -10.471 19.629 29.031 1.00 80.56 748 ARG A O 1
ATOM 6114 N N . GLU A 1 749 ? -9.029 18.205 28.077 1.00 75.56 749 GLU A N 1
ATOM 6115 C CA . GLU A 1 749 ? -9.744 16.993 28.481 1.00 75.56 749 GLU A CA 1
ATOM 6116 C C . GLU A 1 749 ? -9.692 16.768 29.997 1.00 75.56 749 GLU A C 1
ATOM 6118 O O . GLU A 1 749 ? -10.731 16.526 30.606 1.00 75.56 749 GLU A O 1
ATOM 6123 N N . ILE A 1 750 ? -8.517 16.908 30.616 1.00 72.50 750 ILE A N 1
ATOM 6124 C CA . ILE A 1 750 ? -8.374 16.784 32.074 1.00 72.50 750 ILE A CA 1
ATOM 6125 C C . ILE A 1 750 ? -9.217 17.840 32.792 1.00 72.50 750 ILE A C 1
ATOM 6127 O O . ILE A 1 750 ? -9.930 17.515 33.739 1.00 72.50 750 ILE A O 1
ATOM 6131 N N . ASP A 1 751 ? -9.169 19.090 32.332 1.00 74.94 751 ASP A N 1
ATOM 6132 C CA . ASP A 1 751 ? -9.943 20.178 32.932 1.00 74.94 751 ASP A CA 1
ATOM 6133 C C . ASP A 1 751 ? -11.454 19.950 32.783 1.00 74.94 751 ASP A C 1
ATOM 6135 O O . ASP A 1 751 ? -12.216 20.302 33.680 1.00 74.94 751 ASP A O 1
ATOM 6139 N N . ARG A 1 752 ? -11.895 19.323 31.682 1.00 72.81 752 ARG A N 1
ATOM 6140 C CA . ARG A 1 752 ? -13.295 18.930 31.485 1.00 72.81 752 ARG A CA 1
ATOM 6141 C C . ARG A 1 752 ? -13.724 17.803 32.419 1.00 72.81 752 ARG A C 1
ATOM 6143 O O . ARG A 1 752 ? -14.857 17.846 32.857 1.00 72.81 752 ARG A O 1
ATOM 6150 N N . ASN A 1 753 ? -12.867 16.825 32.703 1.00 68.00 753 ASN A N 1
ATOM 6151 C CA . ASN A 1 753 ? -13.221 15.693 33.571 1.00 68.00 753 ASN A CA 1
ATOM 6152 C C . ASN A 1 753 ? -13.150 16.036 35.066 1.00 68.00 753 ASN A C 1
ATOM 6154 O O . ASN A 1 753 ? -13.716 15.323 35.888 1.00 68.00 753 ASN A O 1
ATOM 6158 N N . LYS A 1 754 ? -12.435 17.110 35.425 1.00 66.88 754 LYS A N 1
ATOM 6159 C CA . LYS A 1 754 ? -12.450 17.679 36.780 1.00 66.88 754 LYS A CA 1
ATOM 6160 C C . LYS A 1 754 ? -13.724 18.473 37.086 1.00 66.88 754 LYS A C 1
ATOM 6162 O O . LYS A 1 754 ? -14.013 18.675 38.262 1.00 66.88 754 LYS A O 1
ATOM 6167 N N . ARG A 1 755 ? -14.401 18.981 36.053 1.00 60.47 755 ARG A N 1
ATOM 6168 C CA . ARG A 1 755 ? -15.696 19.667 36.147 1.00 60.47 755 ARG A CA 1
ATOM 6169 C C . ARG A 1 755 ? -16.816 18.644 36.064 1.00 60.47 755 ARG A C 1
ATOM 6171 O O . ARG A 1 755 ? -17.820 18.863 36.768 1.00 60.47 755 ARG A O 1
#

Solvent-accessible surface area (backbone atoms only — not comparable to full-atom values): 40927 Å² total; per-residue (Å²): 88,72,65,59,53,45,48,49,66,64,41,70,63,50,68,46,56,54,45,52,50,48,50,52,50,47,50,58,49,53,73,60,68,42,72,55,74,52,50,52,52,50,46,51,48,49,52,46,48,51,43,51,53,52,52,47,49,59,73,69,66,79,57,51,77,70,38,44,54,53,48,52,50,49,45,53,50,55,51,48,64,74,64,59,87,78,87,77,88,61,65,58,60,57,48,50,55,54,55,65,66,67,71,77,78,76,64,73,70,48,55,54,46,50,50,52,50,51,45,50,50,54,52,50,54,48,41,72,76,43,96,54,82,79,76,64,78,89,47,68,80,64,37,15,22,44,56,40,52,51,51,49,53,61,69,49,59,48,20,60,51,45,23,55,53,21,35,50,41,10,49,63,70,25,44,40,60,57,66,55,44,50,65,61,59,69,72,47,100,58,64,63,69,59,53,52,50,36,50,53,52,53,56,52,52,48,51,56,50,53,52,50,50,53,52,51,54,56,37,52,53,30,30,74,75,45,34,57,64,59,56,74,42,76,45,76,43,52,32,75,85,69,45,81,44,74,45,34,46,49,60,52,53,51,55,49,55,54,48,51,56,48,48,55,47,27,44,44,19,45,18,44,24,38,29,57,71,65,60,38,51,66,61,13,28,48,65,35,23,45,57,11,52,45,53,69,36,60,58,59,59,66,62,47,57,77,86,54,43,77,76,40,73,70,70,59,53,52,51,53,40,32,72,52,40,36,48,98,71,81,47,90,81,61,41,51,70,58,33,56,53,50,46,48,50,53,17,53,52,30,40,53,51,24,52,56,51,48,56,61,55,54,63,61,48,60,57,50,54,57,52,54,71,74,61,76,72,84,76,82,82,70,94,68,59,66,63,60,46,56,54,48,53,36,58,76,70,50,48,52,57,52,49,50,50,51,45,49,53,49,48,50,53,64,54,44,37,46,64,85,74,48,71,65,60,52,49,49,53,51,49,54,52,35,53,49,40,50,53,49,47,54,50,43,63,74,70,66,58,60,68,71,59,55,49,50,48,50,51,51,35,49,31,47,48,47,27,47,53,16,60,76,69,69,35,61,66,48,30,42,48,27,52,31,55,53,45,42,49,54,43,56,40,44,75,54,65,45,92,66,99,57,55,73,53,60,38,48,40,52,32,53,52,31,51,51,39,62,78,41,97,53,81,74,76,86,78,80,90,73,64,50,65,82,40,18,23,48,53,45,52,48,52,47,52,60,67,50,65,41,62,60,60,52,51,55,50,47,58,50,49,23,49,61,66,28,54,41,67,55,45,76,53,45,62,60,59,66,72,46,98,65,58,61,64,63,57,51,49,49,52,50,50,52,54,47,54,49,53,53,50,47,53,52,51,42,50,49,54,53,35,50,54,24,28,73,80,42,33,53,68,60,55,78,41,74,43,77,37,48,39,66,80,58,42,75,45,71,44,37,43,44,57,52,51,51,55,47,54,52,50,51,52,38,48,52,48,28,54,48,25,50,36,48,33,38,25,70,73,58,56,35,46,67,57,21,41,53,54,49,48,53,58,52,49,60,29,68,45,76,57,61,50,67,75,75,30,85,85,53,43,53,54,43,49,46,66,54,52,48,52,46,49,37,73,49,42,38,42,95,72,44,42,52,67,43,37,52,50,20,25,46,51,50,25,62,55,32,46,58,51,34,49,52,53,49,45,53,50,54,59,57,74,76,102

Secondary structure (DSSP, 8-state):
-HHHHHHHHHSGGGHHHHHHHHHHHHHHHHHHHSSSHHHHHHHHHHHHHHHHHHHHHHHTT-S-HHHHHHHHHHHHHHHHHHH---S-TTHHHHHHHHHHHH----HHHHHHHHHHHHHHHHHHHHHHHSSSPPPPSS-GGG--HHHHHHHHHHH--HHHHHHHHHHHHHHHHHHHHHHTHHHHHTTSSS-HHHHHHHHHHHHHHHHHHHHHHHHHHHHHHHHHHH----TT-EEEEE-TTS-EEEEEHHHHHHHHHHHHHHHHHHHHHHHHHHHHHH--HHHHHHHHHHHHHHHH-HHHHHTS-TTTGGG-GGGG--HHHHHTT--TT--TT--HHHHHHHHHHHHHHHHHHHHHHHHHHHHHHHHHHHHHHHT----------HHHHHHHHHHHTTHHHHHHHHHHHHHHHHHTT-----HHHHHHHHHHHHHHHHHHHHHHHHHT--HHHHHHHHHHHHHHHHHHHHHHTT-HHHHHHHHHHHHHHHHHHHHTT---SS-HHHHHHHHHHHHHHHHSSS-----SSS--SSS-HHHHHHHHHHHS-HHHHHHHHHHHHHHHHTTSTTSTHHHHHHHS---HHHHHHHHHHHHHHHHHHHHHHHHHHHHHHHHHHH----TT-EEEEE-TTS-EEEEEHHHHHHHHHHHHHHHHHHHHHHHHHHHHHH-SHHHHHHHHHHHHHHHHSTTHHHHH-TTTGGG-GGGGG-HHHHHH--BTTB-HHHHHHHHHHHHHHHHHHHHHHHHHHHHHHH-

Radius of gyration: 30.0 Å; Cα contacts (8 Å, |Δi|>4): 745; chains: 1; bounding box: 72×54×96 Å

Foldseek 3Di:
DVVVVVVCVVCVCVVVLVVVLVLLVVVLVCVLPFDAVCCLVVVLVVLVVVLVVLVVLVVVVPADPVLNVLSVVVSVVSVCVNVDDDDDPDVVVVVVVVVLVVVPDDDDVVVVVNLVVVLVVVLVVCCVPDPADDDDPNCLSLDALLRSVLVCLLPDLLLVVLLLLLLQLLCQLLLCLLQVCVVVVLPDPDDVLVVLVVSLVVSLVVVLVSVVVSSVVSSVVRCVRNNHGDQQNWDWAQALVSDIDIDGSVLLVVLSSLLVSLSSLLSNLQSLLQCLVPSASLSSSCVSSVLSLCSVVVLLLQPPPLVCLLVDLSQLSPRSCQQSNNGPSSHPSRHSVSNSVNSNVNSVVSNVSSVVSNVVVSVVVVVVVVVVVVDPDDDDDDDDDVLVVLVVVCVVRCVVVSLVVVLVVVLSVLVSQDPDPDLVVVLVVLVVVLVVLVVVLVVCVVVPHDPVVNVVSVLLSVLSVQLSVCSVVVPQLSNLVSVLVVLVVVLVCVSNVHDDPDDNLRSVLSNVLSVDCNPDPARDPDPPDGGDLLAALLVSVLVCLLPPQLVSVLLSLLLSLLCSLLVCLSDCNVVVVLPDPDALVVVVVSSLVSSLCSSVVSVVVSSVVSNVVSCVNNNHGDQQDWDWFAEQSSDIDIDGSVVLVVLSVLLVSLSSLLLNLQLLLQCLVPSDSSSSSVVSSSVLVCLVPPRSLVPVDPVCSLLALSVCSRSSCQDRYHHVSRHSVSNSVNSVVSSVVSNVSSSVSSVVVSVVVVD

Mean predicted aligned error: 14.38 Å

pLDDT: mean 71.48, std 15.15, range [34.56, 94.31]

Organism: NCBI:txid2838561

Sequence (755 aa):
MQFEWQKLKAAKGNVFLLLAMILFCMFSIISFSLTVNKNEEALNKSLQVEITEQEQLINEGNLSDESLVQVEEQIYWLGQSLTGLNTKDKELVERSLYELEKNRFASEEIEMNRLSHALKVAELEFFQSSKIERIDDEFPEKRPLVQYLTTFFMSLSTGAVVLLIGFFFAFWLTEEYRNQTDVWFSTFPVKRIRQLLSKYSVTYLFIVFSSIIGLVMGGVIAALQFGMGHWRYPIFYLNYQTEISSMTSQTYLIKQCLSWLVIFFVLSSLALLLSALFRKTMVTLLGVGSMGIVLLMPGLLKMIPTKWIPYLITSYLDLPSLIIERNIWNNVQLTWEKGIIYLSLAGVSCLLLSFINYEKKSVLNLDRLKLRKANKKTRKIKPINRLSFEWKKMGGKGLFFSAFLMLFLFSIYLFQMDIEYSQQSRITSYAEEYEQHNQVLENVTRMGFPEEMISTIKDQAEWLKNRIDSLNNQDYSGVVQSEYEVEKMNLEMIQKGQLSSKTFSEQQLIVEELAFFKDSDIQMVENHHLYRITQPMIYFWTQLFNTLSPGSLVLLMLLFFTFFFTLEYRGSSNDWLQIFPFSPWIQLRDKIMTAFLFIVGSISVSMLISGVVTAVFHGVGTFRYPLFYLDSQSRVQSMLSGEFLIRQGFSLLLIVCFVLSLVLCLSLLFKNTFLTLIASFSVLIFGMIPGVFDKLTTGWAGYIPLRYLNLPELILANQLEITWMKGVISLGLSSLFLLPTALYLSKREIDRNKR